Protein AF-0000000079066024 (afdb_homodimer)

Organism: Streptomyces microflavus (NCBI:txid1919)

Nearest PDB structures (foldseek):
  7all-assembly1_AAA  TM=9.509E-01  e=2.643E-47  Bacteroides thetaiotaomicron VPI-5482
  5aj9-assembly2_B  TM=8.826E-01  e=3.129E-47  Pseudomonas aeruginosa
  4cxs-assembly1_A  TM=8.875E-01  e=1.143E-46  Pseudomonas aeruginosa
  4cyr-assembly1_A  TM=8.777E-01  e=9.650E-47  Pseudomonas aeruginosa
  4cxu-assembly1_A  TM=8.846E-01  e=8.253E-45  Pseudomonas aeruginosa

InterPro domains:
  IPR000917 Sulfatase, N-terminal [PF00884] (42-464)
  IPR017850 Alkaline-phosphatase-like, core domain superfamily [G3DSA:3.40.720.10] (39-492)
  IPR017850 Alkaline-phosphatase-like, core domain superfamily [SSF53649] (40-570)
  IPR024607 Sulfatase, conserved site [PS00149] (138-148)
  IPR024607 Sulfatase, conserved site [PS00523] (86-98)
  IPR050738 Sulfatase enzyme [PTHR42693] (37-568)

Sequence (1548 aa):
MTTDPTATRRDPYEGFPGRIGRTFAESEPSWPPRTAPGEKAPNIVVVLVDDMGYSDIGPFGSEIATPTLDTLADEGVRLTNYHTMPLCSPARAALLTGLNPHRVGYSMVANSDPGFPGYGMEIADDIPTLAELLHDTGYATYAVGKWHLVRDSASNAADDRDNWPLNKGFDQYYGVLEGLTSLFHPHQLVRDNSPLDIDEFADDYYYTDDITDQAISMVKSLRAHDPDKPFFLYLAHNAVHGPLQAKAEDIARHQGRYDEGWDVLREKRFAAQLAAGLLPPGTELPDRNSEAGLDVPAWDSLDQEQQKLYARYMEVYAALVDNIDQNLARLTDTLEALGELDNTIIVFTSDNGGTGEGGAEGTRSYFSRFVHHPALPGDWTPDVDRDPELIGGPRSLVHYPRGWGMASNTPFRLYKGHTYAGGVRVPFVLSWPRGAREGLLAPGVRTQYQYVTDIAPTLLSLAGLDRPAERRGTTLQEPDGISFTPVLADPDHASTHPEQYCEMTGNRSYYRGGHKLVTLHRPGTPYDDSEWALYDIRTDPTEIHDLAAEQPGLVKELSEAWEAAAWRNGVFPLPDGSGALARRNPAEQRLTRPLTLLPGTPELERYRSSRLVSLRSFEITVVIDGTGEGVLVSHGDQGGGYSLYVEEGRLHLAYNEYGVLHETDAGPLAPGAHVVVLAAEAEKGLRWSFTVSVDGEVRATPPSVHQLIGMAPFQGISVGIDRKSPVSWPLFERHRSFRYGGVLRSVTYTPGEPGPDSPEAVAAALKQAAAAFEMTTDPTATRRDPYEGFPGRIGRTFAESEPSWPPRTAPGEKAPNIVVVLVDDMGYSDIGPFGSEIATPTLDTLADEGVRLTNYHTMPLCSPARAALLTGLNPHRVGYSMVANSDPGFPGYGMEIADDIPTLAELLHDTGYATYAVGKWHLVRDSASNAADDRDNWPLNKGFDQYYGVLEGLTSLFHPHQLVRDNSPLDIDEFADDYYYTDDITDQAISMVKSLRAHDPDKPFFLYLAHNAVHGPLQAKAEDIARHQGRYDEGWDVLREKRFAAQLAAGLLPPGTELPDRNSEAGLDVPAWDSLDQEQQKLYARYMEVYAALVDNIDQNLARLTDTLEALGELDNTIIVFTSDNGGTGEGGAEGTRSYFSRFVHHPALPGDWTPDVDRDPELIGGPRSLVHYPRGWGMASNTPFRLYKGHTYAGGVRVPFVLSWPRGAREGLLAPGVRTQYQYVTDIAPTLLSLAGLDRPAERRGTTLQEPDGISFTPVLADPDHASTHPEQYCEMTGNRSYYRGGHKLVTLHRPGTPYDDSEWALYDIRTDPTEIHDLAAEQPGLVKELSEAWEAAAWRNGVFPLPDGSGALARRNPAEQRLTRPLTLLPGTPELERYRSSRLVSLRSFEITVVIDGTGEGVLVSHGDQGGGYSLYVEEGRLHLAYNEYGVLHETDAGPLAPGAHVVVLAAEAEKGLRWSFTVSVDGEVRATPPSVHQLIGMAPFQGISVGIDRKSPVSWPLFERHRSFRYGGVLRSVTYTPGEPGPDSPEAVAAALKQAAAAFE

Structure (mmCIF, N/CA/C/O backbone):
data_AF-0000000079066024-model_v1
#
loop_
_entity.id
_entity.type
_entity.pdbx_description
1 polymer Arylsulfatase
#
loop_
_atom_site.group_PDB
_atom_site.id
_atom_site.type_symbol
_atom_site.label_atom_id
_atom_site.label_alt_id
_atom_site.label_comp_id
_atom_site.label_asym_id
_atom_site.label_entity_id
_atom_site.label_seq_id
_atom_site.pdbx_PDB_ins_code
_atom_site.Cartn_x
_atom_site.Cartn_y
_atom_site.Cartn_z
_atom_site.occupancy
_atom_site.B_iso_or_equiv
_atom_site.auth_seq_id
_atom_site.auth_comp_id
_atom_site.auth_asym_id
_atom_site.auth_atom_id
_atom_site.pdbx_PDB_model_num
ATOM 1 N N . MET A 1 1 ? 5.68 -43.312 23.141 1 23.83 1 MET A N 1
ATOM 2 C CA . MET A 1 1 ? 5.992 -42.156 22.328 1 23.83 1 MET A CA 1
ATOM 3 C C . MET A 1 1 ? 6.449 -41 23.203 1 23.83 1 MET A C 1
ATOM 5 O O . MET A 1 1 ? 5.66 -40.438 23.969 1 23.83 1 MET A O 1
ATOM 9 N N . THR A 1 2 ? 7.578 -41.125 23.688 1 27.55 2 THR A N 1
ATOM 10 C CA . THR A 1 2 ? 8.195 -40.188 24.609 1 27.55 2 THR A CA 1
ATOM 11 C C . THR A 1 2 ? 8.109 -38.75 24.078 1 27.55 2 THR A C 1
ATOM 13 O O . THR A 1 2 ? 8.469 -38.5 22.938 1 27.55 2 THR A O 1
ATOM 16 N N . THR A 1 3 ? 7.141 -37.969 24.531 1 35.34 3 THR A N 1
ATOM 17 C CA . THR A 1 3 ? 6.93 -36.562 24.281 1 35.34 3 THR A CA 1
ATOM 18 C C . THR A 1 3 ? 8.234 -35.781 24.406 1 35.34 3 THR A C 1
ATOM 20 O O . THR A 1 3 ? 8.867 -35.781 25.469 1 35.34 3 THR A O 1
ATOM 23 N N . ASP A 1 4 ? 9.055 -35.844 23.438 1 37.38 4 ASP A N 1
ATOM 24 C CA . ASP A 1 4 ? 10.195 -34.938 23.516 1 37.38 4 ASP A CA 1
ATOM 25 C C . ASP A 1 4 ? 9.758 -33.562 24.031 1 37.38 4 ASP A C 1
ATOM 27 O O . ASP A 1 4 ? 8.938 -32.906 23.391 1 37.38 4 ASP A O 1
ATOM 31 N N . PRO A 1 5 ? 9.852 -33.312 25.297 1 44.38 5 PRO A N 1
ATOM 32 C CA . PRO A 1 5 ? 9.422 -32.094 25.969 1 44.38 5 PRO A CA 1
ATOM 33 C C . PRO A 1 5 ? 9.742 -30.828 25.156 1 44.38 5 PRO A C 1
ATOM 35 O O . PRO A 1 5 ? 9.203 -29.75 25.438 1 44.38 5 PRO A O 1
ATOM 38 N N . THR A 1 6 ? 10.711 -30.859 24.359 1 47.09 6 THR A N 1
ATOM 39 C CA . THR A 1 6 ? 11.211 -29.703 23.641 1 47.09 6 THR A CA 1
ATOM 40 C C . THR A 1 6 ? 10.438 -29.5 22.328 1 47.09 6 THR A C 1
ATOM 42 O O . THR A 1 6 ? 10.633 -28.5 21.641 1 47.09 6 THR A O 1
ATOM 45 N N . ALA A 1 7 ? 9.43 -30.5 22.141 1 59.56 7 ALA A N 1
ATOM 46 C CA . ALA A 1 7 ? 8.703 -30.438 20.875 1 59.56 7 ALA A CA 1
ATOM 47 C C . ALA A 1 7 ? 7.539 -29.453 20.969 1 59.56 7 ALA A C 1
ATOM 49 O O . ALA A 1 7 ? 6.73 -29.516 21.906 1 59.56 7 ALA A O 1
ATOM 50 N N . THR A 1 8 ? 7.562 -28.359 20.328 1 76.12 8 THR A N 1
ATOM 51 C CA . THR A 1 8 ? 6.547 -27.312 20.281 1 76.12 8 THR A CA 1
ATOM 52 C C . THR A 1 8 ? 5.504 -27.609 19.203 1 76.12 8 THR A C 1
ATOM 54 O O . THR A 1 8 ? 4.758 -26.719 18.781 1 76.12 8 THR A O 1
ATOM 57 N N . ARG A 1 9 ? 5.379 -29 18.906 1 88.44 9 ARG A N 1
ATOM 58 C CA . ARG A 1 9 ? 4.406 -29.375 17.891 1 88.44 9 ARG A CA 1
ATOM 59 C C . ARG A 1 9 ? 3.012 -29.516 18.484 1 88.44 9 ARG A C 1
ATOM 61 O O . ARG A 1 9 ? 2.812 -30.281 19.438 1 88.44 9 ARG A O 1
ATOM 68 N N . ARG A 1 10 ? 2.203 -28.812 17.938 1 89.19 10 ARG A N 1
ATOM 69 C CA . ARG A 1 10 ? 0.827 -28.938 18.406 1 89.19 10 ARG A CA 1
ATOM 70 C C . ARG A 1 10 ? 0.054 -29.938 17.562 1 89.19 10 ARG A C 1
ATOM 72 O O . ARG A 1 10 ? 0.421 -30.219 16.422 1 89.19 10 ARG A O 1
ATOM 79 N N . ASP A 1 11 ? -1.018 -30.594 18.203 1 92.69 11 ASP A N 1
ATOM 80 C CA . ASP A 1 11 ? -2 -31.375 17.469 1 92.69 11 ASP A CA 1
ATOM 81 C C . ASP A 1 11 ? -2.779 -30.484 16.484 1 92.69 11 ASP A C 1
ATOM 83 O O . ASP A 1 11 ? -3.469 -29.547 16.906 1 92.69 11 ASP A O 1
ATOM 87 N N . PRO A 1 12 ? -2.637 -30.828 15.188 1 93.94 12 PRO A N 1
ATOM 88 C CA . PRO A 1 12 ? -3.314 -29.969 14.203 1 93.94 12 PRO A CA 1
ATOM 89 C C . PRO A 1 12 ? -4.832 -29.969 14.367 1 93.94 12 PRO A C 1
ATOM 91 O O . PRO A 1 12 ? -5.512 -29.078 13.859 1 93.94 12 PRO A O 1
ATOM 94 N N . TYR A 1 13 ? -5.363 -30.906 15.086 1 95.44 13 TYR A N 1
ATOM 95 C CA . TYR A 1 13 ? -6.812 -31.031 15.219 1 95.44 13 TYR A CA 1
ATOM 96 C C . TYR A 1 13 ? -7.273 -30.562 16.594 1 95.44 13 TYR A C 1
ATOM 98 O O . TYR A 1 13 ? -8.469 -30.594 16.906 1 95.44 13 TYR A O 1
ATOM 106 N N . GLU A 1 14 ? -6.363 -30.141 17.375 1 92.25 14 GLU A N 1
ATOM 107 C CA . GLU A 1 14 ? -6.703 -29.719 18.734 1 92.25 14 GLU A CA 1
ATOM 108 C C . GLU A 1 14 ? -7.684 -28.547 18.719 1 92.25 14 GLU A C 1
ATOM 110 O O . GLU A 1 14 ? -7.449 -27.547 18.047 1 92.25 14 GLU A O 1
ATOM 115 N N . GLY A 1 15 ? -8.711 -28.703 19.438 1 91.56 15 GLY A N 1
ATOM 116 C CA . GLY A 1 15 ? -9.672 -27.625 19.609 1 91.56 15 GLY A CA 1
ATOM 117 C C . GLY A 1 15 ? -10.617 -27.484 18.438 1 91.56 15 GLY A C 1
ATOM 118 O O . GLY A 1 15 ? -11.469 -26.594 18.422 1 91.56 15 GLY A O 1
ATOM 119 N N . PHE A 1 16 ? -10.461 -28.312 17.391 1 96.06 16 PHE A N 1
ATOM 120 C CA . PHE A 1 16 ? -11.375 -28.25 16.266 1 96.06 16 PHE A CA 1
ATOM 121 C C . PHE A 1 16 ? -12.789 -28.641 16.672 1 96.06 16 PHE A C 1
ATOM 123 O O . PHE A 1 16 ? -13.008 -29.734 17.188 1 96.06 16 PHE A O 1
ATOM 130 N N . PRO A 1 17 ? -13.812 -27.734 16.516 1 96.38 17 PRO A N 1
ATOM 131 C CA . PRO A 1 17 ? -15.164 -28.016 17.016 1 96.38 17 PRO A CA 1
ATOM 132 C C . PRO A 1 17 ? -15.883 -29.078 16.188 1 96.38 17 PRO A C 1
ATOM 134 O O . PRO A 1 17 ? -16.859 -29.656 16.656 1 96.38 17 PRO A O 1
ATOM 137 N N . GLY A 1 18 ? -15.469 -29.312 14.969 1 97.12 18 GLY A N 1
ATOM 138 C CA . GLY A 1 18 ? -16.047 -30.375 14.156 1 97.12 18 GLY A CA 1
ATOM 139 C C . GLY A 1 18 ? -15.508 -31.75 14.492 1 97.12 18 GLY A C 1
ATOM 140 O O . GLY A 1 18 ? -15.07 -31.984 15.617 1 97.12 18 GLY A O 1
ATOM 141 N N . ARG A 1 19 ? -15.703 -32.625 13.57 1 97.12 19 ARG A N 1
ATOM 142 C CA . ARG A 1 19 ? -15.188 -34 13.703 1 97.12 19 ARG A CA 1
ATOM 143 C C . ARG A 1 19 ? -14.297 -34.344 12.523 1 97.12 19 ARG A C 1
ATOM 145 O O . ARG A 1 19 ? -14.625 -34.062 11.375 1 97.12 19 ARG A O 1
ATOM 152 N N . ILE A 1 20 ? -13.18 -35.031 12.859 1 97.06 20 ILE A N 1
ATOM 153 C CA . ILE A 1 20 ? -12.25 -35.438 11.812 1 97.06 20 ILE A CA 1
ATOM 154 C C . ILE A 1 20 ? -12.25 -36.969 11.68 1 97.06 20 ILE A C 1
ATOM 156 O O . ILE A 1 20 ? -11.953 -37.656 12.641 1 97.06 20 ILE A O 1
ATOM 160 N N . GLY A 1 21 ? -12.703 -37.406 10.562 1 96.06 21 GLY A N 1
ATOM 161 C CA . GLY A 1 21 ? -12.484 -38.781 10.117 1 96.06 21 GLY A CA 1
ATOM 162 C C . GLY A 1 21 ? -11.445 -38.875 9.016 1 96.06 21 GLY A C 1
ATOM 163 O O . GLY A 1 21 ? -10.758 -37.906 8.703 1 96.06 21 GLY A O 1
ATOM 164 N N . ARG A 1 22 ? -11.336 -40.062 8.531 1 94.62 22 ARG A N 1
ATOM 165 C CA . ARG A 1 22 ? -10.336 -40.281 7.48 1 94.62 22 ARG A CA 1
ATOM 166 C C . ARG A 1 22 ? -10.75 -39.562 6.188 1 94.62 22 ARG A C 1
ATOM 168 O O . ARG A 1 22 ? -9.906 -39.062 5.449 1 94.62 22 ARG A O 1
ATOM 175 N N . THR A 1 23 ? -12.047 -39.562 5.938 1 95.69 23 THR A N 1
ATOM 176 C CA . THR A 1 23 ? -12.562 -38.969 4.711 1 95.69 23 THR A CA 1
ATOM 177 C C . THR A 1 23 ? -13.547 -37.844 5.027 1 95.69 23 THR A C 1
ATOM 179 O O . THR A 1 23 ? -13.977 -37.688 6.172 1 95.69 23 THR A O 1
ATOM 182 N N . PHE A 1 24 ? -13.906 -37.094 4.059 1 94.44 24 PHE A N 1
ATOM 183 C CA . PHE A 1 24 ? -14.875 -36 4.219 1 94.44 24 PHE A CA 1
ATOM 184 C C . PHE A 1 24 ? -16.219 -36.562 4.707 1 94.44 24 PHE A C 1
ATOM 186 O O . PHE A 1 24 ? -16.844 -35.969 5.578 1 94.44 24 PHE A O 1
ATOM 193 N N . ALA A 1 25 ? -16.625 -37.656 4.152 1 92.12 25 ALA A N 1
ATOM 194 C CA . ALA A 1 25 ? -17.922 -38.25 4.504 1 92.12 25 ALA A CA 1
ATOM 195 C C . ALA A 1 25 ? -17.969 -38.625 5.984 1 92.12 25 ALA A C 1
ATOM 197 O O . ALA A 1 25 ? -19.031 -38.562 6.605 1 92.12 25 ALA A O 1
ATOM 198 N N . GLU A 1 26 ? -16.812 -38.875 6.551 1 94.94 26 GLU A N 1
ATOM 199 C CA . GLU A 1 26 ? -16.719 -39.312 7.945 1 94.94 26 GLU A CA 1
ATOM 200 C C . GLU A 1 26 ? -16.422 -38.094 8.852 1 94.94 26 GLU A C 1
ATOM 202 O O . GLU A 1 26 ? -16.141 -38.281 10.039 1 94.94 26 GLU A O 1
ATOM 207 N N . SER A 1 27 ? -16.422 -36.938 8.289 1 96.75 27 SER A N 1
ATOM 208 C CA . SER A 1 27 ? -16.016 -35.75 9.031 1 96.75 27 SER A CA 1
ATOM 209 C C . SER A 1 27 ? -17.125 -34.719 9.055 1 96.75 27 SER A C 1
ATOM 211 O O . SER A 1 27 ? -18.078 -34.781 8.258 1 96.75 27 SER A O 1
ATOM 213 N N . GLU A 1 28 ? -17.125 -33.812 10.008 1 96.81 28 GLU A N 1
ATOM 214 C CA . GLU A 1 28 ? -18.031 -32.688 10.148 1 96.81 28 GLU A CA 1
ATOM 215 C C . GLU A 1 28 ? -17.281 -31.359 10.156 1 96.81 28 GLU A C 1
ATOM 217 O O . GLU A 1 28 ? -16.453 -31.125 11.047 1 96.81 28 GLU A O 1
ATOM 222 N N . PRO A 1 29 ? -17.547 -30.516 9.141 1 96.5 29 PRO A N 1
ATOM 223 C CA . PRO A 1 29 ? -16.812 -29.25 9.047 1 96.5 29 PRO A CA 1
ATOM 224 C C . PRO A 1 29 ? -17.203 -28.25 10.125 1 96.5 29 PRO A C 1
ATOM 226 O O . PRO A 1 29 ? -18.25 -28.422 10.773 1 96.5 29 PRO A O 1
ATOM 229 N N . SER A 1 30 ? -16.359 -27.312 10.367 1 96.56 30 SER A N 1
ATOM 230 C CA . SER A 1 30 ? -16.625 -26.172 11.234 1 96.56 30 SER A CA 1
ATOM 231 C C . SER A 1 30 ? -15.781 -24.953 10.828 1 96.56 30 SER A C 1
ATOM 233 O O . SER A 1 30 ? -14.633 -25.109 10.414 1 96.56 30 SER A O 1
ATOM 235 N N . TRP A 1 31 ? -16.344 -23.797 10.789 1 94.25 31 TRP A N 1
ATOM 236 C CA . TRP A 1 31 ? -15.656 -22.531 10.523 1 94.25 31 TRP A CA 1
ATOM 237 C C . TRP A 1 31 ? -15.656 -21.641 11.75 1 94.25 31 TRP A C 1
ATOM 239 O O . TRP A 1 31 ? -16.641 -21.594 12.5 1 94.25 31 TRP A O 1
ATOM 249 N N . PRO A 1 32 ? -14.562 -20.922 11.992 1 89 32 PRO A N 1
ATOM 250 C CA . PRO A 1 32 ? -14.586 -19.953 13.102 1 89 32 PRO A CA 1
ATOM 251 C C . PRO A 1 32 ? -15.547 -18.797 12.844 1 89 32 PRO A C 1
ATOM 253 O O . PRO A 1 32 ? -15.75 -18.406 11.695 1 89 32 PRO A O 1
ATOM 256 N N . PRO A 1 33 ? -16.109 -18.312 13.922 1 87.19 33 PRO A N 1
ATOM 257 C CA . PRO A 1 33 ? -16.969 -17.141 13.742 1 87.19 33 PRO A CA 1
ATOM 258 C C . PRO A 1 33 ? -16.188 -15.898 13.344 1 87.19 33 PRO A C 1
ATOM 260 O O . PRO A 1 33 ? -14.992 -15.789 13.648 1 87.19 33 PRO A O 1
ATOM 263 N N . ARG A 1 34 ? -16.859 -15.023 12.703 1 85.12 34 ARG A N 1
ATOM 264 C CA . ARG A 1 34 ? -16.266 -13.742 12.336 1 85.12 34 ARG A CA 1
ATOM 265 C C . ARG A 1 34 ? -16.297 -12.766 13.5 1 85.12 34 ARG A C 1
ATOM 267 O O . ARG A 1 34 ? -17.266 -12.734 14.258 1 85.12 34 ARG A O 1
ATOM 274 N N . THR A 1 35 ? -15.195 -11.992 13.664 1 85.69 35 THR A N 1
ATOM 275 C CA . THR A 1 35 ? -15.188 -10.906 14.641 1 85.69 35 THR A CA 1
ATOM 276 C C . THR A 1 35 ? -15.984 -9.711 14.117 1 85.69 35 THR A C 1
ATOM 278 O O . THR A 1 35 ? -15.758 -9.242 13 1 85.69 35 THR A O 1
ATOM 281 N N . ALA A 1 36 ? -16.953 -9.289 14.734 1 86.62 36 ALA A N 1
ATOM 282 C CA . ALA A 1 36 ? -17.766 -8.125 14.391 1 86.62 36 ALA A CA 1
ATOM 283 C C . ALA A 1 36 ? -18.188 -7.359 15.641 1 86.62 36 ALA A C 1
ATOM 285 O O . ALA A 1 36 ? -18.422 -7.961 16.703 1 86.62 36 ALA A O 1
ATOM 286 N N . PRO A 1 37 ? -18.172 -6.086 15.383 1 85.19 37 PRO A N 1
ATOM 287 C CA . PRO A 1 37 ? -18.719 -5.344 16.516 1 85.19 37 PRO A CA 1
ATOM 288 C C . PRO A 1 37 ? -20.219 -5.527 16.672 1 85.19 37 PRO A C 1
ATOM 290 O O . PRO A 1 37 ? -20.828 -6.305 15.938 1 85.19 37 PRO A O 1
ATOM 293 N N . GLY A 1 38 ? -20.844 -4.977 17.641 1 82.44 38 GLY A N 1
ATOM 294 C CA . GLY A 1 38 ? -22.266 -5.09 17.875 1 82.44 38 GLY A CA 1
ATOM 295 C C . GLY A 1 38 ? -23.094 -4.629 16.688 1 82.44 38 GLY A C 1
ATOM 296 O O . GLY A 1 38 ? -22.609 -3.873 15.836 1 82.44 38 GLY A O 1
ATOM 297 N N . GLU A 1 39 ? -24.234 -5.203 16.297 1 78.25 39 GLU A N 1
ATOM 298 C CA . GLU A 1 39 ? -25.094 -4.965 15.148 1 78.25 39 GLU A CA 1
ATOM 299 C C . GLU A 1 39 ? -25.359 -3.473 14.953 1 78.25 39 GLU A C 1
ATOM 301 O O . GLU A 1 39 ? -25.578 -3.018 13.828 1 78.25 39 GLU A O 1
ATOM 306 N N . LYS A 1 40 ? -25.203 -2.73 15.914 1 81.69 40 LYS A N 1
ATOM 307 C CA . LYS A 1 40 ? -25.547 -1.319 15.797 1 81.69 40 LYS A CA 1
ATOM 308 C C . LYS A 1 40 ? -24.312 -0.429 15.906 1 81.69 40 LYS A C 1
ATOM 310 O O . LYS A 1 40 ? -24.438 0.773 16.156 1 81.69 40 LYS A O 1
ATOM 315 N N . ALA A 1 41 ? -23.25 -1.048 15.68 1 94.38 41 ALA A N 1
ATOM 316 C CA . ALA A 1 41 ? -22.047 -0.243 15.805 1 94.38 41 ALA A CA 1
ATOM 317 C C . ALA A 1 41 ? -22 0.855 14.75 1 94.38 41 ALA A C 1
ATOM 319 O O . ALA A 1 41 ? -22.203 0.59 13.562 1 94.38 41 ALA A O 1
ATOM 320 N N . PRO A 1 42 ? -21.766 2.104 15.094 1 98.06 42 PRO A N 1
ATOM 321 C CA . PRO A 1 42 ? -21.75 3.197 14.125 1 98.06 42 PRO A CA 1
ATOM 322 C C . PRO A 1 42 ? -20.438 3.248 13.328 1 98.06 42 PRO A C 1
ATOM 324 O O . PRO A 1 42 ? -19.406 2.781 13.805 1 98.06 42 PRO A O 1
ATOM 327 N N . ASN A 1 43 ? -20.594 3.742 12.039 1 98.56 43 ASN A N 1
ATOM 328 C CA . ASN A 1 43 ? -19.375 4.238 11.414 1 98.56 43 ASN A CA 1
ATOM 329 C C . ASN A 1 43 ? -18.812 5.441 12.164 1 98.56 43 ASN A C 1
ATOM 331 O O . ASN A 1 43 ? -19.547 6.152 12.852 1 98.56 43 ASN A O 1
ATOM 335 N N . ILE A 1 44 ? -17.516 5.637 12.086 1 98.88 44 ILE A N 1
ATOM 336 C CA . ILE A 1 44 ? -16.844 6.762 12.734 1 98.88 44 ILE A CA 1
ATOM 337 C C . ILE A 1 44 ? -15.961 7.492 11.727 1 98.88 44 ILE A C 1
ATOM 339 O O . ILE A 1 44 ? -15.102 6.883 11.094 1 98.88 44 ILE A O 1
ATOM 343 N N . VAL A 1 45 ? -16.188 8.75 11.531 1 98.94 45 VAL A N 1
ATOM 344 C CA . VAL A 1 45 ? -15.359 9.617 10.703 1 98.94 45 VAL A CA 1
ATOM 345 C C . VAL A 1 45 ? -14.773 10.742 11.555 1 98.94 45 VAL A C 1
ATOM 347 O O . VAL A 1 45 ? -15.516 11.492 12.195 1 98.94 45 VAL A O 1
ATOM 350 N N . VAL A 1 46 ? -13.492 10.797 11.594 1 98.94 46 VAL A N 1
ATOM 351 C CA . VAL A 1 46 ? -12.812 11.93 12.211 1 98.94 46 VAL A CA 1
ATOM 352 C C . VAL A 1 46 ? -12.164 12.797 11.133 1 98.94 46 VAL A C 1
ATOM 354 O O . VAL A 1 46 ? -11.266 12.352 10.422 1 98.94 46 VAL A O 1
ATOM 357 N N . VAL A 1 47 ? -12.648 14.008 10.984 1 98.94 47 VAL A N 1
ATOM 358 C CA . VAL A 1 47 ? -12.055 15 10.094 1 98.94 47 VAL A CA 1
ATOM 359 C C . VAL A 1 47 ? -11.164 15.945 10.891 1 98.94 47 VAL A C 1
ATOM 361 O O . VAL A 1 47 ? -11.656 16.734 11.695 1 98.94 47 VAL A O 1
ATOM 364 N N . LEU A 1 48 ? -9.891 15.836 10.68 1 98.88 48 LEU A N 1
ATOM 365 C CA . LEU A 1 48 ? -8.93 16.656 11.398 1 98.88 48 LEU A CA 1
ATOM 366 C C . LEU A 1 48 ? -8.266 17.656 10.461 1 98.88 48 LEU A C 1
ATOM 368 O O . LEU A 1 48 ? -7.707 17.281 9.43 1 98.88 48 LEU A O 1
ATOM 372 N N . VAL A 1 49 ? -8.352 18.953 10.789 1 98.75 49 VAL A N 1
ATOM 373 C CA . VAL A 1 49 ? -7.758 20.016 9.977 1 98.75 49 VAL A CA 1
ATOM 374 C C . VAL A 1 49 ? -6.484 20.516 10.648 1 98.75 49 VAL A C 1
ATOM 376 O O . VAL A 1 49 ? -6.383 20.531 11.875 1 98.75 49 VAL A O 1
ATOM 379 N N . ASP A 1 50 ? -5.555 20.891 9.867 1 98 50 ASP A N 1
ATOM 380 C CA . ASP A 1 50 ? -4.262 21.359 10.367 1 98 50 ASP A CA 1
ATOM 381 C C . ASP A 1 50 ? -4.215 22.875 10.445 1 98 50 ASP A C 1
ATOM 383 O O . ASP A 1 50 ? -4.297 23.562 9.422 1 98 50 ASP A O 1
ATOM 387 N N . ASP A 1 51 ? -4.148 23.484 11.656 1 98.19 51 ASP A N 1
ATOM 388 C CA . ASP A 1 51 ? -3.883 24.891 11.906 1 98.19 51 ASP A CA 1
ATOM 389 C C . ASP A 1 51 ? -5.16 25.719 11.797 1 98.19 51 ASP A C 1
ATOM 391 O O . ASP A 1 51 ? -5.105 26.938 11.562 1 98.19 51 ASP A O 1
ATOM 395 N N . MET A 1 52 ? -6.285 25.141 11.883 1 98.75 52 MET A N 1
ATOM 396 C CA . MET A 1 52 ? -7.516 25.922 11.797 1 98.75 52 MET A CA 1
ATOM 397 C C . MET A 1 52 ? -7.797 26.641 13.109 1 98.75 52 MET A C 1
ATOM 399 O O . MET A 1 52 ? -7.75 26.031 14.18 1 98.75 52 MET A O 1
ATOM 403 N N . GLY A 1 53 ? -8.102 27.953 13 1 98.69 53 GLY A N 1
ATOM 404 C CA . GLY A 1 53 ? -8.43 28.75 14.18 1 98.69 53 GLY A CA 1
ATOM 405 C C . GLY A 1 53 ? -9.852 28.547 14.656 1 98.69 53 GLY A C 1
ATOM 406 O O . GLY A 1 53 ? -10.695 28.047 13.906 1 98.69 53 GLY A O 1
ATOM 407 N N . TYR A 1 54 ? -10.125 28.984 15.836 1 98.81 54 TYR A N 1
ATOM 408 C CA . TYR A 1 54 ? -11.383 28.781 16.531 1 98.81 54 TYR A CA 1
ATOM 409 C C . TYR A 1 54 ? -12.547 29.375 15.75 1 98.81 54 TYR A C 1
ATOM 411 O O . TYR A 1 54 ? -13.633 28.781 15.695 1 98.81 54 TYR A O 1
ATOM 419 N N . SER A 1 55 ? -12.344 30.484 15.047 1 98.75 55 SER A N 1
ATOM 420 C CA . SER A 1 55 ? -13.445 31.234 14.453 1 98.75 55 SER A CA 1
ATOM 421 C C . SER A 1 55 ? -13.453 31.094 12.938 1 98.75 55 SER A C 1
ATOM 423 O O . SER A 1 55 ? -14.008 31.938 12.234 1 98.75 55 SER A O 1
ATOM 425 N N . ASP A 1 56 ? -12.852 30.078 12.391 1 98.81 56 ASP A N 1
ATOM 426 C CA . ASP A 1 56 ? -12.609 30.016 10.953 1 98.81 56 ASP A CA 1
ATOM 427 C C . ASP A 1 56 ? -13.773 29.328 10.234 1 98.81 56 ASP A C 1
ATOM 429 O O . ASP A 1 56 ? -13.797 29.266 9 1 98.81 56 ASP A O 1
ATOM 433 N N . ILE A 1 57 ? -14.727 28.766 10.984 1 98.88 57 ILE A N 1
ATOM 434 C CA . ILE A 1 57 ? -15.852 28.094 10.344 1 98.88 57 ILE A CA 1
ATOM 435 C C . ILE A 1 57 ? -17.156 28.719 10.828 1 98.88 57 ILE A C 1
ATOM 437 O O . ILE A 1 57 ? -17.219 29.297 11.914 1 98.88 57 ILE A O 1
ATOM 441 N N . GLY A 1 58 ? -18.203 28.516 10.039 1 98.69 58 GLY A N 1
ATOM 442 C CA . GLY A 1 58 ? -19.5 29.141 10.281 1 98.69 58 GLY A CA 1
ATOM 443 C C . GLY A 1 58 ? -20.047 28.844 11.664 1 98.69 58 GLY A C 1
ATOM 444 O O . GLY A 1 58 ? -20.453 29.766 12.383 1 98.69 58 GLY A O 1
ATOM 445 N N . PRO A 1 59 ? -20.016 27.656 12.141 1 98.69 59 PRO A N 1
ATOM 446 C CA . PRO A 1 59 ? -20.578 27.312 13.445 1 98.69 59 PRO A CA 1
ATOM 447 C C . PRO A 1 59 ? -19.875 28.031 14.594 1 98.69 59 PRO A C 1
ATOM 449 O O . PRO A 1 59 ? -20.391 28.062 15.719 1 98.69 59 PRO A O 1
ATOM 452 N N . PHE A 1 60 ? -18.781 28.656 14.367 1 98.75 60 PHE A N 1
ATOM 453 C CA . PHE A 1 60 ? -18.031 29.328 15.422 1 98.75 60 PHE A CA 1
ATOM 454 C C . PHE A 1 60 ? -17.812 30.797 15.086 1 98.75 60 PHE A C 1
ATOM 456 O O . PHE A 1 60 ? -16.875 31.422 15.586 1 98.75 60 PHE A O 1
ATOM 463 N N . GLY A 1 61 ? -18.578 31.328 14.141 1 98.19 61 GLY A N 1
ATOM 464 C CA . GLY A 1 61 ? -18.688 32.781 14.008 1 98.19 61 GLY A CA 1
ATOM 465 C C . GLY A 1 61 ? -18.031 33.312 12.742 1 98.19 61 GLY A C 1
ATOM 466 O O . GLY A 1 61 ? -18.047 34.531 12.492 1 98.19 61 GLY A O 1
ATOM 467 N N . SER A 1 62 ? -17.594 32.469 11.875 1 98.69 62 SER A N 1
ATOM 468 C CA . SER A 1 62 ? -16.875 32.906 10.68 1 98.69 62 SER A CA 1
ATOM 469 C C . SER A 1 62 ? -17.812 33.469 9.625 1 98.69 62 SER A C 1
ATOM 471 O O . SER A 1 62 ? -18.984 33.062 9.547 1 98.69 62 SER A O 1
ATOM 473 N N . GLU A 1 63 ? -17.297 34.375 8.828 1 98.12 63 GLU A N 1
ATOM 474 C CA . GLU A 1 63 ? -17.969 34.844 7.621 1 98.12 63 GLU A CA 1
ATOM 475 C C . GLU A 1 63 ? -17.75 33.875 6.453 1 98.12 63 GLU A C 1
ATOM 477 O O . GLU A 1 63 ? -18.469 33.969 5.445 1 98.12 63 GLU A O 1
ATOM 482 N N . ILE A 1 64 ? -16.75 33.031 6.473 1 98.62 64 ILE A N 1
ATOM 483 C CA . ILE A 1 64 ? -16.531 32 5.438 1 98.62 64 ILE A CA 1
ATOM 484 C C . ILE A 1 64 ? -17.719 31.047 5.395 1 98.62 64 ILE A C 1
ATOM 486 O O . ILE A 1 64 ? -18.109 30.484 6.418 1 98.62 64 ILE A O 1
ATOM 490 N N . ALA A 1 65 ? -18.297 30.859 4.266 1 97.12 65 ALA A N 1
ATOM 491 C CA . ALA A 1 65 ? -19.438 29.953 4.137 1 97.12 65 ALA A CA 1
ATOM 492 C C . ALA A 1 65 ? -19 28.5 4.281 1 97.12 65 ALA A C 1
ATOM 494 O O . ALA A 1 65 ? -18.125 28.031 3.537 1 97.12 65 ALA A O 1
ATOM 495 N N . THR A 1 66 ? -19.484 27.859 5.27 1 98.69 66 THR A N 1
ATOM 496 C CA . THR A 1 66 ? -19.266 26.438 5.469 1 98.69 66 THR A CA 1
ATOM 497 C C . THR A 1 66 ? -20.594 25.719 5.684 1 98.69 66 THR A C 1
ATOM 499 O O . THR A 1 66 ? -20.828 25.125 6.738 1 98.69 66 THR A O 1
ATOM 502 N N . PRO A 1 67 ? -21.422 25.625 4.684 1 98.75 67 PRO A N 1
ATOM 503 C CA . PRO A 1 67 ? -22.797 25.156 4.844 1 98.75 67 PRO A CA 1
ATOM 504 C C . PRO A 1 67 ? -22.859 23.719 5.352 1 98.75 67 PRO A C 1
ATOM 506 O O . PRO A 1 67 ? -23.781 23.359 6.109 1 98.75 67 PRO A O 1
ATOM 509 N N . THR A 1 68 ? -22.016 22.844 4.922 1 98.81 68 THR A N 1
ATOM 510 C CA . THR A 1 68 ? -22.047 21.469 5.398 1 98.81 68 THR A CA 1
ATOM 511 C C . THR A 1 68 ? -21.75 21.406 6.895 1 98.81 68 THR A C 1
ATOM 513 O O . THR A 1 68 ? -22.438 20.703 7.637 1 98.81 68 THR A O 1
ATOM 516 N N . LEU A 1 69 ? -20.766 22.172 7.34 1 98.88 69 LEU A N 1
ATOM 517 C CA . LEU A 1 69 ? -20.438 22.203 8.758 1 98.88 69 LEU A CA 1
ATOM 518 C C . LEU A 1 69 ? -21.562 22.828 9.57 1 98.88 69 LEU A C 1
ATOM 520 O O . LEU A 1 69 ? -21.828 22.422 10.703 1 98.88 69 LEU A O 1
ATOM 524 N N . ASP A 1 70 ? -22.203 23.844 9 1 98.69 70 ASP A N 1
ATOM 525 C CA . ASP A 1 70 ? -23.344 24.438 9.664 1 98.69 70 ASP A CA 1
ATOM 526 C C . ASP A 1 70 ? -24.438 23.406 9.914 1 98.69 70 ASP A C 1
ATOM 528 O O . ASP A 1 70 ? -25 23.344 11.008 1 98.69 70 ASP A O 1
ATOM 532 N N . THR A 1 71 ? -24.688 22.578 8.922 1 98.5 71 THR A N 1
ATOM 533 C CA . THR A 1 71 ? -25.703 21.547 9.039 1 98.5 71 THR A CA 1
ATOM 534 C C . THR A 1 71 ? -25.312 20.516 10.086 1 98.5 71 THR A C 1
ATOM 536 O O . THR A 1 71 ? -26.125 20.141 10.93 1 98.5 71 THR A O 1
ATOM 539 N N . LEU A 1 72 ? -24.078 20.078 10.031 1 98.56 72 LEU A N 1
ATOM 540 C CA . LEU A 1 72 ? -23.594 19.094 11 1 98.56 72 LEU A CA 1
ATOM 541 C C . LEU A 1 72 ? -23.672 19.641 12.422 1 98.56 72 LEU A C 1
ATOM 543 O O . LEU A 1 72 ? -24.047 18.922 13.344 1 98.56 72 LEU A O 1
ATOM 547 N N . ALA A 1 73 ? -23.297 20.891 12.578 1 98.38 73 ALA A N 1
ATOM 548 C CA . ALA A 1 73 ? -23.328 21.531 13.891 1 98.38 73 ALA A CA 1
ATOM 549 C C . ALA A 1 73 ? -24.766 21.672 14.398 1 98.38 73 ALA A C 1
ATOM 551 O O . ALA A 1 73 ? -25.031 21.453 15.578 1 98.38 73 ALA A O 1
ATOM 552 N N . ASP A 1 74 ? -25.703 22.047 13.547 1 96.88 74 ASP A N 1
ATOM 553 C CA . ASP A 1 74 ? -27.094 22.25 13.914 1 96.88 74 ASP A CA 1
ATOM 554 C C . ASP A 1 74 ? -27.75 20.953 14.352 1 96.88 74 ASP A C 1
ATOM 556 O O . ASP A 1 74 ? -28.609 20.938 15.242 1 96.88 74 ASP A O 1
ATOM 560 N N . GLU A 1 75 ? -27.266 19.891 13.75 1 95.38 75 GLU A N 1
ATOM 561 C CA . GLU A 1 75 ? -27.859 18.594 14.031 1 95.38 75 GLU A CA 1
ATOM 562 C C . GLU A 1 75 ? -27.062 17.844 15.102 1 95.38 75 GLU A C 1
ATOM 564 O O . GLU A 1 75 ? -27.453 16.75 15.523 1 95.38 75 GLU A O 1
ATOM 569 N N . GLY A 1 76 ? -26 18.438 15.508 1 98.25 76 GLY A N 1
ATOM 570 C CA . GLY A 1 76 ? -25.109 17.766 16.438 1 98.25 76 GLY A CA 1
ATOM 571 C C . GLY A 1 76 ? -24.766 18.625 17.641 1 98.25 76 GLY A C 1
ATOM 572 O O . GLY A 1 76 ? -25.625 19.297 18.203 1 98.25 76 GLY A O 1
ATOM 573 N N . VAL A 1 77 ? -23.516 18.438 18.078 1 98.5 77 VAL A N 1
ATOM 574 C CA . VAL A 1 77 ? -23.031 19.125 19.281 1 98.5 77 VAL A CA 1
ATOM 575 C C . VAL A 1 77 ? -21.797 19.953 18.922 1 98.5 77 VAL A C 1
ATOM 577 O O . VAL A 1 77 ? -20.953 19.531 18.141 1 98.5 77 VAL A O 1
ATOM 580 N N . ARG A 1 78 ? -21.781 21.188 19.422 1 98.44 78 ARG A N 1
ATOM 581 C CA . ARG A 1 78 ? -20.594 22.031 19.391 1 98.44 78 ARG A CA 1
ATOM 582 C C . ARG A 1 78 ? -19.953 22.125 20.781 1 98.44 78 ARG A C 1
ATOM 584 O O . ARG A 1 78 ? -20.609 22.547 21.734 1 98.44 78 ARG A O 1
ATOM 591 N N . LEU A 1 79 ? -18.734 21.734 20.891 1 98.56 79 LEU A N 1
ATOM 592 C CA . LEU A 1 79 ? -17.984 22.031 22.109 1 98.56 79 LEU A CA 1
ATOM 593 C C . LEU A 1 79 ? -17.281 23.375 22 1 98.56 79 LEU A C 1
ATOM 595 O O . LEU A 1 79 ? -16.344 23.531 21.203 1 98.56 79 LEU A O 1
ATOM 599 N N . THR A 1 80 ? -17.672 24.328 22.812 1 98 80 THR A N 1
ATOM 600 C CA . THR A 1 80 ? -17.141 25.672 22.688 1 98 80 THR A CA 1
ATOM 601 C C . THR A 1 80 ? -15.914 25.844 23.578 1 98 80 THR A C 1
ATOM 603 O O . THR A 1 80 ? -15.172 26.828 23.453 1 98 80 THR A O 1
ATOM 606 N N . ASN A 1 81 ? -15.68 24.922 24.484 1 98 81 ASN A N 1
ATOM 607 C CA . ASN A 1 81 ? -14.555 24.906 25.422 1 98 81 ASN A CA 1
ATOM 608 C C . ASN A 1 81 ? -13.711 23.641 25.266 1 98 81 ASN A C 1
ATOM 610 O O . ASN A 1 81 ? -13.352 23 26.266 1 98 81 ASN A O 1
ATOM 614 N N . TYR A 1 82 ? -13.547 23.219 24.031 1 98.44 82 TYR A N 1
ATOM 615 C CA . TYR A 1 82 ? -12.672 22.109 23.672 1 98.44 82 TYR A CA 1
ATOM 616 C C . TYR A 1 82 ? -11.234 22.594 23.484 1 98.44 82 TYR A C 1
ATOM 618 O O . TYR A 1 82 ? -11 23.609 22.844 1 98.44 82 TYR A O 1
ATOM 626 N N . HIS A 1 83 ? -10.312 21.859 24.109 1 98.5 83 HIS A N 1
ATOM 627 C CA . HIS A 1 83 ? -8.898 22.203 24.047 1 98.5 83 HIS A CA 1
ATOM 628 C C . HIS A 1 83 ? -8.086 21.047 23.453 1 98.5 83 HIS A C 1
ATOM 630 O O . HIS A 1 83 ? -8.484 19.891 23.562 1 98.5 83 HIS A O 1
ATOM 636 N N . THR A 1 84 ? -7.012 21.391 22.781 1 98.56 84 THR A N 1
ATOM 637 C CA . THR A 1 84 ? -6.047 20.453 22.234 1 98.56 84 THR A CA 1
ATOM 638 C C . THR A 1 84 ? -4.621 20.906 22.516 1 98.56 84 THR A C 1
ATOM 640 O O . THR A 1 84 ? -4.391 21.688 23.438 1 98.56 84 THR A O 1
ATOM 643 N N . MET A 1 85 ? -3.621 20.234 21.891 1 97.88 85 MET A N 1
ATOM 644 C CA . MET A 1 85 ? -2.225 20.656 21.969 1 97.88 85 MET A CA 1
ATOM 645 C C . MET A 1 85 ? -1.954 21.812 21 1 97.88 85 MET A C 1
ATOM 647 O O . MET A 1 85 ? -2.615 21.938 19.969 1 97.88 85 MET A O 1
ATOM 651 N N . PRO A 1 86 ? -1.043 22.609 21.359 1 98.19 86 PRO A N 1
ATOM 652 C CA . PRO A 1 86 ? -0.796 23.75 20.484 1 98.19 86 PRO A CA 1
ATOM 653 C C . PRO A 1 86 ? 0.157 23.422 19.328 1 98.19 86 PRO A C 1
ATOM 655 O O . PRO A 1 86 ? 0.808 24.312 18.781 1 98.19 86 PRO A O 1
ATOM 658 N N . LEU A 1 87 ? 0.323 22.062 19.047 1 97.81 87 LEU A N 1
ATOM 659 C CA . LEU A 1 87 ? 1.183 21.641 17.938 1 97.81 87 LEU A CA 1
ATOM 660 C C . LEU A 1 87 ? 0.674 20.344 17.328 1 97.81 87 LEU A C 1
ATOM 662 O O . LEU A 1 87 ? 0.06 19.531 18 1 97.81 87 LEU A O 1
ATOM 666 N N . CYS A 1 88 ? 0.986 20.141 16.094 1 96.81 88 CYS A N 1
ATOM 667 C CA . CYS A 1 88 ? 0.302 19.172 15.25 1 96.81 88 CYS A CA 1
ATOM 668 C C . CYS A 1 88 ? 0.577 17.75 15.711 1 96.81 88 CYS A C 1
ATOM 670 O O . CYS A 1 88 ? -0.343 17.031 16.109 1 96.81 88 CYS A O 1
ATOM 672 N N . SER A 1 89 ? 1.892 17.266 15.773 1 98.31 89 SER A N 1
ATOM 673 C CA . SER A 1 89 ? 2.195 15.867 16.078 1 98.31 89 SER A CA 1
ATOM 674 C C . SER A 1 89 ? 1.716 15.5 17.484 1 98.31 89 SER A C 1
ATOM 676 O O . SER A 1 89 ? 1.074 14.461 17.672 1 98.31 89 SER A O 1
ATOM 678 N N . PRO A 1 90 ? 1.95 16.344 18.453 1 98.44 90 PRO A N 1
ATOM 679 C CA . PRO A 1 90 ? 1.435 16.016 19.781 1 98.44 90 PRO A CA 1
ATOM 680 C C . PRO A 1 90 ? -0.087 15.891 19.812 1 98.44 90 PRO A C 1
ATOM 682 O O . PRO A 1 90 ? -0.622 14.992 20.469 1 98.44 90 PRO A O 1
ATOM 685 N N . ALA A 1 91 ? -0.769 16.781 19.141 1 98.75 91 ALA A N 1
ATOM 686 C CA . ALA A 1 91 ? -2.227 16.719 19.109 1 98.75 91 ALA A CA 1
ATOM 687 C C . ALA A 1 91 ? -2.713 15.422 18.469 1 98.75 91 ALA A C 1
ATOM 689 O O . ALA A 1 91 ? -3.654 14.797 18.969 1 98.75 91 ALA A O 1
ATOM 690 N N . ARG A 1 92 ? -2.104 15.023 17.406 1 98.69 92 ARG A N 1
ATOM 691 C CA . ARG A 1 92 ? -2.482 13.805 16.703 1 98.69 92 ARG A CA 1
ATOM 692 C C . ARG A 1 92 ? -2.225 12.57 17.547 1 98.69 92 ARG A C 1
ATOM 694 O O . ARG A 1 92 ? -3.045 11.648 17.594 1 98.69 92 ARG A O 1
ATOM 701 N N . ALA A 1 93 ? -1.041 12.531 18.203 1 98.69 93 ALA A N 1
ATOM 702 C CA . ALA A 1 93 ? -0.737 11.422 19.109 1 98.69 93 ALA A CA 1
ATOM 703 C C . ALA A 1 93 ? -1.769 11.328 20.234 1 98.69 93 ALA A C 1
ATOM 705 O O . ALA A 1 93 ? -2.238 10.234 20.562 1 98.69 93 ALA A O 1
ATOM 706 N N . ALA A 1 94 ? -2.111 12.469 20.766 1 98.81 94 ALA A N 1
ATOM 707 C CA . ALA A 1 94 ? -3.084 12.5 21.844 1 98.81 94 ALA A CA 1
ATOM 708 C C . ALA A 1 94 ? -4.461 12.055 21.375 1 98.81 94 ALA A C 1
ATOM 710 O O . ALA A 1 94 ? -5.133 11.273 22.047 1 98.81 94 ALA A O 1
ATOM 711 N N . LEU A 1 95 ? -4.879 12.523 20.266 1 98.88 95 LEU A N 1
ATOM 712 C CA . LEU A 1 95 ? -6.188 12.195 19.703 1 98.88 95 LEU A CA 1
ATOM 713 C C . LEU A 1 95 ? -6.309 10.695 19.469 1 98.88 95 LEU A C 1
ATOM 715 O O . LEU A 1 95 ? -7.305 10.078 19.859 1 98.88 95 LEU A O 1
ATOM 719 N N . LEU A 1 96 ? -5.301 10.062 18.891 1 98.81 96 LEU A N 1
ATOM 720 C CA . LEU A 1 96 ? -5.383 8.68 18.422 1 98.81 96 LEU A CA 1
ATOM 721 C C . LEU A 1 96 ? -5.184 7.707 19.578 1 98.81 96 LEU A C 1
ATOM 723 O O . LEU A 1 96 ? -5.613 6.555 19.516 1 98.81 96 LEU A O 1
ATOM 727 N N . THR A 1 97 ? -4.547 8.164 20.688 1 98.5 97 THR A N 1
ATOM 728 C CA . THR A 1 97 ? -4.203 7.199 21.734 1 98.5 97 THR A CA 1
ATOM 729 C C . THR A 1 97 ? -5.031 7.445 22.984 1 98.5 97 THR A C 1
ATOM 731 O O . THR A 1 97 ? -5.141 6.562 23.844 1 98.5 97 THR A O 1
ATOM 734 N N . GLY A 1 98 ? -5.496 8.703 23.172 1 98.5 98 GLY A N 1
ATOM 735 C CA . GLY A 1 98 ? -6.164 9.07 24.406 1 98.5 98 GLY A CA 1
ATOM 736 C C . GLY A 1 98 ? -5.195 9.312 25.547 1 98.5 98 GLY A C 1
ATOM 737 O O . GLY A 1 98 ? -5.602 9.367 26.719 1 98.5 98 GLY A O 1
ATOM 738 N N . LEU A 1 99 ? -3.908 9.438 25.25 1 98.38 99 LEU A N 1
ATOM 739 C CA . LEU A 1 99 ? -2.871 9.719 26.234 1 98.38 99 LEU A CA 1
ATOM 740 C C . LEU A 1 99 ? -2.264 11.102 26.016 1 98.38 99 LEU A C 1
ATOM 742 O O . LEU A 1 99 ? -2.328 11.641 24.906 1 98.38 99 LEU A O 1
ATOM 746 N N . ASN A 1 100 ? -1.742 11.664 27.125 1 98.44 100 ASN A N 1
ATOM 747 C CA . ASN A 1 100 ? -0.953 12.883 26.953 1 98.44 100 ASN A CA 1
ATOM 748 C C . ASN A 1 100 ? 0.236 12.648 26.016 1 98.44 100 ASN A C 1
ATOM 750 O O . ASN A 1 100 ? 0.893 11.609 26.094 1 98.44 100 ASN A O 1
ATOM 754 N N . PRO A 1 101 ? 0.448 13.602 25.156 1 98.06 101 PRO A N 1
ATOM 755 C CA . PRO A 1 101 ? 1.386 13.328 24.062 1 98.06 101 PRO A CA 1
ATOM 756 C C . PRO A 1 101 ? 2.807 13.07 24.562 1 98.06 101 PRO A C 1
ATOM 758 O O . PRO A 1 101 ? 3.539 12.281 23.953 1 98.06 101 PRO A O 1
ATOM 761 N N . HIS A 1 102 ? 3.197 13.703 25.703 1 97.94 102 HIS A N 1
ATOM 762 C CA . HIS A 1 102 ? 4.531 13.461 26.25 1 97.94 102 HIS A CA 1
ATOM 763 C C . HIS A 1 102 ? 4.703 12 26.656 1 97.94 102 HIS A C 1
ATOM 765 O O . HIS A 1 102 ? 5.77 11.414 26.453 1 97.94 102 HIS A O 1
ATOM 771 N N . ARG A 1 103 ? 3.668 11.445 27.172 1 96.69 103 ARG A N 1
ATOM 772 C CA . ARG A 1 103 ? 3.678 10.039 27.562 1 96.69 103 ARG A CA 1
ATOM 773 C C . ARG A 1 103 ? 3.807 9.125 26.344 1 96.69 103 ARG A C 1
ATOM 775 O O . ARG A 1 103 ? 4.371 8.039 26.438 1 96.69 103 ARG A O 1
ATOM 782 N N . VAL A 1 104 ? 3.326 9.594 25.281 1 97.5 104 VAL A N 1
ATOM 783 C CA . VAL A 1 104 ? 3.387 8.828 24.047 1 97.5 104 VAL A CA 1
ATOM 784 C C . VAL A 1 104 ? 4.762 8.984 23.406 1 97.5 104 VAL A C 1
ATOM 786 O O . VAL A 1 104 ? 5.223 8.102 22.672 1 97.5 104 VAL A O 1
ATOM 789 N N . GLY A 1 105 ? 5.355 10.078 23.656 1 96.75 105 GLY A N 1
ATOM 790 C CA . GLY A 1 105 ? 6.664 10.352 23.094 1 96.75 105 GLY A CA 1
ATOM 791 C C . GLY A 1 105 ? 6.648 11.492 22.078 1 96.75 105 GLY A C 1
ATOM 792 O O . GLY A 1 105 ? 7.508 11.562 21.203 1 96.75 105 GLY A O 1
ATOM 793 N N . TYR A 1 106 ? 5.688 12.406 22.172 1 97.81 106 TYR A N 1
ATOM 794 C CA . TYR A 1 106 ? 5.594 13.5 21.219 1 97.81 106 TYR A CA 1
ATOM 795 C C . TYR A 1 106 ? 5.562 14.844 21.922 1 97.81 106 TYR A C 1
ATOM 797 O O . TYR A 1 106 ? 4.496 15.453 22.078 1 97.81 106 TYR A O 1
ATOM 805 N N . SER A 1 107 ? 6.695 15.352 22.25 1 96.81 107 SER A N 1
ATOM 806 C CA . SER A 1 107 ? 6.848 16.672 22.859 1 96.81 107 SER A CA 1
ATOM 807 C C . SER A 1 107 ? 6.961 17.766 21.797 1 96.81 107 SER A C 1
ATOM 809 O O . SER A 1 107 ? 6.824 18.953 22.094 1 96.81 107 SER A O 1
ATOM 811 N N . MET A 1 108 ? 7.211 17.359 20.609 1 95 108 MET A N 1
ATOM 812 C CA . MET A 1 108 ? 7.453 18.219 19.453 1 95 108 MET A CA 1
ATOM 813 C C . MET A 1 108 ? 6.957 17.578 18.172 1 95 108 MET A C 1
ATOM 815 O O . MET A 1 108 ? 6.395 16.469 18.203 1 95 108 MET A O 1
ATOM 819 N N . VAL A 1 109 ? 7.066 18.281 17.078 1 94.81 109 VAL A N 1
ATOM 820 C CA . VAL A 1 109 ? 6.734 17.688 15.797 1 94.81 109 VAL A CA 1
ATOM 821 C C . VAL A 1 109 ? 7.648 16.5 15.523 1 94.81 109 VAL A C 1
ATOM 823 O O . VAL A 1 109 ? 8.789 16.469 15.984 1 94.81 109 VAL A O 1
ATOM 826 N N . ALA A 1 110 ? 7.164 15.586 14.781 1 93.25 110 ALA A N 1
ATOM 827 C CA . ALA A 1 110 ? 7.836 14.312 14.531 1 93.25 110 ALA A CA 1
ATOM 828 C C . ALA A 1 110 ? 9.102 14.523 13.711 1 93.25 110 ALA A C 1
ATOM 830 O O . ALA A 1 110 ? 9.867 13.578 13.477 1 93.25 110 ALA A O 1
ATOM 831 N N . ASN A 1 111 ? 9.5 15.656 13.422 1 90.19 111 ASN A N 1
ATOM 832 C CA . ASN A 1 111 ? 10.734 15.977 12.711 1 90.19 111 ASN A CA 1
ATOM 833 C C . ASN A 1 111 ? 11.914 16.109 13.68 1 90.19 111 ASN A C 1
ATOM 835 O O . ASN A 1 111 ? 13.062 16.234 13.25 1 90.19 111 ASN A O 1
ATOM 839 N N . SER A 1 112 ? 11.625 15.984 14.977 1 89.31 112 SER A N 1
ATOM 840 C CA . SER A 1 112 ? 12.641 16.125 16 1 89.31 112 SER A CA 1
ATOM 841 C C . SER A 1 112 ? 13.086 14.773 16.547 1 89.31 112 SER A C 1
ATOM 843 O O . SER A 1 112 ? 12.336 13.797 16.484 1 89.31 112 SER A O 1
ATOM 845 N N . ASP A 1 113 ? 14.312 14.742 17.016 1 92.06 113 ASP A N 1
ATOM 846 C CA . ASP A 1 113 ? 14.836 13.547 17.672 1 92.06 113 ASP A CA 1
ATOM 847 C C . ASP A 1 113 ? 16.047 13.883 18.547 1 92.06 113 ASP A C 1
ATOM 849 O O . ASP A 1 113 ? 17.156 13.422 18.281 1 92.06 113 ASP A O 1
ATOM 853 N N . PRO A 1 114 ? 15.758 14.617 19.625 1 93.5 114 PRO A N 1
ATOM 854 C CA . PRO A 1 114 ? 16.891 15.039 20.453 1 93.5 114 PRO A CA 1
ATOM 855 C C . PRO A 1 114 ? 17.375 13.938 21.375 1 93.5 114 PRO A C 1
ATOM 857 O O . PRO A 1 114 ? 18.359 14.125 22.094 1 93.5 114 PRO A O 1
ATOM 860 N N . GLY A 1 115 ? 16.703 12.797 21.438 1 95.44 115 GLY A N 1
ATOM 861 C CA . GLY A 1 115 ? 17.266 11.641 22.109 1 95.44 115 GLY A CA 1
ATOM 862 C C . GLY A 1 115 ? 16.734 11.461 23.516 1 95.44 115 GLY A C 1
ATOM 863 O O . GLY A 1 115 ? 17.469 10.992 24.406 1 95.44 115 GLY A O 1
ATOM 864 N N . PHE A 1 116 ? 15.469 11.938 23.797 1 96.62 116 PHE A N 1
ATOM 865 C CA . PHE A 1 116 ? 14.867 11.805 25.125 1 96.62 116 PHE A CA 1
ATOM 866 C C . PHE A 1 116 ? 13.5 11.133 25.031 1 96.62 116 PHE A C 1
ATOM 868 O O . PHE A 1 116 ? 12.844 11.195 23.984 1 96.62 116 PHE A O 1
ATOM 875 N N . PRO A 1 117 ? 12.969 10.5 26.078 1 95.5 117 PRO A N 1
ATOM 876 C CA . PRO A 1 117 ? 11.742 9.703 26.031 1 95.5 117 PRO A CA 1
ATOM 877 C C . PRO A 1 117 ? 10.531 10.5 25.547 1 95.5 117 PRO A C 1
ATOM 879 O O . PRO A 1 117 ? 9.75 10.016 24.719 1 95.5 117 PRO A O 1
ATOM 882 N N . GLY A 1 118 ? 10.391 11.742 26.016 1 95.56 118 GLY A N 1
ATOM 883 C CA . GLY A 1 118 ? 9.266 12.57 25.594 1 95.56 118 GLY A CA 1
ATOM 884 C C . GLY A 1 118 ? 9.336 13 24.141 1 95.56 118 GLY A C 1
ATOM 885 O O . GLY A 1 118 ? 8.359 13.492 23.594 1 95.56 118 GLY A O 1
ATOM 886 N N . TYR A 1 119 ? 10.531 12.703 23.562 1 95.12 119 TYR A N 1
ATOM 887 C CA . TYR A 1 119 ? 10.805 13.055 22.172 1 95.12 119 TYR A CA 1
ATOM 888 C C . TYR A 1 119 ? 11.031 11.812 21.328 1 95.12 119 TYR A C 1
ATOM 890 O O . TYR A 1 119 ? 11.766 11.852 20.344 1 95.12 119 TYR A O 1
ATOM 898 N N . GLY A 1 120 ? 10.438 10.742 21.641 1 92.31 120 GLY A N 1
ATOM 899 C CA . GLY A 1 120 ? 10.68 9.469 20.984 1 92.31 120 GLY A CA 1
ATOM 900 C C . GLY A 1 120 ? 10.117 9.406 19.578 1 92.31 120 GLY A C 1
ATOM 901 O O . GLY A 1 120 ? 10.648 8.688 18.719 1 92.31 120 GLY A O 1
ATOM 902 N N . MET A 1 121 ? 9.062 10.078 19.359 1 94.56 121 MET A N 1
ATOM 903 C CA . MET A 1 121 ? 8.375 10.164 18.062 1 94.56 121 MET A CA 1
ATOM 904 C C . MET A 1 121 ? 7.98 8.773 17.578 1 94.56 121 MET A C 1
ATOM 906 O O . MET A 1 121 ? 8.148 8.461 16.391 1 94.56 121 MET A O 1
ATOM 910 N N . GLU A 1 122 ? 7.586 7.953 18.422 1 94.12 122 GLU A N 1
ATOM 911 C CA . GLU A 1 122 ? 7.07 6.613 18.156 1 94.12 122 GLU A CA 1
ATOM 912 C C . GLU A 1 122 ? 6.008 6.219 19.172 1 94.12 122 GLU A C 1
ATOM 914 O O . GLU A 1 122 ? 6.156 6.488 20.375 1 94.12 122 GLU A O 1
ATOM 919 N N . ILE A 1 123 ? 4.969 5.602 18.688 1 97.31 123 ILE A N 1
ATOM 920 C CA . ILE A 1 123 ? 3.93 5.086 19.562 1 97.31 123 ILE A CA 1
ATOM 921 C C . ILE A 1 123 ? 4.277 3.664 20 1 97.31 123 ILE A C 1
ATOM 923 O O . ILE A 1 123 ? 4.387 2.766 19.156 1 97.31 123 ILE A O 1
ATOM 927 N N . ALA A 1 124 ? 4.398 3.426 21.281 1 95.12 124 ALA A N 1
ATOM 928 C CA . ALA A 1 124 ? 4.82 2.137 21.828 1 95.12 124 ALA A CA 1
ATOM 929 C C . ALA A 1 124 ? 3.701 1.104 21.719 1 95.12 124 ALA A C 1
ATOM 931 O O . ALA A 1 124 ? 2.529 1.461 21.562 1 95.12 124 ALA A O 1
ATOM 932 N N . ASP A 1 125 ? 4.016 -0.191 21.828 1 92.62 125 ASP A N 1
ATOM 933 C CA . ASP A 1 125 ? 3.076 -1.292 21.656 1 92.62 125 ASP A CA 1
ATOM 934 C C . ASP A 1 125 ? 2.051 -1.329 22.781 1 92.62 125 ASP A C 1
ATOM 936 O O . ASP A 1 125 ? 0.935 -1.821 22.594 1 92.62 125 ASP A O 1
ATOM 940 N N . ASP A 1 126 ? 2.4 -0.828 23.922 1 95.56 126 ASP A N 1
ATOM 941 C CA . ASP A 1 126 ? 1.485 -0.865 25.062 1 95.56 126 ASP A CA 1
ATOM 942 C C . ASP A 1 126 ? 0.591 0.373 25.078 1 95.56 126 ASP A C 1
ATOM 944 O O . ASP A 1 126 ? -0.14 0.595 26.047 1 95.56 126 ASP A O 1
ATOM 948 N N . ILE A 1 127 ? 0.722 1.223 24.047 1 96.94 127 ILE A N 1
ATOM 949 C CA . ILE A 1 127 ? -0.146 2.375 23.828 1 96.94 127 ILE A CA 1
ATOM 950 C C . ILE A 1 127 ? -0.927 2.193 22.531 1 96.94 127 ILE A C 1
ATOM 952 O O . ILE A 1 127 ? -0.544 2.73 21.5 1 96.94 127 ILE A O 1
ATOM 956 N N . PRO A 1 128 ? -2.01 1.483 22.625 1 97.56 128 PRO A N 1
ATOM 957 C CA . PRO A 1 128 ? -2.754 1.241 21.391 1 97.56 128 PRO A CA 1
ATOM 958 C C . PRO A 1 128 ? -3.436 2.5 20.844 1 97.56 128 PRO A C 1
ATOM 960 O O . PRO A 1 128 ? -3.895 3.338 21.625 1 97.56 128 PRO A O 1
ATOM 963 N N . THR A 1 129 ? -3.484 2.633 19.562 1 98.56 129 THR A N 1
ATOM 964 C CA . THR A 1 129 ? -4.254 3.701 18.938 1 98.56 129 THR A CA 1
ATOM 965 C C . THR A 1 129 ? -5.738 3.342 18.891 1 98.56 129 THR A C 1
ATOM 967 O O . THR A 1 129 ? -6.102 2.172 19.031 1 98.56 129 THR A O 1
ATOM 970 N N . LEU A 1 130 ? -6.551 4.367 18.703 1 98.75 130 LEU A N 1
ATOM 971 C CA . LEU A 1 130 ? -7.977 4.16 18.469 1 98.75 130 LEU A CA 1
ATOM 972 C C . LEU A 1 130 ? -8.203 3.207 17.297 1 98.75 130 LEU A C 1
ATOM 974 O O . LEU A 1 130 ? -9.078 2.344 17.359 1 98.75 130 LEU A O 1
ATOM 978 N N . ALA A 1 131 ? -7.418 3.316 16.25 1 98.69 131 ALA A N 1
ATOM 979 C CA . ALA A 1 131 ? -7.539 2.463 15.07 1 98.69 131 ALA A CA 1
ATOM 980 C C . ALA A 1 131 ? -7.27 1.002 15.414 1 98.69 131 ALA A C 1
ATOM 982 O O . ALA A 1 131 ? -7.984 0.106 14.969 1 98.69 131 ALA A O 1
ATOM 983 N N . GLU A 1 132 ? -6.219 0.756 16.203 1 98.06 132 GLU A N 1
ATOM 984 C CA . GLU A 1 132 ? -5.902 -0.608 16.609 1 98.06 132 GLU A CA 1
ATOM 985 C C . GLU A 1 132 ? -7.039 -1.221 17.422 1 98.06 132 GLU A C 1
ATOM 987 O O . GLU A 1 132 ? -7.41 -2.377 17.203 1 98.06 132 GLU A O 1
ATOM 992 N N . LEU A 1 133 ? -7.574 -0.463 18.328 1 98 133 LEU A N 1
ATOM 993 C CA . LEU A 1 133 ? -8.648 -0.943 19.188 1 98 133 LEU A CA 1
ATOM 994 C C . LEU A 1 133 ? -9.906 -1.245 18.391 1 98 133 LEU A C 1
ATOM 996 O O . LEU A 1 133 ? -10.547 -2.279 18.578 1 98 133 LEU A O 1
ATOM 1000 N N . LEU A 1 134 ? -10.25 -0.346 17.469 1 98.06 134 LEU A N 1
ATOM 1001 C CA . LEU A 1 134 ? -11.422 -0.545 16.641 1 98.06 134 LEU A CA 1
ATOM 1002 C C . LEU A 1 134 ? -11.211 -1.707 15.672 1 98.06 134 LEU A C 1
ATOM 1004 O O . LEU A 1 134 ? -12.109 -2.529 15.469 1 98.06 134 LEU A O 1
ATOM 1008 N N . HIS A 1 135 ? -10.047 -1.8 15.094 1 97.25 135 HIS A N 1
ATOM 1009 C CA . HIS A 1 135 ? -9.734 -2.893 14.18 1 97.25 135 HIS A CA 1
ATOM 1010 C C . HIS A 1 135 ? -9.906 -4.246 14.867 1 97.25 135 HIS A C 1
ATOM 1012 O O . HIS A 1 135 ? -10.477 -5.172 14.289 1 97.25 135 HIS A O 1
ATOM 1018 N N . ASP A 1 136 ? -9.438 -4.348 16.047 1 95.81 136 ASP A N 1
ATOM 1019 C CA . ASP A 1 136 ? -9.461 -5.605 16.797 1 95.81 136 ASP A CA 1
ATOM 1020 C C . ASP A 1 136 ? -10.898 -6.035 17.094 1 95.81 136 ASP A C 1
ATOM 1022 O O . ASP A 1 136 ? -11.148 -7.195 17.422 1 95.81 136 ASP A O 1
ATOM 1026 N N . THR A 1 137 ? -11.836 -5.125 16.969 1 95.69 137 THR A N 1
ATOM 1027 C CA . THR A 1 137 ? -13.227 -5.449 17.25 1 95.69 137 THR A CA 1
ATOM 1028 C C . THR A 1 137 ? -14.016 -5.637 15.961 1 95.69 137 THR A C 1
ATOM 1030 O O . THR A 1 137 ? -15.234 -5.82 15.992 1 95.69 137 THR A O 1
ATOM 1033 N N . GLY A 1 138 ? -13.367 -5.531 14.828 1 95.56 138 GLY A N 1
ATOM 1034 C CA . GLY A 1 138 ? -14 -5.914 13.578 1 95.56 138 GLY A CA 1
ATOM 1035 C C . GLY A 1 138 ? -14.273 -4.738 12.656 1 95.56 138 GLY A C 1
ATOM 1036 O O . GLY A 1 138 ? -14.898 -4.895 11.609 1 95.56 138 GLY A O 1
ATOM 1037 N N . TYR A 1 139 ? -13.789 -3.504 12.984 1 97.62 139 TYR A N 1
ATOM 1038 C CA . TYR A 1 139 ? -13.938 -2.34 12.117 1 97.62 139 TYR A CA 1
ATOM 1039 C C . TYR A 1 139 ? -12.984 -2.41 10.938 1 97.62 139 TYR A C 1
ATOM 1041 O O . TYR A 1 139 ? -11.875 -2.938 11.055 1 97.62 139 TYR A O 1
ATOM 1049 N N . ALA A 1 140 ? -13.477 -1.927 9.812 1 97.62 140 ALA A N 1
ATOM 1050 C CA . ALA A 1 140 ? -12.508 -1.46 8.82 1 97.62 140 ALA A CA 1
ATOM 1051 C C . ALA A 1 140 ? -11.898 -0.124 9.234 1 97.62 140 ALA A C 1
ATOM 1053 O O . ALA A 1 140 ? -12.594 0.741 9.773 1 97.62 140 ALA A O 1
ATOM 1054 N N . THR A 1 141 ? -10.609 0.065 9.039 1 98.62 141 THR A N 1
ATOM 1055 C CA . THR A 1 141 ? -9.93 1.28 9.492 1 98.62 141 THR A CA 1
ATOM 1056 C C . THR A 1 141 ? -9.133 1.902 8.352 1 98.62 141 THR A C 1
ATOM 1058 O O . THR A 1 141 ? -8.281 1.239 7.746 1 98.62 141 THR A O 1
ATOM 1061 N N . TYR A 1 142 ? -9.398 3.189 8.047 1 98.81 142 TYR A N 1
ATOM 1062 C CA . TYR A 1 142 ? -8.773 3.908 6.941 1 98.81 142 TYR A CA 1
ATOM 1063 C C . TYR A 1 142 ? -8.18 5.23 7.414 1 98.81 142 TYR A C 1
ATOM 1065 O O . TYR A 1 142 ? -8.812 5.965 8.172 1 98.81 142 TYR A O 1
ATOM 1073 N N . ALA A 1 143 ? -6.926 5.465 7.043 1 98.88 143 ALA A N 1
ATOM 1074 C CA . ALA A 1 143 ? -6.309 6.773 7.238 1 98.88 143 ALA A CA 1
ATOM 1075 C C . ALA A 1 143 ? -6.023 7.453 5.898 1 98.88 143 ALA A C 1
ATOM 1077 O O . ALA A 1 143 ? -5.465 6.836 4.992 1 98.88 143 ALA A O 1
ATOM 1078 N N . VAL A 1 144 ? -6.441 8.688 5.793 1 98.88 144 VAL A N 1
ATOM 1079 C CA . VAL A 1 144 ? -6.23 9.453 4.574 1 98.88 144 VAL A CA 1
ATOM 1080 C C . VAL A 1 144 ? -5.727 10.852 4.926 1 98.88 144 VAL A C 1
ATOM 1082 O O . VAL A 1 144 ? -6.293 11.523 5.793 1 98.88 144 VAL A O 1
ATOM 1085 N N . GLY A 1 145 ? -4.633 11.258 4.238 1 98.75 145 GLY A N 1
ATOM 1086 C CA . GLY A 1 145 ? -4.105 12.602 4.43 1 98.75 145 GLY A CA 1
ATOM 1087 C C . GLY A 1 145 ? -2.857 12.633 5.293 1 98.75 145 GLY A C 1
ATOM 1088 O O . GLY A 1 145 ? -1.974 11.789 5.148 1 98.75 145 GLY A O 1
ATOM 1089 N N . LYS A 1 146 ? -2.738 13.672 6.176 1 98.5 146 LYS A N 1
ATOM 1090 C CA . LYS A 1 146 ? -1.548 13.953 6.973 1 98.5 146 LYS A CA 1
ATOM 1091 C C . LYS A 1 146 ? -1.401 12.945 8.109 1 98.5 146 LYS A C 1
ATOM 1093 O O . LYS A 1 146 ? -2.328 12.758 8.906 1 98.5 146 LYS A O 1
ATOM 1098 N N . TRP A 1 147 ? -0.256 12.273 8.188 1 98.62 147 TRP A N 1
ATOM 1099 C CA . TRP A 1 147 ? 0.055 11.375 9.297 1 98.62 147 TRP A CA 1
ATOM 1100 C C . TRP A 1 147 ? 0.875 12.086 10.367 1 98.62 147 TRP A C 1
ATOM 1102 O O . TRP A 1 147 ? 0.367 12.383 11.445 1 98.62 147 TRP A O 1
ATOM 1112 N N . HIS A 1 148 ? 2.053 12.539 10.078 1 98.31 148 HIS A N 1
ATOM 1113 C CA . HIS A 1 148 ? 2.984 13.367 10.836 1 98.31 148 HIS A CA 1
ATOM 1114 C C . HIS A 1 148 ? 3.283 12.75 12.195 1 98.31 148 HIS A C 1
ATOM 1116 O O . HIS A 1 148 ? 3.387 13.469 13.195 1 98.31 148 HIS A O 1
ATOM 1122 N N . LEU A 1 149 ? 3.373 11.375 12.312 1 98.12 149 LEU A N 1
ATOM 1123 C CA . LEU A 1 149 ? 3.742 10.695 13.547 1 98.12 149 LEU A CA 1
ATOM 1124 C C . LEU A 1 149 ? 4.934 9.773 13.32 1 98.12 149 LEU A C 1
ATOM 1126 O O . LEU A 1 149 ? 5.152 8.828 14.094 1 98.12 149 LEU A O 1
ATOM 1130 N N . VAL A 1 150 ? 5.641 10.078 12.25 1 96.06 150 VAL A N 1
ATOM 1131 C CA . VAL A 1 150 ? 6.879 9.352 11.992 1 96.06 150 VAL A CA 1
ATOM 1132 C C . VAL A 1 150 ? 8.047 10.336 11.914 1 96.06 150 VAL A C 1
ATOM 1134 O O . VAL A 1 150 ? 7.949 11.383 11.281 1 96.06 150 VAL A O 1
ATOM 1137 N N . ARG A 1 151 ? 9.07 10.055 12.641 1 93.25 151 ARG A N 1
ATOM 1138 C CA . ARG A 1 151 ? 10.211 10.961 12.617 1 93.25 151 ARG A CA 1
ATOM 1139 C C . ARG A 1 151 ? 10.852 11 11.234 1 93.25 151 ARG A C 1
ATOM 1141 O O . ARG A 1 151 ? 10.727 10.047 10.461 1 93.25 151 ARG A O 1
ATOM 1148 N N . ASP A 1 152 ? 11.617 12.008 10.922 1 91.31 152 ASP A N 1
ATOM 1149 C CA . ASP A 1 152 ? 12.234 12.242 9.617 1 91.31 152 ASP A CA 1
ATOM 1150 C C . ASP A 1 152 ? 13.102 11.055 9.203 1 91.31 152 ASP A C 1
ATOM 1152 O O . ASP A 1 152 ? 12.961 10.539 8.094 1 91.31 152 ASP A O 1
ATOM 1156 N N . SER A 1 153 ? 13.875 10.586 10.133 1 91.19 153 SER A N 1
ATOM 1157 C CA . SER A 1 153 ? 14.859 9.562 9.828 1 91.19 153 SER A CA 1
ATOM 1158 C C . SER A 1 153 ? 14.203 8.203 9.609 1 91.19 153 SER A C 1
ATOM 1160 O O . SER A 1 153 ? 14.836 7.277 9.094 1 91.19 153 SER A O 1
ATOM 1162 N N . ALA A 1 154 ? 12.906 8.094 9.898 1 92.94 154 ALA A N 1
ATOM 1163 C CA . ALA A 1 154 ? 12.195 6.824 9.789 1 92.94 154 ALA A CA 1
ATOM 1164 C C . ALA A 1 154 ? 11.156 6.871 8.672 1 92.94 154 ALA A C 1
ATOM 1166 O O . ALA A 1 154 ? 10.352 5.949 8.523 1 92.94 154 ALA A O 1
ATOM 1167 N N . SER A 1 155 ? 11.203 7.887 7.848 1 93.31 155 SER A N 1
ATOM 1168 C CA . SER A 1 155 ? 10.18 8.086 6.824 1 93.31 155 SER A CA 1
ATOM 1169 C C . SER A 1 155 ? 10.664 7.613 5.457 1 93.31 155 SER A C 1
ATOM 1171 O O . SER A 1 155 ? 10.008 7.848 4.441 1 93.31 155 SER A O 1
ATOM 1173 N N . ASN A 1 156 ? 11.781 6.953 5.422 1 92.25 156 ASN A N 1
ATOM 1174 C CA . ASN A 1 156 ? 12.359 6.582 4.137 1 92.25 156 ASN A CA 1
ATOM 1175 C C . ASN A 1 156 ? 11.953 5.164 3.729 1 92.25 156 ASN A C 1
ATOM 1177 O O . ASN A 1 156 ? 11.461 4.395 4.555 1 92.25 156 ASN A O 1
ATOM 1181 N N . ALA A 1 157 ? 12.25 4.844 2.512 1 90.94 157 ALA A N 1
ATOM 1182 C CA . ALA A 1 157 ? 11.766 3.611 1.895 1 90.94 157 ALA A CA 1
ATOM 1183 C C . ALA A 1 157 ? 12.477 2.395 2.479 1 90.94 157 ALA A C 1
ATOM 1185 O O . ALA A 1 157 ? 12.039 1.259 2.285 1 90.94 157 ALA A O 1
ATOM 1186 N N . ALA A 1 158 ? 13.516 2.578 3.209 1 92.44 158 ALA A N 1
ATOM 1187 C CA . ALA A 1 158 ? 14.273 1.457 3.754 1 92.44 158 ALA A CA 1
ATOM 1188 C C . ALA A 1 158 ? 13.875 1.169 5.195 1 92.44 158 ALA A C 1
ATOM 1190 O O . ALA A 1 158 ? 14.273 0.15 5.766 1 92.44 158 ALA A O 1
ATOM 1191 N N . ASP A 1 159 ? 13.078 2.062 5.785 1 90.56 159 ASP A N 1
ATOM 1192 C CA . ASP A 1 159 ? 12.719 1.913 7.191 1 90.56 159 ASP A CA 1
ATOM 1193 C C . ASP A 1 159 ? 11.789 0.722 7.398 1 90.56 159 ASP A C 1
ATOM 1195 O O . ASP A 1 159 ? 11.258 0.165 6.434 1 90.56 159 ASP A O 1
ATOM 1199 N N . ASP A 1 160 ? 11.727 0.226 8.664 1 90.5 160 ASP A N 1
ATOM 1200 C CA . ASP A 1 160 ? 10.852 -0.896 8.992 1 90.5 160 ASP A CA 1
ATOM 1201 C C . ASP A 1 160 ? 9.398 -0.442 9.109 1 90.5 160 ASP A C 1
ATOM 1203 O O . ASP A 1 160 ? 8.492 -1.271 9.203 1 90.5 160 ASP A O 1
ATOM 1207 N N . ARG A 1 161 ? 9.125 0.84 9.164 1 94.5 161 ARG A N 1
ATOM 1208 C CA . ARG A 1 161 ? 7.805 1.45 9.047 1 94.5 161 ARG A CA 1
ATOM 1209 C C . ARG A 1 161 ? 6.949 1.146 10.273 1 94.5 161 ARG A C 1
ATOM 1211 O O . ARG A 1 161 ? 5.727 1.03 10.172 1 94.5 161 ARG A O 1
ATOM 1218 N N . ASP A 1 162 ? 7.551 0.992 11.391 1 92.38 162 ASP A N 1
ATOM 1219 C CA . ASP A 1 162 ? 6.871 0.604 12.625 1 92.38 162 ASP A CA 1
ATOM 1220 C C . ASP A 1 162 ? 5.848 1.657 13.039 1 92.38 162 ASP A C 1
ATOM 1222 O O . ASP A 1 162 ? 4.84 1.335 13.672 1 92.38 162 ASP A O 1
ATOM 1226 N N . ASN A 1 163 ? 6.125 2.883 12.656 1 95.38 163 ASN A N 1
ATOM 1227 C CA . ASN A 1 163 ? 5.223 3.951 13.078 1 95.38 163 ASN A CA 1
ATOM 1228 C C . ASN A 1 163 ? 4.438 4.516 11.898 1 95.38 163 ASN A C 1
ATOM 1230 O O . ASN A 1 163 ? 3.873 5.609 11.992 1 95.38 163 ASN A O 1
ATOM 1234 N N . TRP A 1 164 ? 4.504 3.809 10.742 1 97.5 164 TRP A N 1
ATOM 1235 C CA . TRP A 1 164 ? 3.629 4.168 9.633 1 97.5 164 TRP A CA 1
ATOM 1236 C C . TRP A 1 164 ? 2.193 3.73 9.906 1 97.5 164 TRP A C 1
ATOM 1238 O O . TRP A 1 164 ? 1.951 2.889 10.773 1 97.5 164 TRP A O 1
ATOM 1248 N N . PRO A 1 165 ? 1.206 4.234 9.211 1 98.25 165 PRO A N 1
ATOM 1249 C CA . PRO A 1 165 ? -0.203 4.051 9.57 1 98.25 165 PRO A CA 1
ATOM 1250 C C . PRO A 1 165 ? -0.617 2.582 9.602 1 98.25 165 PRO A C 1
ATOM 1252 O O . PRO A 1 165 ? -1.36 2.162 10.492 1 98.25 165 PRO A O 1
ATOM 1255 N N . LEU A 1 166 ? -0.117 1.723 8.672 1 97.62 166 LEU A N 1
ATOM 1256 C CA . LEU A 1 166 ? -0.558 0.334 8.602 1 97.62 166 LEU A CA 1
ATOM 1257 C C . LEU A 1 166 ? -0.116 -0.441 9.844 1 97.62 166 LEU A C 1
ATOM 1259 O O . LEU A 1 166 ? -0.733 -1.446 10.203 1 97.62 166 LEU A O 1
ATOM 1263 N N . ASN A 1 167 ? 0.969 -0.014 10.445 1 96.62 167 ASN A N 1
ATOM 1264 C CA . ASN A 1 167 ? 1.439 -0.684 11.656 1 96.62 167 ASN A CA 1
ATOM 1265 C C . ASN A 1 167 ? 0.879 -0.029 12.914 1 96.62 167 ASN A C 1
ATOM 1267 O O . ASN A 1 167 ? 1.323 -0.327 14.023 1 96.62 167 ASN A O 1
ATOM 1271 N N . LYS A 1 168 ? -0.057 0.881 12.703 1 98.12 168 LYS A N 1
ATOM 1272 C CA . LYS A 1 168 ? -0.72 1.529 13.836 1 98.12 168 LYS A CA 1
ATOM 1273 C C . LYS A 1 168 ? -2.234 1.363 13.75 1 98.12 168 LYS A C 1
ATOM 1275 O O . LYS A 1 168 ? -2.984 2.225 14.211 1 98.12 168 LYS A O 1
ATOM 1280 N N . GLY A 1 169 ? -2.688 0.316 13.141 1 97.69 169 GLY A N 1
ATOM 1281 C CA . GLY A 1 169 ? -4.07 -0.12 13.258 1 97.69 169 GLY A CA 1
ATOM 1282 C C . GLY A 1 169 ? -4.883 0.137 12 1 97.69 169 GLY A C 1
ATOM 1283 O O . GLY A 1 169 ? -6.039 -0.282 11.906 1 97.69 169 GLY A O 1
ATOM 1284 N N . PHE A 1 170 ? -4.289 0.725 10.945 1 98.38 170 PHE A N 1
ATOM 1285 C CA . PHE A 1 170 ? -5.066 1.058 9.758 1 98.38 170 PHE A CA 1
ATOM 1286 C C . PHE A 1 170 ? -4.898 -0.011 8.688 1 98.38 170 PHE A C 1
ATOM 1288 O O . PHE A 1 170 ? -3.791 -0.494 8.445 1 98.38 170 PHE A O 1
ATOM 1295 N N . ASP A 1 171 ? -6.008 -0.354 8.023 1 98 171 ASP A N 1
ATOM 1296 C CA . ASP A 1 171 ? -6.031 -1.321 6.926 1 98 171 ASP A CA 1
ATOM 1297 C C . ASP A 1 171 ? -5.449 -0.721 5.648 1 98 171 ASP A C 1
ATOM 1299 O O . ASP A 1 171 ? -4.785 -1.415 4.875 1 98 171 ASP A O 1
ATOM 1303 N N . GLN A 1 172 ? -5.762 0.493 5.43 1 98.19 172 GLN A N 1
ATOM 1304 C CA . GLN A 1 172 ? -5.293 1.229 4.262 1 98.19 172 GLN A CA 1
ATOM 1305 C C . GLN A 1 172 ? -4.883 2.65 4.633 1 98.19 172 GLN A C 1
ATOM 1307 O O . GLN A 1 172 ? -5.383 3.211 5.613 1 98.19 172 GLN A O 1
ATOM 1312 N N . TYR A 1 173 ? -3.961 3.143 3.822 1 98.69 173 TYR A N 1
ATOM 1313 C CA . TYR A 1 173 ? -3.498 4.516 4.004 1 98.69 173 TYR A CA 1
ATOM 1314 C C . TYR A 1 173 ? -3.223 5.18 2.662 1 98.69 173 TYR A C 1
ATOM 1316 O O . TYR A 1 173 ? -2.732 4.535 1.731 1 98.69 173 TYR A O 1
ATOM 1324 N N . TYR A 1 174 ? -3.533 6.504 2.547 1 98.69 174 TYR A N 1
ATOM 1325 C CA . TYR A 1 174 ? -3.135 7.359 1.434 1 98.69 174 TYR A CA 1
ATOM 1326 C C . TYR A 1 174 ? -2.881 8.789 1.903 1 98.69 174 TYR A C 1
ATOM 1328 O O . TYR A 1 174 ? -3.764 9.422 2.486 1 98.69 174 TYR A O 1
ATOM 1336 N N . GLY A 1 175 ? -1.697 9.25 1.688 1 98.62 175 GLY A N 1
ATOM 1337 C CA . GLY A 1 175 ? -1.43 10.625 2.082 1 98.62 175 GLY A CA 1
ATOM 1338 C C . GLY A 1 175 ? 0.05 10.93 2.217 1 98.62 175 GLY A C 1
ATOM 1339 O O . GLY A 1 175 ? 0.864 10.438 1.431 1 98.62 175 GLY A O 1
ATOM 1340 N N . VAL A 1 176 ? 0.366 11.891 3.121 1 98.19 176 VAL A N 1
ATOM 1341 C CA . VAL A 1 176 ? 1.729 12.367 3.33 1 98.19 176 VAL A CA 1
ATOM 1342 C C . VAL A 1 176 ? 2.158 12.086 4.77 1 98.19 176 VAL A C 1
ATOM 1344 O O . VAL A 1 176 ? 1.421 12.391 5.711 1 98.19 176 VAL A O 1
ATOM 1347 N N . LEU A 1 177 ? 3.352 11.516 4.93 1 97.62 177 LEU A N 1
ATOM 1348 C CA . LEU A 1 177 ? 3.881 11.234 6.262 1 97.62 177 LEU A CA 1
ATOM 1349 C C . LEU A 1 177 ? 4.391 12.508 6.926 1 97.62 177 LEU A C 1
ATOM 1351 O O . LEU A 1 177 ? 4.41 12.609 8.156 1 97.62 177 LEU A O 1
ATOM 1355 N N . GLU A 1 178 ? 4.656 13.523 6.082 1 95.69 178 GLU A N 1
ATOM 1356 C CA . GLU A 1 178 ? 5.297 14.766 6.5 1 95.69 178 GLU A CA 1
ATOM 1357 C C . GLU A 1 178 ? 4.281 15.75 7.074 1 95.69 178 GLU A C 1
ATOM 1359 O O . GLU A 1 178 ? 3.072 15.508 7.008 1 95.69 178 GLU A O 1
ATOM 1364 N N . GLY A 1 179 ? 4.832 16.859 7.637 1 95.81 179 GLY A N 1
ATOM 1365 C CA . GLY A 1 179 ? 4.027 17.844 8.336 1 95.81 179 GLY A CA 1
ATOM 1366 C C . GLY A 1 179 ? 3.32 18.812 7.398 1 95.81 179 GLY A C 1
ATOM 1367 O O . GLY A 1 179 ? 2.352 19.469 7.789 1 95.81 179 GLY A O 1
ATOM 1368 N N . LEU A 1 180 ? 3.807 18.891 6.211 1 96.5 180 LEU A N 1
ATOM 1369 C CA . LEU A 1 180 ? 3.246 19.797 5.207 1 96.5 180 LEU A CA 1
ATOM 1370 C C . LEU A 1 180 ? 3.574 19.312 3.801 1 96.5 180 LEU A C 1
ATOM 1372 O O . LEU A 1 180 ? 4.379 18.391 3.627 1 96.5 180 LEU A O 1
ATOM 1376 N N . THR A 1 181 ? 2.881 19.875 2.867 1 97.62 181 THR A N 1
ATOM 1377 C CA . THR A 1 181 ? 3.176 19.594 1.466 1 97.62 181 THR A CA 1
ATOM 1378 C C . THR A 1 181 ? 2.551 20.656 0.565 1 97.62 181 THR A C 1
ATOM 1380 O O . THR A 1 181 ? 1.821 21.531 1.04 1 97.62 181 THR A O 1
ATOM 1383 N N . SER A 1 182 ? 2.955 20.656 -0.702 1 97.94 182 SER A N 1
ATOM 1384 C CA . SER A 1 182 ? 2.242 21.438 -1.703 1 97.94 182 SER A CA 1
ATOM 1385 C C . SER A 1 182 ? 0.878 20.828 -2.014 1 97.94 182 SER A C 1
ATOM 1387 O O . SER A 1 182 ? 0.743 19.609 -2.104 1 97.94 182 SER A O 1
ATOM 1389 N N . LEU A 1 183 ? -0.11 21.703 -2.168 1 98.56 183 LEU A N 1
ATOM 1390 C CA . LEU A 1 183 ? -1.446 21.188 -2.436 1 98.56 183 LEU A CA 1
ATOM 1391 C C . LEU A 1 183 ? -1.66 20.984 -3.932 1 98.56 183 LEU A C 1
ATOM 1393 O O . LEU A 1 183 ? -2.617 20.312 -4.34 1 98.56 183 LEU A O 1
ATOM 1397 N N . PHE A 1 184 ? -0.704 21.484 -4.727 1 98.56 184 PHE A N 1
ATOM 1398 C CA . PHE A 1 184 ? -0.792 21.25 -6.164 1 98.56 184 PHE A CA 1
ATOM 1399 C C . PHE A 1 184 ? 0.213 20.188 -6.605 1 98.56 184 PHE A C 1
ATOM 1401 O O . PHE A 1 184 ? -0.019 19.469 -7.582 1 98.56 184 PHE A O 1
ATOM 1408 N N . HIS A 1 185 ? 1.343 20.172 -5.969 1 98.19 185 HIS A N 1
ATOM 1409 C CA . HIS A 1 185 ? 2.412 19.219 -6.27 1 98.19 185 HIS A CA 1
ATOM 1410 C C . HIS A 1 185 ? 2.967 18.594 -4.992 1 98.19 185 HIS A C 1
ATOM 1412 O O . HIS A 1 185 ? 4.113 18.859 -4.617 1 98.19 185 HIS A O 1
ATOM 1418 N N . PRO A 1 186 ? 2.199 17.703 -4.328 1 98.25 186 PRO A N 1
ATOM 1419 C CA . PRO A 1 186 ? 2.73 17.062 -3.117 1 98.25 186 PRO A CA 1
ATOM 1420 C C . PRO A 1 186 ? 4.117 16.469 -3.326 1 98.25 186 PRO A C 1
ATOM 1422 O O . PRO A 1 186 ? 4.355 15.789 -4.332 1 98.25 186 PRO A O 1
ATOM 1425 N N . HIS A 1 187 ? 4.992 16.703 -2.377 1 97.62 187 HIS A N 1
ATOM 1426 C CA . HIS A 1 187 ? 6.391 16.328 -2.545 1 97.62 187 HIS A CA 1
ATOM 1427 C C . HIS A 1 187 ? 6.559 14.805 -2.51 1 97.62 187 HIS A C 1
ATOM 1429 O O . HIS A 1 187 ? 7.465 14.258 -3.145 1 97.62 187 HIS A O 1
ATOM 1435 N N . GLN A 1 188 ? 5.711 14.133 -1.719 1 97.38 188 GLN A N 1
ATOM 1436 C CA . GLN A 1 188 ? 5.707 12.672 -1.662 1 97.38 188 GLN A CA 1
ATOM 1437 C C . GLN A 1 188 ? 4.348 12.141 -1.213 1 97.38 188 GLN A C 1
ATOM 1439 O O . GLN A 1 188 ? 3.916 12.406 -0.089 1 97.38 188 GLN A O 1
ATOM 1444 N N . LEU A 1 189 ? 3.672 11.453 -2.078 1 98 189 LEU A N 1
ATOM 1445 C CA . LEU A 1 189 ? 2.459 10.719 -1.734 1 98 189 LEU A CA 1
ATOM 1446 C C . LEU A 1 189 ? 2.777 9.258 -1.428 1 98 189 LEU A C 1
ATOM 1448 O O . LEU A 1 189 ? 3.605 8.641 -2.105 1 98 189 LEU A O 1
ATOM 1452 N N . VAL A 1 190 ? 2.24 8.781 -0.347 1 98 190 VAL A N 1
ATOM 1453 C CA . VAL A 1 190 ? 2.434 7.395 0.073 1 98 190 VAL A CA 1
ATOM 1454 C C . VAL A 1 190 ? 1.098 6.652 0.047 1 98 190 VAL A C 1
ATOM 1456 O O . VAL A 1 190 ? 0.085 7.172 0.522 1 98 190 VAL A O 1
ATOM 1459 N N . ARG A 1 191 ? 1.011 5.574 -0.562 1 97.81 191 ARG A N 1
ATOM 1460 C CA . ARG A 1 191 ? -0.074 4.609 -0.404 1 97.81 191 ARG A CA 1
ATOM 1461 C C . ARG A 1 191 ? 0.368 3.42 0.441 1 97.81 191 ARG A C 1
ATOM 1463 O O . ARG A 1 191 ? 1.296 2.699 0.07 1 97.81 191 ARG A O 1
ATOM 1470 N N . ASP A 1 192 ? -0.318 3.258 1.556 1 98.06 192 ASP A N 1
ATOM 1471 C CA . ASP A 1 192 ? 0.013 2.178 2.48 1 98.06 192 ASP A CA 1
ATOM 1472 C C . ASP A 1 192 ? 1.485 2.23 2.883 1 98.06 192 ASP A C 1
ATOM 1474 O O . ASP A 1 192 ? 1.927 3.193 3.516 1 98.06 192 ASP A O 1
ATOM 1478 N N . ASN A 1 193 ? 2.33 1.267 2.434 1 97.81 193 ASN A N 1
ATOM 1479 C CA . ASN A 1 193 ? 3.74 1.209 2.805 1 97.81 193 ASN A CA 1
ATOM 1480 C C . ASN A 1 193 ? 4.641 1.639 1.652 1 97.81 193 ASN A C 1
ATOM 1482 O O . ASN A 1 193 ? 5.867 1.544 1.749 1 97.81 193 ASN A O 1
ATOM 1486 N N . SER A 1 194 ? 4.02 2.227 0.55 1 97.31 194 SER A N 1
ATOM 1487 C CA . SER A 1 194 ? 4.82 2.504 -0.637 1 97.31 194 SER A CA 1
ATOM 1488 C C . SER A 1 194 ? 4.715 3.971 -1.044 1 97.31 194 SER A C 1
ATOM 1490 O O . SER A 1 194 ? 3.627 4.457 -1.356 1 97.31 194 SER A O 1
ATOM 1492 N N . PRO A 1 195 ? 5.852 4.676 -1.051 1 96.56 195 PRO A N 1
ATOM 1493 C CA . PRO A 1 195 ? 5.832 5.957 -1.763 1 96.56 195 PRO A CA 1
ATOM 1494 C C . PRO A 1 195 ? 5.504 5.801 -3.246 1 96.56 195 PRO A C 1
ATOM 1496 O O . PRO A 1 195 ? 6.02 4.891 -3.904 1 96.56 195 PRO A O 1
ATOM 1499 N N . LEU A 1 196 ? 4.648 6.633 -3.729 1 96.19 196 LEU A N 1
ATOM 1500 C CA . LEU A 1 196 ? 4.223 6.531 -5.121 1 96.19 196 LEU A CA 1
ATOM 1501 C C . LEU A 1 196 ? 5.254 7.168 -6.051 1 96.19 196 LEU A C 1
ATOM 1503 O O . LEU A 1 196 ? 5.832 8.211 -5.723 1 96.19 196 LEU A O 1
ATOM 1507 N N . ASP A 1 197 ? 5.527 6.488 -7.133 1 94.5 197 ASP A N 1
ATOM 1508 C CA . ASP A 1 197 ? 6.434 7 -8.156 1 94.5 197 ASP A CA 1
ATOM 1509 C C . ASP A 1 197 ? 5.684 7.848 -9.18 1 94.5 197 ASP A C 1
ATOM 1511 O O . ASP A 1 197 ? 5.227 7.332 -10.203 1 94.5 197 ASP A O 1
ATOM 1515 N N . ILE A 1 198 ? 5.586 9.125 -8.977 1 96.56 198 ILE A N 1
ATOM 1516 C CA . ILE A 1 198 ? 4.824 10.055 -9.805 1 96.56 198 ILE A CA 1
ATOM 1517 C C . ILE A 1 198 ? 5.777 10.992 -10.547 1 96.56 198 ILE A C 1
ATOM 1519 O O . ILE A 1 198 ? 6.586 11.68 -9.922 1 96.56 198 ILE A O 1
ATOM 1523 N N . ASP A 1 199 ? 5.676 11.039 -11.844 1 96.44 199 ASP A N 1
ATOM 1524 C CA . ASP A 1 199 ? 6.5 11.961 -12.625 1 96.44 199 ASP A CA 1
ATOM 1525 C C . ASP A 1 199 ? 5.891 13.359 -12.648 1 96.44 199 ASP A C 1
ATOM 1527 O O . ASP A 1 199 ? 6.59 14.352 -12.43 1 96.44 199 ASP A O 1
ATOM 1531 N N . 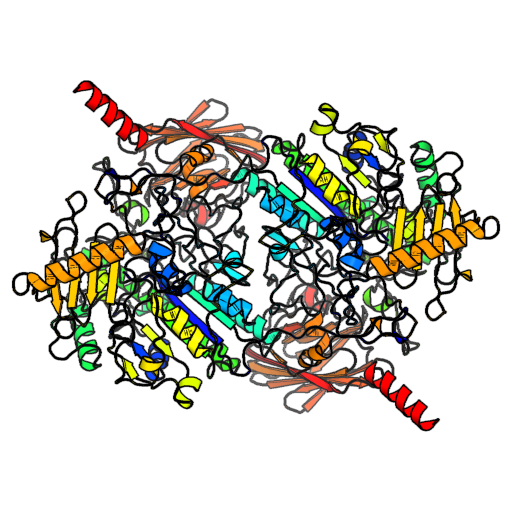GLU A 1 200 ? 4.586 13.32 -12.867 1 96.19 200 GLU A N 1
ATOM 1532 C CA . GLU A 1 200 ? 3.865 14.578 -13.016 1 96.19 200 GLU A CA 1
ATOM 1533 C C . GLU A 1 200 ? 2.428 14.453 -12.523 1 96.19 200 GLU A C 1
ATOM 1535 O O . GLU A 1 200 ? 1.79 13.414 -12.703 1 96.19 200 GLU A O 1
ATOM 1540 N N . PHE A 1 201 ? 1.978 15.508 -11.93 1 97.25 201 PHE A N 1
ATOM 1541 C CA . PHE A 1 201 ? 0.561 15.594 -11.594 1 97.25 201 PHE A CA 1
ATOM 1542 C C . PHE A 1 201 ? -0.233 16.219 -12.734 1 97.25 201 PHE A C 1
ATOM 1544 O O . PHE A 1 201 ? 0.311 16.984 -13.531 1 97.25 201 PHE A O 1
ATOM 1551 N N . ALA A 1 202 ? -1.531 15.906 -12.805 1 96.56 202 ALA A N 1
ATOM 1552 C CA . ALA A 1 202 ? -2.422 16.547 -13.766 1 96.56 202 ALA A CA 1
ATOM 1553 C C . ALA A 1 202 ? -2.5 18.062 -13.516 1 96.56 202 ALA A C 1
ATOM 1555 O O . ALA A 1 202 ? -2.336 18.516 -12.383 1 96.56 202 ALA A O 1
ATOM 1556 N N . ASP A 1 203 ? -2.793 18.812 -14.539 1 95.44 203 ASP A N 1
ATOM 1557 C CA . ASP A 1 203 ? -2.818 20.266 -14.438 1 95.44 203 ASP A CA 1
ATOM 1558 C C . ASP A 1 203 ? -3.898 20.734 -13.461 1 95.44 203 ASP A C 1
ATOM 1560 O O . ASP A 1 203 ? -3.764 21.781 -12.828 1 95.44 203 ASP A O 1
ATOM 1564 N N . ASP A 1 204 ? -4.902 19.922 -13.359 1 96.69 204 ASP A N 1
ATOM 1565 C CA . ASP A 1 204 ? -6.008 20.297 -12.484 1 96.69 204 ASP A CA 1
ATOM 1566 C C . ASP A 1 204 ? -5.945 19.562 -11.156 1 96.69 204 ASP A C 1
ATOM 1568 O O . ASP A 1 204 ? -6.941 19.484 -10.43 1 96.69 204 ASP A O 1
ATOM 1572 N N . TYR A 1 205 ? -4.805 18.938 -10.891 1 98.25 205 TYR A N 1
ATOM 1573 C CA . TYR A 1 205 ? -4.66 18.203 -9.641 1 98.25 205 TYR A CA 1
ATOM 1574 C C . TYR A 1 205 ? -4.758 19.141 -8.445 1 98.25 205 TYR A C 1
ATOM 1576 O O . TYR A 1 205 ? -4.23 20.25 -8.477 1 98.25 205 TYR A O 1
ATOM 1584 N N . TYR A 1 206 ? -5.41 18.703 -7.395 1 98.75 206 TYR A N 1
ATOM 1585 C CA . TYR A 1 206 ? -5.48 19.406 -6.113 1 98.75 206 TYR A CA 1
ATOM 1586 C C . TYR A 1 206 ? -5.562 18.422 -4.957 1 98.75 206 TYR A C 1
ATOM 1588 O O . TYR A 1 206 ? -6.48 17.594 -4.898 1 98.75 206 TYR A O 1
ATOM 1596 N N . TYR A 1 207 ? -4.66 18.484 -4.062 1 98.69 207 TYR A N 1
ATOM 1597 C CA . TYR A 1 207 ? -4.398 17.484 -3.039 1 98.69 207 TYR A CA 1
ATOM 1598 C C . TYR A 1 207 ? -5.625 17.266 -2.16 1 98.69 207 TYR A C 1
ATOM 1600 O O . TYR A 1 207 ? -5.996 16.125 -1.865 1 98.69 207 TYR A O 1
ATOM 1608 N N . THR A 1 208 ? -6.324 18.328 -1.705 1 98.75 208 THR A N 1
ATOM 1609 C CA . THR A 1 208 ? -7.473 18.203 -0.818 1 98.75 208 THR A CA 1
ATOM 1610 C C . THR A 1 208 ? -8.602 17.438 -1.497 1 98.75 208 THR A C 1
ATOM 1612 O O . THR A 1 208 ? -9.289 16.641 -0.856 1 98.75 208 THR A O 1
ATOM 1615 N N . ASP A 1 209 ? -8.789 17.688 -2.803 1 98.81 209 ASP A N 1
ATOM 1616 C CA . ASP A 1 209 ? -9.758 16.922 -3.57 1 98.81 209 ASP A CA 1
ATOM 1617 C C . ASP A 1 209 ? -9.352 15.453 -3.656 1 98.81 209 ASP A C 1
ATOM 1619 O O . ASP A 1 209 ? -10.188 14.562 -3.518 1 98.81 209 ASP A O 1
ATOM 1623 N N . ASP A 1 210 ? -8.094 15.258 -3.863 1 98.69 210 ASP A N 1
ATOM 1624 C CA . ASP A 1 210 ? -7.57 13.914 -4.066 1 98.69 210 ASP A CA 1
ATOM 1625 C C . ASP A 1 210 ? -7.762 13.055 -2.82 1 98.69 210 ASP A C 1
ATOM 1627 O O . ASP A 1 210 ? -8.219 11.914 -2.912 1 98.69 210 ASP A O 1
ATOM 1631 N N . ILE A 1 211 ? -7.367 13.555 -1.661 1 98.81 211 ILE A N 1
ATOM 1632 C CA . ILE A 1 211 ? -7.492 12.742 -0.457 1 98.81 211 ILE A CA 1
ATOM 1633 C C . ILE A 1 211 ? -8.969 12.469 -0.172 1 98.81 211 ILE A C 1
ATOM 1635 O O . ILE A 1 211 ? -9.32 11.398 0.338 1 98.81 211 ILE A O 1
ATOM 1639 N N . THR A 1 212 ? -9.875 13.367 -0.491 1 98.81 212 THR A N 1
ATOM 1640 C CA . THR A 1 212 ? -11.305 13.117 -0.341 1 98.81 212 THR A CA 1
ATOM 1641 C C . THR A 1 212 ? -11.773 12.039 -1.31 1 98.81 212 THR A C 1
ATOM 1643 O O . THR A 1 212 ? -12.555 11.156 -0.938 1 98.81 212 THR A O 1
ATOM 1646 N N . ASP A 1 213 ? -11.281 12.133 -2.566 1 98.56 213 ASP A N 1
ATOM 1647 C CA . ASP A 1 213 ? -11.594 11.086 -3.541 1 98.56 213 ASP A CA 1
ATOM 1648 C C . ASP A 1 213 ? -11.195 9.711 -3.021 1 98.56 213 ASP A C 1
ATOM 1650 O O . ASP A 1 213 ? -11.938 8.742 -3.172 1 98.56 213 ASP A O 1
ATOM 1654 N N . GLN A 1 214 ? -10.031 9.641 -2.447 1 98.5 214 GLN A N 1
ATOM 1655 C CA . GLN A 1 214 ? -9.531 8.367 -1.93 1 98.5 214 GLN A CA 1
ATOM 1656 C C . GLN A 1 214 ? -10.383 7.883 -0.761 1 98.5 214 GLN A C 1
ATOM 1658 O O . GLN A 1 214 ? -10.695 6.691 -0.667 1 98.5 214 GLN A O 1
ATOM 1663 N N . ALA A 1 215 ? -10.742 8.75 0.148 1 98.81 215 ALA A N 1
ATOM 1664 C CA . ALA A 1 215 ? -11.609 8.391 1.266 1 98.81 215 ALA A CA 1
ATOM 1665 C C . ALA A 1 215 ? -12.938 7.828 0.769 1 98.81 215 ALA A C 1
ATOM 1667 O O . ALA A 1 215 ? -13.398 6.785 1.241 1 98.81 215 ALA A O 1
ATOM 1668 N N . ILE A 1 216 ? -13.547 8.531 -0.141 1 98.69 216 ILE A N 1
ATOM 1669 C CA . ILE A 1 216 ? -14.836 8.133 -0.7 1 98.69 216 ILE A CA 1
ATOM 1670 C C . ILE A 1 216 ? -14.703 6.777 -1.393 1 98.69 216 ILE A C 1
ATOM 1672 O O . ILE A 1 216 ? -15.555 5.902 -1.227 1 98.69 216 ILE A O 1
ATOM 1676 N N . SER A 1 217 ? -13.617 6.633 -2.107 1 98.19 217 SER A N 1
ATOM 1677 C CA . SER A 1 217 ? -13.359 5.371 -2.795 1 98.19 217 SER A CA 1
ATOM 1678 C C . SER A 1 217 ? -13.25 4.215 -1.807 1 98.19 217 SER A C 1
ATOM 1680 O O . SER A 1 217 ? -13.781 3.131 -2.049 1 98.19 217 SER A O 1
ATOM 1682 N N . MET A 1 218 ? -12.555 4.379 -0.746 1 98.12 218 MET A N 1
ATOM 1683 C CA . MET A 1 218 ? -12.398 3.348 0.276 1 98.12 218 MET A CA 1
ATOM 1684 C C . MET A 1 218 ? -13.75 2.965 0.875 1 98.12 218 MET A C 1
ATOM 1686 O O . MET A 1 218 ? -14.039 1.781 1.051 1 98.12 218 MET A O 1
ATOM 1690 N N . VAL A 1 219 ? -14.539 3.93 1.138 1 98.31 219 VAL A N 1
ATOM 1691 C CA . VAL A 1 219 ? -15.852 3.695 1.747 1 98.31 219 VAL A CA 1
ATOM 1692 C C . VAL A 1 219 ? -16.75 2.953 0.764 1 98.31 219 VAL A C 1
ATOM 1694 O O . VAL A 1 219 ? -17.422 1.989 1.136 1 98.31 219 VAL A O 1
ATOM 1697 N N . LYS A 1 220 ? -16.797 3.41 -0.476 1 97.94 220 LYS A N 1
ATOM 1698 C CA . LYS A 1 220 ? -17.594 2.734 -1.495 1 97.94 220 LYS A CA 1
ATOM 1699 C C . LYS A 1 220 ? -17.156 1.284 -1.668 1 97.94 220 LYS A C 1
ATOM 1701 O O . LYS A 1 220 ? -17.984 0.385 -1.778 1 97.94 220 LYS A O 1
ATOM 1706 N N . SER A 1 221 ? -15.891 1.114 -1.708 1 97.5 221 SER A N 1
ATOM 1707 C CA . SER A 1 221 ? -15.344 -0.231 -1.867 1 97.5 221 SER A CA 1
ATOM 1708 C C . SER A 1 221 ? -15.727 -1.125 -0.692 1 97.5 221 SER A C 1
ATOM 1710 O O . SER A 1 221 ? -16.094 -2.285 -0.883 1 97.5 221 SER A O 1
ATOM 1712 N N . LEU A 1 222 ? -15.578 -0.584 0.504 1 97.31 222 LEU A N 1
ATOM 1713 C CA . LEU A 1 222 ? -15.969 -1.333 1.693 1 97.31 222 LEU A CA 1
ATOM 1714 C C . LEU A 1 222 ? -17.422 -1.771 1.602 1 97.31 222 LEU A C 1
ATOM 1716 O O . LEU A 1 222 ? -17.75 -2.943 1.819 1 97.31 222 LEU A O 1
ATOM 1720 N N . ARG A 1 223 ? -18.266 -0.889 1.233 1 96.25 223 ARG A N 1
ATOM 1721 C CA . ARG A 1 223 ? -19.703 -1.166 1.207 1 96.25 223 ARG A CA 1
ATOM 1722 C C . ARG A 1 223 ? -20.047 -2.168 0.109 1 96.25 223 ARG A C 1
ATOM 1724 O O . ARG A 1 223 ? -20.922 -3.01 0.284 1 96.25 223 ARG A O 1
ATOM 1731 N N . ALA A 1 224 ? -19.359 -2.074 -0.946 1 96.81 224 ALA A N 1
ATOM 1732 C CA . ALA A 1 224 ? -19.594 -2.99 -2.059 1 96.81 224 ALA A CA 1
ATOM 1733 C C . ALA A 1 224 ? -19.203 -4.418 -1.681 1 96.81 224 ALA A C 1
ATOM 1735 O O . ALA A 1 224 ? -19.828 -5.379 -2.15 1 96.81 224 ALA A O 1
ATOM 1736 N N . HIS A 1 225 ? -18.281 -4.574 -0.829 1 96.56 225 HIS A N 1
ATOM 1737 C CA . HIS A 1 225 ? -17.75 -5.902 -0.531 1 96.56 225 HIS A CA 1
ATOM 1738 C C . HIS A 1 225 ? -18.344 -6.453 0.761 1 96.56 225 HIS A C 1
ATOM 1740 O O . HIS A 1 225 ? -18.438 -7.672 0.939 1 96.56 225 HIS A O 1
ATOM 1746 N N . ASP A 1 226 ? -18.688 -5.578 1.653 1 93.56 226 ASP A N 1
ATOM 1747 C CA . ASP A 1 226 ? -19.297 -5.941 2.932 1 93.56 226 ASP A CA 1
ATOM 1748 C C . ASP A 1 226 ? -20.297 -4.871 3.391 1 93.56 226 ASP A C 1
ATOM 1750 O O . ASP A 1 226 ? -19.906 -3.885 4.02 1 93.56 226 ASP A O 1
ATOM 1754 N N . PRO A 1 227 ? -21.5 -5.086 3.24 1 88 227 PRO A N 1
ATOM 1755 C CA . PRO A 1 227 ? -22.5 -4.059 3.541 1 88 227 PRO A CA 1
ATOM 1756 C C . PRO A 1 227 ? -22.672 -3.828 5.039 1 88 227 PRO A C 1
ATOM 1758 O O . PRO A 1 227 ? -23.234 -2.811 5.449 1 88 227 PRO A O 1
ATOM 1761 N N . ASP A 1 228 ? -22.172 -4.754 5.859 1 91.31 228 ASP A N 1
ATOM 1762 C CA . ASP A 1 228 ? -22.5 -4.695 7.281 1 91.31 228 ASP A CA 1
ATOM 1763 C C . ASP A 1 228 ? -21.312 -4.168 8.086 1 91.31 228 ASP A C 1
ATOM 1765 O O . ASP A 1 228 ? -21.469 -3.76 9.242 1 91.31 228 ASP A O 1
ATOM 1769 N N . LYS A 1 229 ? -20.141 -4.215 7.633 1 94.56 229 LYS A N 1
ATOM 1770 C CA . LYS A 1 229 ? -18.938 -3.91 8.398 1 94.56 229 LYS A CA 1
ATOM 1771 C C . LYS A 1 229 ? -18.812 -2.41 8.648 1 94.56 229 LYS A C 1
ATOM 1773 O O . LYS A 1 229 ? -18.719 -1.625 7.699 1 94.56 229 LYS A O 1
ATOM 1778 N N . PRO A 1 230 ? -18.75 -1.967 9.891 1 97.31 230 PRO A N 1
ATOM 1779 C CA . PRO A 1 230 ? -18.531 -0.542 10.148 1 97.31 230 PRO A CA 1
ATOM 1780 C C . PRO A 1 230 ? -17.094 -0.107 9.867 1 97.31 230 PRO A C 1
ATOM 1782 O O . PRO A 1 230 ? -16.203 -0.951 9.75 1 97.31 230 PRO A O 1
ATOM 1785 N N . PHE A 1 231 ? -16.938 1.188 9.727 1 98.31 231 PHE A N 1
ATOM 1786 C CA . PHE A 1 231 ? -15.594 1.67 9.438 1 98.31 231 PHE A CA 1
ATOM 1787 C C . PHE A 1 231 ? -15.227 2.836 10.344 1 98.31 231 PHE A C 1
ATOM 1789 O O . PHE A 1 231 ? -16.109 3.518 10.875 1 98.31 231 PHE A O 1
ATOM 1796 N N . PHE A 1 232 ? -13.906 2.949 10.617 1 98.81 232 PHE A N 1
ATOM 1797 C CA . PHE A 1 232 ? -13.25 4.141 11.148 1 98.81 232 PHE A CA 1
ATOM 1798 C C . PHE A 1 232 ? -12.445 4.84 10.062 1 98.81 232 PHE A C 1
ATOM 1800 O O . PHE A 1 232 ? -11.508 4.262 9.508 1 98.81 232 PHE A O 1
ATOM 1807 N N . LEU A 1 233 ? -12.836 6.043 9.688 1 98.94 233 LEU A N 1
ATOM 1808 C CA . LEU A 1 233 ? -12.133 6.867 8.719 1 98.94 233 LEU A CA 1
ATOM 1809 C C . LEU A 1 233 ? -11.477 8.07 9.398 1 98.94 233 LEU A C 1
ATOM 1811 O O . LEU A 1 233 ? -12.172 8.938 9.938 1 98.94 233 LEU A O 1
ATOM 1815 N N . TYR A 1 234 ? -10.148 8.023 9.445 1 98.94 234 TYR A N 1
ATOM 1816 C CA . TYR A 1 234 ? -9.344 9.156 9.875 1 98.94 234 TYR A CA 1
ATOM 1817 C C . TYR A 1 234 ? -8.945 10.023 8.688 1 98.94 234 TYR A C 1
ATOM 1819 O O . TYR A 1 234 ? -7.977 9.711 7.984 1 98.94 234 TYR A O 1
ATOM 1827 N N . LEU A 1 235 ? -9.695 11.109 8.383 1 98.88 235 LEU A N 1
ATOM 1828 C CA . LEU A 1 235 ? -9.453 12.039 7.281 1 98.88 235 LEU A CA 1
ATOM 1829 C C . LEU A 1 235 ? -8.766 13.305 7.777 1 98.88 235 LEU A C 1
ATOM 1831 O O . LEU A 1 235 ? -9.43 14.219 8.273 1 98.88 235 LEU A O 1
ATOM 1835 N N . ALA A 1 236 ? -7.441 13.352 7.594 1 98.81 236 ALA A N 1
ATOM 1836 C CA . ALA A 1 236 ? -6.629 14.43 8.141 1 98.81 236 ALA A CA 1
ATOM 1837 C C . ALA A 1 236 ? -6.133 15.359 7.039 1 98.81 236 ALA A C 1
ATOM 1839 O O . ALA A 1 236 ? -5.234 15 6.273 1 98.81 236 ALA A O 1
ATOM 1840 N N . HIS A 1 237 ? -6.629 16.516 7.008 1 98.69 237 HIS A N 1
ATOM 1841 C CA . HIS A 1 237 ? -6.266 17.484 5.977 1 98.69 237 HIS A CA 1
ATOM 1842 C C . HIS A 1 237 ? -4.922 18.141 6.281 1 98.69 237 HIS A C 1
ATOM 1844 O O . HIS A 1 237 ? -4.633 18.469 7.434 1 98.69 237 HIS A O 1
ATOM 1850 N N . ASN A 1 238 ? -4.105 18.297 5.238 1 98.31 238 ASN A N 1
ATOM 1851 C CA . ASN A 1 238 ? -2.955 19.203 5.32 1 98.31 238 ASN A CA 1
ATOM 1852 C C . ASN A 1 238 ? -3.383 20.656 5.285 1 98.31 238 ASN A C 1
ATOM 1854 O O . ASN A 1 238 ? -2.766 21.516 5.93 1 98.31 238 ASN A O 1
ATOM 1858 N N . ALA A 1 239 ? -4.336 20.953 4.414 1 98.06 239 ALA A N 1
ATOM 1859 C CA . ALA A 1 239 ? -4.984 22.266 4.477 1 98.06 239 ALA A CA 1
ATOM 1860 C C . ALA A 1 239 ? -5.66 22.469 5.828 1 98.06 239 ALA A C 1
ATOM 1862 O O . ALA A 1 239 ? -6.199 21.531 6.418 1 98.06 239 ALA A O 1
ATOM 1863 N N . VAL A 1 240 ? -5.496 23.641 6.426 1 98.12 240 VAL A N 1
ATOM 1864 C CA . VAL A 1 240 ? -5.172 24.953 5.859 1 98.12 240 VAL A CA 1
ATOM 1865 C C . VAL A 1 240 ? -3.762 25.359 6.281 1 98.12 240 VAL A C 1
ATOM 1867 O O . VAL A 1 240 ? -3.432 26.547 6.293 1 98.12 240 VAL A O 1
ATOM 1870 N N . HIS A 1 241 ? -2.996 24.344 6.715 1 97.44 241 HIS A N 1
ATOM 1871 C CA . HIS A 1 241 ? -1.592 24.578 7.027 1 97.44 241 HIS A CA 1
ATOM 1872 C C . HIS A 1 241 ? -0.859 25.188 5.836 1 97.44 241 HIS A C 1
ATOM 1874 O O . HIS A 1 241 ? -1.177 24.875 4.684 1 97.44 241 HIS A O 1
ATOM 1880 N N . GLY A 1 242 ? 0.131 26.125 6.121 1 96.25 242 GLY A N 1
ATOM 1881 C CA . GLY A 1 242 ? 0.981 26.641 5.059 1 96.25 242 GLY A CA 1
ATOM 1882 C C . GLY A 1 242 ? 1.852 25.578 4.426 1 96.25 242 GLY A C 1
ATOM 1883 O O . GLY A 1 242 ? 2.156 24.562 5.055 1 96.25 242 GLY A O 1
ATOM 1884 N N . PRO A 1 243 ? 2.262 25.672 3.152 1 96.88 243 PRO A N 1
ATOM 1885 C CA . PRO A 1 243 ? 2 26.828 2.281 1 96.88 243 PRO A CA 1
ATOM 1886 C C . PRO A 1 243 ? 0.55 26.891 1.807 1 96.88 243 PRO A C 1
ATOM 1888 O O . PRO A 1 243 ? -0.027 25.859 1.435 1 96.88 243 PRO A O 1
ATOM 1891 N N . LEU A 1 244 ? 0.038 28.094 1.81 1 98.38 244 LEU A N 1
ATOM 1892 C CA . LEU A 1 244 ? -1.353 28.297 1.417 1 98.38 244 LEU A CA 1
ATOM 1893 C C . LEU A 1 244 ? -1.503 28.234 -0.099 1 98.38 244 LEU A C 1
ATOM 1895 O O . LEU A 1 244 ? -0.942 29.062 -0.816 1 98.38 244 LEU A O 1
ATOM 1899 N N . GLN A 1 245 ? -2.227 27.281 -0.582 1 98.5 245 GLN A N 1
ATOM 1900 C CA . GLN A 1 245 ? -2.521 27.062 -1.994 1 98.5 245 GLN A CA 1
ATOM 1901 C C . GLN A 1 245 ? -3.975 26.641 -2.195 1 98.5 245 GLN A C 1
ATOM 1903 O O . GLN A 1 245 ? -4.477 25.766 -1.495 1 98.5 245 GLN A O 1
ATOM 1908 N N . ALA A 1 246 ? -4.645 27.312 -3.066 1 98.62 246 ALA A N 1
ATOM 1909 C CA . ALA A 1 246 ? -6.055 27.016 -3.311 1 98.62 246 ALA A CA 1
ATOM 1910 C C . ALA A 1 246 ? -6.383 27.109 -4.797 1 98.62 246 ALA A C 1
ATOM 1912 O O . ALA A 1 246 ? -5.664 27.766 -5.559 1 98.62 246 ALA A O 1
ATOM 1913 N N . LYS A 1 247 ? -7.445 26.531 -5.242 1 97.75 247 LYS A N 1
ATOM 1914 C CA . LYS A 1 247 ? -7.895 26.578 -6.629 1 97.75 247 LYS A CA 1
ATOM 1915 C C . LYS A 1 247 ? -8.289 28 -7.027 1 97.75 247 LYS A C 1
ATOM 1917 O O . LYS A 1 247 ? -8.875 28.734 -6.23 1 97.75 247 LYS A O 1
ATOM 1922 N N . ALA A 1 248 ? -8.055 28.344 -8.219 1 97.69 248 ALA A N 1
ATOM 1923 C CA . ALA A 1 248 ? -8.297 29.703 -8.711 1 97.69 248 ALA A CA 1
ATOM 1924 C C . ALA A 1 248 ? -9.773 30.078 -8.578 1 97.69 248 ALA A C 1
ATOM 1926 O O . ALA A 1 248 ? -10.102 31.203 -8.195 1 97.69 248 ALA A O 1
ATOM 1927 N N . GLU A 1 249 ? -10.586 29.156 -8.875 1 97.5 249 GLU A N 1
ATOM 1928 C CA . GLU A 1 249 ? -12.023 29.422 -8.812 1 97.5 249 GLU A CA 1
ATOM 1929 C C . GLU A 1 249 ? -12.484 29.641 -7.379 1 97.5 249 GLU A C 1
ATOM 1931 O O . GLU A 1 249 ? -13.391 30.438 -7.133 1 97.5 249 GLU A O 1
ATOM 1936 N N . ASP A 1 250 ? -11.922 29 -6.418 1 97.88 250 ASP A N 1
ATOM 1937 C CA . ASP A 1 250 ? -12.258 29.188 -5.012 1 97.88 250 ASP A CA 1
ATOM 1938 C C . ASP A 1 250 ? -11.766 30.531 -4.504 1 97.88 250 ASP A C 1
ATOM 1940 O O . ASP A 1 250 ? -12.461 31.219 -3.748 1 97.88 250 ASP A O 1
ATOM 1944 N N . ILE A 1 251 ? -10.57 30.922 -4.879 1 98.25 251 ILE A N 1
ATOM 1945 C CA . ILE A 1 251 ? -10.016 32.219 -4.477 1 98.25 251 ILE A CA 1
ATOM 1946 C C . ILE A 1 251 ? -10.906 33.344 -5.004 1 98.25 251 ILE A C 1
ATOM 1948 O O . ILE A 1 251 ? -11.18 34.312 -4.289 1 98.25 251 ILE A O 1
ATOM 1952 N N . ALA A 1 252 ? -11.352 33.188 -6.238 1 97.94 252 ALA A N 1
ATOM 1953 C CA . ALA A 1 252 ? -12.164 34.219 -6.895 1 97.94 252 ALA A CA 1
ATOM 1954 C C . ALA A 1 252 ? -13.438 34.5 -6.098 1 97.94 252 ALA A C 1
ATOM 1956 O O . ALA A 1 252 ? -13.906 35.656 -6.059 1 97.94 252 ALA A O 1
ATOM 1957 N N . ARG A 1 253 ? -13.938 33.562 -5.414 1 97.56 253 ARG A N 1
ATOM 1958 C CA . ARG A 1 253 ? -15.172 33.719 -4.648 1 97.56 253 ARG A CA 1
ATOM 1959 C C . ARG A 1 253 ? -14.938 34.594 -3.406 1 97.56 253 ARG A C 1
ATOM 1961 O O . ARG A 1 253 ? -15.891 35.094 -2.805 1 97.56 253 ARG A O 1
ATOM 1968 N N . HIS A 1 254 ? -13.75 34.812 -2.986 1 98.06 254 HIS A N 1
ATOM 1969 C CA . HIS A 1 254 ? -13.461 35.531 -1.759 1 98.06 254 HIS A CA 1
ATOM 1970 C C . HIS A 1 254 ? -12.742 36.844 -2.057 1 98.06 254 HIS A C 1
ATOM 1972 O O . HIS A 1 254 ? -12.312 37.562 -1.138 1 98.06 254 HIS A O 1
ATOM 1978 N N . GLN A 1 255 ? -12.641 37.188 -3.355 1 97.25 255 GLN A N 1
ATOM 1979 C CA . GLN A 1 255 ? -11.938 38.406 -3.752 1 97.25 255 GLN A CA 1
ATOM 1980 C C . GLN A 1 255 ? -12.602 39.656 -3.158 1 97.25 255 GLN A C 1
ATOM 1982 O O . GLN A 1 255 ? -13.812 39.812 -3.268 1 97.25 255 GLN A O 1
ATOM 1987 N N . GLY A 1 256 ? -11.805 40.406 -2.467 1 97.62 256 GLY A N 1
ATOM 1988 C CA . GLY A 1 256 ? -12.25 41.688 -1.94 1 97.62 256 GLY A CA 1
ATOM 1989 C C . GLY A 1 256 ? -12.898 41.562 -0.57 1 97.62 256 GLY A C 1
ATOM 1990 O O . GLY A 1 256 ? -13.133 42.594 0.093 1 97.62 256 GLY A O 1
ATOM 1991 N N . ARG A 1 257 ? -13.078 40.438 -0.059 1 98.06 257 ARG A N 1
ATOM 1992 C CA . ARG A 1 257 ? -13.859 40.219 1.153 1 98.06 257 ARG A CA 1
ATOM 1993 C C . ARG A 1 257 ? -13.055 40.562 2.396 1 98.06 257 ARG A C 1
ATOM 1995 O O . ARG A 1 257 ? -13.625 40.75 3.479 1 98.06 257 ARG A O 1
ATOM 2002 N N . TYR A 1 258 ? -11.781 40.844 2.252 1 98.62 258 TYR A N 1
ATOM 2003 C CA . TYR A 1 258 ? -10.938 41.031 3.43 1 98.62 258 TYR A CA 1
ATOM 2004 C C . TYR A 1 258 ? -10.219 42.375 3.385 1 98.62 258 TYR A C 1
ATOM 2006 O O . TYR A 1 258 ? -9.234 42.594 4.094 1 98.62 258 TYR A O 1
ATOM 2014 N N . ASP A 1 259 ? -10.734 43.219 2.578 1 98.12 259 ASP A N 1
ATOM 2015 C CA . ASP A 1 259 ? -10.141 44.562 2.385 1 98.12 259 ASP A CA 1
ATOM 2016 C C . ASP A 1 259 ? -10.258 45.406 3.652 1 98.12 259 ASP A C 1
ATOM 2018 O O . ASP A 1 259 ? -9.461 46.312 3.871 1 98.12 259 ASP A O 1
ATOM 2022 N N . GLU A 1 260 ? -11.273 45 4.469 1 97.94 260 GLU A N 1
ATOM 2023 C CA . GLU A 1 260 ? -11.492 45.781 5.684 1 97.94 260 GLU A CA 1
ATOM 2024 C C . GLU A 1 260 ? -10.484 45.406 6.77 1 97.94 260 GLU A C 1
ATOM 2026 O O . GLU A 1 260 ? -10.375 46.094 7.781 1 97.94 260 GLU A O 1
ATOM 2031 N N . GLY A 1 261 ? -9.797 44.281 6.641 1 98.5 261 GLY A N 1
ATOM 2032 C CA . GLY A 1 261 ? -8.656 43.938 7.48 1 98.5 261 GLY A CA 1
ATOM 2033 C C . GLY A 1 261 ? -9.023 43.125 8.695 1 98.5 261 GLY A C 1
ATOM 2034 O O . GLY A 1 261 ? -10.203 42.844 8.93 1 98.5 261 GLY A O 1
ATOM 2035 N N . TRP A 1 262 ? -7.941 42.75 9.453 1 98.75 262 TRP A N 1
ATOM 2036 C CA . TRP A 1 262 ? -8.102 41.781 10.523 1 98.75 262 TRP A CA 1
ATOM 2037 C C . TRP A 1 262 ? -8.766 42.406 11.742 1 98.75 262 TRP A C 1
ATOM 2039 O O . TRP A 1 262 ? -9.391 41.719 12.547 1 98.75 262 TRP A O 1
ATOM 2049 N N . ASP A 1 263 ? -8.711 43.688 11.93 1 98.62 263 ASP A N 1
ATOM 2050 C CA . ASP A 1 263 ? -9.352 44.312 13.078 1 98.62 263 ASP A CA 1
ATOM 2051 C C . ASP A 1 263 ? -10.867 44.281 12.953 1 98.62 263 ASP A C 1
ATOM 2053 O O . ASP A 1 263 ? -11.562 43.875 13.883 1 98.62 263 ASP A O 1
ATOM 2057 N N . VAL A 1 264 ? -11.336 44.656 11.797 1 98.56 264 VAL A N 1
ATOM 2058 C CA . VAL A 1 264 ? -12.766 44.656 11.547 1 98.56 264 VAL A CA 1
ATOM 2059 C C . VAL A 1 264 ? -13.297 43.219 11.539 1 98.56 264 VAL A C 1
ATOM 2061 O O . VAL A 1 264 ? -14.367 42.969 12.07 1 98.56 264 VAL A O 1
ATOM 2064 N N . LEU A 1 265 ? -12.539 42.375 10.883 1 98.69 265 LEU A N 1
ATOM 2065 C CA . LEU A 1 265 ? -12.961 41 10.836 1 98.69 265 LEU A CA 1
ATOM 2066 C C . LEU A 1 265 ? -13.094 40.406 12.242 1 98.69 265 LEU A C 1
ATOM 2068 O O . LEU A 1 265 ? -14.062 39.688 12.531 1 98.69 265 LEU A O 1
ATOM 2072 N N . ARG A 1 266 ? -12.164 40.688 13.133 1 98.56 266 ARG A N 1
ATOM 2073 C CA . ARG A 1 266 ? -12.211 40.219 14.508 1 98.56 266 ARG A CA 1
ATOM 2074 C C . ARG A 1 266 ? -13.469 40.688 15.219 1 98.56 266 ARG A C 1
ATOM 2076 O O . ARG A 1 266 ? -14.125 39.938 15.93 1 98.56 266 ARG A O 1
ATOM 2083 N N . GLU A 1 267 ? -13.766 41.875 15.031 1 98.44 267 GLU A N 1
ATOM 2084 C CA . GLU A 1 267 ? -14.945 42.469 15.664 1 98.44 267 GLU A CA 1
ATOM 2085 C C . GLU A 1 267 ? -16.219 41.781 15.172 1 98.44 267 GLU A C 1
ATOM 2087 O O . GLU A 1 267 ? -17.109 41.469 15.969 1 98.44 267 GLU A O 1
ATOM 2092 N N . LYS A 1 268 ? -16.266 41.594 13.898 1 98.62 268 LYS A N 1
ATOM 2093 C CA . LYS A 1 268 ? -17.438 40.969 13.312 1 98.62 268 LYS A CA 1
ATOM 2094 C C . LYS A 1 268 ? -17.594 39.531 13.789 1 98.62 268 LYS A C 1
ATOM 2096 O O . LYS A 1 268 ? -18.688 39.094 14.148 1 98.62 268 LYS A O 1
ATOM 2101 N N . ARG A 1 269 ? -16.484 38.75 13.758 1 98.75 269 ARG A N 1
ATOM 2102 C CA . ARG A 1 269 ? -16.531 37.375 14.211 1 98.75 269 ARG A CA 1
ATOM 2103 C C . ARG A 1 269 ? -16.891 37.281 15.695 1 98.75 269 ARG A C 1
ATOM 2105 O O . ARG A 1 269 ? -17.672 36.438 16.109 1 98.75 269 ARG A O 1
ATOM 2112 N N . PHE A 1 270 ? -16.391 38.219 16.469 1 98.62 270 PHE A N 1
ATOM 2113 C CA . PHE A 1 270 ? -16.688 38.25 17.906 1 98.62 270 PHE A CA 1
ATOM 2114 C C . PHE A 1 270 ? -18.172 38.531 18.141 1 98.62 270 PHE A C 1
ATOM 2116 O O . PHE A 1 270 ? -18.812 37.875 18.953 1 98.62 270 PHE A O 1
ATOM 2123 N N . ALA A 1 271 ? -18.688 39.438 17.484 1 98.25 271 ALA A N 1
ATOM 2124 C CA . ALA A 1 271 ? -20.094 39.781 17.609 1 98.25 271 ALA A CA 1
ATOM 2125 C C . ALA A 1 271 ? -20.969 38.594 17.25 1 98.25 271 ALA A C 1
ATOM 2127 O O . ALA A 1 271 ? -21.969 38.312 17.922 1 98.25 271 ALA A O 1
ATOM 2128 N N . ALA A 1 272 ? -20.578 37.938 16.219 1 98.19 272 ALA A N 1
ATOM 2129 C CA . ALA A 1 272 ? -21.328 36.75 15.805 1 98.19 272 ALA A CA 1
ATOM 2130 C C . ALA A 1 272 ? -21.266 35.656 16.875 1 98.19 272 ALA A C 1
ATOM 2132 O O . ALA A 1 272 ? -22.25 34.938 17.109 1 98.19 272 ALA A O 1
ATOM 2133 N N . GLN A 1 273 ? -20.109 35.469 17.484 1 98.38 273 GLN A N 1
ATOM 2134 C CA . GLN A 1 273 ? -19.922 34.469 18.516 1 98.38 273 GLN A CA 1
ATOM 2135 C C . GLN A 1 273 ? -20.781 34.781 19.734 1 98.38 273 GLN A C 1
ATOM 2137 O O . GLN A 1 273 ? -21.406 33.875 20.312 1 98.38 273 GLN A O 1
ATOM 2142 N N . LEU A 1 274 ? -20.828 36 20.156 1 97.31 274 LEU A N 1
ATOM 2143 C CA . LEU A 1 274 ? -21.656 36.406 21.281 1 97.31 274 LEU A CA 1
ATOM 2144 C C . LEU A 1 274 ? -23.141 36.188 20.969 1 97.31 274 LEU A C 1
ATOM 2146 O O . LEU A 1 274 ? -23.875 35.656 21.812 1 97.31 274 LEU A O 1
ATOM 2150 N N . ALA A 1 275 ? -23.484 36.531 19.797 1 96.69 275 ALA A N 1
ATOM 2151 C CA . ALA A 1 275 ? -24.875 36.375 19.375 1 96.69 275 ALA A CA 1
ATOM 2152 C C . ALA A 1 275 ? -25.281 34.906 19.359 1 96.69 275 ALA A C 1
ATOM 2154 O O . ALA A 1 275 ? -26.422 34.562 19.656 1 96.69 275 ALA A O 1
ATOM 2155 N N . ALA A 1 276 ? -24.328 34.062 19.094 1 96.06 276 ALA A N 1
ATOM 2156 C CA . ALA A 1 276 ? -24.594 32.625 18.969 1 96.06 276 ALA A CA 1
ATOM 2157 C C . ALA A 1 276 ? -24.484 31.938 20.328 1 96.06 276 ALA A C 1
ATOM 2159 O O . ALA A 1 276 ? -24.75 30.734 20.438 1 96.06 276 ALA A O 1
ATOM 2160 N N . GLY A 1 277 ? -24.094 32.625 21.312 1 95 277 GLY A N 1
ATOM 2161 C CA . GLY A 1 277 ? -24 32.031 22.656 1 95 277 GLY A CA 1
ATOM 2162 C C . GLY A 1 277 ? -22.781 31.156 22.844 1 95 277 GLY A C 1
ATOM 2163 O O . GLY A 1 277 ? -22.797 30.25 23.672 1 95 277 GLY A O 1
ATOM 2164 N N . LEU A 1 278 ? -21.703 31.391 22.078 1 97.12 278 LEU A N 1
ATOM 2165 C CA . LEU A 1 278 ? -20.531 30.531 22.125 1 97.12 278 LEU A CA 1
ATOM 2166 C C . LEU A 1 278 ? -19.609 30.938 23.281 1 97.12 278 LEU A C 1
ATOM 2168 O O . LEU A 1 278 ? -18.734 30.156 23.672 1 97.12 278 LEU A O 1
ATOM 2172 N N . LEU A 1 279 ? -19.812 32.125 23.797 1 95.94 279 LEU A N 1
ATOM 2173 C CA . LEU A 1 279 ? -18.984 32.688 24.859 1 95.94 279 LEU A CA 1
ATOM 2174 C C . LEU A 1 279 ? -19.828 33.125 26.047 1 95.94 279 LEU A C 1
ATOM 2176 O O . LEU A 1 279 ? -20.984 33.531 25.875 1 95.94 279 LEU A O 1
ATOM 2180 N N . PRO A 1 280 ? -19.234 33.094 27.25 1 92.56 280 PRO A N 1
ATOM 2181 C CA . PRO A 1 280 ? -19.984 33.625 28.391 1 92.56 280 PRO A CA 1
ATOM 2182 C C . PRO A 1 280 ? -20.344 35.094 28.25 1 92.56 280 PRO A C 1
ATOM 2184 O O . PRO A 1 280 ? -19.594 35.844 27.656 1 92.56 280 PRO A O 1
ATOM 2187 N N . PRO A 1 281 ? -21.484 35.312 28.859 1 89.31 281 PRO A N 1
ATOM 2188 C CA . PRO A 1 281 ? -21.828 36.719 28.875 1 89.31 281 PRO A CA 1
ATOM 2189 C C . PRO A 1 281 ? -20.75 37.594 29.516 1 89.31 281 PRO A C 1
ATOM 2191 O O . PRO A 1 281 ? -20.156 37.219 30.516 1 89.31 281 PRO A O 1
ATOM 2194 N N . GLY A 1 282 ? -20.5 38.719 28.969 1 93.56 282 GLY A N 1
ATOM 2195 C CA . GLY A 1 282 ? -19.531 39.625 29.531 1 93.56 282 GLY A CA 1
ATOM 2196 C C . GLY A 1 282 ? -18.125 39.438 28.984 1 93.56 282 GLY A C 1
ATOM 2197 O O . GLY A 1 282 ? -17.203 40.188 29.297 1 93.56 282 GLY A O 1
ATOM 2198 N N . THR A 1 283 ? -17.969 38.438 28.141 1 96.94 283 THR A N 1
ATOM 2199 C CA . THR A 1 283 ? -16.656 38.219 27.531 1 96.94 283 THR A CA 1
ATOM 2200 C C . THR A 1 283 ? -16.172 39.469 26.797 1 96.94 283 THR A C 1
ATOM 2202 O O . THR A 1 283 ? -16.938 40.125 26.094 1 96.94 283 THR A O 1
ATOM 2205 N N . GLU A 1 284 ? -14.891 39.812 27 1 97.88 284 GLU A N 1
ATOM 2206 C CA . GLU A 1 284 ? -14.281 40.969 26.344 1 97.88 284 GLU A CA 1
ATOM 2207 C C . GLU A 1 284 ? -13.328 40.531 25.234 1 97.88 284 GLU A C 1
ATOM 2209 O O . GLU A 1 284 ? -12.609 39.531 25.375 1 97.88 284 GLU A O 1
ATOM 2214 N N . LEU A 1 285 ? -13.43 41.219 24.141 1 98.19 285 LEU A N 1
ATOM 2215 C CA . LEU A 1 285 ? -12.445 41.031 23.078 1 98.19 285 LEU A CA 1
ATOM 2216 C C . LEU A 1 285 ? -11.102 41.656 23.469 1 98.19 285 LEU A C 1
ATOM 2218 O O . LEU A 1 285 ? -11.023 42.844 23.719 1 98.19 285 LEU A O 1
ATOM 222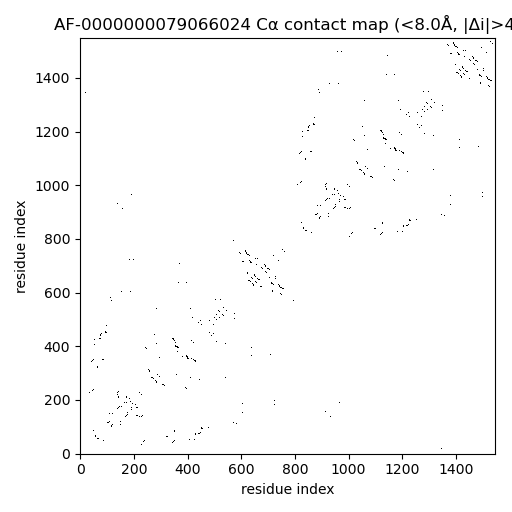2 N N . PRO A 1 286 ? -10.086 40.875 23.578 1 98.25 286 PRO A N 1
ATOM 2223 C CA . PRO A 1 286 ? -8.781 41.469 23.875 1 98.25 286 PRO A CA 1
ATOM 2224 C C . PRO A 1 286 ? -8.32 42.469 22.828 1 98.25 286 PRO A C 1
ATOM 2226 O O . PRO A 1 286 ? -8.695 42.375 21.656 1 98.25 286 PRO A O 1
ATOM 2229 N N . ASP A 1 287 ? -7.418 43.375 23.266 1 97.25 287 ASP A N 1
ATOM 2230 C CA . ASP A 1 287 ? -6.699 44.188 22.281 1 97.25 287 ASP A CA 1
ATOM 2231 C C . ASP A 1 287 ? -5.852 43.344 21.359 1 97.25 287 ASP A C 1
ATOM 2233 O O . ASP A 1 287 ? -5.676 42.125 21.609 1 97.25 287 ASP A O 1
ATOM 2237 N N . ARG A 1 288 ? -5.402 43.938 20.281 1 97.25 288 ARG A N 1
ATOM 2238 C CA . ARG A 1 288 ? -4.465 43.25 19.422 1 97.25 288 ARG A CA 1
ATOM 2239 C C . ARG A 1 288 ? -3.311 42.656 20.219 1 97.25 288 ARG A C 1
ATOM 2241 O O . ARG A 1 288 ? -2.857 43.25 21.203 1 97.25 288 ARG A O 1
ATOM 2248 N N . ASN A 1 289 ? -2.883 41.5 19.781 1 97.81 289 ASN A N 1
ATOM 2249 C CA . ASN A 1 289 ? -1.696 40.938 20.438 1 97.81 289 ASN A CA 1
ATOM 2250 C C . ASN A 1 289 ? -0.542 41.938 20.422 1 97.81 289 ASN A C 1
ATOM 2252 O O . ASN A 1 289 ? -0.265 42.562 19.406 1 97.81 289 ASN A O 1
ATOM 2256 N N . SER A 1 290 ? 0.048 42.125 21.547 1 96.06 290 SER A N 1
ATOM 2257 C CA . SER A 1 290 ? 1.087 43.156 21.688 1 96.06 290 SER A CA 1
ATOM 2258 C C . SER A 1 290 ? 2.348 42.562 22.312 1 96.06 290 SER A C 1
ATOM 2260 O O . SER A 1 290 ? 3.312 43.312 22.562 1 96.06 290 SER A O 1
ATOM 2262 N N . GLU A 1 291 ? 2.244 41.312 22.641 1 94 291 GLU A N 1
ATOM 2263 C CA . GLU A 1 291 ? 3.416 40.656 23.234 1 94 291 GLU A CA 1
ATOM 2264 C C . GLU A 1 291 ? 4.629 40.781 22.312 1 94 291 GLU A C 1
ATOM 2266 O O . GLU A 1 291 ? 4.496 40.656 21.094 1 94 291 GLU A O 1
ATOM 2271 N N . ALA A 1 292 ? 5.824 40.875 22.875 1 90.31 292 ALA A N 1
ATOM 2272 C CA . ALA A 1 292 ? 7.055 41.125 22.125 1 90.31 292 ALA A CA 1
ATOM 2273 C C . ALA A 1 292 ? 7.285 40.031 21.094 1 90.31 292 ALA A C 1
ATOM 2275 O O . ALA A 1 292 ? 7.332 38.844 21.453 1 90.31 292 ALA A O 1
ATOM 2276 N N . GLY A 1 293 ? 7.453 40.406 19.891 1 90.81 293 GLY A N 1
ATOM 2277 C CA . GLY A 1 293 ? 7.723 39.469 18.812 1 90.81 293 GLY A CA 1
ATOM 2278 C C . GLY A 1 293 ? 6.473 38.781 18.312 1 90.81 293 GLY A C 1
ATOM 2279 O O . GLY A 1 293 ? 6.535 38 17.359 1 90.81 293 GLY A O 1
ATOM 2280 N N . LEU A 1 294 ? 5.371 39.031 18.953 1 96.12 294 LEU A N 1
ATOM 2281 C CA . LEU A 1 294 ? 4.117 38.375 18.625 1 96.12 294 LEU A CA 1
ATOM 2282 C C . LEU A 1 294 ? 3.02 39.375 18.328 1 96.12 294 LEU A C 1
ATOM 2284 O O . LEU A 1 294 ? 1.848 39.031 18.203 1 96.12 294 LEU A O 1
ATOM 2288 N N . ASP A 1 295 ? 3.422 40.656 18.172 1 96.88 295 ASP A N 1
ATOM 2289 C CA . ASP A 1 295 ? 2.494 41.781 18.062 1 96.88 295 ASP A CA 1
ATOM 2290 C C . ASP A 1 295 ? 1.874 41.844 16.672 1 96.88 295 ASP A C 1
ATOM 2292 O O . ASP A 1 295 ? 2.453 41.375 15.703 1 96.88 295 ASP A O 1
ATOM 2296 N N . VAL A 1 296 ? 0.753 42.438 16.594 1 98.25 296 VAL A N 1
ATOM 2297 C CA . VAL A 1 296 ? 0.022 42.688 15.359 1 98.25 296 VAL A CA 1
ATOM 2298 C C . VAL A 1 296 ? -0.181 44.188 15.172 1 98.25 296 VAL A C 1
ATOM 2300 O O . VAL A 1 296 ? -0.727 44.844 16.047 1 98.25 296 VAL A O 1
ATOM 2303 N N . PRO A 1 297 ? 0.271 44.688 14.062 1 97.44 297 PRO A N 1
ATOM 2304 C CA . PRO A 1 297 ? -0.006 46.125 13.805 1 97.44 297 PRO A CA 1
ATOM 2305 C C . PRO A 1 297 ? -1.482 46.375 13.523 1 97.44 297 PRO A C 1
ATOM 2307 O O . PRO A 1 297 ? -2.213 45.469 13.117 1 97.44 297 PRO A O 1
ATOM 2310 N N . ALA A 1 298 ? -1.862 47.656 13.781 1 98.12 298 ALA A N 1
ATOM 2311 C CA . ALA A 1 298 ? -3.199 48.062 13.352 1 98.12 298 ALA A CA 1
ATOM 2312 C C . ALA A 1 298 ? -3.324 48 11.828 1 98.12 298 ALA A C 1
ATOM 2314 O O . ALA A 1 298 ? -2.414 48.406 11.109 1 98.12 298 ALA A O 1
ATOM 2315 N N . TRP A 1 299 ? -4.406 47.438 11.398 1 98.44 299 TRP A N 1
ATOM 2316 C CA . TRP A 1 299 ? -4.621 47.312 9.961 1 98.44 299 TRP A CA 1
ATOM 2317 C C . TRP A 1 299 ? -4.5 48.688 9.273 1 98.44 299 TRP A C 1
ATOM 2319 O O . TRP A 1 299 ? -3.875 48.781 8.219 1 98.44 299 TRP A O 1
ATOM 2329 N N . ASP A 1 300 ? -5.031 49.719 9.859 1 97.44 300 ASP A N 1
ATOM 2330 C CA . ASP A 1 300 ? -5.086 51.062 9.258 1 97.44 300 ASP A CA 1
ATOM 2331 C C . ASP A 1 300 ? -3.711 51.719 9.266 1 97.44 300 ASP A C 1
ATOM 2333 O O . ASP A 1 300 ? -3.506 52.75 8.609 1 97.44 300 ASP A O 1
ATOM 2337 N N . SER A 1 301 ? -2.777 51.094 9.984 1 97.88 301 SER A N 1
ATOM 2338 C CA . SER A 1 301 ? -1.414 51.625 9.984 1 97.88 301 SER A CA 1
ATOM 2339 C C . SER A 1 301 ? -0.624 51.094 8.789 1 97.88 301 SER A C 1
ATOM 2341 O O . SER A 1 301 ? 0.446 51.625 8.469 1 97.88 301 SER A O 1
ATOM 2343 N N . LEU A 1 302 ? -1.118 50.094 8.148 1 98.06 302 LEU A N 1
ATOM 2344 C CA . LEU A 1 302 ? -0.468 49.5 6.973 1 98.06 302 LEU A CA 1
ATOM 2345 C C . LEU A 1 302 ? -0.679 50.406 5.75 1 98.06 302 LEU A C 1
ATOM 2347 O O . LEU A 1 302 ? -1.701 51.094 5.641 1 98.06 302 LEU A O 1
ATOM 2351 N N . ASP A 1 303 ? 0.235 50.438 4.852 1 97.06 303 ASP A N 1
ATOM 2352 C CA . ASP A 1 303 ? 0.007 51.156 3.605 1 97.06 303 ASP A CA 1
ATOM 2353 C C . ASP A 1 303 ? -0.895 50.375 2.662 1 97.06 303 ASP A C 1
ATOM 2355 O O . ASP A 1 303 ? -1.224 49.219 2.936 1 97.06 303 ASP A O 1
ATOM 2359 N N . GLN A 1 304 ? -1.305 51 1.622 1 96.81 304 GLN A N 1
ATOM 2360 C CA . GLN A 1 304 ? -2.309 50.438 0.732 1 96.81 304 GLN A CA 1
ATOM 2361 C C . GLN A 1 304 ? -1.787 49.156 0.06 1 96.81 304 GLN A C 1
ATOM 2363 O O . GLN A 1 304 ? -2.539 48.219 -0.144 1 96.81 304 GLN A O 1
ATOM 2368 N N . GLU A 1 305 ? -0.55 49.156 -0.362 1 95.75 305 GLU A N 1
ATOM 2369 C CA . GLU A 1 305 ? 0.038 48 -1.006 1 95.75 305 GLU A CA 1
ATOM 2370 C C . GLU A 1 305 ? 0.091 46.812 -0.051 1 95.75 305 GLU A C 1
ATOM 2372 O O . GLU A 1 305 ? -0.197 45.688 -0.444 1 95.75 305 GLU A O 1
ATOM 2377 N N . GLN A 1 306 ? 0.446 47.062 1.173 1 96.94 306 GLN A N 1
ATOM 2378 C CA . GLN A 1 306 ? 0.467 46.031 2.197 1 96.94 306 GLN A CA 1
ATOM 2379 C C . GLN A 1 306 ? -0.933 45.469 2.453 1 96.94 306 GLN A C 1
ATOM 2381 O O . GLN A 1 306 ? -1.122 44.281 2.545 1 96.94 306 GLN A O 1
ATOM 2386 N N . GLN A 1 307 ? -1.902 46.406 2.582 1 98.19 307 GLN A N 1
ATOM 2387 C CA . GLN A 1 307 ? -3.277 45.969 2.824 1 98.19 307 GLN A CA 1
ATOM 2388 C C . GLN A 1 307 ? -3.771 45.062 1.709 1 98.19 307 GLN A C 1
ATOM 2390 O O . GLN A 1 307 ? -4.379 44 1.977 1 98.19 307 GLN A O 1
ATOM 2395 N N . LYS A 1 308 ? -3.484 45.438 0.469 1 97.25 308 LYS A N 1
ATOM 2396 C CA . LYS A 1 308 ? -3.908 44.625 -0.672 1 97.25 308 LYS A CA 1
ATOM 2397 C C . LYS A 1 308 ? -3.244 43.25 -0.654 1 97.25 308 LYS A C 1
ATOM 2399 O O . LYS A 1 308 ? -3.902 42.25 -0.883 1 97.25 308 LYS A O 1
ATOM 2404 N N . LEU A 1 309 ? -1.974 43.25 -0.426 1 97.12 309 LEU A N 1
ATOM 2405 C CA . LEU A 1 309 ? -1.217 42 -0.39 1 97.12 309 LEU A CA 1
ATOM 2406 C C . LEU A 1 309 ? -1.713 41.094 0.732 1 97.12 309 LEU A C 1
ATOM 2408 O O . LEU A 1 309 ? -1.939 39.906 0.52 1 97.12 309 LEU A O 1
ATOM 2412 N N . TYR A 1 310 ? -1.838 41.656 1.938 1 98.12 310 TYR A N 1
ATOM 2413 C CA . TYR A 1 310 ? -2.248 40.875 3.096 1 98.12 310 TYR A CA 1
ATOM 2414 C C . TYR A 1 310 ? -3.674 40.375 2.93 1 98.12 310 TYR A C 1
ATOM 2416 O O . TYR A 1 310 ? -3.99 39.25 3.338 1 98.12 310 TYR A O 1
ATOM 2424 N N . ALA A 1 311 ? -4.539 41.156 2.346 1 98.44 311 ALA A N 1
ATOM 2425 C CA . ALA A 1 311 ? -5.898 40.719 2.059 1 98.44 311 ALA A CA 1
ATOM 2426 C C . ALA A 1 311 ? -5.895 39.5 1.107 1 98.44 311 ALA A C 1
ATOM 2428 O O . ALA A 1 311 ? -6.699 38.594 1.257 1 98.44 311 ALA A O 1
ATOM 2429 N N . ARG A 1 312 ? -5.02 39.594 0.14 1 97.81 312 ARG A N 1
ATOM 2430 C CA . ARG A 1 312 ? -4.902 38.5 -0.825 1 97.81 312 ARG A CA 1
ATOM 2431 C C . ARG A 1 312 ? -4.543 37.188 -0.131 1 97.81 312 ARG A C 1
ATOM 2433 O O . ARG A 1 312 ? -5.066 36.125 -0.486 1 97.81 312 ARG A O 1
ATOM 2440 N N . TYR A 1 313 ? -3.668 37.219 0.838 1 98.31 313 TYR A N 1
ATOM 2441 C CA . TYR A 1 313 ? -3.307 36.031 1.591 1 98.31 313 TYR A CA 1
ATOM 2442 C C . TYR A 1 313 ? -4.527 35.438 2.275 1 98.31 313 TYR A C 1
ATOM 2444 O O . TYR A 1 313 ? -4.715 34.219 2.268 1 98.31 313 TYR A O 1
ATOM 2452 N N . MET A 1 314 ? -5.352 36.219 2.848 1 98.62 314 MET A N 1
ATOM 2453 C CA . MET A 1 314 ? -6.527 35.75 3.568 1 98.62 314 MET A CA 1
ATOM 2454 C C . MET A 1 314 ? -7.566 35.188 2.6 1 98.62 314 MET A C 1
ATOM 2456 O O . MET A 1 314 ? -8.289 34.25 2.93 1 98.62 314 MET A O 1
ATOM 2460 N N . GLU A 1 315 ? -7.672 35.812 1.387 1 98.56 315 GLU A N 1
ATOM 2461 C CA . GLU A 1 315 ? -8.555 35.281 0.359 1 98.56 315 GLU A CA 1
ATOM 2462 C C . GLU A 1 315 ? -8.188 33.812 0.038 1 98.56 315 GLU A C 1
ATOM 2464 O O . GLU A 1 315 ? -9.07 32.969 -0.115 1 98.56 315 GLU A O 1
ATOM 2469 N N . VAL A 1 316 ? -6.887 33.531 -0.079 1 98.75 316 VAL A N 1
ATOM 2470 C CA . VAL A 1 316 ? -6.422 32.188 -0.346 1 98.75 316 VAL A CA 1
ATOM 2471 C C . VAL A 1 316 ? -6.785 31.266 0.826 1 98.75 316 VAL A C 1
ATOM 2473 O O . VAL A 1 316 ? -7.289 30.172 0.627 1 98.75 316 VAL A O 1
ATOM 2476 N N . TYR A 1 317 ? -6.543 31.75 2.059 1 98.81 317 TYR A N 1
ATOM 2477 C CA . TYR A 1 317 ? -6.855 30.969 3.25 1 98.81 317 TYR A CA 1
ATOM 2478 C C . TYR A 1 317 ? -8.344 30.641 3.312 1 98.81 317 TYR A C 1
ATOM 2480 O O . TYR A 1 317 ? -8.719 29.484 3.568 1 98.81 317 TYR A O 1
ATOM 2488 N N . ALA A 1 318 ? -9.172 31.625 3.1 1 98.88 318 ALA A N 1
ATOM 2489 C CA . ALA A 1 318 ? -10.617 31.422 3.117 1 98.88 318 ALA A CA 1
ATOM 2490 C C . ALA A 1 318 ? -11.039 30.406 2.062 1 98.88 318 ALA A C 1
ATOM 2492 O O . ALA A 1 318 ? -11.938 29.594 2.297 1 98.88 318 ALA A O 1
ATOM 2493 N N . ALA A 1 319 ? -10.375 30.5 0.92 1 98.81 319 ALA A N 1
ATOM 2494 C CA . ALA A 1 319 ? -10.648 29.547 -0.154 1 98.81 319 ALA A CA 1
ATOM 2495 C C . ALA A 1 319 ? -10.328 28.125 0.284 1 98.81 319 ALA A C 1
ATOM 2497 O O . ALA A 1 319 ? -11.023 27.172 -0.095 1 98.81 319 ALA A O 1
ATOM 2498 N N . LEU A 1 320 ? -9.273 27.938 1.023 1 98.81 320 LEU A N 1
ATOM 2499 C CA . LEU A 1 320 ? -8.914 26.625 1.55 1 98.81 320 LEU A CA 1
ATOM 2500 C C . LEU A 1 320 ? -10 26.094 2.48 1 98.81 320 LEU A C 1
ATOM 2502 O O . LEU A 1 320 ? -10.398 24.938 2.377 1 98.81 320 LEU A O 1
ATOM 2506 N N . VAL A 1 321 ? -10.477 26.906 3.43 1 98.88 321 VAL A N 1
ATOM 2507 C CA . VAL A 1 321 ? -11.516 26.531 4.379 1 98.88 321 VAL A CA 1
ATOM 2508 C C . VAL A 1 321 ? -12.789 26.156 3.627 1 98.88 321 VAL A C 1
ATOM 2510 O O . VAL A 1 321 ? -13.414 25.141 3.92 1 98.88 321 VAL A O 1
ATOM 2513 N N . ASP A 1 322 ? -13.094 26.984 2.676 1 98.5 322 ASP A N 1
ATOM 2514 C CA . ASP A 1 322 ? -14.258 26.781 1.816 1 98.5 322 ASP A CA 1
ATOM 2515 C C . ASP A 1 322 ? -14.164 25.438 1.097 1 98.5 322 ASP A C 1
ATOM 2517 O O . ASP A 1 322 ? -15.141 24.672 1.049 1 98.5 322 ASP A O 1
ATOM 2521 N N . ASN A 1 323 ? -13.023 25.109 0.575 1 98.75 323 ASN A N 1
ATOM 2522 C CA . ASN A 1 323 ? -12.812 23.859 -0.164 1 98.75 323 ASN A CA 1
ATOM 2523 C C . ASN A 1 323 ? -12.93 22.641 0.746 1 98.75 323 ASN A C 1
ATOM 2525 O O . ASN A 1 323 ? -13.438 21.594 0.331 1 98.75 323 ASN A O 1
ATOM 2529 N N . ILE A 1 324 ? -12.453 22.719 1.952 1 98.88 324 ILE A N 1
ATOM 2530 C CA . ILE A 1 324 ? -12.609 21.625 2.91 1 98.88 324 ILE A CA 1
ATOM 2531 C C . ILE A 1 324 ? -14.094 21.344 3.135 1 98.88 324 ILE A C 1
ATOM 2533 O O . ILE A 1 324 ? -14.508 20.188 3.178 1 98.88 324 ILE A O 1
ATOM 2537 N N . ASP A 1 325 ? -14.898 22.391 3.289 1 98.88 325 ASP A N 1
ATOM 2538 C CA . ASP A 1 325 ? -16.328 22.219 3.482 1 98.88 325 ASP A CA 1
ATOM 2539 C C . ASP A 1 325 ? -16.984 21.594 2.25 1 98.88 325 ASP A C 1
ATOM 2541 O O . ASP A 1 325 ? -17.859 20.734 2.369 1 98.88 325 ASP A O 1
ATOM 2545 N N . GLN A 1 326 ? -16.562 22.047 1.028 1 98.81 326 GLN A N 1
ATOM 2546 C CA . GLN A 1 326 ? -17.047 21.453 -0.21 1 98.81 326 GLN A CA 1
ATOM 2547 C C . GLN A 1 326 ? -16.766 19.953 -0.236 1 98.81 326 GLN A C 1
ATOM 2549 O O . GLN A 1 326 ? -17.609 19.156 -0.641 1 98.81 326 GLN A O 1
ATOM 2554 N N . ASN A 1 327 ? -15.578 19.594 0.165 1 98.88 327 ASN A N 1
ATOM 2555 C CA . ASN A 1 327 ? -15.188 18.188 0.147 1 98.88 327 ASN A CA 1
ATOM 2556 C C . ASN A 1 327 ? -15.898 17.391 1.237 1 98.88 327 ASN A C 1
ATOM 2558 O O . ASN A 1 327 ? -16.203 16.219 1.052 1 98.88 327 ASN A O 1
ATOM 2562 N N . LEU A 1 328 ? -16.125 18.031 2.371 1 98.88 328 LEU A N 1
ATOM 2563 C CA . LEU A 1 328 ? -16.938 17.391 3.398 1 98.88 328 LEU A CA 1
ATOM 2564 C C . LEU A 1 328 ? -18.344 17.094 2.877 1 98.88 328 LEU A C 1
ATOM 2566 O O . LEU A 1 328 ? -18.922 16.047 3.201 1 98.88 328 LEU A O 1
ATOM 2570 N N . ALA A 1 329 ? -18.891 18 2.121 1 98.88 329 ALA A N 1
ATOM 2571 C CA . ALA A 1 329 ? -20.203 17.781 1.493 1 98.88 329 ALA A CA 1
ATOM 2572 C C . ALA A 1 329 ? -20.172 16.547 0.6 1 98.88 329 ALA A C 1
ATOM 2574 O O . ALA A 1 329 ? -21.109 15.734 0.621 1 98.88 329 ALA A O 1
ATOM 2575 N N . ARG A 1 330 ? -19.125 16.391 -0.208 1 98.69 330 ARG A N 1
ATOM 2576 C CA . ARG A 1 330 ? -18.984 15.227 -1.078 1 98.69 330 ARG A CA 1
ATOM 2577 C C . ARG A 1 330 ? -19 13.938 -0.269 1 98.69 330 ARG A C 1
ATOM 2579 O O . ARG A 1 330 ? -19.625 12.953 -0.657 1 98.69 330 ARG A O 1
ATOM 2586 N N . LEU A 1 331 ? -18.266 13.906 0.827 1 98.75 331 LEU A N 1
ATOM 2587 C CA . LEU A 1 331 ? -18.203 12.719 1.678 1 98.75 331 LEU A CA 1
ATOM 2588 C C . LEU A 1 331 ? -19.562 12.422 2.297 1 98.75 331 LEU A C 1
ATOM 2590 O O . LEU A 1 331 ? -20.047 11.289 2.252 1 98.75 331 LEU A O 1
ATOM 2594 N N . THR A 1 332 ? -20.25 13.461 2.891 1 98.81 332 THR A N 1
ATOM 2595 C CA . THR A 1 332 ? -21.531 13.25 3.549 1 98.81 332 THR A CA 1
ATOM 2596 C C . THR A 1 332 ? -22.609 12.875 2.533 1 98.81 332 THR A C 1
ATOM 2598 O O . THR A 1 332 ? -23.5 12.07 2.826 1 98.81 332 THR A O 1
ATOM 2601 N N . ASP A 1 333 ? -22.547 13.5 1.335 1 98.5 333 ASP A N 1
ATOM 2602 C CA . ASP A 1 333 ? -23.453 13.125 0.264 1 98.5 333 ASP A CA 1
ATOM 2603 C C . ASP A 1 333 ? -23.312 11.648 -0.096 1 98.5 333 ASP A C 1
ATOM 2605 O O . ASP A 1 333 ? -24.297 10.961 -0.347 1 98.5 333 ASP A O 1
ATOM 2609 N N . THR A 1 334 ? -22.078 11.188 -0.157 1 98.25 334 THR A N 1
ATOM 2610 C CA . THR A 1 334 ? -21.828 9.789 -0.454 1 98.25 334 THR A CA 1
ATOM 2611 C C . THR A 1 334 ? -22.391 8.891 0.64 1 98.25 334 THR A C 1
ATOM 2613 O O . THR A 1 334 ? -23.031 7.871 0.349 1 98.25 334 THR A O 1
ATOM 2616 N N . LEU A 1 335 ? -22.172 9.242 1.891 1 98.44 335 LEU A N 1
ATOM 2617 C CA . LEU A 1 335 ? -22.703 8.477 3.008 1 98.44 335 LEU A CA 1
ATOM 2618 C C . LEU A 1 335 ? -24.234 8.43 2.953 1 98.44 335 LEU A C 1
ATOM 2620 O O . LEU A 1 335 ? -24.844 7.402 3.26 1 98.44 335 LEU A O 1
ATOM 2624 N N . GLU A 1 336 ? -24.812 9.562 2.604 1 98.06 336 GLU A N 1
ATOM 2625 C CA . GLU A 1 336 ? -26.266 9.617 2.461 1 98.06 336 GLU A CA 1
ATOM 2626 C C . GLU A 1 336 ? -26.75 8.703 1.337 1 98.06 336 GLU A C 1
ATOM 2628 O O . GLU A 1 336 ? -27.719 7.961 1.504 1 98.06 336 GLU A O 1
ATOM 2633 N N . ALA A 1 337 ? -26.078 8.75 0.252 1 96.94 337 ALA A N 1
ATOM 2634 C CA . ALA A 1 337 ? -26.438 7.926 -0.899 1 96.94 337 ALA A CA 1
ATOM 2635 C C . ALA A 1 337 ? -26.328 6.441 -0.57 1 96.94 337 ALA A C 1
ATOM 2637 O O . ALA A 1 337 ? -27.094 5.625 -1.088 1 96.94 337 ALA A O 1
ATOM 2638 N N . LEU A 1 338 ? -25.453 6.117 0.298 1 96.38 338 LEU A N 1
ATOM 2639 C CA . LEU A 1 338 ? -25.25 4.734 0.722 1 96.38 338 LEU A CA 1
ATOM 2640 C C . LEU A 1 338 ? -26.203 4.363 1.843 1 96.38 338 LEU A C 1
ATOM 2642 O O . LEU A 1 338 ? -26.25 3.211 2.281 1 96.38 338 LEU A O 1
ATOM 2646 N N . GLY A 1 339 ? -26.969 5.324 2.346 1 95.56 339 GLY A N 1
ATOM 2647 C CA . GLY A 1 339 ? -27.891 5.102 3.447 1 95.56 339 GLY A CA 1
ATOM 2648 C C . GLY A 1 339 ? -27.188 4.965 4.789 1 95.56 339 GLY A C 1
ATOM 2649 O O . GLY A 1 339 ? -27.703 4.309 5.695 1 95.56 339 GLY A O 1
ATOM 2650 N N . GLU A 1 340 ? -26 5.59 4.895 1 95.56 340 GLU A N 1
ATOM 2651 C CA . GLU A 1 340 ? -25.172 5.34 6.07 1 95.56 340 GLU A CA 1
ATOM 2652 C C . GLU A 1 340 ? -25.047 6.59 6.938 1 95.56 340 GLU A C 1
ATOM 2654 O O . GLU A 1 340 ? -24.641 6.512 8.094 1 95.56 340 GLU A O 1
ATOM 2659 N N . LEU A 1 341 ? -25.422 7.742 6.457 1 97.94 341 LEU A N 1
ATOM 2660 C CA . LEU A 1 341 ? -25.203 8.992 7.172 1 97.94 341 LEU A CA 1
ATOM 2661 C C . LEU A 1 341 ? -25.875 8.969 8.539 1 97.94 341 LEU A C 1
ATOM 2663 O O . LEU A 1 341 ? -25.312 9.477 9.516 1 97.94 341 LEU A O 1
ATOM 2667 N N . ASP A 1 342 ? -27.062 8.344 8.68 1 97.31 342 ASP A N 1
ATOM 2668 C CA . ASP A 1 342 ? -27.844 8.312 9.914 1 97.31 342 ASP A CA 1
ATOM 2669 C C . ASP A 1 342 ? -27.047 7.672 11.047 1 97.31 342 ASP A C 1
ATOM 2671 O O . ASP A 1 342 ? -27.078 8.156 12.18 1 97.31 342 ASP A O 1
ATOM 2675 N N . ASN A 1 343 ? -26.312 6.609 10.719 1 97.94 343 ASN A N 1
ATOM 2676 C CA . ASN A 1 343 ? -25.547 5.887 11.734 1 97.94 343 ASN A CA 1
ATOM 2677 C C . ASN A 1 343 ? -24.047 6.109 11.562 1 97.94 343 ASN A C 1
ATOM 2679 O O . ASN A 1 343 ? -23.266 5.156 11.602 1 97.94 343 ASN A O 1
ATOM 2683 N N . THR A 1 344 ? -23.641 7.273 11.273 1 98.5 344 THR A N 1
ATOM 2684 C CA . THR A 1 344 ? -22.234 7.668 11.203 1 98.5 344 THR A CA 1
ATOM 2685 C C . THR A 1 344 ? -21.953 8.805 12.188 1 98.5 344 THR A C 1
ATOM 2687 O O . THR A 1 344 ? -22.625 9.836 12.164 1 98.5 344 THR A O 1
ATOM 2690 N N . ILE A 1 345 ? -20.984 8.555 13.109 1 98.81 345 ILE A N 1
ATOM 2691 C CA . ILE A 1 345 ? -20.453 9.617 13.945 1 98.81 345 ILE A CA 1
ATOM 2692 C C . ILE A 1 345 ? -19.422 10.43 13.164 1 98.81 345 ILE A C 1
ATOM 2694 O O . ILE A 1 345 ? -18.453 9.867 12.641 1 98.81 345 ILE A O 1
ATOM 2698 N N . ILE A 1 346 ? -19.656 11.703 13.039 1 98.88 346 ILE A N 1
ATOM 2699 C CA . ILE A 1 346 ? -18.703 12.586 12.391 1 98.88 346 ILE A CA 1
ATOM 2700 C C . ILE A 1 346 ? -18.156 13.586 13.398 1 98.88 346 ILE A C 1
ATOM 2702 O O . ILE A 1 346 ? -18.906 14.336 14.016 1 98.88 346 ILE A O 1
ATOM 2706 N N . VAL A 1 347 ? -16.859 13.523 13.594 1 98.94 347 VAL A N 1
ATOM 2707 C CA . VAL A 1 347 ? -16.156 14.5 14.406 1 98.94 347 VAL A CA 1
ATOM 2708 C C . VAL A 1 347 ? -15.328 15.414 13.508 1 98.94 347 VAL A C 1
ATOM 2710 O O . VAL A 1 347 ? -14.594 14.945 12.633 1 98.94 347 VAL A O 1
ATOM 2713 N N . PHE A 1 348 ? -15.5 16.703 13.688 1 98.88 348 PHE A N 1
ATOM 2714 C CA . PHE A 1 348 ? -14.703 17.703 12.992 1 98.88 348 PHE A CA 1
ATOM 2715 C C . PHE A 1 348 ? -13.977 18.609 13.984 1 98.88 348 PHE A C 1
ATOM 2717 O O . PHE A 1 348 ? -14.609 19.188 14.867 1 98.88 348 PHE A O 1
ATOM 2724 N N . THR A 1 349 ? -12.633 18.719 13.859 1 98.88 349 THR A N 1
ATOM 2725 C CA . THR A 1 349 ? -11.883 19.609 14.742 1 98.88 349 THR A CA 1
ATOM 2726 C C . THR A 1 349 ? -10.523 19.953 14.133 1 98.88 349 THR A C 1
ATOM 2728 O O . THR A 1 349 ? -10.234 19.578 12.992 1 98.88 349 THR A O 1
ATOM 2731 N N . SER A 1 350 ? -9.789 20.797 14.781 1 98.81 350 SER A N 1
ATOM 2732 C CA . SER A 1 350 ? -8.438 21.172 14.398 1 98.81 350 SER A CA 1
ATOM 2733 C C . SER A 1 350 ? -7.398 20.562 15.328 1 98.81 350 SER A C 1
ATOM 2735 O O . SER A 1 350 ? -7.707 20.25 16.484 1 98.81 350 SER A O 1
ATOM 2737 N N . ASP A 1 351 ? -6.223 20.344 14.852 1 98.44 351 ASP A N 1
ATOM 2738 C CA . ASP A 1 351 ? -5.188 19.75 15.688 1 98.44 351 ASP A CA 1
ATOM 2739 C C . ASP A 1 351 ? -4.578 20.766 16.641 1 98.44 351 ASP A C 1
ATOM 2741 O O . ASP A 1 351 ? -4.082 20.422 17.703 1 98.44 351 ASP A O 1
ATOM 2745 N N . ASN A 1 352 ? -4.531 22.047 16.281 1 98.69 352 ASN A N 1
ATOM 2746 C CA . ASN A 1 352 ? -4.109 23.172 17.094 1 98.69 352 ASN A CA 1
ATOM 2747 C C . ASN A 1 352 ? -4.707 24.484 16.578 1 98.69 352 ASN A C 1
ATOM 2749 O O . ASN A 1 352 ? -5.422 24.5 15.578 1 98.69 352 ASN A O 1
ATOM 2753 N N . GLY A 1 353 ? -4.492 25.531 17.359 1 98.25 353 GLY A N 1
ATOM 2754 C CA . GLY A 1 353 ? -5.016 26.828 16.953 1 98.25 353 GLY A CA 1
ATOM 2755 C C . GLY A 1 353 ? -4.301 27.406 15.75 1 98.25 353 GLY A C 1
ATOM 2756 O O . GLY A 1 353 ? -3.336 26.828 15.25 1 98.25 353 GLY A O 1
ATOM 2757 N N . GLY A 1 354 ? -4.828 28.516 15.281 1 98.12 354 GLY A N 1
ATOM 2758 C CA . GLY A 1 354 ? -4.254 29.188 14.125 1 98.12 354 GLY A CA 1
ATOM 2759 C C . GLY A 1 354 ? -2.816 29.609 14.344 1 98.12 354 GLY A C 1
ATOM 2760 O O . GLY A 1 354 ? -2.402 29.875 15.477 1 98.12 354 GLY A O 1
ATOM 2761 N N . THR A 1 355 ? -2.145 29.844 13.258 1 97.38 355 THR A N 1
ATOM 2762 C CA . THR A 1 355 ? -0.697 30.016 13.328 1 97.38 355 THR A CA 1
ATOM 2763 C C . THR A 1 355 ? -0.314 31.484 13.156 1 97.38 355 THR A C 1
ATOM 2765 O O . THR A 1 355 ? -1.008 32.219 12.469 1 97.38 355 THR A O 1
ATOM 2768 N N . GLY A 1 356 ? 0.729 31.875 13.906 1 96.19 356 GLY A N 1
ATOM 2769 C CA . GLY A 1 356 ? 1.365 33.156 13.703 1 96.19 356 GLY A CA 1
ATOM 2770 C C . GLY A 1 356 ? 2.721 33.062 13.031 1 96.19 356 GLY A C 1
ATOM 2771 O O . GLY A 1 356 ? 3.48 34.031 13 1 96.19 356 GLY A O 1
ATOM 2772 N N . GLU A 1 357 ? 2.992 31.984 12.406 1 91.88 357 GLU A N 1
ATOM 2773 C CA . GLU A 1 357 ? 4.34 31.656 11.953 1 91.88 357 GLU A CA 1
ATOM 2774 C C . GLU A 1 357 ? 4.727 32.469 10.719 1 91.88 357 GLU A C 1
ATOM 2776 O O . GLU A 1 357 ? 5.91 32.562 10.383 1 91.88 357 GLU A O 1
ATOM 2781 N N . GLY A 1 358 ? 3.738 33.062 10.055 1 94.25 358 GLY A N 1
ATOM 2782 C CA . GLY A 1 358 ? 4.043 33.906 8.914 1 94.25 358 GLY A CA 1
ATOM 2783 C C . GLY A 1 358 ? 4.664 35.25 9.312 1 94.25 358 GLY A C 1
ATOM 2784 O O . GLY A 1 358 ? 5.102 36 8.453 1 94.25 358 GLY A O 1
ATOM 2785 N N . GLY A 1 359 ? 4.773 35.5 10.57 1 94.06 359 GLY A N 1
ATOM 2786 C CA . GLY A 1 359 ? 5.316 36.781 11.055 1 94.06 359 GLY A CA 1
ATOM 2787 C C . GLY A 1 359 ? 4.41 37.969 10.789 1 94.06 359 GLY A C 1
ATOM 2788 O O . GLY A 1 359 ? 3.209 37.781 10.57 1 94.06 359 GLY A O 1
ATOM 2789 N N . ALA A 1 360 ? 5.035 39.062 10.953 1 94.69 360 ALA A N 1
ATOM 2790 C CA . ALA A 1 360 ? 4.25 40.281 10.836 1 94.69 360 ALA A CA 1
ATOM 2791 C C . ALA A 1 360 ? 3.75 40.5 9.414 1 94.69 360 ALA A C 1
ATOM 2793 O O . ALA A 1 360 ? 2.672 41.062 9.195 1 94.69 360 ALA A O 1
ATOM 2794 N N . GLU A 1 361 ? 4.52 39.906 8.5 1 95 361 GLU A N 1
ATOM 2795 C CA . GLU A 1 361 ? 4.277 40.344 7.125 1 95 361 GLU A CA 1
ATOM 2796 C C . GLU A 1 361 ? 3.791 39.188 6.258 1 95 361 GLU A C 1
ATOM 2798 O O . GLU A 1 361 ? 3.303 39.406 5.148 1 95 361 GLU A O 1
ATOM 2803 N N . GLY A 1 362 ? 3.803 38 6.785 1 95.44 362 GLY A N 1
ATOM 2804 C CA . GLY A 1 362 ? 3.588 36.875 5.895 1 95.44 362 GLY A CA 1
ATOM 2805 C C . GLY A 1 362 ? 4.742 36.625 4.938 1 95.44 362 GLY A C 1
ATOM 2806 O O . GLY A 1 362 ? 5.855 37.094 5.176 1 95.44 362 GLY A O 1
ATOM 2807 N N . THR A 1 363 ? 4.512 35.719 3.92 1 96.19 363 THR A N 1
ATOM 2808 C CA . THR A 1 363 ? 5.578 35.438 2.955 1 96.19 363 THR A CA 1
ATOM 2809 C C . THR A 1 363 ? 5.023 34.781 1.703 1 96.19 363 THR A C 1
ATOM 2811 O O . THR A 1 363 ? 3.934 34.188 1.732 1 96.19 363 THR A O 1
ATOM 2814 N N . ARG A 1 364 ? 5.734 35.062 0.529 1 96.31 364 ARG A N 1
ATOM 2815 C CA . ARG A 1 364 ? 5.504 34.344 -0.714 1 96.31 364 ARG A CA 1
ATOM 2816 C C . ARG A 1 364 ? 6.566 33.281 -0.92 1 96.31 364 ARG A C 1
ATOM 2818 O O . ARG A 1 364 ? 6.57 32.594 -1.941 1 96.31 364 ARG A O 1
ATOM 2825 N N . SER A 1 365 ? 7.441 33.062 0.133 1 96.31 365 SER A N 1
ATOM 2826 C CA . SER A 1 365 ? 8.547 32.094 0.122 1 96.31 365 SER A CA 1
ATOM 2827 C C . SER A 1 365 ? 8.633 31.344 1.439 1 96.31 365 SER A C 1
ATOM 2829 O O . SER A 1 365 ? 9.578 31.531 2.211 1 96.31 365 SER A O 1
ATOM 2831 N N . TYR A 1 366 ? 7.844 30.438 1.571 1 95.56 366 TYR A N 1
ATOM 2832 C CA . TYR A 1 366 ? 7.559 29.734 2.816 1 95.56 366 TYR A CA 1
ATOM 2833 C C . TYR A 1 366 ? 8.844 29.266 3.484 1 95.56 366 TYR A C 1
ATOM 2835 O O . TYR A 1 366 ? 9.117 29.594 4.637 1 95.56 366 TYR A O 1
ATOM 2843 N N . PHE A 1 367 ? 9.734 28.578 2.838 1 94.94 367 PHE A N 1
ATOM 2844 C CA . PHE A 1 367 ? 10.891 27.938 3.441 1 94.94 367 PHE A CA 1
ATOM 2845 C C . PHE A 1 367 ? 11.969 28.969 3.775 1 94.94 367 PHE A C 1
ATOM 2847 O O . PHE A 1 367 ? 12.719 28.797 4.734 1 94.94 367 PHE A O 1
ATOM 2854 N N . SER A 1 368 ? 12.008 30.062 3.025 1 93.88 368 SER A N 1
ATOM 2855 C CA . SER A 1 368 ? 12.961 31.125 3.35 1 93.88 368 SER A CA 1
ATOM 2856 C C . SER A 1 368 ? 12.602 31.797 4.668 1 93.88 368 SER A C 1
ATOM 2858 O O . SER A 1 368 ? 13.477 32.094 5.488 1 93.88 368 SER A O 1
ATOM 2860 N N . ARG A 1 369 ? 11.312 31.984 4.809 1 89.5 369 ARG A N 1
ATOM 2861 C CA . ARG A 1 369 ? 10.812 32.656 5.996 1 89.5 369 ARG A CA 1
ATOM 2862 C C . ARG A 1 369 ? 11.086 31.844 7.254 1 89.5 369 ARG A C 1
ATOM 2864 O O . ARG A 1 369 ? 11.352 32.406 8.32 1 89.5 369 ARG A O 1
ATOM 2871 N N . PHE A 1 370 ? 11.172 30.562 7.18 1 86.44 370 PHE A N 1
ATOM 2872 C CA . PHE A 1 370 ? 11.219 29.703 8.352 1 86.44 370 PHE A CA 1
ATOM 2873 C C . PHE A 1 370 ? 12.648 29.281 8.664 1 86.44 370 PHE A C 1
ATOM 2875 O O . PHE A 1 370 ? 12.883 28.469 9.562 1 86.44 370 PHE A O 1
ATOM 2882 N N . VAL A 1 371 ? 13.562 29.859 7.945 1 85.12 371 VAL A N 1
ATOM 2883 C CA . VAL A 1 371 ? 14.961 29.609 8.273 1 85.12 371 VAL A CA 1
ATOM 2884 C C . VAL A 1 371 ? 15.352 30.422 9.508 1 85.12 371 VAL A C 1
ATOM 2886 O O . VAL A 1 371 ? 15.172 31.641 9.539 1 85.12 371 VAL A O 1
ATOM 2889 N N . HIS A 1 372 ? 15.703 29.672 10.508 1 77.06 372 HIS A N 1
ATOM 2890 C CA . HIS A 1 372 ? 16.25 30.281 11.711 1 77.06 372 HIS A CA 1
ATOM 2891 C C . HIS A 1 372 ? 17.688 29.844 11.945 1 77.06 372 HIS A C 1
ATOM 2893 O O . HIS A 1 372 ? 17.953 28.656 12.164 1 77.06 372 HIS A O 1
ATOM 2899 N N . HIS A 1 373 ? 18.547 30.734 11.75 1 80.75 373 HIS A N 1
ATOM 2900 C CA . HIS A 1 373 ? 19.984 30.484 11.914 1 80.75 373 HIS A CA 1
ATOM 2901 C C . HIS A 1 373 ? 20.688 31.688 12.523 1 80.75 373 HIS A C 1
ATOM 2903 O O . HIS A 1 373 ? 20.391 32.844 12.164 1 80.75 373 HIS A O 1
ATOM 2909 N N . PRO A 1 374 ? 21.484 31.375 13.453 1 75.94 374 PRO A N 1
ATOM 2910 C CA . PRO A 1 374 ? 22.172 32.5 14.117 1 75.94 374 PRO A CA 1
ATOM 2911 C C . PRO A 1 374 ? 23.047 33.281 13.156 1 75.94 374 PRO A C 1
ATOM 2913 O O . PRO A 1 374 ? 23.297 34.469 13.391 1 75.94 374 PRO A O 1
ATOM 2916 N N . ALA A 1 375 ? 23.5 32.688 12.078 1 81 375 ALA A N 1
ATOM 2917 C CA . ALA A 1 375 ? 24.406 33.344 11.156 1 81 375 ALA A CA 1
ATOM 2918 C C . ALA A 1 375 ? 23.688 33.75 9.867 1 81 375 ALA A C 1
ATOM 2920 O O . ALA A 1 375 ? 24.297 33.781 8.797 1 81 375 ALA A O 1
ATOM 2921 N N . LEU A 1 376 ? 22.438 34.062 10.039 1 88.62 376 LEU A N 1
ATOM 2922 C CA . LEU A 1 376 ? 21.719 34.469 8.844 1 88.62 376 LEU A CA 1
ATOM 2923 C C . LEU A 1 376 ? 22.297 35.781 8.312 1 88.62 376 LEU A C 1
ATOM 2925 O O . LEU A 1 376 ? 22.422 36.781 9.047 1 88.62 376 LEU A O 1
ATOM 2929 N N . PRO A 1 377 ? 22.656 35.75 7.07 1 91.88 377 PRO A N 1
ATOM 2930 C CA . PRO A 1 377 ? 23.281 36.969 6.535 1 91.88 377 PRO A CA 1
ATOM 2931 C C . PRO A 1 377 ? 22.281 38.125 6.371 1 91.88 377 PRO A C 1
ATOM 2933 O O . PRO A 1 377 ? 21.078 37.906 6.324 1 91.88 377 PRO A O 1
ATOM 2936 N N . GLY A 1 378 ? 22.844 39.281 6.289 1 91 378 GLY A N 1
ATOM 2937 C CA . GLY A 1 378 ? 22.016 40.469 6.195 1 91 378 GLY A CA 1
ATOM 2938 C C . GLY A 1 378 ? 21.234 40.562 4.902 1 91 378 GLY A C 1
ATOM 2939 O O . GLY A 1 378 ? 20.188 41.219 4.848 1 91 378 GLY A O 1
ATOM 2940 N N . ASP A 1 379 ? 21.703 39.844 3.908 1 92.81 379 ASP A N 1
ATOM 2941 C CA . ASP A 1 379 ? 21.047 39.938 2.605 1 92.81 379 ASP A CA 1
ATOM 2942 C C . ASP A 1 379 ? 20.094 38.781 2.389 1 92.81 379 ASP A C 1
ATOM 2944 O O . ASP A 1 379 ? 19.672 38.5 1.262 1 92.81 379 ASP A O 1
ATOM 2948 N N . TRP A 1 380 ? 19.844 38.031 3.461 1 93.75 380 TRP A N 1
ATOM 2949 C CA . TRP A 1 380 ? 18.844 37 3.367 1 93.75 380 TRP A CA 1
ATOM 2950 C C . TRP A 1 380 ? 17.484 37.562 3.004 1 93.75 380 TRP A C 1
ATOM 2952 O O . TRP A 1 380 ? 17.047 38.562 3.568 1 93.75 380 TRP A O 1
ATOM 2962 N N . THR A 1 381 ? 16.719 36.969 2.059 1 92.88 381 THR A N 1
ATOM 2963 C CA . THR A 1 381 ? 15.406 37.438 1.646 1 92.88 381 THR A CA 1
ATOM 2964 C C . THR A 1 381 ? 14.32 36.469 2.143 1 92.88 381 THR A C 1
ATOM 2966 O O . THR A 1 381 ? 14.07 35.438 1.522 1 92.88 381 THR A O 1
ATOM 2969 N N . PRO A 1 382 ? 13.648 36.844 3.209 1 91.69 382 PRO A N 1
ATOM 2970 C CA . PRO A 1 382 ? 12.617 35.969 3.768 1 91.69 382 PRO A CA 1
ATOM 2971 C C . PRO A 1 382 ? 11.336 35.938 2.934 1 91.69 382 PRO A C 1
ATOM 2973 O O . PRO A 1 382 ? 10.469 35.094 3.135 1 91.69 382 PRO A O 1
ATOM 2976 N N . ASP A 1 383 ? 11.156 36.875 2.014 1 94.69 383 ASP A N 1
ATOM 2977 C CA . ASP A 1 383 ? 9.984 37 1.155 1 94.69 383 ASP A CA 1
ATOM 2978 C C . ASP A 1 383 ? 10.375 37.5 -0.231 1 94.69 383 ASP A C 1
ATOM 2980 O O . ASP A 1 383 ? 10.391 38.719 -0.469 1 94.69 383 ASP A O 1
ATOM 2984 N N . VAL A 1 384 ? 10.578 36.594 -1.115 1 94.44 384 VAL A N 1
ATOM 2985 C CA . VAL A 1 384 ? 10.953 36.969 -2.477 1 94.44 384 VAL A CA 1
ATOM 2986 C C . VAL A 1 384 ? 9.766 37.625 -3.176 1 94.44 384 VAL A C 1
ATOM 2988 O O . VAL A 1 384 ? 8.648 37.094 -3.15 1 94.44 384 VAL A O 1
ATOM 2991 N N . ASP A 1 385 ? 10 38.719 -3.814 1 91.81 385 ASP A N 1
ATOM 2992 C CA . ASP A 1 385 ? 8.945 39.438 -4.512 1 91.81 385 ASP A CA 1
ATOM 2993 C C . ASP A 1 385 ? 8.438 38.656 -5.715 1 91.81 385 ASP A C 1
ATOM 2995 O O . ASP A 1 385 ? 9.227 38.062 -6.461 1 91.81 385 ASP A O 1
ATOM 2999 N N . ARG A 1 386 ? 7.227 38.5 -5.789 1 91.19 386 ARG A N 1
ATOM 3000 C CA . ARG A 1 386 ? 6.555 37.781 -6.863 1 91.19 386 ARG A CA 1
ATOM 3001 C C . ARG A 1 386 ? 5.289 38.5 -7.305 1 91.19 386 ARG A C 1
ATOM 3003 O O . ARG A 1 386 ? 4.723 39.312 -6.543 1 91.19 386 ARG A O 1
ATOM 3010 N N . ASP A 1 387 ? 4.867 38.188 -8.531 1 91.5 387 ASP A N 1
ATOM 3011 C CA . ASP A 1 387 ? 3.58 38.656 -9.031 1 91.5 387 ASP A CA 1
ATOM 3012 C C . ASP A 1 387 ? 2.443 38.25 -8.094 1 91.5 387 ASP A C 1
ATOM 3014 O O . ASP A 1 387 ? 2.268 37.062 -7.809 1 91.5 387 ASP A O 1
ATOM 3018 N N . PRO A 1 388 ? 1.723 39.25 -7.582 1 92.31 388 PRO A N 1
ATOM 3019 C CA . PRO A 1 388 ? 0.619 38.906 -6.672 1 92.31 388 PRO A CA 1
ATOM 3020 C C . PRO A 1 388 ? -0.395 37.969 -7.285 1 92.31 388 PRO A C 1
ATOM 3022 O O . PRO A 1 388 ? -1.101 37.25 -6.562 1 92.31 388 PRO A O 1
ATOM 3025 N N . GLU A 1 389 ? -0.421 37.906 -8.625 1 93.12 389 GLU A N 1
ATOM 3026 C CA . GLU A 1 389 ? -1.364 37 -9.305 1 93.12 389 GLU A CA 1
ATOM 3027 C C . GLU A 1 389 ? -0.995 35.531 -9.102 1 93.12 389 GLU A C 1
ATOM 3029 O O . GLU A 1 389 ? -1.826 34.656 -9.297 1 93.12 389 GLU A O 1
ATOM 3034 N N . LEU A 1 390 ? 0.224 35.312 -8.688 1 95.88 390 LEU A N 1
ATOM 3035 C CA . LEU A 1 390 ? 0.699 33.969 -8.484 1 95.88 390 LEU A CA 1
ATOM 3036 C C . LEU A 1 390 ? 0.36 33.469 -7.082 1 95.88 390 LEU A C 1
ATOM 3038 O O . LEU A 1 390 ? 0.438 32.281 -6.805 1 95.88 390 LEU A O 1
ATOM 3042 N N . ILE A 1 391 ? -0.089 34.406 -6.207 1 97.12 391 ILE A N 1
ATOM 3043 C CA . ILE A 1 391 ? -0.366 34.062 -4.816 1 97.12 391 ILE A CA 1
ATOM 3044 C C . ILE A 1 391 ? -1.505 33.062 -4.742 1 97.12 391 ILE A C 1
ATOM 3046 O O . ILE A 1 391 ? -2.584 33.281 -5.293 1 97.12 391 ILE A O 1
ATOM 3050 N N . GLY A 1 392 ? -1.211 31.938 -4.07 1 97.56 392 GLY A N 1
ATOM 3051 C CA . GLY A 1 392 ? -2.203 30.891 -3.891 1 97.56 392 GLY A CA 1
ATOM 3052 C C . GLY A 1 392 ? -2.086 29.781 -4.91 1 97.56 392 GLY A C 1
ATOM 3053 O O . GLY A 1 392 ? -2.672 28.703 -4.738 1 97.56 392 GLY A O 1
ATOM 3054 N N . GLY A 1 393 ? -1.321 30 -5.957 1 97.44 393 GLY A N 1
ATOM 3055 C CA . GLY A 1 393 ? -1.14 29.016 -7.008 1 97.44 393 GLY A CA 1
ATOM 3056 C C . GLY A 1 393 ? 0.077 28.125 -6.797 1 97.44 393 GLY A C 1
ATOM 3057 O O . GLY A 1 393 ? 0.74 28.219 -5.762 1 97.44 393 GLY A O 1
ATOM 3058 N N . PRO A 1 394 ? 0.394 27.281 -7.773 1 96.81 394 PRO A N 1
ATOM 3059 C CA . PRO A 1 394 ? 1.459 26.297 -7.625 1 96.81 394 PRO A CA 1
ATOM 3060 C C . PRO A 1 394 ? 2.854 26.906 -7.668 1 96.81 394 PRO A C 1
ATOM 3062 O O . PRO A 1 394 ? 3.832 26.266 -7.281 1 96.81 394 PRO A O 1
ATOM 3065 N N . ARG A 1 395 ? 3.012 28.156 -8.055 1 95.94 395 ARG A N 1
ATOM 3066 C CA . ARG A 1 395 ? 4.324 28.781 -8.203 1 95.94 395 ARG A CA 1
ATOM 3067 C C . ARG A 1 395 ? 4.707 29.562 -6.949 1 95.94 395 ARG A C 1
ATOM 3069 O O . ARG A 1 395 ? 5.789 30.156 -6.891 1 95.94 395 ARG A O 1
ATOM 3076 N N . SER A 1 396 ? 3.828 29.578 -5.984 1 94.25 396 SER A N 1
ATOM 3077 C CA . SER A 1 396 ? 4.125 30.312 -4.758 1 94.25 396 SER A CA 1
ATOM 3078 C C . SER A 1 396 ? 3.846 29.453 -3.521 1 94.25 396 SER A C 1
ATOM 3080 O O . SER A 1 396 ? 2.924 28.641 -3.521 1 94.25 396 SER A O 1
ATOM 3082 N N . LEU A 1 397 ? 4.703 29.578 -2.539 1 96.31 397 LEU A N 1
ATOM 3083 C CA . LEU A 1 397 ? 4.527 28.969 -1.226 1 96.31 397 LEU A CA 1
ATOM 3084 C C . LEU A 1 397 ? 4.281 30.031 -0.161 1 96.31 397 LEU A C 1
ATOM 3086 O O . LEU A 1 397 ? 5.219 30.5 0.49 1 96.31 397 LEU A O 1
ATOM 3090 N N . VAL A 1 398 ? 2.98 30.25 0.047 1 96.5 398 VAL A N 1
ATOM 3091 C CA . VAL A 1 398 ? 2.547 31.453 0.764 1 96.5 398 VAL A CA 1
ATOM 3092 C C . VAL A 1 398 ? 2.223 31.094 2.213 1 96.5 398 VAL A C 1
ATOM 3094 O O . VAL A 1 398 ? 1.895 29.938 2.518 1 96.5 398 VAL A O 1
ATOM 3097 N N . HIS A 1 399 ? 2.465 32.031 3.059 1 96.94 399 HIS A N 1
ATOM 3098 C CA . HIS A 1 399 ? 1.912 32.062 4.406 1 96.94 399 HIS A CA 1
ATOM 3099 C C . HIS A 1 399 ? 1.339 33.438 4.734 1 96.94 399 HIS A C 1
ATOM 3101 O O . HIS A 1 399 ? 1.849 34.438 4.258 1 96.94 399 HIS A O 1
ATOM 3107 N N . TYR A 1 400 ? 0.345 33.531 5.531 1 97.94 400 TYR A N 1
ATOM 3108 C CA . TYR A 1 400 ? -0.276 34.812 5.848 1 97.94 400 TYR A CA 1
ATOM 3109 C C . TYR A 1 400 ? 0.375 35.469 7.074 1 97.94 400 TYR A C 1
ATOM 3111 O O . TYR A 1 400 ? 1.054 34.781 7.844 1 97.94 400 TYR A O 1
ATOM 3119 N N . PRO A 1 401 ? 0.191 36.781 7.258 1 97.81 401 PRO A N 1
ATOM 3120 C CA . PRO A 1 401 ? 0.724 37.438 8.445 1 97.81 401 PRO A CA 1
ATOM 3121 C C . PRO A 1 401 ? 0.014 37.031 9.727 1 97.81 401 PRO A C 1
ATOM 3123 O O . PRO A 1 401 ? -1.164 36.656 9.695 1 97.81 401 PRO A O 1
ATOM 3126 N N . ARG A 1 402 ? 0.682 37.156 10.875 1 97.62 402 ARG A N 1
ATOM 3127 C CA . ARG A 1 402 ? 0.142 36.719 12.148 1 97.62 402 ARG A CA 1
ATOM 3128 C C . ARG A 1 402 ? -1.121 37.5 12.516 1 97.62 402 ARG A C 1
ATOM 3130 O O . ARG A 1 402 ? -1.913 37.031 13.344 1 97.62 402 ARG A O 1
ATOM 3137 N N . GLY A 1 403 ? -1.332 38.688 11.883 1 98.62 403 GLY A N 1
ATOM 3138 C CA . GLY A 1 403 ? -2.604 39.375 12.086 1 98.62 403 GLY A CA 1
ATOM 3139 C C . GLY A 1 403 ? -3.799 38.531 11.711 1 98.62 403 GLY A C 1
ATOM 3140 O O . GLY A 1 403 ? -4.84 38.562 12.367 1 98.62 403 GLY A O 1
ATOM 3141 N N . TRP A 1 404 ? -3.662 37.812 10.609 1 98.75 404 TRP A N 1
ATOM 3142 C CA . TRP A 1 404 ? -4.734 36.906 10.211 1 98.75 404 TRP A CA 1
ATOM 3143 C C . TRP A 1 404 ? -4.832 35.719 11.156 1 98.75 404 TRP A C 1
ATOM 3145 O O . TRP A 1 404 ? -5.922 35.219 11.406 1 98.75 404 TRP A O 1
ATOM 3155 N N . GLY A 1 405 ? -3.648 35.25 11.734 1 98.56 405 GLY A N 1
ATOM 3156 C CA . GLY A 1 405 ? -3.693 34.25 12.781 1 98.56 405 GLY A CA 1
ATOM 3157 C C . GLY A 1 405 ? -4.48 34.688 14 1 98.56 405 GLY A C 1
ATOM 3158 O O . GLY A 1 405 ? -5.262 33.906 14.555 1 98.56 405 GLY A O 1
ATOM 3159 N N . MET A 1 406 ? -4.277 35.938 14.367 1 98.75 406 MET A N 1
ATOM 3160 C CA . MET A 1 406 ? -5.039 36.5 15.469 1 98.75 406 MET A CA 1
ATOM 3161 C C . MET A 1 406 ? -6.531 36.531 15.148 1 98.75 406 MET A C 1
ATOM 3163 O O . MET A 1 406 ? -7.352 36.188 16 1 98.75 406 MET A O 1
ATOM 3167 N N . ALA A 1 407 ? -6.855 36.906 13.953 1 98.75 407 ALA A N 1
ATOM 3168 C CA . ALA A 1 407 ? -8.258 36.906 13.547 1 98.75 407 ALA A CA 1
ATOM 3169 C C . ALA A 1 407 ? -8.844 35.5 13.539 1 98.75 407 ALA A C 1
ATOM 3171 O O . ALA A 1 407 ? -9.984 35.312 13.977 1 98.75 407 ALA A O 1
ATOM 3172 N N . SER A 1 408 ? -8.078 34.594 13.047 1 98.75 408 SER A N 1
ATOM 3173 C CA . SER A 1 408 ? -8.508 33.188 12.984 1 98.75 408 SER A CA 1
ATOM 3174 C C . SER A 1 408 ? -8.836 32.656 14.375 1 98.75 408 SER A C 1
ATOM 3176 O O . SER A 1 408 ? -9.75 31.844 14.539 1 98.75 408 SER A O 1
ATOM 3178 N N . ASN A 1 409 ? -8.078 33.094 15.398 1 98.81 409 ASN A N 1
ATOM 3179 C CA . ASN A 1 409 ? -8.195 32.562 16.75 1 98.81 409 ASN A CA 1
ATOM 3180 C C . ASN A 1 409 ? -9.18 33.406 17.578 1 98.81 409 ASN A C 1
ATOM 3182 O O . ASN A 1 409 ? -9.289 33.188 18.797 1 98.81 409 ASN A O 1
ATOM 3186 N N . THR A 1 410 ? -9.883 34.312 16.938 1 98.81 410 THR A N 1
ATOM 3187 C CA . THR A 1 410 ? -10.828 35.156 17.656 1 98.81 410 THR A CA 1
ATOM 3188 C C . THR A 1 410 ? -11.773 34.312 18.5 1 98.81 410 THR A C 1
ATOM 3190 O O . THR A 1 410 ? -12.375 33.344 18.016 1 98.81 410 THR A O 1
ATOM 3193 N N . PRO A 1 411 ? -11.945 34.688 19.828 1 98.56 411 PRO A N 1
ATOM 3194 C CA . PRO A 1 411 ? -11.461 35.938 20.453 1 98.56 411 PRO A CA 1
ATOM 3195 C C . PRO A 1 411 ? -10.18 35.719 21.266 1 98.56 411 PRO A C 1
ATOM 3197 O O . PRO A 1 411 ? -9.805 36.594 22.062 1 98.56 411 PRO A O 1
ATOM 3200 N N . PHE A 1 412 ? -9.562 34.688 21.125 1 98.75 412 PHE A N 1
ATOM 3201 C CA . PHE A 1 412 ? -8.539 34.219 22.078 1 98.75 412 PHE A CA 1
ATOM 3202 C C . PHE A 1 412 ? -7.184 34.812 21.734 1 98.75 412 PHE A C 1
ATOM 3204 O O . PHE A 1 412 ? -6.934 35.188 20.578 1 98.75 412 PHE A O 1
ATOM 3211 N N . ARG A 1 413 ? -6.301 34.844 22.688 1 97.81 413 ARG A N 1
ATOM 3212 C CA . ARG A 1 413 ? -4.98 35.438 22.547 1 97.81 413 ARG A CA 1
ATOM 3213 C C . ARG A 1 413 ? -3.959 34.438 22.047 1 97.81 413 ARG A C 1
ATOM 3215 O O . ARG A 1 413 ? -3.992 33.281 22.453 1 97.81 413 ARG A O 1
ATOM 3222 N N . LEU A 1 414 ? -3.121 34.875 21.125 1 97.94 414 LEU A N 1
ATOM 3223 C CA . LEU A 1 414 ? -1.889 34.281 20.656 1 97.94 414 LEU A CA 1
ATOM 3224 C C . LEU A 1 414 ? -2.191 33.125 19.703 1 97.94 414 LEU A C 1
ATOM 3226 O O . LEU A 1 414 ? -3.16 33.156 18.938 1 97.94 414 LEU A O 1
ATOM 3230 N N . TYR A 1 415 ? -1.118 32.219 19.531 1 98.12 415 TYR A N 1
ATOM 3231 C CA . TYR A 1 415 ? -1.102 31.391 18.328 1 98.12 415 TYR A CA 1
ATOM 3232 C C . TYR A 1 415 ? -0.661 29.969 18.656 1 98.12 415 TYR A C 1
ATOM 3234 O O . TYR A 1 415 ? -0.324 29.672 19.797 1 98.12 415 TYR A O 1
ATOM 3242 N N . LYS A 1 416 ? -0.776 29.094 17.562 1 97.56 416 LYS A N 1
ATOM 3243 C CA . LYS A 1 416 ? -0.053 27.828 17.547 1 97.56 416 LYS A CA 1
ATOM 3244 C C . LYS A 1 416 ? 1.301 27.953 18.234 1 97.56 416 LYS A C 1
ATOM 3246 O O . LYS A 1 416 ? 2.01 28.938 18.047 1 97.56 416 LYS A O 1
ATOM 3251 N N . GLY A 1 417 ? 1.618 26.953 19.047 1 97 417 GLY A N 1
ATOM 3252 C CA . GLY A 1 417 ? 2.881 26.953 19.781 1 97 417 GLY A CA 1
ATOM 3253 C C . GLY A 1 417 ? 2.762 27.547 21.172 1 97 417 GLY A C 1
ATOM 3254 O O . GLY A 1 417 ? 3.65 27.344 22 1 97 417 GLY A O 1
ATOM 3255 N N . HIS A 1 418 ? 1.676 28.25 21.469 1 97.69 418 HIS A N 1
ATOM 3256 C CA . HIS A 1 418 ? 1.445 28.859 22.781 1 97.69 418 HIS A CA 1
ATOM 3257 C C . HIS A 1 418 ? 0.339 28.125 23.531 1 97.69 418 HIS A C 1
ATOM 3259 O O . HIS A 1 418 ? -0.596 27.609 22.922 1 97.69 418 HIS A O 1
ATOM 3265 N N . THR A 1 419 ? 0.438 28.094 24.859 1 98.12 419 THR A N 1
ATOM 3266 C CA . THR A 1 419 ? -0.567 27.406 25.656 1 98.12 419 THR A CA 1
ATOM 3267 C C . THR A 1 419 ? -1.712 28.344 26.016 1 98.12 419 THR A C 1
ATOM 3269 O O . THR A 1 419 ? -2.688 27.938 26.641 1 98.12 419 THR A O 1
ATOM 3272 N N . TYR A 1 420 ? -1.644 29.625 25.625 1 98.25 420 TYR A N 1
ATOM 3273 C CA . TYR A 1 420 ? -2.809 30.5 25.672 1 98.25 420 TYR A CA 1
ATOM 3274 C C . TYR A 1 420 ? -3.93 29.969 24.797 1 98.25 420 TYR A C 1
ATOM 3276 O O . TYR A 1 420 ? -3.693 29.125 23.922 1 98.25 420 TYR A O 1
ATOM 3284 N N . ALA A 1 421 ? -5.066 30.453 25 1 98.44 421 ALA A N 1
ATOM 3285 C CA . ALA A 1 421 ? -6.266 29.875 24.391 1 98.44 421 ALA A CA 1
ATOM 3286 C C . ALA A 1 421 ? -6.176 29.891 22.875 1 98.44 421 ALA A C 1
ATOM 3288 O O . ALA A 1 421 ? -6.68 28.984 22.203 1 98.44 421 ALA A O 1
ATOM 3289 N N . GLY A 1 422 ? -5.516 30.859 22.312 1 98.38 422 GLY A N 1
ATOM 3290 C CA . GLY A 1 422 ? -5.406 30.938 20.875 1 98.38 422 GLY A CA 1
ATOM 3291 C C . GLY A 1 422 ? -4.672 29.75 20.266 1 98.38 422 GLY A C 1
ATOM 3292 O O . GLY A 1 422 ? -4.867 29.422 19.094 1 98.38 422 GLY A O 1
ATOM 3293 N N . GLY A 1 423 ? -3.836 29.109 21.062 1 98.5 423 GLY A N 1
ATOM 3294 C CA . GLY A 1 423 ? -3.068 27.969 20.562 1 98.5 423 GLY A CA 1
ATOM 3295 C C . GLY A 1 423 ? -3.723 26.625 20.859 1 98.5 423 GLY A C 1
ATOM 3296 O O . GLY A 1 423 ? -3.391 25.625 20.25 1 98.5 423 GLY A O 1
ATOM 3297 N N . VAL A 1 424 ? -4.719 26.594 21.766 1 98.62 424 VAL A N 1
ATOM 3298 C CA . VAL A 1 424 ? -5.137 25.281 22.25 1 98.62 424 VAL A CA 1
ATOM 3299 C C . VAL A 1 424 ? -6.652 25.141 22.141 1 98.62 424 VAL A C 1
ATOM 3301 O O . VAL A 1 424 ? -7.184 24.031 22.188 1 98.62 424 VAL A O 1
ATOM 3304 N N . ARG A 1 425 ? -7.434 26.219 22.125 1 98.5 425 ARG A N 1
ATOM 3305 C CA . ARG A 1 425 ? -8.883 26.141 21.969 1 98.5 425 ARG A CA 1
ATOM 3306 C C . ARG A 1 425 ? -9.281 26.188 20.5 1 98.5 425 ARG A C 1
ATOM 3308 O O . ARG A 1 425 ? -8.961 27.156 19.797 1 98.5 425 ARG A O 1
ATOM 3315 N N . VAL A 1 426 ? -9.875 25.156 20 1 98.81 426 VAL A N 1
ATOM 3316 C CA . VAL A 1 426 ? -10.172 25.016 18.562 1 98.81 426 VAL A CA 1
ATOM 3317 C C . VAL A 1 426 ? -11.633 24.625 18.375 1 98.81 426 VAL A C 1
ATOM 3319 O O . VAL A 1 426 ? -12.312 24.25 19.328 1 98.81 426 VAL A O 1
ATOM 3322 N N . PRO A 1 427 ? -12.172 24.781 17.156 1 98.75 427 PRO A N 1
ATOM 3323 C CA . PRO A 1 427 ? -13.555 24.375 16.891 1 98.75 427 PRO A CA 1
ATOM 3324 C C . PRO A 1 427 ? -13.75 22.859 17.031 1 98.75 427 PRO A C 1
ATOM 3326 O O . PRO A 1 427 ? -12.836 22.094 16.734 1 98.75 427 PRO A O 1
ATOM 3329 N N . PHE A 1 428 ? -14.906 22.469 17.484 1 98.88 428 PHE A N 1
ATOM 3330 C CA . PHE A 1 428 ? -15.266 21.062 17.625 1 98.88 428 PHE A CA 1
ATOM 3331 C C . PHE A 1 428 ? -16.75 20.844 17.297 1 98.88 428 PHE A C 1
ATOM 3333 O O . PHE A 1 428 ? -17.609 21.484 17.906 1 98.88 428 PHE A O 1
ATOM 3340 N N . VAL A 1 429 ? -17.016 20.047 16.328 1 98.88 429 VAL A N 1
ATOM 3341 C CA . VAL A 1 429 ? -18.375 19.656 15.945 1 98.88 429 VAL A CA 1
ATOM 3342 C C . VAL A 1 429 ? -18.484 18.125 15.961 1 98.88 429 VAL A C 1
ATOM 3344 O O . VAL A 1 429 ? -17.594 17.422 15.477 1 98.88 429 VAL A O 1
ATOM 3347 N N . LEU A 1 430 ? -19.5 17.562 16.594 1 98.81 430 LEU A N 1
ATOM 3348 C CA . LEU A 1 430 ? -19.828 16.141 16.562 1 98.81 430 LEU A CA 1
ATOM 3349 C C . LEU A 1 430 ? -21.281 15.938 16.125 1 98.81 430 LEU A C 1
ATOM 3351 O O . LEU A 1 430 ? -22.188 16.562 16.688 1 98.81 430 LEU A O 1
ATOM 3355 N N . SER A 1 431 ? -21.516 15.164 15.117 1 98.69 431 SER A N 1
ATOM 3356 C CA . SER A 1 431 ? -22.844 14.859 14.633 1 98.69 431 SER A CA 1
ATOM 3357 C C . SER A 1 431 ? -23.078 13.352 14.547 1 98.69 431 SER A C 1
ATOM 3359 O O . SER A 1 431 ? -22.172 12.602 14.172 1 98.69 431 SER A O 1
ATOM 3361 N N . TRP A 1 432 ? -24.188 12.891 14.969 1 98.5 432 TRP A N 1
ATOM 3362 C CA . TRP A 1 432 ? -24.641 11.508 14.914 1 98.5 432 TRP A CA 1
ATOM 3363 C C . TRP A 1 432 ? -26.172 11.438 14.953 1 98.5 432 TRP A C 1
ATOM 3365 O O . TRP A 1 432 ? -26.766 11.281 16.031 1 98.5 432 TRP A O 1
ATOM 3375 N N . PRO A 1 433 ? -26.797 11.5 13.773 1 97.88 433 PRO A N 1
ATOM 3376 C CA . PRO A 1 433 ? -28.266 11.609 13.727 1 97.88 433 PRO A CA 1
ATOM 3377 C C . PRO A 1 433 ? -28.953 10.484 14.492 1 97.88 433 PRO A C 1
ATOM 3379 O O . PRO A 1 433 ? -29.875 10.75 15.273 1 97.88 433 PRO A O 1
ATOM 3382 N N . ARG A 1 434 ? -28.531 9.281 14.344 1 97 434 ARG A N 1
ATOM 3383 C CA . ARG A 1 434 ? -29.156 8.18 15.062 1 97 434 ARG A CA 1
ATOM 3384 C C . ARG A 1 434 ? -28.984 8.344 16.562 1 97 434 ARG A C 1
ATOM 3386 O O . ARG A 1 434 ? -29.906 8.094 17.344 1 97 434 ARG A O 1
ATOM 3393 N N . GLY A 1 435 ? -27.766 8.719 16.969 1 96.38 435 GLY A N 1
ATOM 3394 C CA . GLY A 1 435 ? -27.516 8.945 18.375 1 96.38 435 GLY A CA 1
ATOM 3395 C C . GLY A 1 435 ? -28.406 10.016 18.969 1 96.38 435 GLY A C 1
ATOM 3396 O O . GLY A 1 435 ? -28.859 9.883 20.109 1 96.38 435 GLY A O 1
ATOM 3397 N N . ALA A 1 436 ? -28.625 11.047 18.188 1 97.19 436 ALA A N 1
ATOM 3398 C CA . ALA A 1 436 ? -29.531 12.102 18.641 1 97.19 436 ALA A CA 1
ATOM 3399 C C . ALA A 1 436 ? -30.953 11.57 18.812 1 97.19 436 ALA A C 1
ATOM 3401 O O . ALA A 1 436 ? -31.609 11.852 19.828 1 97.19 436 ALA A O 1
ATOM 3402 N N . ARG A 1 437 ? -31.359 10.82 17.875 1 96.06 437 ARG A N 1
ATOM 3403 C CA . ARG A 1 437 ? -32.719 10.258 17.922 1 96.06 437 ARG A CA 1
ATOM 3404 C C . ARG A 1 437 ? -32.875 9.297 19.094 1 96.06 437 ARG A C 1
ATOM 3406 O O . ARG A 1 437 ? -33.938 9.227 19.703 1 96.06 437 ARG A O 1
ATOM 3413 N N . GLU A 1 438 ? -31.797 8.617 19.406 1 95.62 438 GLU A N 1
ATOM 3414 C CA . GLU A 1 438 ? -31.859 7.59 20.453 1 95.62 438 GLU A CA 1
ATOM 3415 C C . GLU A 1 438 ? -31.516 8.172 21.828 1 95.62 438 GLU A C 1
ATOM 3417 O O . GLU A 1 438 ? -31.438 7.438 22.812 1 95.62 438 GLU A O 1
ATOM 3422 N N . GLY A 1 439 ? -31.219 9.414 21.938 1 94.88 439 GLY A N 1
ATOM 3423 C CA . GLY A 1 439 ? -31 10.094 23.203 1 94.88 439 GLY A CA 1
ATOM 3424 C C . GLY A 1 439 ? -29.578 9.969 23.719 1 94.88 439 GLY A C 1
ATOM 3425 O O . GLY A 1 439 ? -29.297 10.281 24.875 1 94.88 439 GLY A O 1
ATOM 3426 N N . LEU A 1 440 ? -28.688 9.523 22.875 1 94.94 440 LEU A N 1
ATOM 3427 C CA . LEU A 1 440 ? -27.297 9.391 23.25 1 94.94 440 LEU A CA 1
ATOM 3428 C C . LEU A 1 440 ? -26.547 10.711 23.078 1 94.94 440 LEU A C 1
ATOM 3430 O O . LEU A 1 440 ? -25.469 10.891 23.625 1 94.94 440 LEU A O 1
ATOM 3434 N N . LEU A 1 441 ? -27.125 11.578 22.344 1 94.44 441 LEU A N 1
ATOM 3435 C CA . LEU A 1 441 ? -26.625 12.914 22.062 1 94.44 441 LEU A CA 1
ATOM 3436 C C . LEU A 1 441 ? -27.766 13.93 22 1 94.44 441 LEU A C 1
ATOM 3438 O O . LEU A 1 441 ? -28.781 13.68 21.359 1 94.44 441 LEU A O 1
ATOM 3442 N N . ALA A 1 442 ? -27.688 14.977 22.75 1 97.38 442 ALA A N 1
ATOM 3443 C CA . ALA A 1 442 ? -28.625 16.078 22.641 1 97.38 442 ALA A CA 1
ATOM 3444 C C . ALA A 1 442 ? -28.031 17.234 21.828 1 97.38 442 ALA A C 1
ATOM 3446 O O . ALA A 1 442 ? -27.062 17.875 22.266 1 97.38 442 ALA A O 1
ATOM 3447 N N . PRO A 1 443 ? -28.562 17.562 20.641 1 97.62 443 PRO A N 1
ATOM 3448 C CA . PRO A 1 443 ? -27.984 18.641 19.812 1 97.62 443 PRO A CA 1
ATOM 3449 C C . PRO A 1 443 ? -27.891 19.969 20.562 1 97.62 443 PRO A C 1
ATOM 3451 O O . PRO A 1 443 ? -28.766 20.281 21.375 1 97.62 443 PRO A O 1
ATOM 3454 N N . GLY A 1 444 ? -26.859 20.75 20.312 1 97.56 444 GLY A N 1
ATOM 3455 C CA . GLY A 1 444 ? -26.688 22.047 20.938 1 97.56 444 GLY A CA 1
ATOM 3456 C C . GLY A 1 444 ? -25.266 22.344 21.344 1 97.56 444 GLY A C 1
ATOM 3457 O O . GLY A 1 444 ? -24.328 21.641 20.922 1 97.56 444 GLY A O 1
ATOM 3458 N N . VAL A 1 445 ? -25.078 23.344 22.141 1 97.31 445 VAL A N 1
ATOM 3459 C CA . VAL A 1 445 ? -23.766 23.844 22.562 1 97.31 445 VAL A CA 1
ATOM 3460 C C . VAL A 1 445 ? -23.406 23.25 23.922 1 97.31 445 VAL A C 1
ATOM 3462 O O . VAL A 1 445 ? -24.281 23.062 24.781 1 97.31 445 VAL A O 1
ATOM 3465 N N . ARG A 1 446 ? -22.188 22.828 24.062 1 97.81 446 ARG A N 1
ATOM 3466 C CA . ARG A 1 446 ? -21.609 22.406 25.328 1 97.81 446 ARG A CA 1
ATOM 3467 C C . ARG A 1 446 ? -20.5 23.344 25.766 1 97.81 446 ARG A C 1
ATOM 3469 O O . ARG A 1 446 ? -19.625 23.688 24.969 1 97.81 446 ARG A O 1
ATOM 3476 N N . THR A 1 447 ? -20.469 23.75 27.016 1 96.38 447 THR A N 1
ATOM 3477 C CA . THR A 1 447 ? -19.5 24.734 27.484 1 96.38 447 THR A CA 1
ATOM 3478 C C . THR A 1 447 ? -18.484 24.078 28.406 1 96.38 447 THR A C 1
ATOM 3480 O O . THR A 1 447 ? -17.625 24.75 28.984 1 96.38 447 THR A O 1
ATOM 3483 N N . GLN A 1 448 ? -18.641 22.75 28.594 1 96.81 448 GLN A N 1
ATOM 3484 C CA . GLN A 1 448 ? -17.75 22.016 29.5 1 96.81 448 GLN A CA 1
ATOM 3485 C C . GLN A 1 448 ? -16.328 21.969 28.922 1 96.81 448 GLN A C 1
ATOM 3487 O O . GLN A 1 448 ? -16.141 21.828 27.719 1 96.81 448 GLN A O 1
ATOM 3492 N N . TYR A 1 449 ? -15.273 22.031 29.844 1 97.69 449 TYR A N 1
ATOM 3493 C CA . TYR A 1 449 ? -13.883 21.828 29.453 1 97.69 449 TYR A CA 1
ATOM 3494 C C . TYR A 1 449 ? -13.641 20.375 29.047 1 97.69 449 TYR A C 1
ATOM 3496 O O . TYR A 1 449 ? -13.891 19.453 29.828 1 97.69 449 TYR A O 1
ATOM 3504 N N . GLN A 1 450 ? -13.312 20.188 27.844 1 98.31 450 GLN A N 1
ATOM 3505 C CA . GLN A 1 450 ? -12.891 18.891 27.344 1 98.31 450 GLN A CA 1
ATOM 3506 C C . GLN A 1 450 ? -11.547 18.984 26.625 1 98.31 450 GLN A C 1
ATOM 3508 O O . GLN A 1 450 ? -11.125 20.078 26.234 1 98.31 450 GLN A O 1
ATOM 3513 N N . TYR A 1 451 ? -10.82 17.906 26.516 1 98.62 451 TYR A N 1
ATOM 3514 C CA . TYR A 1 451 ? -9.453 17.891 26.016 1 98.62 451 TYR A CA 1
ATOM 3515 C C . TYR A 1 451 ? -9.281 16.797 24.969 1 98.62 451 TYR A C 1
ATOM 3517 O O . TYR A 1 451 ? -10.047 15.828 24.938 1 98.62 451 TYR A O 1
ATOM 3525 N N . VAL A 1 452 ? -8.336 16.969 24.109 1 98.81 452 VAL A N 1
ATOM 3526 C CA . VAL A 1 452 ? -8.117 16.109 22.953 1 98.81 452 VAL A CA 1
ATOM 3527 C C . VAL A 1 452 ? -7.961 14.656 23.406 1 98.81 452 VAL A C 1
ATOM 3529 O O . VAL A 1 452 ? -8.391 13.742 22.703 1 98.81 452 VAL A O 1
ATOM 3532 N N . THR A 1 453 ? -7.418 14.336 24.531 1 98.75 453 THR A N 1
ATOM 3533 C CA . THR A 1 453 ? -7.223 12.969 25 1 98.75 453 THR A CA 1
ATOM 3534 C C . THR A 1 453 ? -8.57 12.281 25.234 1 98.75 453 THR A C 1
ATOM 3536 O O . THR A 1 453 ? -8.625 11.055 25.375 1 98.75 453 THR A O 1
ATOM 3539 N N . ASP A 1 454 ? -9.672 13.023 25.328 1 98.81 454 ASP A N 1
ATOM 3540 C CA . ASP A 1 454 ? -10.992 12.484 25.656 1 98.81 454 ASP A CA 1
ATOM 3541 C C . ASP A 1 454 ? -11.648 11.883 24.422 1 98.81 454 ASP A C 1
ATOM 3543 O O . ASP A 1 454 ? -12.633 11.141 24.531 1 98.81 454 ASP A O 1
ATOM 3547 N N . ILE A 1 455 ? -11.133 12.172 23.234 1 98.81 455 ILE A N 1
ATOM 3548 C CA . ILE A 1 455 ? -11.805 11.805 22 1 98.81 455 ILE A CA 1
ATOM 3549 C C . ILE A 1 455 ? -11.828 10.281 21.859 1 98.81 455 ILE A C 1
ATOM 3551 O O . ILE A 1 455 ? -12.883 9.688 21.656 1 98.81 455 ILE A O 1
ATOM 3555 N N . ALA A 1 456 ? -10.68 9.625 22.016 1 98.69 456 ALA A N 1
ATOM 3556 C CA . ALA A 1 456 ? -10.57 8.188 21.797 1 98.69 456 ALA A CA 1
ATOM 3557 C C . ALA A 1 456 ? -11.5 7.418 22.734 1 98.69 456 ALA A C 1
ATOM 3559 O O . ALA A 1 456 ? -12.32 6.613 22.281 1 98.69 456 ALA A O 1
ATOM 3560 N N . PRO A 1 457 ? -11.469 7.691 24.047 1 98.38 457 PRO A N 1
ATOM 3561 C CA . PRO A 1 457 ? -12.391 6.949 24.906 1 98.38 457 PRO A CA 1
ATOM 3562 C C . PRO A 1 457 ? -13.852 7.273 24.625 1 98.38 457 PRO A C 1
ATOM 3564 O O . PRO A 1 457 ? -14.727 6.414 24.797 1 98.38 457 PRO A O 1
ATOM 3567 N N . THR A 1 458 ? -14.164 8.516 24.25 1 98.69 458 THR A N 1
ATOM 3568 C CA . THR A 1 458 ? -15.531 8.891 23.922 1 98.69 458 THR A CA 1
ATOM 3569 C C . THR A 1 458 ? -16.031 8.102 22.719 1 98.69 458 THR A C 1
ATOM 3571 O O . THR A 1 458 ? -17.141 7.547 22.75 1 98.69 458 THR A O 1
ATOM 3574 N N . LEU A 1 459 ? -15.227 8.016 21.672 1 98.62 459 LEU A N 1
ATOM 3575 C CA . LEU A 1 459 ? -15.633 7.312 20.469 1 98.62 459 LEU A CA 1
ATOM 3576 C C . LEU A 1 459 ? -15.766 5.816 20.719 1 98.62 459 LEU A C 1
ATOM 3578 O O . LEU A 1 459 ? -16.656 5.16 20.188 1 98.62 459 LEU A O 1
ATOM 3582 N N . LEU A 1 460 ? -14.867 5.234 21.531 1 97.81 460 LEU A N 1
ATOM 3583 C CA . LEU A 1 460 ? -15.008 3.836 21.922 1 97.81 460 LEU A CA 1
ATOM 3584 C C . LEU A 1 460 ? -16.328 3.605 22.656 1 97.81 460 LEU A C 1
ATOM 3586 O O . LEU A 1 460 ? -17.047 2.648 22.359 1 97.81 460 LEU A O 1
ATOM 3590 N N . SER A 1 461 ? -16.641 4.531 23.531 1 97.12 461 SER A N 1
ATOM 3591 C CA . SER A 1 461 ? -17.875 4.422 24.297 1 97.12 461 SER A CA 1
ATOM 3592 C C . SER A 1 461 ? -19.109 4.512 23.406 1 97.12 461 SER A C 1
ATOM 3594 O O . SER A 1 461 ? -20.047 3.742 23.547 1 97.12 461 SER A O 1
ATOM 3596 N N . LEU A 1 462 ? -19.094 5.441 22.516 1 97 462 LEU A N 1
ATOM 3597 C CA . LEU A 1 462 ? -20.219 5.609 21.609 1 97 462 LEU A CA 1
ATOM 3598 C C . LEU A 1 462 ? -20.391 4.387 20.719 1 97 462 LEU A C 1
ATOM 3600 O O . LEU A 1 462 ? -21.5 4.059 20.297 1 97 462 LEU A O 1
ATOM 3604 N N . ALA A 1 463 ? -19.297 3.721 20.438 1 96.38 463 ALA A N 1
ATOM 3605 C CA . ALA A 1 463 ? -19.312 2.51 19.625 1 96.38 463 ALA A CA 1
ATOM 3606 C C . ALA A 1 463 ? -19.734 1.298 20.453 1 96.38 463 ALA A C 1
ATOM 3608 O O . ALA A 1 463 ? -19.859 0.191 19.922 1 96.38 463 ALA A O 1
ATOM 3609 N N . GLY A 1 464 ? -19.891 1.45 21.719 1 94.81 464 GLY A N 1
ATOM 3610 C CA . GLY A 1 464 ? -20.281 0.365 22.609 1 94.81 464 GLY A CA 1
ATOM 3611 C C . GLY A 1 464 ? -19.125 -0.564 22.953 1 94.81 464 GLY A C 1
ATOM 3612 O O . GLY A 1 464 ? -19.328 -1.757 23.188 1 94.81 464 GLY A O 1
ATOM 3613 N N . LEU A 1 465 ? -17.922 -0.014 22.953 1 95.38 465 LEU A N 1
ATOM 3614 C CA . LEU A 1 465 ? -16.734 -0.839 23.141 1 95.38 465 LEU A CA 1
ATOM 3615 C C . LEU A 1 465 ? -16 -0.456 24.422 1 95.38 465 LEU A C 1
ATOM 3617 O O . LEU A 1 465 ? -15.938 0.724 24.781 1 95.38 465 LEU A O 1
ATOM 3621 N N . ASP A 1 466 ? -15.445 -1.439 25.062 1 92.75 466 ASP A N 1
ATOM 3622 C CA . ASP A 1 466 ? -14.57 -1.223 26.203 1 92.75 466 ASP A CA 1
ATOM 3623 C C . ASP A 1 466 ? -13.102 -1.293 25.812 1 92.75 466 ASP A C 1
ATOM 3625 O O . ASP A 1 466 ? -12.719 -2.109 24.969 1 92.75 466 ASP A O 1
ATOM 3629 N N . ARG A 1 467 ? -12.391 -0.424 26.344 1 94.69 467 ARG A N 1
ATOM 3630 C CA . ARG A 1 467 ? -10.945 -0.525 26.156 1 94.69 467 ARG A CA 1
ATOM 3631 C C . ARG A 1 467 ? -10.383 -1.747 26.875 1 94.69 467 ARG A C 1
ATOM 3633 O O . ARG A 1 467 ? -10.609 -1.923 28.078 1 94.69 467 ARG A O 1
ATOM 3640 N N . PRO A 1 468 ? -9.578 -2.586 26.219 1 95.88 468 PRO A N 1
ATOM 3641 C CA . PRO A 1 468 ? -9.039 -3.773 26.875 1 95.88 468 PRO A CA 1
ATOM 3642 C C . PRO A 1 468 ? -7.863 -3.451 27.797 1 95.88 468 PRO A C 1
ATOM 3644 O O . PRO A 1 468 ? -7.23 -2.404 27.656 1 95.88 468 PRO A O 1
ATOM 3647 N N . ALA A 1 469 ? -7.59 -4.375 28.688 1 94.81 469 ALA A N 1
ATOM 3648 C CA . ALA A 1 469 ? -6.457 -4.227 29.594 1 94.81 469 ALA A CA 1
ATOM 3649 C C . ALA A 1 469 ? -5.168 -4.73 28.953 1 94.81 469 ALA A C 1
ATOM 3651 O O . ALA A 1 469 ? -4.074 -4.285 29.312 1 94.81 469 ALA A O 1
ATOM 3652 N N . GLU A 1 470 ? -5.387 -5.699 28.078 1 94.19 470 GLU A N 1
ATOM 3653 C CA . GLU A 1 470 ? -4.258 -6.312 27.391 1 94.19 470 GLU A CA 1
ATOM 3654 C C . GLU A 1 470 ? -4.527 -6.453 25.906 1 94.19 470 GLU A C 1
ATOM 3656 O O . GLU A 1 470 ? -5.68 -6.598 25.484 1 94.19 470 GLU A O 1
ATOM 3661 N N . ARG A 1 471 ? -3.527 -6.402 25.203 1 92.38 471 ARG A N 1
ATOM 3662 C CA . ARG A 1 471 ? -3.584 -6.613 23.75 1 92.38 471 ARG A CA 1
ATOM 3663 C C . ARG A 1 471 ? -2.363 -7.387 23.266 1 92.38 471 ARG A C 1
ATOM 3665 O O . ARG A 1 471 ? -1.227 -6.961 23.484 1 92.38 471 ARG A O 1
ATOM 3672 N N . ARG A 1 472 ? -2.572 -8.547 22.641 1 86.5 472 ARG A N 1
ATOM 3673 C CA . ARG A 1 472 ? -1.52 -9.383 22.062 1 86.5 472 ARG A CA 1
ATOM 3674 C C . ARG A 1 472 ? -0.474 -9.734 23.125 1 86.5 472 ARG A C 1
ATOM 3676 O O . ARG A 1 472 ? 0.727 -9.578 22.891 1 86.5 472 ARG A O 1
ATOM 3683 N N . GLY A 1 473 ? -0.892 -9.914 24.25 1 86.5 473 GLY A N 1
ATOM 3684 C CA . GLY A 1 473 ? -0.037 -10.383 25.328 1 86.5 473 GLY A CA 1
ATOM 3685 C C . GLY A 1 473 ? 0.641 -9.258 26.078 1 86.5 473 GLY A C 1
ATOM 3686 O O . GLY A 1 473 ? 1.427 -9.5 27 1 86.5 473 GLY A O 1
ATOM 3687 N N . THR A 1 474 ? 0.306 -8.008 25.734 1 91.19 474 THR A N 1
ATOM 3688 C CA . THR A 1 474 ? 0.93 -6.848 26.359 1 91.19 474 THR A CA 1
ATOM 3689 C C . THR A 1 474 ? -0.087 -6.074 27.203 1 91.19 474 THR A C 1
ATOM 3691 O O . THR A 1 474 ? -1.173 -5.746 26.719 1 91.19 474 THR A O 1
ATOM 3694 N N . THR A 1 475 ? 0.292 -5.82 28.469 1 94.31 475 THR A N 1
ATOM 3695 C CA . THR A 1 475 ? -0.546 -4.965 29.312 1 94.31 475 THR A CA 1
ATOM 3696 C C . THR A 1 475 ? -0.542 -3.529 28.781 1 94.31 475 THR A C 1
ATOM 3698 O O . THR A 1 475 ? 0.521 -2.947 28.562 1 94.31 475 THR A O 1
ATOM 3701 N N . LEU A 1 476 ? -1.698 -2.932 28.656 1 96.56 476 LEU A N 1
ATOM 3702 C CA . LEU A 1 476 ? -1.809 -1.61 28.047 1 96.56 476 LEU A CA 1
ATOM 3703 C C . LEU A 1 476 ? -1.685 -0.516 29.094 1 96.56 476 LEU A C 1
ATOM 3705 O O . LEU A 1 476 ? -2.125 -0.692 30.234 1 96.56 476 LEU A O 1
ATOM 3709 N N . GLN A 1 477 ? -1.153 0.628 28.766 1 96.06 477 GLN A N 1
ATOM 3710 C CA . GLN A 1 477 ? -1.105 1.812 29.609 1 96.06 477 GLN A CA 1
ATOM 3711 C C . GLN A 1 477 ? -2.504 2.375 29.859 1 96.06 477 GLN A C 1
ATOM 3713 O O . GLN A 1 477 ? -3.336 2.389 28.953 1 96.06 477 GLN A O 1
ATOM 3718 N N . GLU A 1 478 ? -2.674 2.838 31.031 1 95 478 GLU A N 1
ATOM 3719 C CA . GLU A 1 478 ? -3.943 3.494 31.328 1 95 478 GLU A CA 1
ATOM 3720 C C . GLU A 1 478 ? -4.113 4.762 30.484 1 95 478 GLU A C 1
ATOM 3722 O O . GLU A 1 478 ? -3.146 5.492 30.25 1 95 478 GLU A O 1
ATOM 3727 N N . PRO A 1 479 ? -5.352 5.098 30.047 1 95.56 479 PRO A N 1
ATOM 3728 C CA . PRO A 1 479 ? -5.578 6.34 29.297 1 95.56 479 PRO A CA 1
ATOM 3729 C C . PRO A 1 479 ? -5.57 7.574 30.203 1 95.56 479 PRO A C 1
ATOM 3731 O O . PRO A 1 479 ? -5.82 7.469 31.406 1 95.56 479 PRO A O 1
ATOM 3734 N N . ASP A 1 480 ? -5.242 8.672 29.641 1 97.56 480 ASP A N 1
ATOM 3735 C CA . ASP A 1 480 ? -5.352 9.961 30.312 1 97.56 480 ASP A CA 1
ATOM 3736 C C . ASP A 1 480 ? -6.707 10.609 30.047 1 97.56 480 ASP A C 1
ATOM 3738 O O . ASP A 1 480 ? -7.215 11.367 30.875 1 97.56 480 ASP A O 1
ATOM 3742 N N . GLY A 1 481 ? -7.254 10.344 28.859 1 97.69 481 GLY A N 1
ATOM 3743 C CA . GLY A 1 481 ? -8.555 10.883 28.5 1 97.69 481 GLY A CA 1
ATOM 3744 C C . GLY A 1 481 ? -9.711 10.18 29.188 1 97.69 481 GLY A C 1
ATOM 3745 O O . GLY A 1 481 ? -9.594 9.016 29.578 1 97.69 481 GLY A O 1
ATOM 3746 N N . ILE A 1 482 ? -10.773 10.922 29.328 1 97.31 482 ILE A N 1
ATOM 3747 C CA . ILE A 1 482 ? -12.008 10.406 29.906 1 97.31 482 ILE A CA 1
ATOM 3748 C C . ILE A 1 482 ? -13.164 10.664 28.938 1 97.31 482 ILE A C 1
ATOM 3750 O O . ILE A 1 482 ? -13.305 11.766 28.406 1 97.31 482 ILE A O 1
ATOM 3754 N N . SER A 1 483 ? -14.008 9.633 28.766 1 98.44 483 SER A N 1
ATOM 3755 C CA . SER A 1 483 ? -15.148 9.766 27.859 1 98.44 483 SER A CA 1
ATOM 3756 C C . SER A 1 483 ? -16.062 10.906 28.297 1 98.44 483 SER A C 1
ATOM 3758 O O . SER A 1 483 ? -16.375 11.047 29.484 1 98.44 483 SER A O 1
ATOM 3760 N N . PHE A 1 484 ? -16.484 11.703 27.328 1 98.5 484 PHE A N 1
ATOM 3761 C CA . PHE A 1 484 ? -17.422 12.766 27.656 1 98.5 484 PHE A CA 1
ATOM 3762 C C . PHE A 1 484 ? -18.812 12.445 27.109 1 98.5 484 PHE A C 1
ATOM 3764 O O . PHE A 1 484 ? -19.594 13.352 26.812 1 98.5 484 PHE A O 1
ATOM 3771 N N . THR A 1 485 ? -19.156 11.195 26.938 1 98.31 485 THR A N 1
ATOM 3772 C CA . THR A 1 485 ? -20.469 10.773 26.5 1 98.31 485 THR A CA 1
ATOM 3773 C C . THR A 1 485 ? -21.547 11.344 27.422 1 98.31 485 THR A C 1
ATOM 3775 O O . THR A 1 485 ? -22.641 11.719 26.953 1 98.31 485 THR A O 1
ATOM 3778 N N . PRO A 1 486 ? -21.344 11.469 28.781 1 98.06 486 PRO A N 1
ATOM 3779 C CA . PRO A 1 486 ? -22.359 12.109 29.609 1 98.06 486 PRO A CA 1
ATOM 3780 C C . PRO A 1 486 ? -22.609 13.562 29.234 1 98.06 486 PRO A C 1
ATOM 3782 O O . PRO A 1 486 ? -23.734 14.039 29.297 1 98.06 486 PRO A O 1
ATOM 3785 N N . VAL A 1 487 ? -21.516 14.242 28.875 1 98.12 487 VAL A N 1
ATOM 3786 C CA . VAL A 1 487 ? -21.609 15.641 28.469 1 98.12 487 VAL A CA 1
ATOM 3787 C C . VAL A 1 487 ? -22.391 15.758 27.156 1 98.12 487 VAL A C 1
ATOM 3789 O O . VAL A 1 487 ? -23.125 16.719 26.953 1 98.12 487 VAL A O 1
ATOM 3792 N N . LEU A 1 488 ? -22.266 14.758 26.266 1 98.44 488 LEU A N 1
ATOM 3793 C CA . LEU A 1 488 ? -22.984 14.75 25 1 98.44 488 LEU A CA 1
ATOM 3794 C C . LEU A 1 488 ? -24.484 14.562 25.219 1 98.44 488 LEU A C 1
ATOM 3796 O O . LEU A 1 488 ? -25.297 15.172 24.531 1 98.44 488 LEU A O 1
ATOM 3800 N N . ALA A 1 489 ? -24.812 13.742 26.141 1 97.38 489 ALA A N 1
ATOM 3801 C CA . ALA A 1 489 ? -26.203 13.367 26.391 1 97.38 489 ALA A CA 1
ATOM 3802 C C . ALA A 1 489 ? -26.922 14.445 27.203 1 97.38 489 ALA A C 1
ATOM 3804 O O . ALA A 1 489 ? -28.125 14.656 27.031 1 97.38 489 ALA A O 1
ATOM 3805 N N . ASP A 1 490 ? -26.156 15.109 28.094 1 97.25 490 ASP A N 1
ATOM 3806 C CA . ASP A 1 490 ? -26.734 16.062 29.016 1 97.25 490 ASP A CA 1
ATOM 3807 C C . ASP A 1 490 ? -25.953 17.375 29.031 1 97.25 490 ASP A C 1
ATOM 3809 O O . ASP A 1 490 ? -24.875 17.453 29.609 1 97.25 490 ASP A O 1
ATOM 3813 N N . PRO A 1 491 ? -26.562 18.453 28.453 1 96.19 491 PRO A N 1
ATOM 3814 C CA . PRO A 1 491 ? -25.875 19.734 28.375 1 96.19 491 PRO A CA 1
ATOM 3815 C C . PRO A 1 491 ? -25.516 20.297 29.766 1 96.19 491 PRO A C 1
ATOM 3817 O O . PRO A 1 491 ? -24.656 21.172 29.875 1 96.19 491 PRO A O 1
ATOM 3820 N N . ASP A 1 492 ? -26.156 19.75 30.812 1 96.44 492 ASP A N 1
ATOM 3821 C CA . ASP A 1 492 ? -25.938 20.312 32.156 1 96.44 492 ASP A CA 1
ATOM 3822 C C . ASP A 1 492 ? -24.953 19.453 32.938 1 96.44 492 ASP A C 1
ATOM 3824 O O . ASP A 1 492 ? -24.641 19.781 34.094 1 96.44 492 ASP A O 1
ATOM 3828 N N . HIS A 1 493 ? -24.5 18.391 32.312 1 97.19 493 HIS A N 1
ATOM 3829 C CA . HIS A 1 493 ? -23.531 17.547 33 1 97.19 493 HIS A CA 1
ATOM 3830 C C . HIS A 1 493 ? -22.234 18.312 33.25 1 97.19 493 HIS A C 1
ATOM 3832 O O . HIS A 1 493 ? -21.812 19.141 32.438 1 97.19 493 HIS A O 1
ATOM 3838 N N . ALA A 1 494 ? -21.531 18 34.344 1 96.81 494 ALA A N 1
ATOM 3839 C CA . ALA A 1 494 ? -20.219 18.578 34.625 1 96.81 494 ALA A CA 1
ATOM 3840 C C . ALA A 1 494 ? -19.172 18.031 33.625 1 96.81 494 ALA A C 1
ATOM 3842 O O . ALA A 1 494 ? -19.359 16.953 33.062 1 96.81 494 ALA A O 1
ATOM 3843 N N . SER A 1 495 ? -18.141 18.859 33.469 1 97.5 495 SER A N 1
ATOM 3844 C CA . SER A 1 495 ? -17.016 18.359 32.688 1 97.5 495 SER A CA 1
ATOM 3845 C C . SER A 1 495 ? -16.516 17.016 33.188 1 97.5 495 SER A C 1
ATOM 3847 O O . SER A 1 495 ? -16.5 16.781 34.406 1 97.5 495 SER A O 1
ATOM 3849 N N . THR A 1 496 ? -16.125 16.172 32.312 1 97.62 496 THR A N 1
ATOM 3850 C CA . THR A 1 496 ? -15.523 14.914 32.719 1 97.62 496 THR A CA 1
ATOM 3851 C C . THR A 1 496 ? -14.008 15.047 32.812 1 97.62 496 THR A C 1
ATOM 3853 O O . THR A 1 496 ? -13.312 14.086 33.156 1 97.62 496 THR A O 1
ATOM 3856 N N . HIS A 1 497 ? -13.492 16.219 32.531 1 97.62 497 HIS A N 1
ATOM 3857 C CA . HIS A 1 497 ? -12.062 16.484 32.5 1 97.62 497 HIS A CA 1
ATOM 3858 C C . HIS A 1 497 ? -11.695 17.641 33.406 1 97.62 497 HIS A C 1
ATOM 3860 O O . HIS A 1 497 ? -11.43 18.75 32.938 1 97.62 497 HIS A O 1
ATOM 3866 N N . PRO A 1 498 ? -11.484 17.469 34.656 1 95.31 498 PRO A N 1
ATOM 3867 C CA . PRO A 1 498 ? -11.422 18.562 35.656 1 95.31 498 PRO A CA 1
ATOM 3868 C C . PRO A 1 498 ? -10.047 19.234 35.688 1 95.31 498 PRO A C 1
ATOM 3870 O O . PRO A 1 498 ? -9.922 20.328 36.25 1 95.31 498 PRO A O 1
ATOM 3873 N N . GLU A 1 499 ? -8.984 18.594 35.25 1 96.94 499 GLU A N 1
ATOM 3874 C CA . GLU A 1 499 ? -7.652 19.203 35.281 1 96.94 499 GLU A CA 1
ATOM 3875 C C . GLU A 1 499 ? -6.801 18.734 34.094 1 96.94 499 GLU A C 1
ATOM 3877 O O . GLU A 1 499 ? -7.027 17.656 33.562 1 96.94 499 GLU A O 1
ATOM 3882 N N . GLN A 1 500 ? -5.891 19.547 33.688 1 98.38 500 GLN A N 1
ATOM 3883 C CA . GLN A 1 500 ? -5.039 19.25 32.562 1 98.38 500 GLN A CA 1
ATOM 3884 C C . GLN A 1 500 ? -3.793 20.125 32.562 1 98.38 500 GLN A C 1
ATOM 3886 O O . GLN A 1 500 ? -3.883 21.344 32.75 1 98.38 500 GLN A O 1
ATOM 3891 N N . TYR A 1 501 ? -2.609 19.516 32.406 1 98.38 501 TYR A N 1
ATOM 3892 C CA . TYR A 1 501 ? -1.393 20.281 32.125 1 98.38 501 TYR A CA 1
ATOM 3893 C C . TYR A 1 501 ? -1.173 20.422 30.625 1 98.38 501 TYR A C 1
ATOM 3895 O O . TYR A 1 501 ? -1.763 19.688 29.828 1 98.38 501 TYR A O 1
ATOM 3903 N N . CYS A 1 502 ? -0.323 21.375 30.234 1 98.38 502 CYS A N 1
ATOM 3904 C CA . CYS A 1 502 ? 0.149 21.516 28.859 1 98.38 502 CYS A CA 1
ATOM 3905 C C . CYS A 1 502 ? 1.55 22.125 28.828 1 98.38 502 CYS A C 1
ATOM 3907 O O . CYS A 1 502 ? 1.911 22.922 29.688 1 98.38 502 CYS A O 1
ATOM 3909 N N . GLU A 1 503 ? 2.369 21.625 27.953 1 98.19 503 GLU A N 1
ATOM 3910 C CA . GLU A 1 503 ? 3.699 22.172 27.703 1 98.19 503 GLU A CA 1
ATOM 3911 C C . GLU A 1 503 ? 4.027 22.156 26.219 1 98.19 503 GLU A C 1
ATOM 3913 O O . GLU A 1 503 ? 3.701 21.203 25.516 1 98.19 503 GLU A O 1
ATOM 3918 N N . MET A 1 504 ? 4.59 23.281 25.719 1 96.81 504 MET A N 1
ATOM 3919 C CA . MET A 1 504 ? 5.074 23.359 24.344 1 96.81 504 MET A CA 1
ATOM 3920 C C . MET A 1 504 ? 6.262 24.312 24.234 1 96.81 504 MET A C 1
ATOM 3922 O O . MET A 1 504 ? 6.098 25.531 24.344 1 96.81 504 MET A O 1
ATOM 3926 N N . THR A 1 505 ? 7.445 23.797 24.047 1 92.88 505 THR A N 1
ATOM 3927 C CA . THR A 1 505 ? 8.695 24.531 23.875 1 92.88 505 THR A CA 1
ATOM 3928 C C . THR A 1 505 ? 8.914 25.516 25.016 1 92.88 505 THR A C 1
ATOM 3930 O O . THR A 1 505 ? 9.266 26.672 24.766 1 92.88 505 THR A O 1
ATOM 3933 N N . GLY A 1 506 ? 8.586 25.141 26.125 1 94.44 506 GLY A N 1
ATOM 3934 C CA . GLY A 1 506 ? 8.82 25.953 27.312 1 94.44 506 GLY A CA 1
ATOM 3935 C C . GLY A 1 506 ? 7.578 26.672 27.797 1 94.44 506 GLY A C 1
ATOM 3936 O O . GLY A 1 506 ? 7.508 27.094 28.953 1 94.44 506 GLY A O 1
ATOM 3937 N N . ASN A 1 507 ? 6.598 26.906 26.922 1 96.62 507 ASN A N 1
ATOM 3938 C CA . ASN A 1 507 ? 5.305 27.422 27.359 1 96.62 507 ASN A CA 1
ATOM 3939 C C . ASN A 1 507 ? 4.539 26.391 28.172 1 96.62 507 ASN A C 1
ATOM 3941 O O . ASN A 1 507 ? 4.484 25.203 27.812 1 96.62 507 ASN A O 1
ATOM 3945 N N . ARG A 1 508 ? 3.982 26.797 29.281 1 97.62 508 ARG A N 1
ATOM 3946 C CA . ARG A 1 508 ? 3.361 25.875 30.234 1 97.62 508 ARG A CA 1
ATOM 3947 C C . ARG A 1 508 ? 1.987 26.375 30.656 1 97.62 508 ARG A C 1
ATOM 3949 O O . ARG A 1 508 ? 1.751 27.594 30.719 1 97.62 508 ARG A O 1
ATOM 3956 N N . SER A 1 509 ? 1.112 25.438 30.938 1 98.44 509 SER A N 1
ATOM 3957 C CA . SER A 1 509 ? -0.182 25.781 31.516 1 98.44 509 SER A CA 1
ATOM 3958 C C . SER A 1 509 ? -0.74 24.641 32.344 1 98.44 509 SER A C 1
ATOM 3960 O O . SER A 1 509 ? -0.336 23.484 32.188 1 98.44 509 SER A O 1
ATOM 3962 N N . TYR A 1 510 ? -1.537 24.938 33.281 1 98.56 510 TYR A N 1
ATOM 3963 C CA . TYR A 1 510 ? -2.27 23.984 34.125 1 98.56 510 TYR A CA 1
ATOM 3964 C C . TYR A 1 510 ? -3.688 24.484 34.406 1 98.56 510 TYR A C 1
ATOM 3966 O O . TYR A 1 510 ? -3.881 25.578 34.938 1 98.56 510 TYR A O 1
ATOM 3974 N N . TYR A 1 511 ? -4.629 23.719 34 1 98.56 511 TYR A N 1
ATOM 3975 C CA . TYR A 1 511 ? -6.043 24 34.219 1 98.56 511 TYR A CA 1
ATOM 3976 C C . TYR A 1 511 ? -6.602 23.156 35.344 1 98.56 511 TYR A C 1
ATOM 3978 O O . TYR A 1 511 ? -6.348 21.953 35.438 1 98.56 511 TYR A O 1
ATOM 3986 N N . ARG A 1 512 ? -7.344 23.766 36.219 1 98 512 ARG A N 1
ATOM 3987 C CA . ARG A 1 512 ? -8.07 23.047 37.25 1 98 512 ARG A CA 1
ATOM 3988 C C . ARG A 1 512 ? -9.312 23.828 37.688 1 98 512 ARG A C 1
ATOM 3990 O O . ARG A 1 512 ? -9.203 24.953 38.188 1 98 512 ARG A O 1
ATOM 3997 N N . GLY A 1 513 ? -10.453 23.234 37.562 1 93.75 513 GLY A N 1
ATOM 3998 C CA . GLY A 1 513 ? -11.703 23.75 38.094 1 93.75 513 GLY A CA 1
ATOM 3999 C C . GLY A 1 513 ? -12.039 25.141 37.594 1 93.75 513 GLY A C 1
ATOM 4000 O O . GLY A 1 513 ? -12.523 25.969 38.344 1 93.75 513 GLY A O 1
ATOM 4001 N N . GLY A 1 514 ? -11.664 25.516 36.469 1 95.75 514 GLY A N 1
ATOM 4002 C CA . GLY A 1 514 ? -12 26.797 35.875 1 95.75 514 GLY A CA 1
ATOM 4003 C C . GLY A 1 514 ? -10.844 27.781 35.875 1 95.75 514 GLY A C 1
ATOM 4004 O O . GLY A 1 514 ? -10.875 28.781 35.188 1 95.75 514 GLY A O 1
ATOM 4005 N N . HIS A 1 515 ? -9.859 27.484 36.75 1 98.12 515 HIS A N 1
ATOM 4006 C CA . HIS A 1 515 ? -8.664 28.328 36.75 1 98.12 515 HIS A CA 1
ATOM 4007 C C . HIS A 1 515 ? -7.582 27.766 35.844 1 98.12 515 HIS A C 1
ATOM 4009 O O . HIS A 1 515 ? -7.414 26.547 35.75 1 98.12 515 HIS A O 1
ATOM 4015 N N . LYS A 1 516 ? -6.914 28.703 35.156 1 98.62 516 LYS A N 1
ATOM 4016 C CA . LYS A 1 516 ? -5.836 28.312 34.25 1 98.62 516 LYS A CA 1
ATOM 4017 C C . LYS A 1 516 ? -4.57 29.109 34.531 1 98.62 516 LYS A C 1
ATOM 4019 O O . LYS A 1 516 ? -4.586 30.344 34.438 1 98.62 516 LYS A O 1
ATOM 4024 N N . LEU A 1 517 ? -3.578 28.406 35.031 1 98.12 517 LEU A N 1
ATOM 4025 C CA . LEU A 1 517 ? -2.227 28.953 35.094 1 98.12 517 LEU A CA 1
ATOM 4026 C C . LEU A 1 517 ? -1.536 28.891 33.75 1 98.12 517 LEU A C 1
ATOM 4028 O O . LEU A 1 517 ? -1.613 27.875 33.031 1 98.12 517 LEU A O 1
ATOM 4032 N N . VAL A 1 518 ? -0.86 30.016 33.25 1 97.88 518 VAL A N 1
ATOM 4033 C CA . VAL A 1 518 ? -0.253 30 31.922 1 97.88 518 VAL A CA 1
ATOM 4034 C C . VAL A 1 518 ? 1.034 30.828 31.938 1 97.88 518 VAL A C 1
ATOM 4036 O O . VAL A 1 518 ? 1.188 31.734 32.75 1 97.88 518 VAL A O 1
ATOM 4039 N N . THR A 1 51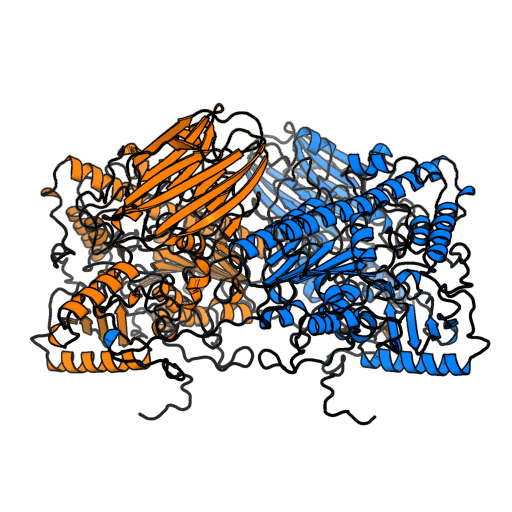9 ? 2.012 30.453 31.125 1 97 519 THR A N 1
ATOM 4040 C CA . THR A 1 519 ? 3.223 31.25 30.953 1 97 519 THR A CA 1
ATOM 4041 C C . THR A 1 519 ? 3.43 31.594 29.484 1 97 519 THR A C 1
ATOM 4043 O O . THR A 1 519 ? 2.91 30.906 28.594 1 97 519 THR A O 1
ATOM 4046 N N . LEU A 1 520 ? 4.059 32.656 29.156 1 95.69 520 LEU A N 1
ATOM 4047 C CA . LEU A 1 520 ? 4.719 33 27.891 1 95.69 520 LEU A CA 1
ATOM 4048 C C . LEU A 1 520 ? 6.234 33.031 28.062 1 95.69 520 LEU A C 1
ATOM 4050 O O . LEU A 1 520 ? 6.812 34.094 28.234 1 95.69 520 LEU A O 1
ATOM 4054 N N . HIS A 1 521 ? 6.797 31.875 27.984 1 93.88 521 HIS A N 1
ATOM 4055 C CA . HIS A 1 521 ? 8.203 31.719 28.344 1 93.88 521 HIS A CA 1
ATOM 4056 C C . HIS A 1 521 ? 9.109 32.344 27.281 1 93.88 521 HIS A C 1
ATOM 4058 O O . HIS A 1 521 ? 8.898 32.125 26.094 1 93.88 521 HIS A O 1
ATOM 4064 N N . ARG A 1 522 ? 10.094 33.031 27.703 1 88.56 522 ARG A N 1
ATOM 4065 C CA . ARG A 1 522 ? 11.141 33.531 26.828 1 88.56 522 ARG A CA 1
ATOM 4066 C C . ARG A 1 522 ? 12.281 32.531 26.703 1 88.56 522 ARG A C 1
ATOM 4068 O O . ARG A 1 522 ? 12.906 32.156 27.688 1 88.56 522 ARG A O 1
ATOM 4075 N N . PRO A 1 523 ? 12.562 32.188 25.531 1 84.12 523 PRO A N 1
ATOM 4076 C CA . PRO A 1 523 ? 13.617 31.188 25.344 1 84.12 523 PRO A CA 1
ATOM 4077 C C . PRO A 1 523 ? 14.938 31.609 26 1 84.12 523 PRO A C 1
ATOM 4079 O O . PRO A 1 523 ? 15.359 32.75 25.875 1 84.12 523 PRO A O 1
ATOM 4082 N N . GLY A 1 524 ? 15.539 30.703 26.625 1 81.56 524 GLY A N 1
ATOM 4083 C CA . GLY A 1 524 ? 16.859 30.938 27.219 1 81.56 524 GLY A CA 1
ATOM 4084 C C . GLY A 1 524 ? 16.781 31.469 28.625 1 81.56 524 GLY A C 1
ATOM 4085 O O . GLY A 1 524 ? 17.812 31.562 29.312 1 81.56 524 GLY A O 1
ATOM 4086 N N . THR A 1 525 ? 15.641 31.812 29.016 1 88.69 525 THR A N 1
ATOM 4087 C CA . THR A 1 525 ? 15.508 32.312 30.391 1 88.69 525 THR A CA 1
ATOM 4088 C C . THR A 1 525 ? 15.148 31.172 31.344 1 88.69 525 THR A C 1
ATOM 4090 O O . THR A 1 525 ? 14.656 30.125 30.922 1 88.69 525 THR A O 1
ATOM 4093 N N . PRO A 1 526 ? 15.484 31.312 32.562 1 89.31 526 PRO A N 1
ATOM 4094 C CA . PRO A 1 526 ? 15.164 30.266 33.531 1 89.31 526 PRO A CA 1
ATOM 4095 C C . PRO A 1 526 ? 13.664 30.047 33.688 1 89.31 526 PRO A C 1
ATOM 4097 O O . PRO A 1 526 ? 12.875 30.984 33.5 1 89.31 526 PRO A O 1
ATOM 4100 N N . TYR A 1 527 ? 13.359 28.891 34.062 1 91.94 527 TYR A N 1
ATOM 4101 C CA . TYR A 1 527 ? 11.977 28.547 34.375 1 91.94 527 TYR A CA 1
ATOM 4102 C C . TYR A 1 527 ? 11.656 28.828 35.844 1 91.94 527 TYR A C 1
ATOM 4104 O O . TYR A 1 527 ? 12.023 28.047 36.719 1 91.94 527 TYR A O 1
ATOM 4112 N N . ASP A 1 528 ? 11.109 29.984 36.125 1 84.81 528 ASP A N 1
ATOM 4113 C CA . ASP A 1 528 ? 10.797 30.328 37.5 1 84.81 528 ASP A CA 1
ATOM 4114 C C . ASP A 1 528 ? 9.336 30.734 37.656 1 84.81 528 ASP A C 1
ATOM 4116 O O . ASP A 1 528 ? 8.633 30.938 36.656 1 84.81 528 ASP A O 1
ATOM 4120 N N . ASP A 1 529 ? 8.867 30.812 38.812 1 82.12 529 ASP A N 1
ATOM 4121 C CA . ASP A 1 529 ? 7.461 31.031 39.125 1 82.12 529 ASP A CA 1
ATOM 4122 C C . ASP A 1 529 ? 7.035 32.438 38.781 1 82.12 529 ASP A C 1
ATOM 4124 O O . ASP A 1 529 ? 5.844 32.75 38.688 1 82.12 529 ASP A O 1
ATOM 4128 N N . SER A 1 530 ? 7.918 33.281 38.531 1 82.81 530 SER A N 1
ATOM 4129 C CA . SER A 1 530 ? 7.59 34.656 38.25 1 82.81 530 SER A CA 1
ATOM 4130 C C . SER A 1 530 ? 6.961 34.812 36.844 1 82.81 530 SER A C 1
ATOM 4132 O O . SER A 1 530 ? 6.359 35.844 36.562 1 82.81 530 SER A O 1
ATOM 4134 N N . GLU A 1 531 ? 6.941 33.812 36.062 1 91 531 GLU A N 1
ATOM 4135 C CA . GLU A 1 531 ? 6.434 33.875 34.688 1 91 531 GLU A CA 1
ATOM 4136 C C . GLU A 1 531 ? 4.941 33.562 34.656 1 91 531 GLU A C 1
ATOM 4138 O O . GLU A 1 531 ? 4.273 33.844 33.656 1 91 531 GLU A O 1
ATOM 4143 N N . TRP A 1 532 ? 4.328 33.125 35.781 1 96.5 532 TRP A N 1
ATOM 4144 C CA . TRP A 1 532 ? 2.977 32.594 35.75 1 96.5 532 TRP A CA 1
ATOM 4145 C C . TRP A 1 532 ? 1.936 33.688 35.719 1 96.5 532 TRP A C 1
ATOM 4147 O O . TRP A 1 532 ? 2.061 34.688 36.469 1 96.5 532 TRP A O 1
ATOM 4157 N N . ALA A 1 533 ? 0.981 33.594 34.844 1 97.69 533 ALA A N 1
ATOM 4158 C CA . ALA A 1 533 ? -0.294 34.312 34.906 1 97.69 533 ALA A CA 1
ATOM 4159 C C . ALA A 1 533 ? -1.429 33.375 35.281 1 97.69 533 ALA A C 1
ATOM 4161 O O . ALA A 1 533 ? -1.347 32.156 35.031 1 97.69 533 ALA A O 1
ATOM 4162 N N . LEU A 1 534 ? -2.428 33.875 36 1 98.44 534 LEU A N 1
ATOM 4163 C CA . LEU A 1 534 ? -3.58 33.094 36.438 1 98.44 534 LEU A CA 1
ATOM 4164 C C . LEU A 1 534 ? -4.879 33.719 35.938 1 98.44 534 LEU A C 1
ATOM 4166 O O . LEU A 1 534 ? -5.098 34.938 36.094 1 98.44 534 LEU A O 1
ATOM 4170 N N . TYR A 1 535 ? -5.734 32.938 35.375 1 98.5 535 TYR A N 1
ATOM 4171 C CA . TYR A 1 535 ? -7.023 33.406 34.875 1 98.5 535 TYR A CA 1
ATOM 4172 C C . TYR A 1 535 ? -8.156 32.531 35.375 1 98.5 535 TYR A C 1
ATOM 4174 O O . TYR A 1 535 ? -7.969 31.312 35.562 1 98.5 535 TYR A O 1
ATOM 4182 N N . ASP A 1 536 ? -9.328 33.094 35.656 1 97.88 536 ASP A N 1
ATOM 4183 C CA . ASP A 1 536 ? -10.586 32.375 35.781 1 97.88 536 ASP A CA 1
ATOM 4184 C C . ASP A 1 536 ? -11.336 32.344 34.438 1 97.88 536 ASP A C 1
ATOM 4186 O O . ASP A 1 536 ? -12.055 33.281 34.125 1 97.88 536 ASP A O 1
ATOM 4190 N N . ILE A 1 537 ? -11.102 31.219 33.688 1 96.56 537 ILE A N 1
ATOM 4191 C CA . ILE A 1 537 ? -11.539 31.234 32.312 1 96.56 537 ILE A CA 1
ATOM 4192 C C . ILE A 1 537 ? -13.047 30.984 32.219 1 96.56 537 ILE A C 1
ATOM 4194 O O . ILE A 1 537 ? -13.617 30.953 31.141 1 96.56 537 ILE A O 1
ATOM 4198 N N . ARG A 1 538 ? -13.883 30.859 33.312 1 93.5 538 ARG A N 1
ATOM 4199 C CA . ARG A 1 538 ? -15.344 30.828 33.344 1 93.5 538 ARG A CA 1
ATOM 4200 C C . ARG A 1 538 ? -15.938 32.188 33.031 1 93.5 538 ARG A C 1
ATOM 4202 O O . ARG A 1 538 ? -16.984 32.281 32.406 1 93.5 538 ARG A O 1
ATOM 4209 N N . THR A 1 539 ? -15.07 33.156 33.469 1 94.38 539 THR A N 1
ATOM 4210 C CA . THR A 1 539 ? -15.555 34.5 33.281 1 94.38 539 THR A CA 1
ATOM 4211 C C . THR A 1 539 ? -14.602 35.312 32.375 1 94.38 539 THR A C 1
ATOM 4213 O O . THR A 1 539 ? -14.984 36.344 31.828 1 94.38 539 THR A O 1
ATOM 4216 N N . ASP A 1 540 ? -13.438 34.906 32.312 1 97.25 540 ASP A N 1
ATOM 4217 C CA . ASP A 1 540 ? -12.406 35.5 31.469 1 97.25 540 ASP A CA 1
ATOM 4218 C C . ASP A 1 540 ? -11.789 34.469 30.516 1 97.25 540 ASP A C 1
ATOM 4220 O O . ASP A 1 540 ? -10.586 34.219 30.562 1 97.25 540 ASP A O 1
ATOM 4224 N N . PRO A 1 541 ? -12.695 33.969 29.609 1 97.44 541 PRO A N 1
ATOM 4225 C CA . PRO A 1 541 ? -12.18 32.969 28.703 1 97.44 541 PRO A CA 1
ATOM 4226 C C . PRO A 1 541 ? -11.078 33.469 27.781 1 97.44 541 PRO A C 1
ATOM 4228 O O . PRO A 1 541 ? -10.336 32.688 27.203 1 97.44 541 PRO A O 1
ATOM 4231 N N . THR A 1 542 ? -10.906 34.781 27.594 1 98.19 542 THR A N 1
ATOM 4232 C CA . THR A 1 542 ? -9.953 35.375 26.656 1 98.19 542 THR A CA 1
ATOM 4233 C C . THR A 1 542 ? -8.625 35.656 27.359 1 98.19 542 THR A C 1
ATOM 4235 O O . THR A 1 542 ? -7.672 36.125 26.719 1 98.19 542 THR A O 1
ATOM 4238 N N . GLU A 1 543 ? -8.531 35.406 28.672 1 98.12 543 GLU A N 1
ATOM 4239 C CA . GLU A 1 543 ? -7.301 35.469 29.469 1 98.12 543 GLU A CA 1
ATOM 4240 C C . GLU A 1 543 ? -6.695 36.875 29.469 1 98.12 543 GLU A C 1
ATOM 4242 O O . GLU A 1 543 ? -5.516 37.031 29.156 1 98.12 543 GLU A O 1
ATOM 4247 N N . ILE A 1 544 ? -7.469 37.875 29.906 1 97.25 544 ILE A N 1
ATOM 4248 C CA . ILE A 1 544 ? -6.957 39.219 29.859 1 97.25 544 ILE A CA 1
ATOM 4249 C C . ILE A 1 544 ? -6.961 39.812 31.266 1 97.25 544 ILE A C 1
ATOM 4251 O O . ILE A 1 544 ? -6.402 40.906 31.5 1 97.25 544 ILE A O 1
ATOM 4255 N N . HIS A 1 545 ? -7.562 39.188 32.281 1 97.56 545 HIS A N 1
ATOM 4256 C CA . HIS A 1 545 ? -7.551 39.656 33.656 1 97.56 545 HIS A CA 1
ATOM 4257 C C . HIS A 1 545 ? -6.707 38.719 34.531 1 97.56 545 HIS A C 1
ATOM 4259 O O . HIS A 1 545 ? -7.234 37.812 35.156 1 97.56 545 HIS A O 1
ATOM 4265 N N . ASP A 1 546 ? -5.504 39.062 34.719 1 98 546 ASP A N 1
ATOM 4266 C CA . ASP A 1 546 ? -4.539 38.25 35.438 1 98 546 ASP A CA 1
ATOM 4267 C C . ASP A 1 546 ? -4.758 38.344 36.969 1 98 546 ASP A C 1
ATOM 4269 O O . ASP A 1 546 ? -4.688 39.438 37.531 1 98 546 ASP A O 1
ATOM 4273 N N . LEU A 1 547 ? -4.938 37.219 37.562 1 98.25 547 LEU A N 1
ATOM 4274 C CA . LEU A 1 547 ? -5.242 37.156 39 1 98.25 547 LEU A CA 1
ATOM 4275 C C . LEU A 1 547 ? -4.016 36.75 39.812 1 98.25 547 LEU A C 1
ATOM 4277 O O . LEU A 1 547 ? -4.098 36.531 41 1 98.25 547 LEU A O 1
ATOM 4281 N N . ALA A 1 548 ? -2.914 36.562 39.219 1 97.75 548 ALA A N 1
ATOM 4282 C CA . ALA A 1 548 ? -1.742 36 39.844 1 97.75 548 ALA A CA 1
ATOM 4283 C C . ALA A 1 548 ? -1.354 36.781 41.094 1 97.75 548 ALA A C 1
ATOM 4285 O O . ALA A 1 548 ? -1.009 36.219 42.125 1 97.75 548 ALA A O 1
ATOM 4286 N N . ALA A 1 549 ? -1.346 38.156 40.938 1 96.75 549 ALA A N 1
ATOM 4287 C CA . ALA A 1 549 ? -0.976 39 42.062 1 96.75 549 ALA A CA 1
ATOM 4288 C C . ALA A 1 549 ? -2.006 38.906 43.188 1 96.75 549 ALA A C 1
ATOM 4290 O O . ALA A 1 549 ? -1.657 39 44.375 1 96.75 549 ALA A O 1
ATOM 4291 N N . GLU A 1 550 ? -3.211 38.656 42.844 1 97.56 550 GLU A N 1
ATOM 4292 C CA . GLU A 1 550 ? -4.309 38.594 43.781 1 97.56 550 GLU A CA 1
ATOM 4293 C C . GLU A 1 550 ? -4.398 37.25 44.469 1 97.56 550 GLU A C 1
ATOM 4295 O O . GLU A 1 550 ? -4.922 37.125 45.562 1 97.56 550 GLU A O 1
ATOM 4300 N N . GLN A 1 551 ? -3.889 36.25 43.781 1 97.44 551 GLN A N 1
ATOM 4301 C CA . GLN A 1 551 ? -4.051 34.906 44.312 1 97.44 551 GLN A CA 1
ATOM 4302 C C . GLN A 1 551 ? -2.73 34.156 44.281 1 97.44 551 GLN A C 1
ATOM 4304 O O . GLN A 1 551 ? -2.658 33.062 43.719 1 97.44 551 GLN A O 1
ATOM 4309 N N . PRO A 1 552 ? -1.71 34.625 44.938 1 96.5 552 PRO A N 1
ATOM 4310 C CA . PRO A 1 552 ? -0.398 33.969 44.875 1 96.5 552 PRO A CA 1
ATOM 4311 C C . PRO A 1 552 ? -0.422 32.531 45.438 1 96.5 552 PRO A C 1
ATOM 4313 O O . PRO A 1 552 ? 0.344 31.688 44.969 1 96.5 552 PRO A O 1
ATOM 4316 N N . GLY A 1 553 ? -1.267 32.25 46.5 1 97.25 553 GLY A N 1
ATOM 4317 C CA . GLY A 1 553 ? -1.386 30.891 47 1 97.25 553 GLY A CA 1
ATOM 4318 C C . GLY A 1 553 ? -1.861 29.906 45.969 1 97.25 553 GLY A C 1
ATOM 4319 O O . GLY A 1 553 ? -1.341 28.781 45.875 1 97.25 553 GLY A O 1
ATOM 4320 N N . LEU A 1 554 ? -2.859 30.297 45.188 1 97.31 554 LEU A N 1
ATOM 4321 C CA . LEU A 1 554 ? -3.373 29.438 44.125 1 97.31 554 LEU A CA 1
ATOM 4322 C C . LEU A 1 554 ? -2.332 29.234 43.031 1 97.31 554 LEU A C 1
ATOM 4324 O O . LEU A 1 554 ? -2.219 28.141 42.469 1 97.31 554 LEU A O 1
ATOM 4328 N N . VAL A 1 555 ? -1.564 30.25 42.719 1 97.81 555 VAL A N 1
ATOM 4329 C CA . VAL A 1 555 ? -0.481 30.156 41.75 1 97.81 555 VAL A CA 1
ATOM 4330 C C . VAL A 1 555 ? 0.514 29.078 42.188 1 97.81 555 VAL A C 1
ATOM 4332 O O . VAL A 1 555 ? 0.919 28.234 41.406 1 97.81 555 VAL A O 1
ATOM 4335 N N . LYS A 1 556 ? 0.928 29.156 43.438 1 97.06 556 LYS A N 1
ATOM 4336 C CA . LYS A 1 556 ? 1.874 28.188 43.969 1 97.06 556 LYS A CA 1
ATOM 4337 C C . LYS A 1 556 ? 1.296 26.766 43.906 1 97.06 556 LYS A C 1
ATOM 4339 O O . LYS A 1 556 ? 1.977 25.828 43.5 1 97.06 556 LYS A O 1
ATOM 43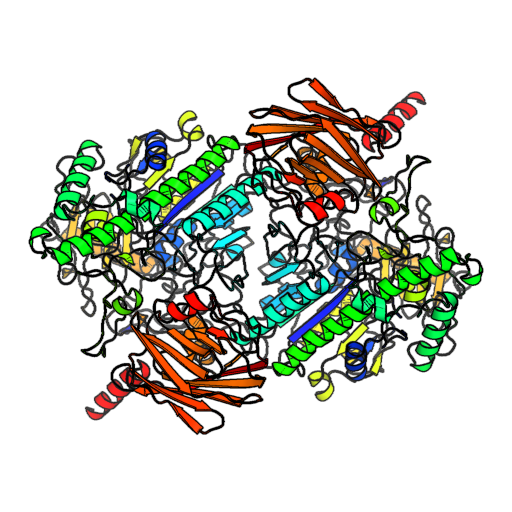44 N N . GLU A 1 557 ? 0.068 26.672 44.312 1 97.5 557 GLU A N 1
ATOM 4345 C CA . GLU A 1 557 ? -0.595 25.359 44.312 1 97.5 557 GLU A CA 1
ATOM 4346 C C . GLU A 1 557 ? -0.641 24.766 42.906 1 97.5 557 GLU A C 1
ATOM 4348 O O . GLU A 1 557 ? -0.256 23.625 42.688 1 97.5 557 GLU A O 1
ATOM 4353 N N . LEU A 1 558 ? -1.085 25.531 41.938 1 97.88 558 LEU A N 1
ATOM 4354 C CA . LEU A 1 558 ? -1.251 25.047 40.594 1 97.88 558 LEU A CA 1
ATOM 4355 C C . LEU A 1 558 ? 0.103 24.844 39.906 1 97.88 558 LEU A C 1
ATOM 4357 O O . LEU A 1 558 ? 0.261 23.938 39.094 1 97.88 558 LEU A O 1
ATOM 4361 N N . SER A 1 559 ? 1.089 25.688 40.219 1 97.69 559 SER A N 1
ATOM 4362 C CA . SER A 1 559 ? 2.42 25.5 39.656 1 97.69 559 SER A CA 1
ATOM 4363 C C . SER A 1 559 ? 3.053 24.203 40.156 1 97.69 559 SER A C 1
ATOM 4365 O O . SER A 1 559 ? 3.756 23.516 39.406 1 97.69 559 SER A O 1
ATOM 4367 N N . GLU A 1 560 ? 2.887 23.859 41.438 1 97.25 560 GLU A N 1
ATOM 4368 C CA . GLU A 1 560 ? 3.363 22.594 41.969 1 97.25 560 GLU A CA 1
ATOM 4369 C C . GLU A 1 560 ? 2.645 21.406 41.344 1 97.25 560 GLU A C 1
ATOM 4371 O O . GLU A 1 560 ? 3.258 20.375 41.062 1 97.25 560 GLU A O 1
ATOM 4376 N N . ALA A 1 561 ? 1.378 21.625 41.125 1 97.88 561 ALA A N 1
ATOM 4377 C CA . ALA A 1 561 ? 0.619 20.594 40.406 1 97.88 561 ALA A CA 1
ATOM 4378 C C . ALA A 1 561 ? 1.147 20.391 39 1 97.88 561 ALA A C 1
ATOM 4380 O O . ALA A 1 561 ? 1.238 19.266 38.5 1 97.88 561 ALA A O 1
ATOM 4381 N N . TRP A 1 562 ? 1.463 21.469 38.312 1 97.81 562 TRP A N 1
ATOM 4382 C CA . TRP A 1 562 ? 2.039 21.375 36.969 1 97.81 562 TRP A CA 1
ATOM 4383 C C . TRP A 1 562 ? 3.34 20.578 37 1 97.81 562 TRP A C 1
ATOM 4385 O O . TRP A 1 562 ? 3.553 19.703 36.156 1 97.81 562 TRP A O 1
ATOM 4395 N N . GLU A 1 563 ? 4.219 20.922 37.938 1 96.81 563 GLU A N 1
ATOM 4396 C CA . GLU A 1 563 ? 5.516 20.25 38.031 1 96.81 563 GLU A CA 1
ATOM 4397 C C . GLU A 1 563 ? 5.355 18.75 38.25 1 96.81 563 GLU A C 1
ATOM 4399 O O . GLU A 1 563 ? 6.043 17.953 37.625 1 96.81 563 GLU A O 1
ATOM 4404 N N . ALA A 1 564 ? 4.5 18.391 39.125 1 97.06 564 ALA A N 1
ATOM 4405 C CA . ALA A 1 564 ? 4.234 16.984 39.406 1 97.06 564 ALA A CA 1
ATOM 4406 C C . ALA A 1 564 ? 3.703 16.281 38.156 1 97.06 564 ALA A C 1
ATOM 4408 O O . ALA A 1 564 ? 4.125 15.164 37.844 1 97.06 564 ALA A O 1
ATOM 4409 N N . ALA A 1 565 ? 2.781 16.906 37.469 1 97.62 565 ALA A N 1
ATOM 4410 C CA . ALA A 1 565 ? 2.23 16.344 36.25 1 97.62 565 ALA A CA 1
ATOM 4411 C C . ALA A 1 565 ? 3.309 16.203 35.156 1 97.62 565 ALA A C 1
ATOM 4413 O O . ALA A 1 565 ? 3.314 15.234 34.406 1 97.62 565 ALA A O 1
ATOM 4414 N N . ALA A 1 566 ? 4.137 17.188 35.062 1 97.62 566 ALA A N 1
ATOM 4415 C CA . ALA A 1 566 ? 5.211 17.188 34.094 1 97.62 566 ALA A CA 1
ATOM 4416 C C . ALA A 1 566 ? 6.125 15.977 34.281 1 97.62 566 ALA A C 1
ATOM 4418 O O . ALA A 1 566 ? 6.484 15.305 33.312 1 97.62 566 ALA A O 1
ATOM 4419 N N . TRP A 1 567 ? 6.48 15.719 35.5 1 96 567 TRP A N 1
ATOM 4420 C CA . TRP A 1 567 ? 7.312 14.547 35.781 1 96 567 TRP A CA 1
ATOM 4421 C C . TRP A 1 567 ? 6.559 13.258 35.5 1 96 567 TRP A C 1
ATOM 4423 O O . TRP A 1 567 ? 7.109 12.344 34.875 1 96 567 TRP A O 1
ATOM 4433 N N . ARG A 1 568 ? 5.359 13.219 35.781 1 95.62 568 ARG A N 1
ATOM 4434 C CA . ARG A 1 568 ? 4.543 12.016 35.656 1 95.62 568 ARG A CA 1
ATOM 4435 C C . ARG A 1 568 ? 4.285 11.688 34.188 1 95.62 568 ARG A C 1
ATOM 4437 O O . ARG A 1 568 ? 4.074 10.531 33.844 1 95.62 568 ARG A O 1
ATOM 4444 N N . ASN A 1 569 ? 4.332 12.703 33.375 1 97.31 569 ASN A N 1
ATOM 4445 C CA . ASN A 1 569 ? 3.928 12.492 31.984 1 97.31 569 ASN A CA 1
ATOM 4446 C C . ASN A 1 569 ? 5.121 12.57 31.047 1 97.31 569 ASN A C 1
ATOM 4448 O O . ASN A 1 569 ? 4.961 12.484 29.828 1 97.31 569 ASN A O 1
ATOM 4452 N N . GLY A 1 570 ? 6.285 12.727 31.484 1 96.75 570 GLY A N 1
ATOM 4453 C CA . GLY A 1 570 ? 7.477 12.648 30.656 1 96.75 570 GLY A CA 1
ATOM 4454 C C . GLY A 1 570 ? 7.777 13.938 29.922 1 96.75 570 GLY A C 1
ATOM 4455 O O . GLY A 1 570 ? 8.32 13.914 28.812 1 96.75 570 GLY A O 1
ATOM 4456 N N . VAL A 1 571 ? 7.512 15.133 30.5 1 98.06 571 VAL A N 1
ATOM 4457 C CA . VAL A 1 571 ? 7.684 16.438 29.859 1 98.06 571 VAL A CA 1
ATOM 4458 C C . VAL A 1 571 ? 9.172 16.781 29.766 1 98.06 571 VAL A C 1
ATOM 4460 O O . VAL A 1 571 ? 9.609 17.406 28.812 1 98.06 571 VAL A O 1
ATOM 4463 N N . PHE A 1 572 ? 9.891 16.438 30.781 1 97.19 572 PHE A N 1
ATOM 4464 C CA . PHE A 1 572 ? 11.281 16.875 30.875 1 97.19 572 PHE A CA 1
ATOM 4465 C C . PHE A 1 572 ? 12.164 16.031 29.953 1 97.19 572 PHE A C 1
ATOM 4467 O O . PHE A 1 572 ? 11.914 14.844 29.766 1 97.19 572 PHE A O 1
ATOM 4474 N N . PRO A 1 573 ? 13.227 16.641 29.406 1 96.56 573 PRO A N 1
ATOM 4475 C CA . PRO A 1 573 ? 13.734 17.984 29.734 1 96.56 573 PRO A CA 1
ATOM 4476 C C . PRO A 1 573 ? 13.023 19.078 28.953 1 96.56 573 PRO A C 1
ATOM 4478 O O . PRO A 1 573 ? 12.5 18.828 27.859 1 96.56 573 PRO A O 1
ATOM 4481 N N . LEU A 1 574 ? 13.094 20.312 29.516 1 96.38 574 LEU A N 1
ATOM 4482 C CA . LEU A 1 574 ? 12.586 21.516 28.859 1 96.38 574 LEU A CA 1
ATOM 4483 C C . LEU A 1 574 ? 13.672 22.172 28.016 1 96.38 574 LEU A C 1
ATOM 4485 O O . LEU A 1 574 ? 14.852 22.125 28.359 1 96.38 574 LEU A O 1
ATOM 4489 N N . PRO A 1 575 ? 13.273 22.812 26.953 1 91.88 575 PRO A N 1
ATOM 4490 C CA . PRO A 1 575 ? 14.258 23.547 26.156 1 91.88 575 PRO A CA 1
ATOM 4491 C C . PRO A 1 575 ? 14.836 24.75 26.906 1 91.88 575 PRO A C 1
ATOM 4493 O O . PRO A 1 575 ? 14.117 25.438 27.641 1 91.88 575 PRO A O 1
ATOM 4496 N N . ASP A 1 576 ? 16.172 25.031 26.797 1 88.25 576 ASP A N 1
ATOM 4497 C CA . ASP A 1 576 ? 16.812 26.109 27.547 1 88.25 576 ASP A CA 1
ATOM 4498 C C . ASP A 1 576 ? 17.766 26.906 26.656 1 88.25 576 ASP A C 1
ATOM 4500 O O . ASP A 1 576 ? 18.75 27.453 27.141 1 88.25 576 ASP A O 1
ATOM 4504 N N . GLY A 1 577 ? 17.625 26.984 25.438 1 77.44 577 GLY A N 1
ATOM 4505 C CA . GLY A 1 577 ? 18.453 27.766 24.531 1 77.44 577 GLY A CA 1
ATOM 4506 C C . GLY A 1 577 ? 19.75 27.078 24.141 1 77.44 577 GLY A C 1
ATOM 4507 O O . GLY A 1 577 ? 20.594 27.672 23.484 1 77.44 577 GLY A O 1
ATOM 4508 N N . SER A 1 578 ? 19.969 25.875 24.578 1 77 578 SER A N 1
ATOM 4509 C CA . SER A 1 578 ? 21.203 25.141 24.297 1 77 578 SER A CA 1
ATOM 4510 C C . SER A 1 578 ? 21.234 24.656 22.844 1 77 578 SER A C 1
ATOM 4512 O O . SER A 1 578 ? 22.266 24.188 22.375 1 77 578 SER A O 1
ATOM 4514 N N . GLY A 1 579 ? 20.203 24.797 22.141 1 78.25 579 GLY A N 1
ATOM 4515 C CA . GLY A 1 579 ? 20.141 24.281 20.781 1 78.25 579 GLY A CA 1
ATOM 4516 C C . GLY A 1 579 ? 19.938 22.781 20.719 1 78.25 579 GLY A C 1
ATOM 4517 O O . GLY A 1 579 ? 19.984 22.188 19.625 1 78.25 579 GLY A O 1
ATOM 4518 N N . ALA A 1 580 ? 19.672 22.125 21.766 1 82.19 580 ALA A N 1
ATOM 4519 C CA . ALA A 1 580 ? 19.594 20.672 21.859 1 82.19 580 ALA A CA 1
ATOM 4520 C C . ALA A 1 580 ? 18.406 20.141 21.047 1 82.19 580 ALA A C 1
ATOM 4522 O O . ALA A 1 580 ? 18.422 18.984 20.609 1 82.19 580 ALA A O 1
ATOM 4523 N N . LEU A 1 581 ? 17.453 20.953 20.828 1 83.62 581 LEU A N 1
ATOM 4524 C CA . LEU A 1 581 ? 16.281 20.547 20.047 1 83.62 581 LEU A CA 1
ATOM 4525 C C . LEU A 1 581 ? 16.688 20.156 18.625 1 83.62 581 LEU A C 1
ATOM 4527 O O . LEU A 1 581 ? 15.992 19.391 17.969 1 83.62 581 LEU A O 1
ATOM 4531 N N . ALA A 1 582 ? 17.812 20.656 18.125 1 83.38 582 ALA A N 1
ATOM 4532 C CA . ALA A 1 582 ? 18.281 20.406 16.766 1 83.38 582 ALA A CA 1
ATOM 4533 C C . ALA A 1 582 ? 19.125 19.141 16.719 1 83.38 582 ALA A C 1
ATOM 4535 O O . ALA A 1 582 ? 19.469 18.656 15.633 1 83.38 582 ALA A O 1
ATOM 4536 N N . ARG A 1 583 ? 19.406 18.547 17.875 1 87.12 583 ARG A N 1
ATOM 4537 C CA . ARG A 1 583 ? 20.219 17.344 17.938 1 87.12 583 ARG A CA 1
ATOM 4538 C C . ARG A 1 583 ? 19.516 16.172 17.234 1 87.12 583 ARG A C 1
ATOM 4540 O O . ARG A 1 583 ? 18.281 16.109 17.203 1 87.12 583 ARG A O 1
ATOM 4547 N N . ARG A 1 584 ? 20.359 15.359 16.625 1 90.25 584 ARG A N 1
ATOM 4548 C CA . ARG A 1 584 ? 19.906 14.125 16 1 90.25 584 ARG A CA 1
ATOM 4549 C C . ARG A 1 584 ? 20.766 12.945 16.438 1 90.25 584 ARG A C 1
ATOM 4551 O O . ARG A 1 584 ? 21.859 13.125 16.953 1 90.25 584 ARG A O 1
ATOM 4558 N N . ASN A 1 585 ? 20.219 11.75 16.234 1 92.75 585 ASN A N 1
ATOM 4559 C CA . ASN A 1 585 ? 20.969 10.523 16.5 1 92.75 585 ASN A CA 1
ATOM 4560 C C . ASN A 1 585 ? 22.297 10.508 15.766 1 92.75 585 ASN A C 1
ATOM 4562 O O . ASN A 1 585 ? 22.328 10.57 14.531 1 92.75 585 ASN A O 1
ATOM 4566 N N . PRO A 1 586 ? 23.391 10.383 16.484 1 91.75 586 PRO A N 1
ATOM 4567 C CA . PRO A 1 586 ? 24.703 10.336 15.828 1 91.75 586 PRO A CA 1
ATOM 4568 C C . PRO A 1 586 ? 24.812 9.211 14.797 1 91.75 586 PRO A C 1
ATOM 4570 O O . PRO A 1 586 ? 25.547 9.336 13.82 1 91.75 586 PRO A O 1
ATOM 4573 N N . ALA A 1 587 ? 24.047 8.227 14.961 1 89.62 587 ALA A N 1
ATOM 4574 C CA . ALA A 1 587 ? 24.094 7.098 14.031 1 89.62 587 ALA A CA 1
ATOM 4575 C C . ALA A 1 587 ? 23.641 7.527 12.641 1 89.62 587 ALA A C 1
ATOM 4577 O O . ALA A 1 587 ? 23.922 6.844 11.648 1 89.62 587 ALA A O 1
ATOM 4578 N N . GLU A 1 588 ? 23.047 8.664 12.547 1 89.69 588 GLU A N 1
ATOM 4579 C CA . GLU A 1 588 ? 22.547 9.148 11.266 1 89.69 588 GLU A CA 1
ATOM 4580 C C . GLU A 1 588 ? 23.672 9.711 10.406 1 89.69 588 GLU A C 1
ATOM 4582 O O . GLU A 1 588 ? 23.484 9.969 9.211 1 89.69 588 GLU A O 1
ATOM 4587 N N . GLN A 1 589 ? 24.844 9.797 10.93 1 89.69 589 GLN A N 1
ATOM 4588 C CA . GLN A 1 589 ? 25.984 10.258 10.164 1 89.69 589 GLN A CA 1
ATOM 4589 C C . GLN A 1 589 ? 26.25 9.352 8.961 1 89.69 589 GLN A C 1
ATOM 4591 O O . GLN A 1 589 ? 26.797 9.797 7.953 1 89.69 589 GLN A O 1
ATOM 4596 N N . ARG A 1 590 ? 25.766 8.148 9.016 1 89.81 590 ARG A N 1
ATOM 4597 C CA . ARG A 1 590 ? 25.938 7.211 7.914 1 89.81 590 ARG A CA 1
ATOM 4598 C C . ARG A 1 590 ? 25.203 7.707 6.664 1 89.81 590 ARG A C 1
ATOM 4600 O O . ARG A 1 590 ? 25.562 7.34 5.547 1 89.81 590 ARG A O 1
ATOM 4607 N N . LEU A 1 591 ? 24.25 8.555 6.863 1 91.38 591 LEU A N 1
ATOM 4608 C CA . LEU A 1 591 ? 23.453 9.062 5.754 1 91.38 591 LEU A CA 1
ATOM 4609 C C . LEU A 1 591 ? 24.219 10.109 4.961 1 91.38 591 LEU A C 1
ATOM 4611 O O . LEU A 1 591 ? 23.797 10.5 3.871 1 91.38 591 LEU A O 1
ATOM 4615 N N . THR A 1 592 ? 25.406 10.531 5.434 1 93.56 592 THR A N 1
ATOM 4616 C CA . THR A 1 592 ? 26.219 11.531 4.742 1 93.56 592 THR A CA 1
ATOM 4617 C C . THR A 1 592 ? 27.297 10.859 3.902 1 93.56 592 THR A C 1
ATOM 4619 O O . THR A 1 592 ? 28.188 11.539 3.367 1 93.56 592 THR A O 1
ATOM 4622 N N . ARG A 1 593 ? 27.281 9.531 3.797 1 95.38 593 ARG A N 1
ATOM 4623 C CA . ARG A 1 593 ? 28.203 8.82 2.922 1 95.38 593 ARG A CA 1
ATOM 4624 C C . ARG A 1 593 ? 27.844 9.031 1.455 1 95.38 593 ARG A C 1
ATOM 4626 O O . ARG A 1 593 ? 26.688 9.336 1.13 1 95.38 593 ARG A O 1
ATOM 4633 N N . PRO A 1 594 ? 28.891 8.922 0.573 1 97.38 594 PRO A N 1
ATOM 4634 C CA . PRO A 1 594 ? 28.578 9.047 -0.854 1 97.38 594 PRO A CA 1
ATOM 4635 C C . PRO A 1 594 ? 27.484 8.078 -1.312 1 97.38 594 PRO A C 1
ATOM 4637 O O . PRO A 1 594 ? 27.406 6.953 -0.81 1 97.38 594 PRO A O 1
ATOM 4640 N N . LEU A 1 595 ? 26.719 8.523 -2.238 1 97.56 595 LEU A N 1
ATOM 4641 C CA . LEU A 1 595 ? 25.594 7.754 -2.748 1 97.56 595 LEU A CA 1
ATOM 4642 C C . LEU A 1 595 ? 25.562 7.766 -4.273 1 97.56 595 LEU A C 1
ATOM 4644 O O . LEU A 1 595 ? 25.609 8.836 -4.891 1 97.56 595 LEU A O 1
ATOM 4648 N N . THR A 1 596 ? 25.562 6.582 -4.895 1 97.88 596 THR A N 1
ATOM 4649 C CA . THR A 1 596 ? 25.375 6.461 -6.336 1 97.88 596 THR A CA 1
ATOM 4650 C C . THR A 1 596 ? 23.938 6.055 -6.668 1 97.88 596 THR A C 1
ATOM 4652 O O . THR A 1 596 ? 23.453 5.043 -6.168 1 97.88 596 THR A O 1
ATOM 4655 N N . LEU A 1 597 ? 23.297 6.797 -7.438 1 98.12 597 LEU A N 1
ATOM 4656 C CA . LEU A 1 597 ? 21.938 6.551 -7.906 1 98.12 597 LEU A CA 1
ATOM 4657 C C . LEU A 1 597 ? 21.938 6.09 -9.359 1 98.12 597 LEU A C 1
ATOM 4659 O O . LEU A 1 597 ? 22.516 6.754 -10.227 1 98.12 597 LEU A O 1
ATOM 4663 N N . LEU A 1 598 ? 21.266 4.984 -9.609 1 97.88 598 LEU A N 1
ATOM 4664 C CA . LEU A 1 598 ? 21.109 4.473 -10.969 1 97.88 598 LEU A CA 1
ATOM 4665 C C . LEU A 1 598 ? 19.859 5.059 -11.625 1 97.88 598 LEU A C 1
ATOM 4667 O O . LEU A 1 598 ? 18.938 5.492 -10.938 1 97.88 598 LEU A O 1
ATOM 4671 N N . PRO A 1 599 ? 19.906 5.109 -12.977 1 96.38 599 PRO A N 1
ATOM 4672 C CA . PRO A 1 599 ? 18.672 5.547 -13.664 1 96.38 599 PRO A CA 1
ATOM 4673 C C . PRO A 1 599 ? 17.453 4.727 -13.258 1 96.38 599 PRO A C 1
ATOM 4675 O O . PRO A 1 599 ? 17.562 3.512 -13.07 1 96.38 599 PRO A O 1
ATOM 4678 N N . GLY A 1 600 ? 16.375 5.387 -13.156 1 95.25 600 GLY A N 1
ATOM 4679 C CA . GLY A 1 600 ? 15.133 4.703 -12.805 1 95.25 600 GLY A CA 1
ATOM 4680 C C . GLY A 1 600 ? 14.93 4.57 -11.305 1 95.25 600 GLY A C 1
ATOM 4681 O O . GLY A 1 600 ? 13.898 4.062 -10.859 1 95.25 600 GLY A O 1
ATOM 4682 N N . THR A 1 601 ? 15.906 4.984 -10.469 1 97.12 601 THR A N 1
ATOM 4683 C CA . THR A 1 601 ? 15.719 5 -9.016 1 97.12 601 THR A CA 1
ATOM 4684 C C . THR A 1 601 ? 14.57 5.918 -8.633 1 97.12 601 THR A C 1
ATOM 4686 O O . THR A 1 601 ? 14.508 7.07 -9.062 1 97.12 601 THR A O 1
ATOM 4689 N N . PRO A 1 602 ? 13.617 5.379 -7.816 1 97.31 602 PRO A N 1
ATOM 4690 C CA . PRO A 1 602 ? 12.57 6.277 -7.332 1 97.31 602 PRO A CA 1
ATOM 4691 C C . PRO A 1 602 ? 13.117 7.477 -6.562 1 97.31 602 PRO A C 1
ATOM 4693 O O . PRO A 1 602 ? 14.227 7.406 -6.02 1 97.31 602 PRO A O 1
ATOM 4696 N N . GLU A 1 603 ? 12.328 8.484 -6.531 1 97.38 603 GLU A N 1
ATOM 4697 C CA . GLU A 1 603 ? 12.742 9.727 -5.875 1 97.38 603 GLU A CA 1
ATOM 4698 C C . GLU A 1 603 ? 13.125 9.469 -4.422 1 97.38 603 GLU A C 1
ATOM 4700 O O . GLU A 1 603 ? 12.445 8.734 -3.707 1 97.38 603 GLU A O 1
ATOM 4705 N N . LEU A 1 604 ? 14.258 10.047 -4.008 1 97.19 604 LEU A N 1
ATOM 4706 C CA . LEU A 1 604 ? 14.625 10.016 -2.594 1 97.19 604 LEU A CA 1
ATOM 4707 C C . LEU A 1 604 ? 13.719 10.938 -1.78 1 97.19 604 LEU A C 1
ATOM 4709 O O . LEU A 1 604 ? 13.375 12.031 -2.23 1 97.19 604 LEU A O 1
ATOM 4713 N N . GLU A 1 605 ? 13.422 10.5 -0.618 1 95.88 605 GLU A N 1
ATOM 4714 C CA . GLU A 1 605 ? 12.602 11.383 0.206 1 95.88 605 GLU A CA 1
ATOM 4715 C C . GLU A 1 605 ? 13.43 12.539 0.767 1 95.88 605 GLU A C 1
ATOM 4717 O O . GLU A 1 605 ? 14.648 12.578 0.585 1 95.88 605 GLU A O 1
ATOM 4722 N N . ARG A 1 606 ? 12.758 13.469 1.386 1 96.44 606 ARG A N 1
ATOM 4723 C CA . ARG A 1 606 ? 13.289 14.781 1.755 1 96.44 606 ARG A CA 1
ATOM 4724 C C . ARG A 1 606 ? 14.492 14.641 2.689 1 96.44 606 ARG A C 1
ATOM 4726 O O . ARG A 1 606 ? 15.539 15.227 2.451 1 96.44 606 ARG A O 1
ATOM 4733 N N . TYR A 1 607 ? 14.352 13.914 3.777 1 95.69 607 TYR A N 1
ATOM 4734 C CA . TYR A 1 607 ? 15.352 13.875 4.836 1 95.69 607 TYR A CA 1
ATOM 4735 C C . TYR A 1 607 ? 16.641 13.234 4.34 1 95.69 607 TYR A C 1
ATOM 4737 O O . TYR A 1 607 ? 17.734 13.766 4.551 1 95.69 607 TYR A O 1
ATOM 4745 N N . ARG A 1 608 ? 16.516 12.117 3.646 1 95.94 608 ARG A N 1
ATOM 4746 C CA . ARG A 1 608 ? 17.688 11.469 3.068 1 95.94 608 ARG A CA 1
ATOM 4747 C C . ARG A 1 608 ? 18.391 12.383 2.074 1 95.94 608 ARG A C 1
ATOM 4749 O O . ARG A 1 608 ? 19.609 12.484 2.078 1 95.94 608 ARG A O 1
ATOM 4756 N N . SER A 1 609 ? 17.656 13.031 1.263 1 97.62 609 SER A N 1
ATOM 4757 C CA . SER A 1 609 ? 18.203 13.977 0.293 1 97.62 609 SER A CA 1
ATOM 4758 C C . SER A 1 609 ? 18.953 15.109 0.986 1 97.62 609 SER A C 1
ATOM 4760 O O . SER A 1 609 ? 20.062 15.484 0.566 1 97.62 609 SER A O 1
ATOM 4762 N N . SER A 1 610 ? 18.359 15.609 2.023 1 95.62 610 SER A N 1
ATOM 4763 C CA . SER A 1 610 ? 18.938 16.75 2.729 1 95.62 610 SER A CA 1
ATOM 4764 C C . SER A 1 610 ? 20.281 16.391 3.355 1 95.62 610 SER A C 1
ATOM 4766 O O . SER A 1 610 ? 21.188 17.219 3.408 1 95.62 610 SER A O 1
ATOM 4768 N N . ARG A 1 611 ? 20.438 15.164 3.832 1 94.38 611 ARG A N 1
ATOM 4769 C CA . ARG A 1 611 ? 21.641 14.727 4.516 1 94.38 611 ARG A CA 1
ATOM 4770 C C . ARG A 1 611 ? 22.844 14.711 3.566 1 94.38 611 ARG A C 1
ATOM 4772 O O . ARG A 1 611 ? 23.984 14.742 4.004 1 94.38 611 ARG A O 1
ATOM 4779 N N . LEU A 1 612 ? 22.578 14.742 2.309 1 97 612 LEU A N 1
ATOM 4780 C CA . LEU A 1 612 ? 23.641 14.688 1.319 1 97 612 LEU A CA 1
ATOM 4781 C C . LEU A 1 612 ? 24.188 16.078 1.025 1 97 612 LEU A C 1
ATOM 4783 O O . LEU A 1 612 ? 25.297 16.219 0.518 1 97 612 LEU A O 1
ATOM 4787 N N . VAL A 1 613 ? 23.422 17.172 1.373 1 97.5 613 VAL A N 1
ATOM 4788 C CA . VAL A 1 613 ? 23.844 18.453 0.81 1 97.5 613 VAL A CA 1
ATOM 4789 C C . VAL A 1 613 ? 23.75 19.531 1.874 1 97.5 613 VAL A C 1
ATOM 4791 O O . VAL A 1 613 ? 24.344 20.609 1.73 1 97.5 613 VAL A O 1
ATOM 4794 N N . SER A 1 614 ? 23.016 19.375 2.939 1 93.75 614 SER A N 1
ATOM 4795 C CA . SER A 1 614 ? 22.656 20.453 3.844 1 93.75 614 SER A CA 1
ATOM 4796 C C . SER A 1 614 ? 23.859 20.984 4.605 1 93.75 614 SER A C 1
ATOM 4798 O O . SER A 1 614 ? 24.547 20.219 5.285 1 93.75 614 SER A O 1
ATOM 4800 N N . LEU A 1 615 ? 24.109 22.312 4.52 1 94.25 615 LEU A N 1
ATOM 4801 C CA . LEU A 1 615 ? 25.094 23.078 5.281 1 94.25 615 LEU A CA 1
ATOM 4802 C C . LEU A 1 615 ? 26.5 22.516 5.07 1 94.25 615 LEU A C 1
ATOM 4804 O O . LEU A 1 615 ? 27.297 22.438 6.012 1 94.25 615 LEU A O 1
ATOM 4808 N N . ARG A 1 616 ? 26.781 22.078 3.842 1 96.25 616 ARG A N 1
ATOM 4809 C CA . ARG A 1 616 ? 28.078 21.516 3.496 1 96.25 616 ARG A CA 1
ATOM 4810 C C . ARG A 1 616 ? 28.375 21.688 2.01 1 96.25 616 ARG A C 1
ATOM 4812 O O . ARG A 1 616 ? 27.484 22.047 1.233 1 96.25 616 ARG A O 1
ATOM 4819 N N . SER A 1 617 ? 29.688 21.531 1.723 1 97.81 617 SER A N 1
ATOM 4820 C CA . SER A 1 617 ? 30.047 21.359 0.321 1 97.81 617 SER A CA 1
ATOM 4821 C C . SER A 1 617 ? 29.641 19.984 -0.198 1 97.81 617 SER A C 1
ATOM 4823 O O . SER A 1 617 ? 29.438 19.047 0.585 1 97.81 617 SER A O 1
ATOM 4825 N N . PHE A 1 618 ? 29.422 19.844 -1.482 1 98.5 618 PHE A N 1
ATOM 4826 C CA . PHE A 1 618 ? 29.141 18.547 -2.084 1 98.5 618 PHE A CA 1
ATOM 4827 C C . PHE A 1 618 ? 29.469 18.562 -3.572 1 98.5 618 PHE A C 1
ATOM 4829 O O . PHE A 1 618 ? 29.656 19.625 -4.164 1 98.5 618 PHE A O 1
ATOM 4836 N N . GLU A 1 619 ? 29.609 17.422 -4.062 1 98.75 619 GLU A N 1
ATOM 4837 C CA . GLU A 1 619 ? 29.828 17.219 -5.492 1 98.75 619 GLU A CA 1
ATOM 4838 C C . GLU A 1 619 ? 28.844 16.203 -6.066 1 98.75 619 GLU A C 1
ATOM 4840 O O . GLU A 1 619 ? 28.578 15.18 -5.441 1 98.75 619 GLU A O 1
ATOM 4845 N N . ILE A 1 620 ? 28.281 16.516 -7.203 1 98.94 620 ILE A N 1
ATOM 4846 C CA . ILE A 1 620 ? 27.438 15.602 -7.965 1 98.94 620 ILE A CA 1
ATOM 4847 C C . ILE A 1 620 ? 28.156 15.203 -9.25 1 98.94 620 ILE A C 1
ATOM 4849 O O . ILE A 1 620 ? 28.469 16.047 -10.086 1 98.94 620 ILE A O 1
ATOM 4853 N N . THR A 1 621 ? 28.453 13.953 -9.414 1 98.94 621 THR A N 1
ATOM 4854 C CA . THR A 1 621 ? 29.062 13.43 -10.633 1 98.94 621 THR A CA 1
ATOM 4855 C C . THR A 1 621 ? 28.031 12.672 -11.469 1 98.94 621 THR A C 1
ATOM 4857 O O . THR A 1 621 ? 27.484 11.664 -11.023 1 98.94 621 THR A O 1
ATOM 4860 N N . VAL A 1 622 ? 27.766 13.148 -12.664 1 98.88 622 VAL A N 1
ATOM 4861 C CA . VAL A 1 622 ? 26.844 12.523 -13.602 1 98.88 622 VAL A CA 1
ATOM 4862 C C . VAL A 1 622 ? 27.625 11.844 -14.727 1 98.88 622 VAL A C 1
ATOM 4864 O O . VAL A 1 622 ? 28.344 12.508 -15.469 1 98.88 622 VAL A O 1
ATOM 4867 N N . VAL A 1 623 ? 27.5 10.578 -14.875 1 98.81 623 VAL A N 1
ATOM 4868 C CA . VAL A 1 623 ? 28.141 9.828 -15.945 1 98.81 623 VAL A CA 1
ATOM 4869 C C . VAL A 1 623 ? 27.125 9.492 -17.031 1 98.81 623 VAL A C 1
ATOM 4871 O O . VAL A 1 623 ? 26.109 8.852 -16.766 1 98.81 623 VAL A O 1
ATOM 4874 N N . ILE A 1 624 ? 27.375 9.953 -18.234 1 98.19 624 ILE A N 1
ATOM 4875 C CA . ILE A 1 624 ? 26.5 9.711 -19.375 1 98.19 624 ILE A CA 1
ATOM 4876 C C . ILE A 1 624 ? 27.219 8.859 -20.406 1 98.19 624 ILE A C 1
ATOM 4878 O O . ILE A 1 624 ? 28.391 9.117 -20.719 1 98.19 624 ILE A O 1
ATOM 4882 N N . ASP A 1 625 ? 26.547 7.871 -20.969 1 98.12 625 ASP A N 1
ATOM 4883 C CA . ASP A 1 625 ? 27.094 7.027 -22.031 1 98.12 625 ASP A CA 1
ATOM 4884 C C . ASP A 1 625 ? 26.656 7.512 -23.406 1 98.12 625 ASP A C 1
ATOM 4886 O O . ASP A 1 625 ? 27.266 7.176 -24.422 1 98.12 625 ASP A O 1
ATOM 4890 N N . GLY A 1 626 ? 25.562 8.297 -23.422 1 97.69 626 GLY A N 1
ATOM 4891 C CA . GLY A 1 626 ? 25.031 8.898 -24.625 1 97.69 626 GLY A CA 1
ATOM 4892 C C . GLY A 1 626 ? 24.25 10.172 -24.359 1 97.69 626 GLY A C 1
ATOM 4893 O O . GLY A 1 626 ? 23.406 10.211 -23.469 1 97.69 626 GLY A O 1
ATOM 4894 N N . THR A 1 627 ? 24.656 11.164 -25.172 1 97.38 627 THR A N 1
ATOM 4895 C CA . THR A 1 627 ? 24.047 12.469 -24.922 1 97.38 627 THR A CA 1
ATOM 4896 C C . THR A 1 627 ? 22.609 12.508 -25.453 1 97.38 627 THR A C 1
ATOM 4898 O O . THR A 1 627 ? 22.266 11.773 -26.375 1 97.38 627 THR A O 1
ATOM 4901 N N . GLY A 1 628 ? 21.766 13.258 -24.844 1 98 628 GLY A N 1
ATOM 4902 C CA . GLY A 1 628 ? 20.375 13.57 -25.188 1 98 628 GLY A CA 1
ATOM 4903 C C . GLY A 1 628 ? 19.875 14.844 -24.531 1 98 628 GLY A C 1
ATOM 4904 O O . GLY A 1 628 ? 20.656 15.617 -23.969 1 98 628 GLY A O 1
ATOM 4905 N N . GLU A 1 629 ? 18.641 15.109 -24.703 1 98.56 629 GLU A N 1
ATOM 4906 C CA . GLU A 1 629 ? 17.984 16.25 -24.047 1 98.56 629 GLU A CA 1
ATOM 4907 C C . GLU A 1 629 ? 17.312 15.82 -22.75 1 98.56 629 GLU A C 1
ATOM 4909 O O . GLU A 1 629 ? 16.922 14.664 -22.594 1 98.56 629 GLU A O 1
ATOM 4914 N N . GLY A 1 630 ? 17.188 16.766 -21.812 1 98.75 630 GLY A N 1
ATOM 4915 C CA . GLY A 1 630 ? 16.438 16.5 -20.609 1 98.75 630 GLY A CA 1
ATOM 4916 C C . GLY A 1 630 ? 17.234 16.734 -19.344 1 98.75 630 GLY A C 1
ATOM 4917 O O . GLY A 1 630 ? 18.406 17.156 -19.406 1 98.75 630 GLY A O 1
ATOM 4918 N N . VAL A 1 631 ? 16.625 16.469 -18.234 1 98.81 631 VAL A N 1
ATOM 4919 C CA . VAL A 1 631 ? 17.203 16.688 -16.906 1 98.81 631 VAL A CA 1
ATOM 4920 C C . VAL A 1 631 ? 18.141 15.539 -16.562 1 98.81 631 VAL A C 1
ATOM 4922 O O . VAL A 1 631 ? 17.797 14.367 -16.766 1 98.81 631 VAL A O 1
ATOM 4925 N N . LEU A 1 632 ? 19.297 15.867 -16.094 1 98.81 632 LEU A N 1
ATOM 4926 C CA . LEU A 1 632 ? 20.234 14.875 -15.602 1 98.81 632 LEU A CA 1
ATOM 4927 C C . LEU A 1 632 ? 19.984 14.57 -14.133 1 98.81 632 LEU A C 1
ATOM 4929 O O . LEU A 1 632 ? 20 13.406 -13.719 1 98.81 632 LEU A O 1
ATOM 4933 N N . VAL A 1 633 ? 19.766 15.578 -13.352 1 98.81 633 VAL A N 1
ATOM 4934 C CA . VAL A 1 633 ? 19.484 15.453 -11.922 1 98.81 633 VAL A CA 1
ATOM 4935 C C . VAL A 1 633 ? 18.734 16.688 -11.438 1 98.81 633 VAL A C 1
ATOM 4937 O O . VAL A 1 633 ? 18.953 17.797 -11.938 1 98.81 633 VAL A O 1
ATOM 4940 N N . SER A 1 634 ? 17.828 16.5 -10.586 1 98.88 634 SER A N 1
ATOM 4941 C CA . SER A 1 634 ? 17.109 17.609 -9.961 1 98.88 634 SER A CA 1
ATOM 4942 C C . SER A 1 634 ? 16.891 17.344 -8.469 1 98.88 634 SER A C 1
ATOM 4944 O O . SER A 1 634 ? 16.812 16.203 -8.039 1 98.88 634 SER A O 1
ATOM 4946 N N . HIS A 1 635 ? 16.828 18.359 -7.691 1 98.81 635 HIS A N 1
ATOM 4947 C CA . HIS A 1 635 ? 16.562 18.344 -6.254 1 98.81 635 HIS A CA 1
ATOM 4948 C C . HIS A 1 635 ? 15.812 19.609 -5.824 1 98.81 635 HIS A C 1
ATOM 4950 O O . HIS A 1 635 ? 16.328 20.719 -5.969 1 98.81 635 HIS A O 1
ATOM 4956 N N . GLY A 1 636 ? 14.516 19.344 -5.387 1 98.31 636 GLY A N 1
ATOM 4957 C CA . GLY A 1 636 ? 13.75 20.469 -4.871 1 98.31 636 GLY A CA 1
ATOM 4958 C C . GLY A 1 636 ? 12.539 20.812 -5.719 1 98.31 636 GLY A C 1
ATOM 4959 O O . GLY A 1 636 ? 11.992 19.953 -6.402 1 98.31 636 GLY A O 1
ATOM 4960 N N . ASP A 1 637 ? 12.062 22.031 -5.535 1 97.81 637 ASP A N 1
ATOM 4961 C CA . ASP A 1 637 ? 10.797 22.484 -6.09 1 97.81 637 ASP A CA 1
ATOM 4962 C C . ASP A 1 637 ? 10.742 24.016 -6.145 1 97.81 637 ASP A C 1
ATOM 4964 O O . ASP A 1 637 ? 11.781 24.672 -6.23 1 97.81 637 ASP A O 1
ATOM 4968 N N . GLN A 1 638 ? 9.562 24.578 -6.152 1 96.69 638 GLN A N 1
ATOM 4969 C CA . GLN A 1 638 ? 9.375 26.031 -6.258 1 96.69 638 GLN A CA 1
ATOM 4970 C C . GLN A 1 638 ? 9.758 26.719 -4.957 1 96.69 638 GLN A C 1
ATOM 4972 O O . GLN A 1 638 ? 9.898 27.953 -4.922 1 96.69 638 GLN A O 1
ATOM 4977 N N . GLY A 1 639 ? 9.992 25.938 -3.914 1 96.75 639 GLY A N 1
ATOM 4978 C CA . GLY A 1 639 ? 10.461 26.484 -2.658 1 96.75 639 GLY A CA 1
ATOM 4979 C C . GLY A 1 639 ? 11.969 26.578 -2.572 1 96.75 639 GLY A C 1
ATOM 4980 O O . GLY A 1 639 ? 12.508 27.188 -1.638 1 96.75 639 GLY A O 1
ATOM 4981 N N . GLY A 1 640 ? 12.648 26.031 -3.557 1 97.88 640 GLY A N 1
ATOM 4982 C CA . GLY A 1 640 ? 14.102 26.016 -3.625 1 97.88 640 GLY A CA 1
ATOM 4983 C C . GLY A 1 640 ? 14.656 24.703 -4.164 1 97.88 640 GLY A C 1
ATOM 4984 O O . GLY A 1 640 ? 14.133 23.641 -3.867 1 97.88 640 GLY A O 1
ATOM 4985 N N . GLY A 1 641 ? 15.648 24.859 -4.973 1 98.5 641 GLY A N 1
ATOM 4986 C CA . GLY A 1 641 ? 16.234 23.641 -5.523 1 98.5 641 GLY A CA 1
ATOM 4987 C C . GLY A 1 641 ? 17.234 23.922 -6.625 1 98.5 641 GLY A C 1
ATOM 4988 O O . GLY A 1 641 ? 17.594 25.062 -6.879 1 98.5 641 GLY A O 1
ATOM 4989 N N . TYR A 1 642 ? 17.75 22.859 -7.25 1 98.88 642 TYR A N 1
ATOM 4990 C CA . TYR A 1 642 ? 18.641 22.938 -8.391 1 98.88 642 TYR A CA 1
ATOM 4991 C C . TYR A 1 642 ? 18.375 21.828 -9.391 1 98.88 642 TYR A C 1
ATOM 4993 O O . TYR A 1 642 ? 17.812 20.781 -9.031 1 98.88 642 TYR A O 1
ATOM 5001 N N . SER A 1 643 ? 18.656 22.078 -10.602 1 98.81 643 SER A N 1
ATOM 5002 C CA . SER A 1 643 ? 18.453 21.141 -11.695 1 98.81 643 SER A CA 1
ATOM 5003 C C . SER A 1 643 ? 19.547 21.297 -12.75 1 98.81 643 SER A C 1
ATOM 5005 O O . SER A 1 643 ? 19.859 22.406 -13.172 1 98.81 643 SER A O 1
ATOM 5007 N N . LEU A 1 644 ? 20.219 20.219 -13.047 1 98.88 644 LEU A N 1
ATOM 5008 C CA . LEU A 1 644 ? 21.156 20.125 -14.156 1 98.88 644 LEU A CA 1
ATOM 5009 C C . LEU A 1 644 ? 20.5 19.469 -15.367 1 98.88 644 LEU A C 1
ATOM 5011 O O . LEU A 1 644 ? 19.969 18.359 -15.25 1 98.88 644 LEU A O 1
ATOM 5015 N N . TYR A 1 645 ? 20.5 20.125 -16.516 1 98.88 645 TYR A N 1
ATOM 5016 C CA . TYR A 1 645 ? 19.797 19.562 -17.656 1 98.88 645 TYR A CA 1
ATOM 5017 C C . TYR A 1 645 ? 20.453 19.969 -18.969 1 98.88 645 TYR A C 1
ATOM 5019 O O . TYR A 1 645 ? 21.297 20.859 -19 1 98.88 645 TYR A O 1
ATOM 5027 N N . VAL A 1 646 ? 20.172 19.281 -20.016 1 98.81 646 VAL A N 1
ATOM 5028 C CA . VAL A 1 646 ? 20.594 19.562 -21.375 1 98.81 646 VAL A CA 1
ATOM 5029 C C . VAL A 1 646 ? 19.406 20.016 -22.219 1 98.81 646 VAL A C 1
ATOM 5031 O O . VAL A 1 646 ? 18.391 19.312 -22.281 1 98.81 646 VAL A O 1
ATOM 5034 N N . GLU A 1 647 ? 19.453 21.094 -22.766 1 98.69 647 GLU A N 1
ATOM 5035 C CA . GLU A 1 647 ? 18.438 21.625 -23.672 1 98.69 647 GLU A CA 1
ATOM 5036 C C . GLU A 1 647 ? 19.062 22.203 -24.938 1 98.69 647 GLU A C 1
ATOM 5038 O O . GLU A 1 647 ? 19.984 23.016 -24.859 1 98.69 647 GLU A O 1
ATOM 5043 N N . GLU A 1 648 ? 18.578 21.75 -26.078 1 97.88 648 GLU A N 1
ATOM 5044 C CA . GLU A 1 648 ? 19.094 22.188 -27.375 1 97.88 648 GLU A CA 1
ATOM 5045 C C . GLU A 1 648 ? 20.594 21.953 -27.484 1 97.88 648 GLU A C 1
ATOM 5047 O O . GLU A 1 648 ? 21.328 22.844 -27.953 1 97.88 648 GLU A O 1
ATOM 5052 N N . GLY A 1 649 ? 21.016 20.922 -26.906 1 97.94 649 GLY A N 1
ATOM 5053 C CA . GLY A 1 649 ? 22.391 20.5 -27 1 97.94 649 GLY A CA 1
ATOM 5054 C C . GLY A 1 649 ? 23.312 21.234 -26.047 1 97.94 649 GLY A C 1
ATOM 5055 O O . GLY A 1 649 ? 24.531 21.078 -26.109 1 97.94 649 GLY A O 1
ATOM 5056 N N . ARG A 1 650 ? 22.812 22.062 -25.203 1 98.44 650 ARG A N 1
ATOM 5057 C CA . ARG A 1 650 ? 23.609 22.844 -24.266 1 98.44 650 ARG A CA 1
ATOM 5058 C C . ARG A 1 650 ? 23.328 22.422 -22.828 1 98.44 650 ARG A C 1
ATOM 5060 O O . ARG A 1 650 ? 22.172 22.172 -22.469 1 98.44 650 ARG A O 1
ATOM 5067 N N . LEU A 1 651 ? 24.359 22.375 -22 1 98.75 651 LEU A N 1
ATOM 5068 C CA . LEU A 1 651 ? 24.25 22.062 -20.594 1 98.75 651 LEU A CA 1
ATOM 5069 C C . LEU A 1 651 ? 23.875 23.297 -19.766 1 98.75 651 LEU A C 1
ATOM 5071 O O . LEU A 1 651 ? 24.469 24.359 -19.953 1 98.75 651 LEU A O 1
ATOM 5075 N N . HIS A 1 652 ? 22.875 23.109 -18.906 1 98.81 652 HIS A N 1
ATOM 5076 C CA . HIS A 1 652 ? 22.391 24.219 -18.094 1 98.81 652 HIS A CA 1
ATOM 5077 C C . HIS A 1 652 ? 22.297 23.828 -16.625 1 98.81 652 HIS A C 1
ATOM 5079 O O . HIS A 1 652 ? 22.031 22.672 -16.297 1 98.81 652 HIS A O 1
ATOM 5085 N N . LEU A 1 653 ? 22.547 24.781 -15.742 1 98.88 653 LEU A N 1
ATOM 5086 C CA . LEU A 1 653 ? 22.234 24.688 -14.32 1 98.88 653 LEU A CA 1
ATOM 5087 C C . LEU A 1 653 ? 21.172 25.688 -13.93 1 98.88 653 LEU A C 1
ATOM 5089 O O . LEU A 1 653 ? 21.328 26.891 -14.164 1 98.88 653 LEU A O 1
ATOM 5093 N N . ALA A 1 654 ? 20.047 25.219 -13.453 1 98.88 654 ALA A N 1
ATOM 5094 C CA . ALA A 1 654 ? 19.047 26.078 -12.836 1 98.88 654 ALA A CA 1
ATOM 5095 C C . ALA A 1 654 ? 19.109 26 -11.312 1 98.88 654 ALA A C 1
ATOM 5097 O O . ALA A 1 654 ? 19.203 24.906 -10.742 1 98.88 654 ALA A O 1
ATOM 5098 N N . TYR A 1 655 ? 19.203 27.109 -10.656 1 98.81 655 TYR A N 1
ATOM 5099 C CA . TYR A 1 655 ? 19.141 27.203 -9.203 1 98.81 655 TYR A CA 1
ATOM 5100 C C . TYR A 1 655 ? 18 28.109 -8.766 1 98.81 655 TYR A C 1
ATOM 5102 O O . TYR A 1 655 ? 17.969 29.297 -9.117 1 98.81 655 TYR A O 1
ATOM 5110 N N . ASN A 1 656 ? 17.062 27.562 -8.039 1 98.44 656 ASN A N 1
ATOM 5111 C CA . ASN A 1 656 ? 15.953 28.312 -7.453 1 98.44 656 ASN A CA 1
ATOM 5112 C C . ASN A 1 656 ? 16.25 28.719 -6.012 1 98.44 656 ASN A C 1
ATOM 5114 O O . ASN A 1 656 ? 16.188 27.875 -5.105 1 98.44 656 ASN A O 1
ATOM 5118 N N . GLU A 1 657 ? 16.578 29.984 -5.871 1 97.88 657 GLU A N 1
ATOM 5119 C CA . GLU A 1 657 ? 16.922 30.547 -4.566 1 97.88 657 GLU A CA 1
ATOM 5120 C C . GLU A 1 657 ? 15.688 31.047 -3.838 1 97.88 657 GLU A C 1
ATOM 5122 O O . GLU A 1 657 ? 15.516 32.25 -3.662 1 97.88 657 GLU A O 1
ATOM 5127 N N . TYR A 1 658 ? 14.836 30.078 -3.412 1 96.5 658 TYR A N 1
ATOM 5128 C CA . TYR A 1 658 ? 13.609 30.344 -2.666 1 96.5 658 TYR A CA 1
ATOM 5129 C C . TYR A 1 658 ? 12.648 31.188 -3.49 1 96.5 658 TYR A C 1
ATOM 5131 O O . TYR A 1 658 ? 11.859 31.969 -2.938 1 96.5 658 TYR A O 1
ATOM 5139 N N . GLY A 1 659 ? 12.758 31.141 -4.812 1 95.38 659 GLY A N 1
ATOM 5140 C CA . GLY A 1 659 ? 11.852 31.859 -5.691 1 95.38 659 GLY A CA 1
ATOM 5141 C C . GLY A 1 659 ? 12.578 32.688 -6.746 1 95.38 659 GLY A C 1
ATOM 5142 O O . GLY A 1 659 ? 11.984 33.062 -7.754 1 95.38 659 GLY A O 1
ATOM 5143 N N . VAL A 1 660 ? 13.859 33 -6.477 1 96.75 660 VAL A N 1
ATOM 5144 C CA . VAL A 1 660 ? 14.672 33.656 -7.492 1 96.75 660 VAL A CA 1
ATOM 5145 C C . VAL A 1 660 ? 15.383 32.594 -8.344 1 96.75 660 VAL A C 1
ATOM 5147 O O . VAL A 1 660 ? 16.203 31.844 -7.844 1 96.75 660 VAL A O 1
ATOM 5150 N N . LEU A 1 661 ? 15.102 32.594 -9.594 1 97.5 661 LEU A N 1
ATOM 5151 C CA . LEU A 1 661 ? 15.672 31.594 -10.477 1 97.5 661 LEU A CA 1
ATOM 5152 C C . LEU A 1 661 ? 16.953 32.094 -11.141 1 97.5 661 LEU A C 1
ATOM 5154 O O . LEU A 1 661 ? 16.938 33.156 -11.766 1 97.5 661 LEU A O 1
ATOM 5158 N N . HIS A 1 662 ? 18.031 31.391 -10.891 1 98.31 662 HIS A N 1
ATOM 5159 C CA . HIS A 1 662 ? 19.297 31.625 -11.57 1 98.31 662 HIS A CA 1
ATOM 5160 C C . HIS A 1 662 ? 19.562 30.547 -12.625 1 98.31 662 HIS A C 1
ATOM 5162 O O . HIS A 1 662 ? 19.578 29.359 -12.312 1 98.31 662 HIS A O 1
ATOM 5168 N N . GLU A 1 663 ? 19.719 30.922 -13.828 1 98 663 GLU A N 1
ATOM 5169 C CA . GLU A 1 663 ? 20.016 29.984 -14.898 1 98 663 GLU A CA 1
ATOM 5170 C C . GLU A 1 663 ? 21.406 30.234 -15.484 1 98 663 GLU A C 1
ATOM 5172 O O . GLU A 1 663 ? 21.766 31.375 -15.797 1 98 663 GLU A O 1
ATOM 5177 N N . THR A 1 664 ? 22.188 29.203 -15.586 1 98.5 664 THR A N 1
ATOM 5178 C CA . THR A 1 664 ? 23.547 29.281 -16.094 1 98.5 664 THR A CA 1
ATOM 5179 C C . THR A 1 664 ? 23.719 28.375 -17.312 1 98.5 664 THR A C 1
ATOM 5181 O O . THR A 1 664 ? 23.438 27.188 -17.25 1 98.5 664 THR A O 1
ATOM 5184 N N . ASP A 1 665 ? 24.141 28.922 -18.422 1 98.56 665 ASP A N 1
ATOM 5185 C CA . ASP A 1 665 ? 24.531 28.156 -19.594 1 98.56 665 ASP A CA 1
ATOM 5186 C C . ASP A 1 665 ? 25.984 27.688 -19.516 1 98.56 665 ASP A C 1
ATOM 5188 O O . ASP A 1 665 ? 26.891 28.5 -19.5 1 98.56 665 ASP A O 1
ATOM 5192 N N . ALA A 1 666 ? 26.156 26.406 -19.469 1 98.62 666 ALA A N 1
ATOM 5193 C CA . ALA A 1 666 ? 27.5 25.844 -19.328 1 98.62 666 ALA A CA 1
ATOM 5194 C C . ALA A 1 666 ? 28.047 25.406 -20.688 1 98.62 666 ALA A C 1
ATOM 5196 O O . ALA A 1 666 ? 29.016 24.641 -20.75 1 98.62 666 ALA A O 1
ATOM 5197 N N . GLY A 1 667 ? 27.438 25.766 -21.766 1 98.12 667 GLY A N 1
ATOM 5198 C CA . GLY A 1 667 ? 27.953 25.547 -23.109 1 98.12 667 GLY A CA 1
ATOM 5199 C C . GLY A 1 667 ? 27.438 24.266 -23.75 1 98.12 667 GLY A C 1
ATOM 5200 O O . GLY A 1 667 ? 26.656 23.531 -23.141 1 98.12 667 GLY A O 1
ATOM 5201 N N . PRO A 1 668 ? 27.891 23.984 -24.922 1 98.12 668 PRO A N 1
ATOM 5202 C CA . PRO A 1 668 ? 27.422 22.812 -25.656 1 98.12 668 PRO A CA 1
ATOM 5203 C C . PRO A 1 668 ? 27.969 21.5 -25.094 1 98.12 668 PRO A C 1
ATOM 5205 O O . PRO A 1 668 ? 29.094 21.469 -24.594 1 98.12 668 PRO A O 1
ATOM 5208 N N . LEU A 1 669 ? 27.203 20.594 -25.156 1 97.75 669 LEU A N 1
ATOM 5209 C CA . LEU A 1 669 ? 27.594 19.219 -24.844 1 97.75 669 LEU A CA 1
ATOM 5210 C C . LEU A 1 669 ? 27.672 18.375 -26.109 1 97.75 669 LEU A C 1
ATOM 5212 O O . LEU A 1 669 ? 26.625 18 -26.672 1 97.75 669 LEU A O 1
ATOM 5216 N N . ALA A 1 670 ? 28.812 17.953 -26.578 1 96.25 670 ALA A N 1
ATOM 5217 C CA . ALA A 1 670 ? 29 17.188 -27.797 1 96.25 670 ALA A CA 1
ATOM 5218 C C . ALA A 1 670 ? 28.391 15.789 -27.672 1 96.25 670 ALA A C 1
ATOM 5220 O O . ALA A 1 670 ? 28.266 15.258 -26.562 1 96.25 670 ALA A O 1
ATOM 5221 N N . PRO A 1 671 ? 28 15.219 -28.797 1 97.19 671 PRO A N 1
ATOM 5222 C CA . PRO A 1 671 ? 27.469 13.852 -28.734 1 97.19 671 PRO A CA 1
ATOM 5223 C C . PRO A 1 671 ? 28.484 12.852 -28.172 1 97.19 671 PRO A C 1
ATOM 5225 O O . PRO A 1 671 ? 29.672 12.953 -28.453 1 97.19 671 PRO A O 1
ATOM 5228 N N . GLY A 1 672 ? 27.969 11.867 -27.438 1 97.31 672 GLY A N 1
ATOM 5229 C CA . GLY A 1 672 ? 28.828 10.805 -26.922 1 97.31 672 GLY A CA 1
ATOM 5230 C C . GLY A 1 672 ? 28.828 10.711 -25.422 1 97.31 672 GLY A C 1
ATOM 5231 O O . GLY A 1 672 ? 27.891 11.18 -24.766 1 97.31 672 GLY A O 1
ATOM 5232 N N . ALA A 1 673 ? 29.859 10.047 -24.875 1 98.44 673 ALA A N 1
ATOM 5233 C CA . ALA A 1 673 ? 29.984 9.828 -23.438 1 98.44 673 ALA A CA 1
ATOM 5234 C C . ALA A 1 673 ? 30.656 11.023 -22.75 1 98.44 673 ALA A C 1
ATOM 5236 O O . ALA A 1 673 ? 31.562 11.641 -23.312 1 98.44 673 ALA A O 1
ATOM 5237 N N . HIS A 1 674 ? 30.203 11.438 -21.609 1 98.62 674 HIS A N 1
ATOM 5238 C CA . HIS A 1 674 ? 30.766 12.539 -20.828 1 98.62 674 HIS A CA 1
ATOM 5239 C C . HIS A 1 674 ? 30.625 12.289 -19.328 1 98.62 674 HIS A C 1
ATOM 5241 O O . HIS A 1 674 ? 29.781 11.508 -18.906 1 98.62 674 HIS A O 1
ATOM 5247 N N . VAL A 1 675 ? 31.5 12.844 -18.594 1 98.81 675 VAL A N 1
ATOM 5248 C CA . VAL A 1 675 ? 31.344 13.008 -17.141 1 98.81 675 VAL A CA 1
ATOM 5249 C C . VAL A 1 675 ? 31.094 14.477 -16.812 1 98.81 675 VAL A C 1
ATOM 5251 O O . VAL A 1 675 ? 31.922 15.336 -17.109 1 98.81 675 VAL A O 1
ATOM 5254 N N . VAL A 1 676 ? 29.922 14.773 -16.328 1 98.88 676 VAL A N 1
ATOM 5255 C CA . VAL A 1 676 ? 29.547 16.125 -15.906 1 98.88 676 VAL A CA 1
ATOM 5256 C C . VAL A 1 676 ? 29.625 16.219 -14.383 1 98.88 676 VAL A C 1
ATOM 5258 O O . VAL A 1 676 ? 29.109 15.367 -13.672 1 98.88 676 VAL A O 1
ATOM 5261 N N . VAL A 1 677 ? 30.219 17.234 -13.836 1 98.88 677 VAL A N 1
ATOM 5262 C CA . VAL A 1 677 ? 30.359 17.406 -12.391 1 98.88 677 VAL A CA 1
ATOM 5263 C C . VAL A 1 677 ? 29.797 18.75 -11.969 1 98.88 677 VAL A C 1
ATOM 5265 O O . VAL A 1 677 ? 30.109 19.781 -12.562 1 98.88 677 VAL A O 1
ATOM 5268 N N . LEU A 1 678 ? 28.906 18.781 -11.086 1 98.88 678 LEU A N 1
ATOM 5269 C CA . LEU A 1 678 ? 28.453 19.984 -10.367 1 98.88 678 LEU A CA 1
ATOM 5270 C C . LEU A 1 678 ? 29.031 20 -8.961 1 98.88 678 LEU A C 1
ATOM 5272 O O . LEU A 1 678 ? 28.703 19.156 -8.125 1 98.88 678 LEU A O 1
ATOM 5276 N N . ALA A 1 679 ? 29.875 20.969 -8.703 1 98.69 679 ALA A N 1
ATOM 5277 C CA . ALA A 1 679 ? 30.469 21.141 -7.379 1 98.69 679 ALA A CA 1
ATOM 5278 C C . ALA A 1 679 ? 29.891 22.359 -6.664 1 98.69 679 ALA A C 1
ATOM 5280 O O . ALA A 1 679 ? 29.719 23.422 -7.27 1 98.69 679 ALA A O 1
ATOM 5281 N N . ALA A 1 680 ? 29.469 22.188 -5.469 1 98.69 680 ALA A N 1
ATOM 5282 C CA . ALA A 1 680 ? 29.031 23.266 -4.602 1 98.69 680 ALA A CA 1
ATOM 5283 C C . ALA A 1 680 ? 29.984 23.453 -3.42 1 98.69 680 ALA A C 1
ATOM 5285 O O . ALA A 1 680 ? 30.125 22.562 -2.588 1 98.69 680 ALA A O 1
ATOM 5286 N N . GLU A 1 681 ? 30.594 24.562 -3.344 1 98.12 681 GLU A N 1
ATOM 5287 C CA . GLU A 1 681 ? 31.453 24.906 -2.217 1 98.12 681 GLU A CA 1
ATOM 5288 C C . GLU A 1 681 ? 30.719 25.781 -1.201 1 98.12 681 GLU A C 1
ATOM 5290 O O . GLU A 1 681 ? 30.219 26.844 -1.544 1 98.12 681 GLU A O 1
ATOM 5295 N N . ALA A 1 682 ? 30.688 25.281 -0.013 1 97.31 682 ALA A N 1
ATOM 5296 C CA . ALA A 1 682 ? 30.047 26.047 1.05 1 97.31 682 ALA A CA 1
ATOM 5297 C C . ALA A 1 682 ? 30.953 27.188 1.526 1 97.31 682 ALA A C 1
ATOM 5299 O O . ALA A 1 682 ? 32.125 26.953 1.872 1 97.31 682 ALA A O 1
ATOM 5300 N N . GLU A 1 683 ? 30.344 28.344 1.513 1 95.38 683 GLU A N 1
ATOM 5301 C CA . GLU A 1 683 ? 31.078 29.531 1.908 1 95.38 683 GLU A CA 1
ATOM 5302 C C . GLU A 1 683 ? 30.406 30.219 3.098 1 95.38 683 GLU A C 1
ATOM 5304 O O . GLU A 1 683 ? 29.312 29.844 3.512 1 95.38 683 GLU A O 1
ATOM 5309 N N . LYS A 1 684 ? 31.156 31.188 3.668 1 93.31 684 LYS A N 1
ATOM 5310 C CA . LYS A 1 684 ? 30.578 31.984 4.738 1 93.31 684 LYS A CA 1
ATOM 5311 C C . LYS A 1 684 ? 29.328 32.719 4.258 1 93.31 684 LYS A C 1
ATOM 5313 O O . LYS A 1 684 ? 29.234 33.094 3.088 1 93.31 684 LYS A O 1
ATOM 5318 N N . GLY A 1 685 ? 28.469 32.906 5.18 1 94 685 GLY A N 1
ATOM 5319 C CA . GLY A 1 685 ? 27.219 33.594 4.855 1 94 685 GLY A CA 1
ATOM 5320 C C . GLY A 1 685 ? 26.156 32.656 4.316 1 94 685 GLY A C 1
ATOM 5321 O O . GLY A 1 685 ? 25.266 33.094 3.57 1 94 685 GLY A O 1
ATOM 5322 N N . LEU A 1 686 ? 26.312 31.406 4.633 1 95.31 686 LEU A N 1
ATOM 5323 C CA . LEU A 1 686 ? 25.359 30.391 4.188 1 95.31 686 LEU A CA 1
ATOM 5324 C C . LEU A 1 686 ? 25.203 30.438 2.672 1 95.31 686 LEU A C 1
ATOM 5326 O O . LEU A 1 686 ? 24.078 30.5 2.168 1 95.31 686 LEU A O 1
ATOM 5330 N N . ARG A 1 687 ? 26.281 30.438 1.999 1 96.94 687 ARG A N 1
ATOM 5331 C CA . ARG A 1 687 ? 26.25 30.516 0.542 1 96.94 687 ARG A CA 1
ATOM 5332 C C . ARG A 1 687 ? 26.906 29.297 -0.091 1 96.94 687 ARG A C 1
ATOM 5334 O O . ARG A 1 687 ? 27.719 28.625 0.54 1 96.94 687 ARG A O 1
ATOM 5341 N N . TRP A 1 688 ? 26.547 28.953 -1.286 1 98.06 688 TRP A N 1
ATOM 5342 C CA . TRP A 1 688 ? 27.219 27.984 -2.15 1 98.06 688 TRP A CA 1
ATOM 5343 C C . TRP A 1 688 ? 27.812 28.672 -3.373 1 98.06 688 TRP A C 1
ATOM 5345 O O . TRP A 1 688 ? 27.188 29.578 -3.955 1 98.06 688 TRP A O 1
ATOM 5355 N N . SER A 1 689 ? 29.031 28.375 -3.689 1 98.31 689 SER A N 1
ATOM 5356 C CA . SER A 1 689 ? 29.625 28.672 -4.996 1 98.31 689 SER A CA 1
ATOM 5357 C C . SER A 1 689 ? 29.656 27.422 -5.871 1 98.31 689 SER A C 1
ATOM 5359 O O . SER A 1 689 ? 30.312 26.438 -5.531 1 98.31 689 SER A O 1
ATOM 5361 N N . PHE A 1 690 ? 29 27.516 -7.047 1 98.62 690 PHE A N 1
ATOM 5362 C CA . PHE A 1 690 ? 28.875 26.344 -7.91 1 98.62 690 PHE A CA 1
ATOM 5363 C C . PHE A 1 690 ? 29.938 26.375 -9.008 1 98.62 690 PHE A C 1
ATOM 5365 O O . PHE A 1 690 ? 30.328 27.453 -9.469 1 98.62 690 PHE A O 1
ATOM 5372 N N . THR A 1 691 ? 30.422 25.25 -9.375 1 98.75 691 THR A N 1
ATOM 5373 C CA . THR A 1 691 ? 31.25 25.016 -10.562 1 98.75 691 THR A CA 1
ATOM 5374 C C . THR A 1 691 ? 30.703 23.859 -11.383 1 98.75 691 THR A C 1
ATOM 5376 O O . THR A 1 691 ? 30.453 22.781 -10.859 1 98.75 691 THR A O 1
ATOM 5379 N N . VAL A 1 692 ? 30.453 24.125 -12.672 1 98.81 692 VAL A N 1
ATOM 5380 C CA . VAL A 1 692 ? 30.047 23.078 -13.602 1 98.81 692 VAL A CA 1
ATOM 5381 C C . VAL A 1 692 ? 31.234 22.688 -14.484 1 98.81 692 VAL A C 1
ATOM 5383 O O . VAL A 1 692 ? 31.844 23.547 -15.125 1 98.81 692 VAL A O 1
ATOM 5386 N N . SER A 1 693 ? 31.562 21.422 -14.492 1 98.81 693 SER A N 1
ATOM 5387 C CA . SER A 1 693 ? 32.656 20.938 -15.328 1 98.81 693 SER A CA 1
ATOM 5388 C C . SER A 1 693 ? 32.188 19.766 -16.188 1 98.81 693 SER A C 1
ATOM 5390 O O . SER A 1 693 ? 31.281 19.031 -15.82 1 98.81 693 SER A O 1
ATOM 5392 N N . VAL A 1 694 ? 32.781 19.656 -17.359 1 98.75 694 VAL A N 1
ATOM 5393 C CA . VAL A 1 694 ? 32.594 18.547 -18.281 1 98.75 694 VAL A CA 1
ATOM 5394 C C . VAL A 1 694 ? 33.938 17.922 -18.656 1 98.75 694 VAL A C 1
ATOM 5396 O O . VAL A 1 694 ? 34.812 18.609 -19.156 1 98.75 694 VAL A O 1
ATOM 5399 N N . ASP A 1 695 ? 34.094 16.672 -18.391 1 98.44 695 ASP A N 1
ATOM 5400 C CA . ASP A 1 695 ? 35.312 15.922 -18.703 1 98.44 695 ASP A CA 1
ATOM 5401 C C . ASP A 1 695 ? 36.531 16.609 -18.125 1 98.44 695 ASP A C 1
ATOM 5403 O O . ASP A 1 695 ? 37.562 16.734 -18.812 1 98.44 695 ASP A O 1
ATOM 5407 N N . GLY A 1 696 ? 36.344 17.141 -17 1 97.56 696 GLY A N 1
ATOM 5408 C CA . GLY A 1 696 ? 37.469 17.719 -16.266 1 97.56 696 GLY A CA 1
ATOM 5409 C C . GLY A 1 696 ? 37.688 19.188 -16.562 1 97.56 696 GLY A C 1
ATOM 5410 O O . GLY A 1 696 ? 38.438 19.859 -15.875 1 97.56 696 GLY A O 1
ATOM 5411 N N . GLU A 1 697 ? 36.969 19.734 -17.516 1 98.12 697 GLU A N 1
ATOM 5412 C CA . GLU A 1 697 ? 37.094 21.141 -17.859 1 98.12 697 GLU A CA 1
ATOM 5413 C C . GLU A 1 697 ? 36 21.984 -17.25 1 98.12 697 GLU A C 1
ATOM 5415 O O . GLU A 1 697 ? 34.812 21.688 -17.422 1 98.12 697 GLU A O 1
ATOM 5420 N N . VAL A 1 698 ? 36.375 23.062 -16.625 1 98.56 698 VAL A N 1
ATOM 5421 C CA . VAL A 1 698 ? 35.375 23.969 -16.047 1 98.56 698 VAL A CA 1
ATOM 5422 C C . VAL A 1 698 ? 34.656 24.719 -17.156 1 98.56 698 VAL A C 1
ATOM 5424 O O . VAL A 1 698 ? 35.281 25.359 -18 1 98.56 698 VAL A O 1
ATOM 5427 N N . ARG A 1 699 ? 33.375 24.609 -17.125 1 98.5 699 ARG A N 1
ATOM 5428 C CA . ARG A 1 699 ? 32.562 25.203 -18.172 1 98.5 699 ARG A CA 1
ATOM 5429 C C . ARG A 1 699 ? 31.844 26.453 -17.656 1 98.5 699 ARG A C 1
ATOM 5431 O O . ARG A 1 699 ? 31.516 27.344 -18.438 1 98.5 699 ARG A O 1
ATOM 5438 N N . ALA A 1 700 ? 31.5 26.5 -16.391 1 98.56 700 ALA A N 1
ATOM 5439 C CA . ALA A 1 700 ? 30.781 27.656 -15.836 1 98.56 700 ALA A CA 1
ATOM 5440 C C . ALA A 1 700 ? 31.016 27.766 -14.328 1 98.56 700 ALA A C 1
ATOM 5442 O O . ALA A 1 700 ? 31.109 26.75 -13.633 1 98.56 700 ALA A O 1
ATOM 5443 N N . THR A 1 701 ? 31.078 28.922 -13.812 1 98.44 701 THR A N 1
ATOM 5444 C CA . THR A 1 701 ? 31.156 29.281 -12.398 1 98.44 701 THR A CA 1
ATOM 5445 C C . THR A 1 701 ? 30.219 30.438 -12.07 1 98.44 701 THR A C 1
ATOM 5447 O O . THR A 1 701 ? 30.672 31.578 -11.93 1 98.44 701 THR A O 1
ATOM 5450 N N . PRO A 1 702 ? 28.969 30.203 -11.945 1 98.25 702 PRO A N 1
ATOM 5451 C CA . PRO A 1 702 ? 28.031 31.281 -11.664 1 98.25 702 PRO A CA 1
ATOM 5452 C C . PRO A 1 702 ? 28.297 31.969 -10.328 1 98.25 702 PRO A C 1
ATOM 5454 O O . PRO A 1 702 ? 29.062 31.453 -9.508 1 98.25 702 PRO A O 1
ATOM 5457 N N . PRO A 1 703 ? 27.656 33.156 -10.125 1 97.12 703 PRO A N 1
ATOM 5458 C CA . PRO A 1 703 ? 27.781 33.812 -8.82 1 97.12 703 PRO A CA 1
ATOM 5459 C C . PRO A 1 703 ? 27.266 32.969 -7.672 1 97.12 703 PRO A C 1
ATOM 5461 O O . PRO A 1 703 ? 26.375 32.125 -7.867 1 97.12 703 PRO A O 1
ATOM 5464 N N . SER A 1 704 ? 27.812 33.25 -6.5 1 97.44 704 SER A N 1
ATOM 5465 C CA . SER A 1 704 ? 27.375 32.5 -5.32 1 97.44 704 SER A CA 1
ATOM 5466 C C . SER A 1 704 ? 25.922 32.781 -5 1 97.44 704 SER A C 1
ATOM 5468 O O . SER A 1 704 ? 25.406 33.844 -5.316 1 97.44 704 SER A O 1
ATOM 5470 N N . VAL A 1 705 ? 25.281 31.875 -4.402 1 97.94 705 VAL A N 1
ATOM 5471 C CA . VAL A 1 705 ? 23.859 31.938 -4.027 1 97.94 705 VAL A CA 1
ATOM 5472 C C . VAL A 1 705 ? 23.688 31.453 -2.588 1 97.94 705 VAL A C 1
ATOM 5474 O O . VAL A 1 705 ? 24.578 30.797 -2.033 1 97.94 705 VAL A O 1
ATOM 5477 N N . HIS A 1 706 ? 22.609 31.891 -1.982 1 97.12 706 HIS A N 1
ATOM 5478 C CA . HIS A 1 706 ? 22.328 31.391 -0.641 1 97.12 706 HIS A CA 1
ATOM 5479 C C . HIS A 1 706 ? 22.047 29.891 -0.66 1 97.12 706 HIS A C 1
ATOM 5481 O O . HIS A 1 706 ? 21.375 29.391 -1.564 1 97.12 706 HIS A O 1
ATOM 5487 N N . GLN A 1 707 ? 22.531 29.188 0.406 1 96.75 707 GLN A N 1
ATOM 5488 C CA . GLN A 1 707 ? 22.266 27.766 0.581 1 96.75 707 GLN A CA 1
ATOM 5489 C C . GLN A 1 707 ? 20.781 27.516 0.849 1 96.75 707 GLN A C 1
ATOM 5491 O O . GLN A 1 707 ? 20.078 28.391 1.357 1 96.75 707 GLN A O 1
ATOM 5496 N N . LEU A 1 708 ? 20.312 26.391 0.441 1 95.94 708 LEU A N 1
ATOM 5497 C CA . LEU A 1 708 ? 19.016 25.891 0.855 1 95.94 708 LEU A CA 1
ATOM 5498 C C . LEU A 1 708 ? 19.109 25.141 2.176 1 95.94 708 LEU A C 1
ATOM 5500 O O . LEU A 1 708 ? 19.75 24.094 2.248 1 95.94 708 LEU A O 1
ATOM 5504 N N . ILE A 1 709 ? 18.531 25.688 3.203 1 91.12 709 ILE A N 1
ATOM 5505 C CA . ILE A 1 709 ? 18.688 25.094 4.523 1 91.12 709 ILE A CA 1
ATOM 5506 C C . ILE A 1 709 ? 17.312 24.953 5.184 1 91.12 709 ILE A C 1
ATOM 5508 O O . ILE A 1 709 ? 16.297 25.391 4.625 1 91.12 709 ILE A O 1
ATOM 5512 N N . GLY A 1 710 ? 17.281 24.297 6.32 1 89.06 710 GLY A N 1
ATOM 5513 C CA . GLY A 1 710 ? 16.016 23.969 6.941 1 89.06 710 GLY A CA 1
ATOM 5514 C C . GLY A 1 710 ? 15.266 22.859 6.223 1 89.06 710 GLY A C 1
ATOM 5515 O O . GLY A 1 710 ? 15.797 21.766 6.051 1 89.06 710 GLY A O 1
ATOM 5516 N N . MET A 1 711 ? 14.125 23.219 5.715 1 92.62 711 MET A N 1
ATOM 5517 C CA . MET A 1 711 ? 13.328 22.188 5.047 1 92.62 711 MET A CA 1
ATOM 5518 C C . MET A 1 711 ? 13.555 22.219 3.539 1 92.62 711 MET A C 1
ATOM 5520 O O . MET A 1 711 ? 13.133 21.312 2.826 1 92.62 711 MET A O 1
ATOM 5524 N N . ALA A 1 712 ? 14.258 23.172 3.082 1 95.38 712 ALA A N 1
ATOM 5525 C CA . ALA A 1 712 ? 14.586 23.234 1.66 1 95.38 712 ALA A CA 1
ATOM 5526 C C . ALA A 1 712 ? 15.906 22.531 1.369 1 95.38 712 ALA A C 1
ATOM 5528 O O . ALA A 1 712 ? 16.859 22.641 2.148 1 95.38 712 ALA A O 1
ATOM 5529 N N . PRO A 1 713 ? 16.031 21.906 0.242 1 97.12 713 PRO A N 1
ATOM 5530 C CA . PRO A 1 713 ? 14.93 21.594 -0.683 1 97.12 713 PRO A CA 1
ATOM 5531 C C . PRO A 1 713 ? 13.906 20.641 -0.088 1 97.12 713 PRO A C 1
ATOM 5533 O O . PRO A 1 713 ? 14.273 19.672 0.59 1 97.12 713 PRO A O 1
ATOM 5536 N N . PHE A 1 714 ? 12.672 20.906 -0.362 1 97.25 714 PHE A N 1
ATOM 5537 C CA . PHE A 1 714 ? 11.617 20.094 0.243 1 97.25 714 PHE A CA 1
ATOM 5538 C C . PHE A 1 714 ? 11.359 18.844 -0.581 1 97.25 714 PHE A C 1
ATOM 5540 O O . PHE A 1 714 ? 11.219 17.75 -0.028 1 97.25 714 PHE A O 1
ATOM 5547 N N . GLN A 1 715 ? 11.25 18.969 -1.861 1 97.75 715 GLN A N 1
ATOM 5548 C CA . GLN A 1 715 ? 11.164 17.797 -2.721 1 97.75 715 GLN A CA 1
ATOM 5549 C C . GLN A 1 715 ? 12.523 17.109 -2.863 1 97.75 715 GLN A C 1
ATOM 5551 O O . GLN A 1 715 ? 13.547 17.781 -2.988 1 97.75 715 GLN A O 1
ATOM 5556 N N . GLY A 1 716 ? 12.555 15.805 -2.881 1 97.88 716 GLY A N 1
ATOM 5557 C CA . GLY A 1 716 ? 13.797 15.047 -2.855 1 97.88 716 GLY A CA 1
ATOM 5558 C C . GLY A 1 716 ? 14.477 14.977 -4.207 1 97.88 716 GLY A C 1
ATOM 5559 O O . GLY A 1 716 ? 14.164 15.758 -5.109 1 97.88 716 GLY A O 1
ATOM 5560 N N . ILE A 1 717 ? 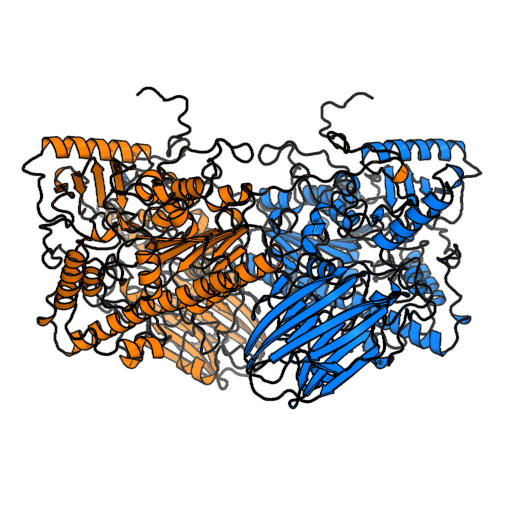15.453 14.078 -4.316 1 98.62 717 ILE A N 1
ATOM 5561 C CA . ILE A 1 717 ? 16.344 13.984 -5.469 1 98.62 717 ILE A CA 1
ATOM 5562 C C . ILE A 1 717 ? 15.742 13.055 -6.512 1 98.62 717 ILE A C 1
ATOM 5564 O O . ILE A 1 717 ? 15.328 11.938 -6.188 1 98.62 717 ILE A O 1
ATOM 5568 N N . SER A 1 718 ? 15.711 13.531 -7.695 1 98.38 718 SER A N 1
ATOM 5569 C CA . SER A 1 718 ? 15.352 12.727 -8.859 1 98.38 718 SER A CA 1
ATOM 5570 C C . SER A 1 718 ? 16.484 12.688 -9.875 1 98.38 718 SER A C 1
ATOM 5572 O O . SER A 1 718 ? 17.172 13.688 -10.094 1 98.38 718 SER A O 1
ATOM 5574 N N . VAL A 1 719 ? 16.719 11.586 -10.445 1 98.31 719 VAL A N 1
ATOM 5575 C CA . VAL A 1 719 ? 17.75 11.438 -11.461 1 98.31 719 VAL A CA 1
ATOM 5576 C C . VAL A 1 719 ? 17.109 11.156 -12.82 1 98.31 719 VAL A C 1
ATOM 5578 O O . VAL A 1 719 ? 16.125 10.406 -12.906 1 98.31 719 VAL A O 1
ATOM 5581 N N . GLY A 1 720 ? 17.547 11.852 -13.789 1 98.5 720 GLY A N 1
ATOM 5582 C CA . GLY A 1 720 ? 17.078 11.672 -15.156 1 98.5 720 GLY A CA 1
ATOM 5583 C C . GLY A 1 720 ? 15.758 12.367 -15.43 1 98.5 720 GLY A C 1
ATOM 5584 O O . GLY A 1 720 ? 15.133 12.133 -16.469 1 98.5 720 GLY A O 1
ATOM 5585 N N . ILE A 1 721 ? 15.273 13.188 -14.531 1 98.56 721 ILE A N 1
ATOM 5586 C CA . ILE A 1 721 ? 13.953 13.797 -14.633 1 98.56 721 ILE A CA 1
ATOM 5587 C C . ILE A 1 721 ? 13.766 14.82 -13.516 1 98.56 721 ILE A C 1
ATOM 5589 O O . ILE A 1 721 ? 14.484 14.789 -12.516 1 98.56 721 ILE A O 1
ATOM 5593 N N . ASP A 1 722 ? 12.992 15.805 -13.688 1 98.56 722 ASP A N 1
ATOM 5594 C CA . ASP A 1 722 ? 12.523 16.672 -12.617 1 98.56 722 ASP A CA 1
ATOM 5595 C C . ASP A 1 722 ? 11.078 16.359 -12.242 1 98.56 722 ASP A C 1
ATOM 5597 O O . ASP A 1 722 ? 10.141 16.969 -12.758 1 98.56 722 ASP A O 1
ATOM 5601 N N . ARG A 1 723 ? 10.922 15.5 -11.305 1 97.69 723 ARG A N 1
ATOM 5602 C CA . ARG A 1 723 ? 9.617 14.953 -10.961 1 97.69 723 ARG A CA 1
ATOM 5603 C C . ARG A 1 723 ? 8.766 15.984 -10.227 1 97.69 723 ARG A C 1
ATOM 5605 O O . ARG A 1 723 ? 9.289 16.797 -9.461 1 97.69 723 ARG A O 1
ATOM 5612 N N . LYS A 1 724 ? 7.383 15.984 -10.445 1 97.44 724 LYS A N 1
ATOM 5613 C CA . LYS A 1 724 ? 6.355 16.672 -9.664 1 97.44 724 LYS A CA 1
ATOM 5614 C C . LYS A 1 724 ? 6.551 18.188 -9.703 1 97.44 724 LYS A C 1
ATOM 5616 O O . LYS A 1 724 ? 6.477 18.797 -10.766 1 97.44 724 LYS A O 1
ATOM 5621 N N . SER A 1 725 ? 6.879 18.859 -8.578 1 96.5 725 SER A N 1
ATOM 5622 C CA . SER A 1 725 ? 7.066 20.297 -8.602 1 96.5 725 SER A CA 1
ATOM 5623 C C . SER A 1 725 ? 8.406 20.672 -9.219 1 96.5 725 SER A C 1
ATOM 5625 O O . SER A 1 725 ? 9.461 20.266 -8.727 1 96.5 725 SER A O 1
ATOM 5627 N N . PRO A 1 726 ? 8.398 21.469 -10.25 1 97.5 726 PRO A N 1
ATOM 5628 C CA . PRO A 1 726 ? 9.656 21.766 -10.938 1 97.5 726 PRO A CA 1
ATOM 5629 C C . PRO A 1 726 ? 10.523 22.766 -10.188 1 97.5 726 PRO A C 1
ATOM 5631 O O . PRO A 1 726 ? 10.008 23.672 -9.531 1 97.5 726 PRO A O 1
ATOM 5634 N N . VAL A 1 727 ? 11.766 22.594 -10.406 1 98.44 727 VAL A N 1
ATOM 5635 C CA . VAL A 1 727 ? 12.711 23.594 -9.914 1 98.44 727 VAL A CA 1
ATOM 5636 C C . VAL A 1 727 ? 12.602 24.875 -10.742 1 98.44 727 VAL A C 1
ATOM 5638 O O . VAL A 1 727 ? 12.531 25.969 -10.195 1 98.44 727 VAL A O 1
ATOM 5641 N N . SER A 1 728 ? 12.57 24.703 -12.031 1 98.56 728 SER A N 1
ATOM 5642 C CA . SER A 1 728 ? 12.414 25.797 -12.984 1 98.56 728 SER A CA 1
ATOM 5643 C C . SER A 1 728 ? 11.047 25.766 -13.656 1 98.56 728 SER A C 1
ATOM 5645 O O . SER A 1 728 ? 10.781 24.875 -14.484 1 98.56 728 SER A O 1
ATOM 5647 N N . TRP A 1 729 ? 10.227 26.703 -13.367 1 97.75 729 TRP A N 1
ATOM 5648 C CA . TRP A 1 729 ? 8.891 26.75 -13.945 1 97.75 729 TRP A CA 1
ATOM 5649 C C . TRP A 1 729 ? 8.953 27.016 -15.445 1 97.75 729 TRP A C 1
ATOM 5651 O O . TRP A 1 729 ? 8.203 26.422 -16.219 1 97.75 729 TRP A O 1
ATOM 5661 N N . PRO A 1 730 ? 9.852 27.953 -15.922 1 98.12 730 PRO A N 1
ATOM 5662 C CA . PRO A 1 730 ? 9.945 28.156 -17.375 1 98.12 730 PRO A CA 1
ATOM 5663 C C . PRO A 1 730 ? 10.328 26.875 -18.109 1 98.12 730 PRO A C 1
ATOM 5665 O O . PRO A 1 730 ? 9.805 26.609 -19.203 1 98.12 730 PRO A O 1
ATOM 5668 N N . LEU A 1 731 ? 11.273 26.141 -17.531 1 98.5 731 LEU A N 1
ATOM 5669 C CA . LEU A 1 731 ? 11.633 24.875 -18.156 1 98.5 731 LEU A CA 1
ATOM 5670 C C . LEU A 1 731 ? 10.438 23.938 -18.203 1 98.5 731 LEU A C 1
ATOM 5672 O O . LEU A 1 731 ? 10.219 23.25 -19.203 1 98.5 731 LEU A O 1
ATOM 5676 N N . PHE A 1 732 ? 9.727 23.906 -17.188 1 98.19 732 PHE A N 1
ATOM 5677 C CA . PHE A 1 732 ? 8.555 23.047 -17.078 1 98.19 732 PHE A CA 1
ATOM 5678 C C . PHE A 1 732 ? 7.504 23.438 -18.109 1 98.19 732 PHE A C 1
ATOM 5680 O O . PHE A 1 732 ? 6.848 22.578 -18.703 1 98.19 732 PHE A O 1
ATOM 5687 N N . GLU A 1 733 ? 7.289 24.688 -18.281 1 97.69 733 GLU A N 1
ATOM 5688 C CA . GLU A 1 733 ? 6.328 25.156 -19.281 1 97.69 733 GLU A CA 1
ATOM 5689 C C . GLU A 1 733 ? 6.699 24.672 -20.688 1 97.69 733 GLU A C 1
ATOM 5691 O O . GLU A 1 733 ? 5.824 24.359 -21.484 1 97.69 733 GLU A O 1
ATOM 5696 N N . ARG A 1 734 ? 8.023 24.625 -20.844 1 98.06 734 ARG A N 1
ATOM 5697 C CA . ARG A 1 734 ? 8.477 24.25 -22.188 1 98.06 734 ARG A CA 1
ATOM 5698 C C . ARG A 1 734 ? 8.492 22.734 -22.359 1 98.06 734 ARG A C 1
ATOM 5700 O O . ARG A 1 734 ? 8.211 22.219 -23.438 1 98.06 734 ARG A O 1
ATOM 5707 N N . HIS A 1 735 ? 8.859 21.984 -21.234 1 98.19 735 HIS A N 1
ATOM 5708 C CA . HIS A 1 735 ? 9.219 20.578 -21.453 1 98.19 735 HIS A CA 1
ATOM 5709 C C . HIS A 1 735 ? 8.562 19.672 -20.406 1 98.19 735 HIS A C 1
ATOM 5711 O O . HIS A 1 735 ? 8.766 18.453 -20.422 1 98.19 735 HIS A O 1
ATOM 5717 N N . ARG A 1 736 ? 7.785 20.266 -19.5 1 98 736 ARG A N 1
ATOM 5718 C CA . ARG A 1 736 ? 7.191 19.516 -18.391 1 98 736 ARG A CA 1
ATOM 5719 C C . ARG A 1 736 ? 8.266 18.859 -17.531 1 98 736 ARG A C 1
ATOM 5721 O O . ARG A 1 736 ? 9.164 19.547 -17.031 1 98 736 ARG A O 1
ATOM 5728 N N . SER A 1 737 ? 8.211 17.609 -17.188 1 97.88 737 SER A N 1
ATOM 5729 C CA . SER A 1 737 ? 9.18 16.984 -16.297 1 97.88 737 SER A CA 1
ATOM 5730 C C . SER A 1 737 ? 10.516 16.75 -17 1 97.88 737 SER A C 1
ATOM 5732 O O . SER A 1 737 ? 11.531 16.5 -16.344 1 97.88 737 SER A O 1
ATOM 5734 N N . PHE A 1 738 ? 10.562 16.688 -18.328 1 98.5 738 PHE A N 1
ATOM 5735 C CA . PHE A 1 738 ? 11.742 16.766 -19.188 1 98.5 738 PHE A CA 1
ATOM 5736 C C . PHE A 1 738 ? 12.656 15.562 -18.953 1 98.5 738 PHE A C 1
ATOM 5738 O O . PHE A 1 738 ? 13.844 15.727 -18.672 1 98.5 738 PHE A O 1
ATOM 5745 N N . ARG A 1 739 ? 12.195 14.328 -19.062 1 98.31 739 ARG A N 1
ATOM 5746 C CA . ARG A 1 739 ? 12.961 13.094 -18.906 1 98.31 739 ARG A CA 1
ATOM 5747 C C . ARG A 1 739 ? 14.156 13.07 -19.859 1 98.31 739 ARG A C 1
ATOM 5749 O O . ARG A 1 739 ? 14.023 13.414 -21.031 1 98.31 739 ARG A O 1
ATOM 5756 N N . TYR A 1 740 ? 15.242 12.68 -19.328 1 98.56 740 TYR A N 1
ATOM 5757 C CA . TYR A 1 740 ? 16.469 12.625 -20.125 1 98.56 740 TYR A CA 1
ATOM 5758 C C . TYR A 1 740 ? 16.375 11.578 -21.219 1 98.56 740 TYR A C 1
ATOM 5760 O O . TYR A 1 740 ? 16.078 10.414 -20.938 1 98.56 740 TYR A O 1
ATOM 5768 N N . GLY A 1 741 ? 16.688 11.969 -22.422 1 98.25 741 GLY A N 1
ATOM 5769 C CA . GLY A 1 741 ? 16.5 11.086 -23.562 1 98.25 741 GLY A CA 1
ATOM 5770 C C . GLY A 1 741 ? 17.781 10.383 -23.984 1 98.25 741 GLY A C 1
ATOM 5771 O O . GLY A 1 741 ? 17.766 9.531 -24.875 1 98.25 741 GLY A O 1
ATOM 5772 N N . GLY A 1 742 ? 18.922 10.711 -23.359 1 98.06 742 GLY A N 1
ATOM 5773 C CA . GLY A 1 742 ? 20.172 10.008 -23.625 1 98.06 742 GLY A CA 1
ATOM 5774 C C . GLY A 1 742 ? 20.359 8.773 -22.766 1 98.06 742 GLY A C 1
ATOM 5775 O O . GLY A 1 742 ? 19.375 8.141 -22.375 1 98.06 742 GLY A O 1
ATOM 5776 N N . VAL A 1 743 ? 21.594 8.336 -22.609 1 98.19 743 VAL A N 1
ATOM 5777 C CA . VAL A 1 743 ? 21.906 7.16 -21.812 1 98.19 743 VAL A CA 1
ATOM 5778 C C . VAL A 1 743 ? 22.641 7.578 -20.547 1 98.19 743 VAL A C 1
ATOM 5780 O O . VAL A 1 743 ? 23.859 7.773 -20.578 1 98.19 743 VAL A O 1
ATOM 5783 N N . LEU A 1 744 ? 21.906 7.695 -19.5 1 98.19 744 LEU A N 1
ATOM 5784 C CA . LEU A 1 744 ? 22.469 8.031 -18.188 1 98.19 744 LEU A CA 1
ATOM 5785 C C . LEU A 1 744 ? 22.984 6.777 -17.484 1 98.19 744 LEU A C 1
ATOM 5787 O O . LEU A 1 744 ? 22.266 5.789 -17.359 1 98.19 744 LEU A O 1
ATOM 5791 N N . ARG A 1 745 ? 24.234 6.809 -17.094 1 97.62 745 ARG A N 1
ATOM 5792 C CA . ARG A 1 745 ? 24.781 5.652 -16.406 1 97.62 745 ARG A CA 1
ATOM 5793 C C . ARG A 1 745 ? 24.562 5.762 -14.898 1 97.62 745 ARG A C 1
ATOM 5795 O O . ARG A 1 745 ? 24.125 4.801 -14.258 1 97.62 745 ARG A O 1
ATOM 5802 N N . SER A 1 746 ? 24.828 6.895 -14.297 1 98.25 746 SER A N 1
ATOM 5803 C CA . SER A 1 746 ? 24.719 7.027 -12.852 1 98.25 746 SER A CA 1
ATOM 5804 C C . SER A 1 746 ? 24.859 8.484 -12.414 1 98.25 746 SER A C 1
ATOM 5806 O O . SER A 1 746 ? 25.375 9.312 -13.164 1 98.25 746 SER A O 1
ATOM 5808 N N . VAL A 1 747 ? 24.344 8.805 -11.312 1 98.81 747 VAL A N 1
ATOM 5809 C CA . VAL A 1 747 ? 24.531 10.062 -10.602 1 98.81 747 VAL A CA 1
ATOM 5810 C C . VAL A 1 747 ? 25.078 9.781 -9.195 1 98.81 747 VAL A C 1
ATOM 5812 O O . VAL A 1 747 ? 24.422 9.094 -8.406 1 98.81 747 VAL A O 1
ATOM 5815 N N . THR A 1 748 ? 26.234 10.344 -8.859 1 98.75 748 THR A N 1
ATOM 5816 C CA . THR A 1 748 ? 26.844 10.086 -7.562 1 98.75 748 THR A CA 1
ATOM 5817 C C . THR A 1 748 ? 26.953 11.375 -6.754 1 98.75 748 THR A C 1
ATOM 5819 O O . THR A 1 748 ? 27.547 12.359 -7.215 1 98.75 748 THR A O 1
ATOM 5822 N N . TYR A 1 749 ? 26.359 11.414 -5.609 1 98.75 749 TYR A N 1
ATOM 5823 C CA . TYR A 1 749 ? 26.547 12.484 -4.637 1 98.75 749 TYR A CA 1
ATOM 5824 C C . TYR A 1 749 ? 27.734 12.188 -3.715 1 98.75 749 TYR A C 1
ATOM 5826 O O . TYR A 1 749 ? 27.812 11.109 -3.129 1 98.75 749 TYR A O 1
ATOM 5834 N N . THR A 1 750 ? 28.609 13.125 -3.592 1 98.62 750 THR A N 1
ATOM 5835 C CA . THR A 1 750 ? 29.734 13.055 -2.66 1 98.62 750 THR A CA 1
ATOM 5836 C C . THR A 1 750 ? 29.703 14.227 -1.687 1 98.62 750 THR A C 1
ATOM 5838 O O . THR A 1 750 ? 30.219 15.305 -1.986 1 98.62 750 THR A O 1
ATOM 5841 N N . PRO A 1 751 ? 29.094 13.992 -0.537 1 97.81 751 PRO A N 1
ATOM 5842 C CA . PRO A 1 751 ? 29.109 15.047 0.479 1 97.81 751 PRO A CA 1
ATOM 5843 C C . PRO A 1 751 ? 30.516 15.43 0.917 1 97.81 751 PRO A C 1
ATOM 5845 O O . PRO A 1 751 ? 31.375 14.555 1.084 1 97.81 751 PRO A O 1
ATOM 5848 N N . GLY A 1 752 ? 30.734 16.719 0.96 1 95.94 752 GLY A N 1
ATOM 5849 C CA . GLY A 1 752 ? 32.031 17.234 1.409 1 95.94 752 GLY A CA 1
ATOM 5850 C C . GLY A 1 752 ? 32 17.703 2.854 1 95.94 752 GLY A C 1
ATOM 5851 O O . GLY A 1 752 ? 31.203 17.219 3.656 1 95.94 752 GLY A O 1
ATOM 5852 N N . GLU A 1 753 ? 32.875 18.547 3.152 1 90.88 753 GLU A N 1
ATOM 5853 C CA . GLU A 1 753 ? 33.031 19.047 4.516 1 90.88 753 GLU A CA 1
ATOM 5854 C C . GLU A 1 753 ? 31.906 20 4.883 1 90.88 753 GLU A C 1
ATOM 5856 O O . GLU A 1 753 ? 31.391 20.719 4.027 1 90.88 753 GLU A O 1
ATOM 5861 N N . PRO A 1 754 ? 31.562 19.969 6.195 1 92.31 754 PRO A N 1
ATOM 5862 C CA . PRO A 1 754 ? 30.609 21 6.641 1 92.31 754 PRO A CA 1
ATOM 5863 C C . PRO A 1 754 ? 31.109 22.406 6.367 1 92.31 754 PRO A C 1
ATOM 5865 O O . PRO A 1 754 ? 32.312 22.688 6.492 1 92.31 754 PRO A O 1
ATOM 5868 N N . GLY A 1 755 ? 30.188 23.25 5.957 1 92.94 755 GLY A N 1
ATOM 5869 C CA . GLY A 1 755 ? 30.516 24.625 5.68 1 92.94 755 GLY A CA 1
ATOM 5870 C C . GLY A 1 755 ? 30.891 25.422 6.926 1 92.94 755 GLY A C 1
ATOM 5871 O O . GLY A 1 755 ? 30.734 24.922 8.047 1 92.94 755 GLY A O 1
ATOM 5872 N N . PRO A 1 756 ? 31.375 26.562 6.695 1 89.69 756 PRO A N 1
ATOM 5873 C CA . PRO A 1 756 ? 31.812 27.406 7.805 1 89.69 756 PRO A CA 1
ATOM 5874 C C . PRO A 1 756 ? 30.688 27.781 8.766 1 89.69 756 PRO A C 1
ATOM 5876 O O . PRO A 1 756 ? 30.938 28.109 9.922 1 89.69 756 PRO A O 1
ATOM 5879 N N . ASP A 1 757 ? 29.438 27.75 8.297 1 87.75 757 ASP A N 1
ATOM 5880 C CA . ASP A 1 757 ? 28.297 28.156 9.109 1 87.75 757 ASP A CA 1
ATOM 5881 C C . ASP A 1 757 ? 27.516 26.953 9.609 1 87.75 757 ASP A C 1
ATOM 5883 O O . ASP A 1 757 ? 26.391 27.094 10.094 1 87.75 757 ASP A O 1
ATOM 5887 N N . SER A 1 758 ? 28.062 25.781 9.492 1 85.69 758 SER A N 1
ATOM 5888 C CA . SER A 1 758 ? 27.406 24.594 10 1 85.69 758 SER A CA 1
ATOM 5889 C C . SER A 1 758 ? 27.391 24.578 11.531 1 85.69 758 SER A C 1
ATOM 5891 O O . SER A 1 758 ? 28.25 25.188 12.164 1 85.69 758 SER A O 1
ATOM 5893 N N . PRO A 1 759 ? 26.281 23.906 12.047 1 73.94 759 PRO A N 1
ATOM 5894 C CA . PRO A 1 759 ? 26.266 23.828 13.508 1 73.94 759 PRO A CA 1
ATOM 5895 C C . PRO A 1 759 ? 27.547 23.219 14.078 1 73.94 759 PRO A C 1
ATOM 5897 O O . PRO A 1 759 ? 28.031 23.672 15.117 1 73.94 759 PRO A O 1
ATOM 5900 N N . GLU A 1 760 ? 28.047 22.234 13.375 1 69.31 760 GLU A N 1
ATOM 5901 C CA . GLU A 1 760 ? 29.297 21.625 13.812 1 69.31 760 GLU A CA 1
ATOM 5902 C C . GLU A 1 760 ? 30.438 22.641 13.797 1 69.31 760 GLU A C 1
ATOM 5904 O O . GLU A 1 760 ? 31.234 22.703 14.734 1 69.31 760 GLU A O 1
ATOM 5909 N N . ALA A 1 761 ? 30.391 23.375 12.734 1 68.69 761 ALA A N 1
ATOM 5910 C CA . ALA A 1 761 ? 31.453 24.375 12.578 1 68.69 761 ALA A CA 1
ATOM 5911 C C . ALA A 1 761 ? 31.281 25.5 13.586 1 68.69 761 ALA A C 1
ATOM 5913 O O . ALA A 1 761 ? 32.281 25.969 14.172 1 68.69 761 ALA A O 1
ATOM 5914 N N . VAL A 1 762 ? 30.016 25.781 13.773 1 61.19 762 VAL A N 1
ATOM 5915 C CA . VAL A 1 762 ? 29.719 26.844 14.727 1 61.19 762 VAL A CA 1
ATOM 5916 C C . VAL A 1 762 ? 30.062 26.375 16.141 1 61.19 762 VAL A C 1
ATOM 5918 O O . VAL A 1 762 ? 30.703 27.109 16.906 1 61.19 762 VAL A O 1
ATOM 5921 N N . ALA A 1 763 ? 29.719 25.172 16.422 1 61.78 763 ALA A N 1
ATOM 5922 C CA . ALA A 1 763 ? 30.062 24.594 17.719 1 61.78 763 ALA A CA 1
ATOM 5923 C C . ALA A 1 763 ? 31.562 24.5 17.906 1 61.78 763 ALA A C 1
ATOM 5925 O O . ALA A 1 763 ? 32.094 24.797 18.984 1 61.78 763 ALA A O 1
ATOM 5926 N N . ALA A 1 764 ? 32.25 24 16.859 1 58.5 764 ALA A N 1
ATOM 5927 C CA . ALA A 1 764 ? 33.688 23.875 16.922 1 58.5 764 ALA A CA 1
ATOM 5928 C C . ALA A 1 764 ? 34.375 25.234 17.109 1 58.5 764 ALA A C 1
ATOM 5930 O O . ALA A 1 764 ? 35.281 25.375 17.906 1 58.5 764 ALA A O 1
ATOM 5931 N N . ALA A 1 765 ? 33.812 26.203 16.391 1 53.94 765 ALA A N 1
ATOM 5932 C CA . ALA A 1 765 ? 34.344 27.562 16.484 1 53.94 765 ALA A CA 1
ATOM 5933 C C . ALA A 1 765 ? 34.156 28.156 17.875 1 53.94 765 ALA A C 1
ATOM 5935 O O . ALA A 1 765 ? 35.031 28.797 18.422 1 53.94 765 ALA A O 1
ATOM 5936 N N . LEU A 1 766 ? 33.031 27.797 18.312 1 50.5 766 LEU A N 1
ATOM 5937 C CA . LEU A 1 766 ? 32.75 28.281 19.656 1 50.5 766 LEU A CA 1
ATOM 5938 C C . LEU A 1 766 ? 33.656 27.594 20.688 1 50.5 766 LEU A C 1
ATOM 5940 O O . LEU A 1 766 ? 34.125 28.234 21.625 1 50.5 766 LEU A O 1
ATOM 5944 N N . LYS A 1 767 ? 33.812 26.266 20.547 1 54.69 767 LYS A N 1
ATOM 5945 C CA . LYS A 1 767 ? 34.719 25.516 21.422 1 54.69 767 LYS A CA 1
ATOM 5946 C C . LYS A 1 767 ? 36.156 26.047 21.312 1 54.69 767 LYS A C 1
ATOM 5948 O O . LYS A 1 767 ? 36.844 26.203 22.328 1 54.69 767 LYS A O 1
ATOM 5953 N N . GLN A 1 768 ? 36.688 26.156 20.078 1 47.5 768 GLN A N 1
ATOM 5954 C CA . GLN A 1 768 ? 38.031 26.672 19.875 1 47.5 768 GLN A CA 1
ATOM 5955 C C . GLN A 1 768 ? 38.188 28.062 20.5 1 47.5 768 GLN A C 1
ATOM 5957 O O . GLN A 1 768 ? 39.219 28.375 21.094 1 47.5 768 GLN A O 1
ATOM 5962 N N . ALA A 1 769 ? 37.188 28.844 20.359 1 43.59 769 ALA A N 1
ATOM 5963 C CA . ALA A 1 769 ? 37.219 30.188 20.953 1 43.59 769 ALA A CA 1
ATOM 5964 C C . ALA A 1 769 ? 37.219 30.109 22.469 1 43.59 769 ALA A C 1
ATOM 5966 O O . ALA A 1 769 ? 37.938 30.859 23.141 1 43.59 769 ALA A O 1
ATOM 5967 N N . ALA A 1 770 ? 36.438 29.297 22.969 1 42.12 770 ALA A N 1
ATOM 5968 C CA . ALA A 1 770 ? 36.438 29.109 24.422 1 42.12 770 ALA A CA 1
ATOM 5969 C C . ALA A 1 770 ? 37.812 28.625 24.922 1 42.12 770 ALA A C 1
ATOM 5971 O O . ALA A 1 770 ? 38.25 29.047 25.984 1 42.12 770 ALA A O 1
ATOM 5972 N N . ALA A 1 771 ? 38.125 27.609 24.062 1 50.44 771 ALA A N 1
ATOM 5973 C CA . ALA A 1 771 ? 39.438 27.109 24.484 1 50.44 771 ALA A CA 1
ATOM 5974 C C . ALA A 1 771 ? 40.5 28.219 24.453 1 50.44 771 ALA A C 1
ATOM 5976 O O . ALA A 1 771 ? 41.469 28.172 25.219 1 50.44 771 ALA A O 1
ATOM 5977 N N . ALA A 1 772 ? 40.406 29.078 23.672 1 42.88 772 ALA A N 1
ATOM 5978 C CA . ALA A 1 772 ? 41.375 30.172 23.578 1 42.88 772 ALA A CA 1
ATOM 5979 C C . ALA A 1 772 ? 41.219 31.141 24.75 1 42.88 772 ALA A C 1
ATOM 5981 O O . ALA A 1 772 ? 42.125 31.906 25.047 1 42.88 772 ALA A O 1
ATOM 5982 N N . PHE A 1 773 ? 40.094 31.125 25.172 1 36.41 773 PHE A N 1
ATOM 5983 C CA . PHE A 1 773 ? 39.906 31.984 26.328 1 36.41 773 PHE A CA 1
ATOM 5984 C C . PHE A 1 773 ? 40.219 31.219 27.609 1 36.41 773 PHE A C 1
ATOM 5986 O O . PHE A 1 773 ? 40.219 31.812 28.703 1 36.41 773 PHE A O 1
ATOM 5993 N N . GLU A 1 774 ? 40.312 30.031 27.594 1 33.38 774 GLU A N 1
ATOM 5994 C CA . GLU A 1 774 ? 40.906 29.344 28.766 1 33.38 774 GLU A CA 1
ATOM 5995 C C . GLU A 1 774 ? 42.406 29.359 28.719 1 33.38 774 GLU A C 1
ATOM 5997 O O . GLU A 1 774 ? 43 29.141 27.656 1 33.38 774 GLU A O 1
ATOM 6002 N N . MET B 1 1 ? 1.442 8.25 48.531 1 23.83 1 MET B N 1
ATOM 6003 C CA . MET B 1 1 ? 0.912 8.133 47.188 1 23.83 1 MET B CA 1
ATOM 6004 C C . MET B 1 1 ? 0.509 6.695 46.875 1 23.83 1 MET B C 1
ATOM 6006 O O . MET B 1 1 ? 1.363 5.812 46.781 1 23.83 1 MET B O 1
ATOM 6010 N N . THR B 1 2 ? -0.512 6.297 47.438 1 27.52 2 THR B N 1
ATOM 6011 C CA . THR B 1 2 ? -1.043 4.941 47.375 1 27.52 2 THR B CA 1
ATOM 6012 C C . THR B 1 2 ? -1.147 4.473 45.906 1 27.52 2 THR B C 1
ATOM 6014 O O . THR B 1 2 ? -1.701 5.176 45.062 1 27.52 2 THR B O 1
ATOM 6017 N N . THR B 1 3 ? -0.168 3.711 45.438 1 34.75 3 THR B N 1
ATOM 6018 C CA . THR B 1 3 ? -0.094 3.047 44.156 1 34.75 3 THR B CA 1
ATOM 6019 C C . THR B 1 3 ? -1.415 2.359 43.812 1 34.75 3 THR B C 1
ATOM 6021 O O . THR B 1 3 ? -1.866 1.479 44.562 1 34.75 3 THR B O 1
ATOM 6024 N N . ASP B 1 4 ? -2.363 3.082 43.406 1 37.41 4 ASP B N 1
ATOM 6025 C CA . ASP B 1 4 ? -3.531 2.359 42.906 1 37.41 4 ASP B CA 1
ATOM 6026 C C . ASP B 1 4 ? -3.115 1.145 42.094 1 37.41 4 ASP B C 1
ATOM 6028 O O . ASP B 1 4 ? -2.438 1.284 41.062 1 37.41 4 ASP B O 1
ATOM 6032 N N . PRO B 1 5 ? -3 -0.004 42.688 1 44.34 5 PRO B N 1
ATOM 6033 C CA . PRO B 1 5 ? -2.555 -1.261 42.094 1 44.34 5 PRO B CA 1
ATOM 6034 C C . PRO B 1 5 ? -3.062 -1.439 40.656 1 44.34 5 PRO B C 1
ATOM 6036 O O . PRO B 1 5 ? -2.559 -2.291 39.938 1 44.34 5 PRO B O 1
ATOM 6039 N N . THR B 1 6 ? -4.16 -0.886 40.344 1 46.53 6 THR B N 1
ATOM 6040 C CA . THR B 1 6 ? -4.832 -1.091 39.062 1 46.53 6 THR B CA 1
ATOM 6041 C C . THR B 1 6 ? -4.27 -0.149 38 1 46.53 6 THR B C 1
ATOM 6043 O O . THR B 1 6 ? -4.625 -0.248 36.812 1 46.53 6 THR B O 1
ATOM 6046 N N . ALA B 1 7 ? -3.234 0.714 38.5 1 59.62 7 ALA B N 1
ATOM 6047 C CA . ALA B 1 7 ? -2.699 1.711 37.594 1 59.62 7 ALA B CA 1
ATOM 6048 C C . ALA B 1 7 ? -1.604 1.113 36.719 1 59.62 7 ALA B C 1
ATOM 6050 O O . ALA B 1 7 ? -0.674 0.479 37.219 1 59.62 7 ALA B O 1
ATOM 6051 N N . THR B 1 8 ? -1.804 0.917 35.469 1 75.88 8 THR B N 1
ATOM 6052 C CA . THR B 1 8 ? -0.875 0.377 34.5 1 75.88 8 THR B CA 1
ATOM 6053 C C . THR B 1 8 ? 0 1.483 33.906 1 75.88 8 THR B C 1
ATOM 6055 O O . THR B 1 8 ? 0.577 1.324 32.844 1 75.88 8 THR B O 1
ATOM 6058 N N . ARG B 1 9 ? 0.172 2.604 34.781 1 88.12 9 ARG B N 1
ATOM 6059 C CA . ARG B 1 9 ? 1 3.703 34.312 1 88.12 9 ARG B CA 1
ATOM 6060 C C . ARG B 1 9 ? 2.479 3.428 34.562 1 88.12 9 ARG B C 1
ATOM 6062 O O . ARG B 1 9 ? 2.885 3.164 35.688 1 88.12 9 ARG B O 1
ATOM 6069 N N . ARG B 1 10 ? 3.139 3.475 33.562 1 88.94 10 ARG B N 1
ATOM 6070 C CA . ARG B 1 10 ? 4.578 3.291 33.719 1 88.94 10 ARG B CA 1
ATOM 6071 C C . ARG B 1 10 ? 5.285 4.633 33.875 1 88.94 10 ARG B C 1
ATOM 6073 O O . ARG B 1 10 ? 4.766 5.668 33.438 1 88.94 10 ARG B O 1
ATOM 6080 N N . ASP B 1 11 ? 6.484 4.629 34.562 1 92.62 11 ASP B N 1
ATOM 6081 C CA . ASP B 1 11 ? 7.395 5.77 34.594 1 92.62 11 ASP B CA 1
ATOM 6082 C C . ASP B 1 11 ? 7.938 6.039 33.188 1 92.62 11 ASP B C 1
ATOM 6084 O O . ASP B 1 11 ? 8.609 5.188 32.594 1 92.62 11 ASP B O 1
ATOM 6088 N N . PRO B 1 12 ? 7.621 7.25 32.688 1 93.88 12 PRO B N 1
ATOM 6089 C CA . PRO B 1 12 ? 8.062 7.547 31.312 1 93.88 12 PRO B CA 1
ATOM 6090 C C . PRO B 1 12 ? 9.586 7.531 31.172 1 93.88 12 PRO B C 1
ATOM 6092 O O . PRO B 1 12 ? 10.102 7.426 30.047 1 93.88 12 PRO B O 1
ATOM 6095 N N . TYR B 1 13 ? 10.297 7.59 32.25 1 95.44 13 TYR B N 1
ATOM 6096 C CA . TYR B 1 13 ? 11.75 7.664 32.188 1 95.44 13 TYR B CA 1
ATOM 6097 C C . TYR B 1 13 ? 12.383 6.336 32.594 1 95.44 13 TYR B C 1
ATOM 6099 O O . TYR B 1 13 ? 13.609 6.207 32.594 1 95.44 13 TYR B O 1
ATOM 6107 N N . GLU B 1 14 ? 11.578 5.391 32.875 1 92.19 14 GLU B N 1
ATOM 6108 C CA . GLU B 1 14 ? 12.102 4.098 33.312 1 92.19 14 GLU B CA 1
ATOM 6109 C C . GLU B 1 14 ? 12.969 3.457 32.25 1 92.19 14 GLU B C 1
ATOM 6111 O O . GLU B 1 14 ? 12.555 3.354 31.078 1 92.19 14 GLU B O 1
ATOM 6116 N N . GLY B 1 15 ? 14.109 3.068 32.625 1 91.56 15 GLY B N 1
ATOM 6117 C CA . GLY B 1 15 ? 15 2.34 31.734 1 91.56 15 GLY B CA 1
ATOM 6118 C C . GLY B 1 15 ? 15.742 3.24 30.766 1 91.56 15 GLY B C 1
ATOM 6119 O O . GLY B 1 15 ? 16.516 2.762 29.922 1 91.56 15 GLY B O 1
ATOM 6120 N N . PHE B 1 16 ? 15.477 4.562 30.797 1 96 16 PHE B N 1
ATOM 6121 C CA . PHE B 1 16 ? 16.188 5.48 29.922 1 96 16 PHE B CA 1
ATOM 6122 C C . PHE B 1 16 ? 17.688 5.508 30.266 1 96 16 PHE B C 1
ATOM 6124 O O . PHE B 1 16 ? 18.062 5.809 31.391 1 96 16 PHE B O 1
ATOM 6131 N N . PRO B 1 17 ? 18.594 5.16 29.312 1 96.38 17 PRO B N 1
ATOM 6132 C CA . PRO B 1 17 ? 20.031 5.051 29.609 1 96.38 17 PRO B CA 1
ATOM 6133 C C . PRO B 1 17 ? 20.688 6.41 29.844 1 96.38 17 PRO B C 1
ATOM 6135 O O . PRO B 1 17 ? 21.766 6.484 30.422 1 96.38 17 PRO B O 1
ATOM 6138 N N . GLY B 1 18 ? 20.094 7.477 29.344 1 97.12 18 GLY B N 1
ATOM 6139 C CA . GLY B 1 18 ? 20.625 8.812 29.578 1 97.12 18 GLY B CA 1
ATOM 6140 C C . GLY B 1 18 ? 20.25 9.367 30.938 1 97.12 18 GLY B C 1
ATOM 6141 O O . GLY B 1 18 ? 20.016 8.609 31.875 1 97.12 18 GLY B O 1
ATOM 6142 N N . ARG B 1 19 ? 20.359 10.648 31.047 1 97.12 19 ARG B N 1
ATOM 6143 C CA . ARG B 1 19 ? 19.969 11.344 32.281 1 97.12 19 ARG B CA 1
ATOM 6144 C C . ARG B 1 19 ? 18.938 12.43 31.984 1 97.12 19 ARG B C 1
ATOM 6146 O O . ARG B 1 19 ? 19.062 13.164 31 1 97.12 19 ARG B O 1
ATOM 6153 N N . ILE B 1 20 ? 17.953 12.492 32.875 1 97.06 20 ILE B N 1
ATOM 6154 C CA . ILE B 1 20 ? 16.891 13.492 32.719 1 97.06 20 ILE B CA 1
ATOM 6155 C C . ILE B 1 20 ? 17 14.547 33.812 1 97.06 20 ILE B C 1
ATOM 6157 O O . ILE B 1 20 ? 16.906 14.219 35 1 97.06 20 ILE B O 1
ATOM 6161 N N . GLY B 1 21 ? 17.297 15.727 33.406 1 96.06 21 GLY B N 1
ATOM 6162 C CA . GLY B 1 21 ? 17.109 16.906 34.25 1 96.06 21 GLY B CA 1
ATOM 6163 C C . GLY B 1 21 ? 15.922 17.75 33.844 1 96.06 21 GLY B C 1
ATOM 6164 O O . GLY B 1 21 ? 15.125 17.344 33 1 96.06 21 GLY B O 1
ATOM 6165 N N . ARG B 1 22 ? 15.82 18.859 34.469 1 94.69 22 ARG B N 1
ATOM 6166 C CA . ARG B 1 22 ? 14.688 19.719 34.156 1 94.69 22 ARG B CA 1
ATOM 6167 C C . ARG B 1 22 ? 14.836 20.328 32.781 1 94.69 22 ARG B C 1
ATOM 6169 O O . ARG B 1 22 ? 13.844 20.531 32.062 1 94.69 22 ARG B O 1
ATOM 6176 N N . THR B 1 23 ? 16.078 20.625 32.406 1 95.69 23 THR B N 1
ATOM 6177 C CA . THR B 1 23 ? 16.344 21.266 31.125 1 95.69 23 THR B CA 1
ATOM 6178 C C . THR B 1 23 ? 17.281 20.391 30.281 1 95.69 23 THR B C 1
ATOM 6180 O O . THR B 1 23 ? 17.875 19.438 30.797 1 95.69 23 THR B O 1
ATOM 6183 N N . PHE B 1 24 ? 17.406 20.688 29.047 1 94.38 24 PHE B N 1
ATOM 6184 C CA . PHE B 1 24 ? 18.312 19.969 28.141 1 94.38 24 PHE B CA 1
ATOM 6185 C C . PHE B 1 24 ? 19.75 20.031 28.656 1 94.38 24 PHE B C 1
ATOM 6187 O O . PHE B 1 24 ? 20.469 19.031 28.609 1 94.38 24 PHE B O 1
ATOM 6194 N N . ALA B 1 25 ? 20.156 21.172 29.109 1 91.88 25 ALA B N 1
ATOM 6195 C CA . ALA B 1 25 ? 21.516 21.375 29.578 1 91.88 25 ALA B CA 1
ATOM 6196 C C . ALA B 1 25 ? 21.844 20.438 30.75 1 91.88 25 ALA B C 1
ATOM 6198 O O . ALA B 1 25 ? 22.984 20.016 30.922 1 91.88 25 ALA B O 1
ATOM 6199 N N . GLU B 1 26 ? 20.812 20.094 31.5 1 94.88 26 GLU B N 1
ATOM 6200 C CA . GLU B 1 26 ? 20.969 19.25 32.688 1 94.88 26 GLU B CA 1
ATOM 6201 C C . GLU B 1 26 ? 20.734 17.781 32.344 1 94.88 26 GLU B C 1
ATOM 6203 O O . GLU B 1 26 ? 20.672 16.938 33.25 1 94.88 26 GLU B O 1
ATOM 6208 N N . SER B 1 27 ? 20.562 17.5 31.094 1 96.69 27 SER B N 1
ATOM 6209 C CA . SER B 1 27 ? 20.188 16.156 30.672 1 96.69 27 SER B CA 1
ATOM 6210 C C . SER B 1 27 ? 21.203 15.57 29.703 1 96.69 27 SER B C 1
ATOM 6212 O O . SER B 1 27 ? 22.016 16.312 29.125 1 96.69 27 SER B O 1
ATOM 6214 N N . GLU B 1 28 ? 21.281 14.281 29.594 1 96.75 28 GLU B N 1
ATOM 6215 C CA . GLU B 1 28 ? 22.109 13.539 28.641 1 96.75 28 GLU B CA 1
ATOM 6216 C C . GLU B 1 28 ? 21.266 12.648 27.734 1 96.75 28 GLU B C 1
ATOM 6218 O O . GLU B 1 28 ? 20.578 11.742 28.219 1 96.75 28 GLU B O 1
ATOM 6223 N N . PRO B 1 29 ? 21.297 12.938 26.422 1 96.38 29 PRO B N 1
ATOM 6224 C CA . PRO B 1 29 ? 20.453 12.164 25.5 1 96.38 29 PRO B CA 1
ATOM 6225 C C . PRO B 1 29 ? 20.953 10.734 25.312 1 96.38 29 PRO B C 1
ATOM 6227 O O . PRO B 1 29 ? 22.094 10.414 25.672 1 96.38 29 PRO B O 1
ATOM 6230 N N . SER B 1 30 ? 20.094 9.898 24.844 1 96.5 30 SER B N 1
ATOM 6231 C CA . SER B 1 30 ? 20.406 8.531 24.453 1 96.5 30 SER B CA 1
ATOM 6232 C C . SER B 1 30 ? 19.422 8.031 23.391 1 96.5 30 SER B C 1
ATOM 6234 O O . SER B 1 30 ? 18.234 8.352 23.438 1 96.5 30 SER B O 1
ATOM 6236 N N . TRP B 1 31 ? 19.875 7.379 22.359 1 94.19 31 TRP B N 1
ATOM 6237 C CA . TRP B 1 31 ? 19.062 6.754 21.328 1 94.19 31 TRP B CA 1
ATOM 6238 C C . TRP B 1 31 ? 19.203 5.234 21.375 1 94.19 31 TRP B C 1
ATOM 6240 O O . TRP B 1 31 ? 20.281 4.707 21.641 1 94.19 31 TRP B O 1
ATOM 6250 N N . PRO B 1 32 ? 18.109 4.512 21.141 1 88.94 32 PRO B N 1
ATOM 6251 C CA . PRO B 1 32 ? 18.234 3.057 21.047 1 88.94 32 PRO B CA 1
ATOM 6252 C C . PRO B 1 32 ? 19.047 2.607 19.844 1 88.94 32 PRO B C 1
ATOM 6254 O O . PRO B 1 32 ? 19.031 3.273 18.797 1 88.94 32 PRO B O 1
ATOM 6257 N N . PRO B 1 33 ? 19.734 1.51 20.031 1 86.94 33 PRO B N 1
ATOM 6258 C CA . PRO B 1 33 ? 20.453 0.987 18.875 1 86.94 33 PRO B CA 1
ATOM 6259 C C . PRO B 1 33 ? 19.516 0.458 17.781 1 86.94 33 PRO B C 1
ATOM 6261 O O . PRO B 1 33 ? 18.391 0.065 18.078 1 86.94 33 PRO B O 1
ATOM 6264 N N . ARG B 1 34 ? 20.016 0.477 16.609 1 85 34 ARG B N 1
ATOM 6265 C CA . ARG B 1 34 ? 19.266 -0.075 15.484 1 85 34 ARG B CA 1
ATOM 6266 C C . ARG B 1 34 ? 19.406 -1.592 15.414 1 85 34 ARG B C 1
ATOM 6268 O O . ARG B 1 34 ? 20.484 -2.129 15.688 1 85 34 ARG B O 1
ATOM 6275 N N . THR B 1 35 ? 18.297 -2.283 15.094 1 85.69 35 THR B N 1
ATOM 6276 C CA . THR B 1 35 ? 18.359 -3.715 14.828 1 85.69 35 THR B CA 1
ATOM 6277 C C . THR B 1 35 ? 18.969 -3.986 13.453 1 85.69 35 THR B C 1
ATOM 6279 O O . THR B 1 35 ? 18.531 -3.422 12.453 1 85.69 35 THR B O 1
ATOM 6282 N N . ALA B 1 36 ? 19.984 -4.668 13.344 1 86.69 36 ALA B N 1
ATOM 6283 C CA . ALA B 1 36 ? 20.641 -5.059 12.094 1 86.69 36 ALA B CA 1
ATOM 6284 C C . ALA B 1 36 ? 21.203 -6.477 12.188 1 86.69 36 ALA B C 1
ATOM 6286 O O . ALA B 1 36 ? 21.641 -6.91 13.258 1 86.69 36 ALA B O 1
ATOM 6287 N N . PRO B 1 37 ? 21.047 -7.074 11.047 1 85.81 37 PRO B N 1
ATOM 6288 C CA . PRO B 1 37 ? 21.703 -8.383 11.062 1 85.81 37 PRO B CA 1
ATOM 6289 C C . PRO B 1 37 ? 23.219 -8.273 11.062 1 85.81 37 PRO B C 1
ATOM 6291 O O . PRO B 1 37 ? 23.766 -7.164 11.125 1 85.81 37 PRO B O 1
ATOM 6294 N N . GLY B 1 38 ? 23.922 -9.328 11.094 1 82.62 38 GLY B N 1
ATOM 6295 C CA . GLY B 1 38 ? 25.375 -9.32 11.086 1 82.62 38 GLY B CA 1
ATOM 6296 C C . GLY B 1 38 ? 25.969 -8.617 9.883 1 82.62 38 GLY B C 1
ATOM 6297 O O . GLY B 1 38 ? 25.297 -8.461 8.859 1 82.62 38 GLY B O 1
ATOM 6298 N N . GLU B 1 39 ? 27.078 -7.887 9.922 1 78.44 39 GLU B N 1
ATOM 6299 C CA . GLU B 1 39 ? 27.734 -7.066 8.906 1 78.44 39 GLU B CA 1
ATOM 6300 C C . GLU B 1 39 ? 27.844 -7.812 7.582 1 78.44 39 GLU B C 1
ATOM 6302 O O . GLU B 1 39 ? 27.844 -7.199 6.516 1 78.44 39 GLU B O 1
ATOM 6307 N N . LYS B 1 40 ? 27.766 -9.031 7.605 1 81.75 40 LYS B N 1
ATOM 6308 C CA . LYS B 1 40 ? 27.984 -9.781 6.375 1 81.75 40 LYS B CA 1
ATOM 6309 C C . LYS B 1 40 ? 26.719 -10.516 5.945 1 81.75 40 LYS B C 1
ATOM 6311 O O . LYS B 1 40 ? 26.781 -11.445 5.137 1 81.75 40 LYS B O 1
ATOM 6316 N N . ALA B 1 41 ? 25.688 -10.039 6.465 1 94.38 41 ALA B N 1
ATOM 6317 C CA . ALA B 1 41 ? 24.453 -10.727 6.105 1 94.38 41 ALA B CA 1
ATOM 6318 C C . ALA B 1 41 ? 24.156 -10.586 4.617 1 94.38 41 ALA B C 1
ATOM 6320 O O . ALA B 1 41 ? 24.188 -9.477 4.074 1 94.38 41 ALA B O 1
ATOM 6321 N N . PRO B 1 42 ? 23.891 -11.641 3.895 1 98.12 42 PRO B N 1
ATOM 6322 C CA . PRO B 1 42 ? 23.625 -11.562 2.455 1 98.12 42 PRO B CA 1
ATOM 6323 C C . PRO B 1 42 ? 22.219 -11.078 2.141 1 98.12 42 PRO B C 1
ATOM 6325 O O . PRO B 1 42 ? 21.312 -11.234 2.961 1 98.12 42 PRO B O 1
ATOM 6328 N N . ASN B 1 43 ? 22.125 -10.375 0.951 1 98.56 43 ASN B N 1
ATOM 6329 C CA . ASN B 1 43 ? 20.797 -10.289 0.376 1 98.56 43 ASN B CA 1
ATOM 6330 C C . ASN B 1 43 ? 20.266 -11.664 -0.02 1 98.56 43 ASN B C 1
ATOM 6332 O O . ASN B 1 43 ? 21.031 -12.586 -0.271 1 98.56 43 ASN B O 1
ATOM 6336 N N . ILE B 1 44 ? 18.969 -11.812 -0.006 1 98.88 44 ILE B N 1
ATOM 6337 C CA . ILE B 1 44 ? 18.328 -13.07 -0.384 1 98.88 44 ILE B CA 1
ATOM 6338 C C . ILE B 1 44 ? 17.234 -12.805 -1.423 1 98.88 44 ILE B C 1
ATOM 6340 O O . ILE B 1 44 ? 16.328 -11.992 -1.194 1 98.88 44 ILE B O 1
ATOM 6344 N N . VAL B 1 45 ? 17.328 -13.414 -2.57 1 98.94 45 VAL B N 1
ATOM 6345 C CA . VAL B 1 45 ? 16.312 -13.375 -3.613 1 98.94 45 VAL B CA 1
ATOM 6346 C C . VAL B 1 45 ? 15.789 -14.781 -3.883 1 98.94 45 VAL B C 1
ATOM 6348 O O . VAL B 1 45 ? 16.562 -15.688 -4.203 1 98.94 45 VAL B O 1
ATOM 6351 N N . VAL B 1 46 ? 14.531 -14.938 -3.695 1 98.94 46 VAL B N 1
ATOM 6352 C CA . VAL B 1 46 ? 13.867 -16.172 -4.098 1 98.94 46 VAL B CA 1
ATOM 6353 C C . VAL B 1 46 ? 13 -15.922 -5.324 1 98.94 46 VAL B C 1
ATOM 6355 O O . VAL B 1 46 ? 12.031 -15.156 -5.262 1 98.94 46 VAL B O 1
ATOM 6358 N N . VAL B 1 47 ? 13.344 -16.531 -6.434 1 98.94 47 VAL B N 1
ATOM 6359 C CA . VAL B 1 47 ? 12.547 -16.5 -7.656 1 98.94 47 VAL B CA 1
ATOM 6360 C C . VAL B 1 47 ? 11.719 -17.781 -7.77 1 98.94 47 VAL B C 1
ATOM 6362 O O . VAL B 1 47 ? 12.273 -18.859 -7.977 1 98.94 47 VAL B O 1
ATOM 6365 N N . LEU B 1 48 ? 10.453 -17.641 -7.605 1 98.88 48 LEU B N 1
ATOM 6366 C CA . LEU B 1 48 ? 9.547 -18.781 -7.664 1 98.88 48 LEU B CA 1
ATOM 6367 C C . LEU B 1 48 ? 8.672 -18.719 -8.906 1 98.88 48 LEU B C 1
ATOM 6369 O O . LEU B 1 48 ? 7.984 -17.719 -9.141 1 98.88 48 LEU B O 1
ATOM 6373 N N . VAL B 1 49 ? 8.711 -19.781 -9.734 1 98.75 49 VAL B N 1
ATOM 6374 C CA . VAL B 1 49 ? 7.914 -19.844 -10.953 1 98.75 49 VAL B CA 1
ATOM 6375 C C . VAL B 1 49 ? 6.727 -20.781 -10.742 1 98.75 49 VAL B C 1
ATOM 6377 O O . VAL B 1 49 ? 6.828 -21.766 -10 1 98.75 49 VAL B O 1
ATOM 6380 N N . ASP B 1 50 ? 5.652 -20.469 -11.359 1 98 50 ASP B N 1
ATOM 6381 C CA . ASP B 1 50 ? 4.43 -21.25 -11.211 1 98 50 ASP B CA 1
ATOM 6382 C C . ASP B 1 50 ? 4.281 -22.266 -12.352 1 98 50 ASP B C 1
ATOM 6384 O O . ASP B 1 50 ? 4.156 -21.875 -13.516 1 98 50 ASP B O 1
ATOM 6388 N N . ASP B 1 51 ? 4.348 -23.594 -12.062 1 98.19 51 ASP B N 1
ATOM 6389 C CA . ASP B 1 51 ? 4.016 -24.672 -12.977 1 98.19 51 ASP B CA 1
ATOM 6390 C C . ASP B 1 51 ? 5.191 -25 -13.891 1 98.19 51 ASP B C 1
ATOM 6392 O O . ASP B 1 51 ? 5.008 -25.578 -14.969 1 98.19 51 ASP B O 1
ATOM 6396 N N . MET B 1 52 ? 6.363 -24.641 -13.562 1 98.75 52 MET B N 1
ATOM 6397 C CA . MET B 1 52 ? 7.5 -24.953 -14.422 1 98.75 52 MET B CA 1
ATOM 6398 C C . MET B 1 52 ? 7.93 -26.406 -14.234 1 98.75 52 MET B C 1
ATOM 6400 O O . MET B 1 52 ? 8.102 -26.875 -13.109 1 98.75 52 MET B O 1
ATOM 6404 N N . GLY B 1 53 ? 8.109 -27.109 -15.367 1 98.69 53 GLY B N 1
ATOM 6405 C CA . GLY B 1 53 ? 8.562 -28.5 -15.32 1 98.69 53 GLY B CA 1
ATOM 6406 C C . GLY B 1 53 ? 10.055 -28.641 -15.109 1 98.69 53 GLY B C 1
ATOM 6407 O O . GLY B 1 53 ? 10.805 -27.672 -15.305 1 98.69 53 GLY B O 1
ATOM 6408 N N . TYR B 1 54 ? 10.469 -29.797 -14.781 1 98.75 54 TYR B N 1
ATOM 6409 C CA . TYR B 1 54 ? 11.836 -30.125 -14.398 1 98.75 54 TYR B CA 1
ATOM 6410 C C . TYR B 1 54 ? 12.812 -29.797 -15.523 1 98.75 54 TYR B C 1
ATOM 6412 O O . TYR B 1 54 ? 13.922 -29.312 -15.266 1 98.75 54 TYR B O 1
ATOM 6420 N N . SER B 1 55 ? 12.414 -29.953 -16.766 1 98.75 55 SER B N 1
ATOM 6421 C CA . SER B 1 55 ? 13.344 -29.875 -17.891 1 98.75 55 SER B CA 1
ATOM 6422 C C . SER B 1 55 ? 13.133 -28.594 -18.703 1 98.75 55 SER B C 1
ATOM 6424 O O . SER B 1 55 ? 13.5 -28.531 -19.875 1 98.75 55 SER B O 1
ATOM 6426 N N . ASP B 1 56 ? 12.523 -27.578 -18.141 1 98.81 56 ASP B N 1
ATOM 6427 C CA . ASP B 1 56 ? 12.07 -26.438 -18.922 1 98.81 56 ASP B CA 1
ATOM 6428 C C . ASP B 1 56 ? 13.148 -25.359 -19.016 1 98.81 56 ASP B C 1
ATOM 6430 O O . ASP B 1 56 ? 12.984 -24.359 -19.719 1 98.81 56 ASP B O 1
ATOM 6434 N N . ILE B 1 57 ? 14.25 -25.531 -18.266 1 98.88 57 ILE B N 1
ATOM 6435 C CA . ILE B 1 57 ? 15.305 -24.531 -18.312 1 98.88 57 ILE B CA 1
ATOM 6436 C C . ILE B 1 57 ? 16.625 -25.188 -18.719 1 98.88 57 ILE B C 1
ATOM 6438 O O . ILE B 1 57 ? 16.812 -26.391 -18.516 1 98.88 57 ILE B O 1
ATOM 6442 N N . GLY B 1 58 ? 17.531 -24.375 -19.203 1 98.69 58 GLY B N 1
ATOM 6443 C CA . GLY B 1 58 ? 18.797 -24.844 -19.75 1 98.69 58 GLY B CA 1
ATOM 6444 C C . GLY B 1 58 ? 19.578 -25.703 -18.766 1 98.69 58 GLY B C 1
ATOM 6445 O O . GLY B 1 58 ? 20.016 -26.812 -19.109 1 98.69 58 GLY B O 1
ATOM 6446 N N . PRO B 1 59 ? 19.734 -25.328 -17.547 1 98.62 59 PRO B N 1
ATOM 6447 C CA . PRO B 1 59 ? 20.516 -26.094 -16.578 1 98.62 59 PRO B CA 1
ATOM 6448 C C . PRO B 1 59 ? 19.953 -27.5 -16.344 1 98.62 59 PRO B C 1
ATOM 6450 O O . PRO B 1 59 ? 20.641 -28.344 -15.75 1 98.62 59 PRO B O 1
ATOM 6453 N N . PHE B 1 60 ? 18.781 -27.781 -16.781 1 98.75 60 PHE B N 1
ATOM 6454 C CA . PHE B 1 60 ? 18.156 -29.078 -16.547 1 98.75 60 PHE B CA 1
ATOM 6455 C C . PHE B 1 60 ? 17.781 -29.75 -17.859 1 98.75 60 PHE B C 1
ATOM 6457 O O . PHE B 1 60 ? 16.891 -30.609 -17.891 1 98.75 60 PHE B O 1
ATOM 6464 N N . GLY B 1 61 ? 18.328 -29.297 -18.969 1 98.19 61 GLY B N 1
ATOM 6465 C CA . GLY B 1 61 ? 18.297 -30.078 -20.203 1 98.19 61 GLY B CA 1
ATOM 6466 C C . GLY B 1 61 ? 17.422 -29.469 -21.281 1 98.19 61 GLY B C 1
ATOM 6467 O O . GLY B 1 61 ? 17.312 -30.016 -22.375 1 98.19 61 GLY B O 1
ATOM 6468 N N . SER B 1 62 ? 16.922 -28.297 -21.078 1 98.69 62 SER B N 1
ATOM 6469 C CA . SER B 1 62 ? 15.992 -27.688 -22.016 1 98.69 62 SER B CA 1
ATOM 6470 C C . SER B 1 62 ? 16.719 -27.156 -23.25 1 98.69 62 SER B C 1
ATOM 6472 O O . SER B 1 62 ? 17.875 -26.75 -23.172 1 98.69 62 SER B O 1
ATOM 6474 N N . GLU B 1 63 ? 16 -27.125 -24.359 1 98.12 63 GLU B N 1
ATOM 6475 C CA . GLU B 1 63 ? 16.438 -26.422 -25.562 1 98.12 63 GLU B CA 1
ATOM 6476 C C . GLU B 1 63 ? 16.125 -24.938 -25.484 1 98.12 63 GLU B C 1
ATOM 6478 O O . GLU B 1 63 ? 16.641 -24.141 -26.281 1 98.12 63 GLU B O 1
ATOM 6483 N N . ILE B 1 64 ? 15.195 -24.484 -24.641 1 98.62 64 ILE B N 1
ATOM 6484 C CA . ILE B 1 64 ? 14.898 -23.078 -24.453 1 98.62 64 ILE B CA 1
ATOM 6485 C C . ILE B 1 64 ? 16.125 -22.359 -23.922 1 98.62 64 ILE B C 1
ATOM 6487 O O . ILE B 1 64 ? 16.719 -22.766 -22.922 1 98.62 64 ILE B O 1
ATOM 6491 N N . ALA B 1 65 ? 16.531 -21.312 -24.547 1 97.12 65 ALA B N 1
ATOM 6492 C CA . ALA B 1 65 ? 17.703 -20.562 -24.109 1 97.12 65 ALA B CA 1
ATOM 6493 C C . ALA B 1 65 ? 17.406 -19.812 -22.812 1 97.12 65 ALA B C 1
ATOM 6495 O O . ALA B 1 65 ? 16.469 -19 -22.75 1 97.12 65 ALA B O 1
ATOM 6496 N N . THR B 1 66 ? 18.094 -20.156 -21.781 1 98.69 66 THR B N 1
ATOM 6497 C CA . THR B 1 66 ? 18.031 -19.438 -20.516 1 98.69 66 THR B CA 1
ATOM 6498 C C . THR B 1 66 ? 19.422 -19.047 -20.031 1 98.69 66 THR B C 1
ATOM 6500 O O . THR B 1 66 ? 19.859 -19.5 -18.969 1 98.69 66 THR B O 1
ATOM 6503 N N . PRO B 1 67 ? 20.078 -18.156 -20.719 1 98.75 67 PRO B N 1
ATOM 6504 C CA . PRO B 1 67 ? 21.5 -17.875 -20.453 1 98.75 67 PRO B CA 1
ATOM 6505 C C . PRO B 1 67 ? 21.766 -17.375 -19.047 1 98.75 67 PRO B C 1
ATOM 6507 O O . PRO B 1 67 ? 22.797 -17.688 -18.453 1 98.75 67 PRO B O 1
ATOM 6510 N N . THR B 1 68 ? 20.922 -16.562 -18.484 1 98.81 68 THR B N 1
ATOM 6511 C CA . THR B 1 68 ? 21.125 -16.078 -17.125 1 98.81 68 THR B CA 1
ATOM 6512 C C . THR B 1 68 ? 21.078 -17.234 -16.125 1 98.81 68 THR B C 1
ATOM 6514 O O . THR B 1 68 ? 21.938 -17.312 -15.242 1 98.81 68 THR B O 1
ATOM 6517 N N . LEU B 1 69 ? 20.125 -18.125 -16.297 1 98.88 69 LEU B N 1
ATOM 6518 C CA . LEU B 1 69 ? 20.031 -19.281 -15.406 1 98.88 69 LEU B CA 1
ATOM 6519 C C . LEU B 1 69 ? 21.219 -20.203 -15.578 1 98.88 69 LEU B C 1
ATOM 6521 O O . LEU B 1 69 ? 21.688 -20.828 -14.617 1 98.88 69 LEU B O 1
ATOM 6525 N N . ASP B 1 70 ? 21.688 -20.359 -16.828 1 98.69 70 ASP B N 1
ATOM 6526 C CA . ASP B 1 70 ? 22.875 -21.156 -17.078 1 98.69 70 ASP B CA 1
ATOM 6527 C C . ASP B 1 70 ? 24.062 -20.625 -16.297 1 98.69 70 ASP B C 1
ATOM 6529 O O . ASP B 1 70 ? 24.797 -21.391 -15.664 1 98.69 70 ASP B O 1
ATOM 6533 N N . THR B 1 71 ? 24.203 -19.312 -16.281 1 98.5 71 THR B N 1
ATOM 6534 C CA . THR B 1 71 ? 25.312 -18.688 -15.57 1 98.5 71 THR B CA 1
ATOM 6535 C C . THR B 1 71 ? 25.172 -18.891 -14.062 1 98.5 71 THR B C 1
ATOM 6537 O O . THR B 1 71 ? 26.141 -19.25 -13.391 1 98.5 71 THR B O 1
ATOM 6540 N N . LEU B 1 72 ? 23.969 -18.688 -13.562 1 98.56 72 LEU B N 1
ATOM 6541 C CA . LEU B 1 72 ? 23.734 -18.859 -12.133 1 98.56 72 LEU B CA 1
ATOM 6542 C C . LEU B 1 72 ? 24 -20.297 -11.711 1 98.56 72 LEU B C 1
ATOM 6544 O O . LEU B 1 72 ? 24.562 -20.547 -10.648 1 98.56 72 LEU B O 1
ATOM 6548 N N . ALA B 1 73 ? 23.547 -21.234 -12.531 1 98.38 73 ALA B N 1
ATOM 6549 C CA . ALA B 1 73 ? 23.734 -22.641 -12.234 1 98.38 73 ALA B CA 1
ATOM 6550 C C . ALA B 1 73 ? 25.219 -23.031 -12.273 1 98.38 73 ALA B C 1
ATOM 6552 O O . ALA B 1 73 ? 25.688 -23.781 -11.422 1 98.38 73 ALA B O 1
ATOM 6553 N N . ASP B 1 74 ? 25.984 -22.516 -13.227 1 96.88 74 ASP B N 1
ATOM 6554 C CA . ASP B 1 74 ? 27.406 -22.828 -13.391 1 96.88 74 ASP B CA 1
ATOM 6555 C C . ASP B 1 74 ? 28.219 -22.312 -12.211 1 96.88 74 ASP B C 1
ATOM 6557 O O . ASP B 1 74 ? 29.203 -22.938 -11.812 1 96.88 74 ASP B O 1
ATOM 6561 N N . GLU B 1 75 ? 27.734 -21.219 -11.672 1 95.44 75 GLU B N 1
ATOM 6562 C CA . GLU B 1 75 ? 28.453 -20.578 -10.578 1 95.44 75 GLU B CA 1
ATOM 6563 C C . GLU B 1 75 ? 27.906 -21.016 -9.227 1 95.44 75 GLU B C 1
ATOM 6565 O O . GLU B 1 75 ? 28.438 -20.625 -8.18 1 95.44 75 GLU B O 1
ATOM 6570 N N . GLY B 1 76 ? 26.875 -21.781 -9.281 1 98.19 76 GLY B N 1
ATOM 6571 C CA . GLY B 1 76 ? 26.203 -22.156 -8.047 1 98.19 76 GLY B CA 1
ATOM 6572 C C . GLY B 1 76 ? 25.984 -23.656 -7.922 1 98.19 76 GLY B C 1
ATOM 6573 O O . GLY B 1 76 ? 26.859 -24.453 -8.25 1 98.19 76 GLY B O 1
ATOM 6574 N N . VAL B 1 77 ? 24.828 -23.969 -7.324 1 98.44 77 VAL B N 1
ATOM 6575 C CA . VAL B 1 77 ? 24.484 -25.359 -7.055 1 98.44 77 VAL B CA 1
ATOM 6576 C C . VAL B 1 77 ? 23.156 -25.703 -7.73 1 98.44 77 VAL B C 1
ATOM 6578 O O . VAL B 1 77 ? 22.234 -24.891 -7.73 1 98.44 77 VAL B O 1
ATOM 6581 N N . ARG B 1 78 ? 23.125 -26.859 -8.375 1 98.44 78 ARG B N 1
ATOM 6582 C CA . ARG B 1 78 ? 21.875 -27.453 -8.859 1 98.44 78 ARG B CA 1
ATOM 6583 C C . ARG B 1 78 ? 21.469 -28.656 -8.008 1 98.44 78 ARG B C 1
ATOM 6585 O O . ARG B 1 78 ? 22.234 -29.609 -7.859 1 98.44 78 ARG B O 1
ATOM 6592 N N . LEU B 1 79 ? 20.312 -28.578 -7.438 1 98.56 79 LEU B N 1
ATOM 6593 C CA . LEU B 1 79 ? 19.75 -29.781 -6.809 1 98.56 79 LEU B CA 1
ATOM 6594 C C . LEU B 1 79 ? 18.938 -30.594 -7.812 1 98.56 79 LEU B C 1
ATOM 6596 O O . LEU B 1 79 ? 17.891 -30.141 -8.273 1 98.56 79 LEU B O 1
ATOM 6600 N N . THR B 1 80 ? 19.391 -31.781 -8.117 1 98 80 THR B N 1
ATOM 6601 C CA . THR B 1 80 ? 18.734 -32.562 -9.156 1 98 80 THR B CA 1
ATOM 6602 C C . THR B 1 80 ? 17.672 -33.469 -8.555 1 98 80 THR B C 1
ATOM 6604 O O . THR B 1 80 ? 16.844 -34.031 -9.273 1 98 80 THR B O 1
ATOM 6607 N N . ASN B 1 81 ? 17.641 -33.625 -7.242 1 98 81 ASN B N 1
ATOM 6608 C CA . ASN B 1 81 ? 16.688 -34.406 -6.484 1 98 81 ASN B CA 1
ATOM 6609 C C . ASN B 1 81 ? 15.938 -33.594 -5.461 1 98 81 ASN B C 1
ATOM 6611 O O . ASN B 1 81 ? 15.781 -34 -4.309 1 98 81 ASN B O 1
ATOM 6615 N N . TYR B 1 82 ? 15.602 -32.375 -5.855 1 98.44 82 TYR B N 1
ATOM 6616 C CA . TYR B 1 82 ? 14.773 -31.469 -5.07 1 98.44 82 TYR B CA 1
ATOM 6617 C C . TYR B 1 82 ? 13.289 -31.719 -5.336 1 98.44 82 TYR B C 1
ATOM 6619 O O . TYR B 1 82 ? 12.875 -31.875 -6.488 1 98.44 82 TYR B O 1
ATOM 6627 N N . HIS B 1 83 ? 12.539 -31.828 -4.246 1 98.5 83 HIS B N 1
ATOM 6628 C CA . HIS B 1 83 ? 11.109 -32.094 -4.316 1 98.5 83 HIS B CA 1
ATOM 6629 C C . HIS B 1 83 ? 10.305 -30.984 -3.65 1 98.5 83 HIS B C 1
ATOM 6631 O O . HIS B 1 83 ? 10.797 -30.312 -2.744 1 98.5 83 HIS B O 1
ATOM 6637 N N . THR B 1 84 ? 9.109 -30.75 -4.172 1 98.56 84 THR B N 1
ATOM 6638 C CA . THR B 1 84 ? 8.148 -29.812 -3.607 1 98.56 84 THR B CA 1
ATOM 6639 C C . THR B 1 84 ? 6.754 -30.422 -3.559 1 98.56 84 THR B C 1
ATOM 6641 O O . THR B 1 84 ? 6.613 -31.656 -3.578 1 98.56 84 THR B O 1
ATOM 6644 N N . MET B 1 85 ? 5.715 -29.609 -3.266 1 97.81 85 MET B N 1
ATOM 6645 C CA . MET B 1 85 ? 4.32 -30.031 -3.328 1 97.81 85 MET B CA 1
ATOM 6646 C C . MET B 1 85 ? 3.812 -30.016 -4.766 1 97.81 85 MET B C 1
ATOM 6648 O O . MET B 1 85 ? 4.289 -29.234 -5.594 1 97.81 85 MET B O 1
ATOM 6652 N N . PRO B 1 86 ? 2.904 -30.859 -5.023 1 98.19 86 PRO B N 1
ATOM 6653 C CA . PRO B 1 86 ? 2.432 -30.906 -6.41 1 98.19 86 PRO B CA 1
ATOM 6654 C C . PRO B 1 86 ? 1.343 -29.875 -6.691 1 98.19 86 PRO B C 1
ATOM 6656 O O . PRO B 1 86 ? 0.555 -30.031 -7.625 1 98.19 86 PRO B O 1
ATOM 6659 N N . LEU B 1 87 ? 1.233 -28.812 -5.781 1 97.81 87 LEU B N 1
ATOM 6660 C CA . LEU B 1 87 ? 0.247 -27.766 -5.984 1 97.81 87 LEU B CA 1
ATOM 6661 C C . LEU B 1 87 ? 0.749 -26.438 -5.43 1 97.81 87 LEU B C 1
ATOM 6663 O O . LEU B 1 87 ? 1.525 -26.406 -4.469 1 97.81 87 LEU B O 1
ATOM 6667 N N . CYS B 1 88 ? 0.274 -25.375 -5.953 1 96.94 88 CYS B N 1
ATOM 6668 C CA . CYS B 1 88 ? 0.889 -24.062 -5.82 1 96.94 88 CYS B CA 1
ATOM 6669 C C . CYS B 1 88 ? 0.799 -23.562 -4.383 1 96.94 88 CYS B C 1
ATOM 6671 O O . CYS B 1 88 ? 1.822 -23.375 -3.725 1 96.94 88 CYS B O 1
ATOM 6673 N N . SER B 1 89 ? -0.448 -23.406 -3.77 1 98.31 89 SER B N 1
ATOM 6674 C CA . SER B 1 89 ? -0.593 -22.812 -2.447 1 98.31 89 SER B CA 1
ATOM 6675 C C . SER B 1 89 ? 0.13 -23.641 -1.386 1 98.31 89 SER B C 1
ATOM 6677 O O . SER B 1 89 ? 0.871 -23.094 -0.566 1 98.31 89 SER B O 1
ATOM 6679 N N . PRO B 1 90 ? -0.015 -24.938 -1.411 1 98.44 90 PRO B N 1
ATOM 6680 C CA . PRO B 1 90 ? 0.729 -25.734 -0.438 1 98.44 90 PRO B CA 1
ATOM 6681 C C . PRO B 1 90 ? 2.24 -25.562 -0.561 1 98.44 90 PRO B C 1
ATOM 6683 O O . PRO B 1 90 ? 2.939 -25.469 0.452 1 98.44 90 PRO B O 1
ATOM 6686 N N . ALA B 1 91 ? 2.738 -25.531 -1.758 1 98.75 91 ALA B N 1
ATOM 6687 C CA . ALA B 1 91 ? 4.172 -25.359 -1.974 1 98.75 91 ALA B CA 1
ATOM 6688 C C . ALA B 1 91 ? 4.648 -24.016 -1.415 1 98.75 91 ALA B C 1
ATOM 6690 O O . ALA B 1 91 ? 5.703 -23.938 -0.776 1 98.75 91 ALA B O 1
ATOM 6691 N N . ARG B 1 92 ? 3.908 -22.984 -1.653 1 98.69 92 ARG B N 1
ATOM 6692 C CA . ARG B 1 92 ? 4.262 -21.641 -1.193 1 98.69 92 ARG B CA 1
ATOM 6693 C C . ARG B 1 92 ? 4.238 -21.562 0.329 1 98.69 92 ARG B C 1
ATOM 6695 O O . ARG B 1 92 ? 5.121 -20.953 0.937 1 98.69 92 ARG B O 1
ATOM 6702 N N . ALA B 1 93 ? 3.189 -22.141 0.931 1 98.69 93 ALA B N 1
ATOM 6703 C CA . ALA B 1 93 ? 3.119 -22.172 2.389 1 98.69 93 ALA B CA 1
ATOM 6704 C C . ALA B 1 93 ? 4.32 -22.906 2.979 1 98.69 93 ALA B C 1
ATOM 6706 O O . ALA B 1 93 ? 4.922 -22.453 3.951 1 98.69 93 ALA B O 1
ATOM 6707 N N . ALA B 1 94 ? 4.652 -24 2.357 1 98.81 94 ALA B N 1
ATOM 6708 C CA . ALA B 1 94 ? 5.781 -24.797 2.836 1 98.81 94 ALA B CA 1
ATOM 6709 C C . ALA B 1 94 ? 7.094 -24.047 2.68 1 98.81 94 ALA B C 1
ATOM 6711 O O . ALA B 1 94 ? 7.926 -24.031 3.594 1 98.81 94 ALA B O 1
ATOM 6712 N N . LEU B 1 95 ? 7.293 -23.438 1.57 1 98.88 95 LEU B N 1
ATOM 6713 C CA . LEU B 1 95 ? 8.516 -22.688 1.281 1 98.88 95 LEU B CA 1
ATOM 6714 C C . LEU B 1 95 ? 8.719 -21.562 2.287 1 98.88 95 LEU B C 1
ATOM 6716 O O . LEU B 1 95 ? 9.805 -21.406 2.844 1 98.88 95 LEU B O 1
ATOM 6720 N N . LEU B 1 96 ? 7.68 -20.797 2.594 1 98.81 96 LEU B N 1
ATOM 6721 C CA . LEU B 1 96 ? 7.793 -19.578 3.379 1 98.81 96 LEU B CA 1
ATOM 6722 C C . LEU B 1 96 ? 7.855 -19.891 4.871 1 98.81 96 LEU B C 1
ATOM 6724 O O . LEU B 1 96 ? 8.352 -19.078 5.66 1 98.81 96 LEU B O 1
ATOM 6728 N N . THR B 1 97 ? 7.379 -21.094 5.285 1 98.5 97 THR B N 1
ATOM 6729 C CA . THR B 1 97 ? 7.277 -21.344 6.719 1 98.5 97 THR B CA 1
ATOM 6730 C C . THR B 1 97 ? 8.273 -22.406 7.16 1 98.5 97 THR B C 1
ATOM 6732 O O . THR B 1 97 ? 8.594 -22.516 8.344 1 98.5 97 THR B O 1
ATOM 6735 N N . GLY B 1 98 ? 8.656 -23.281 6.203 1 98.5 98 GLY B N 1
ATOM 6736 C CA . GLY B 1 98 ? 9.477 -24.422 6.566 1 98.5 98 GLY B CA 1
ATOM 6737 C C . GLY B 1 98 ? 8.695 -25.547 7.223 1 98.5 98 GLY B C 1
ATOM 6738 O O . GLY B 1 98 ? 9.273 -26.453 7.816 1 98.5 98 GLY B O 1
ATOM 6739 N N . LEU B 1 99 ? 7.363 -25.5 7.152 1 98.38 99 LEU B N 1
ATOM 6740 C CA . LEU B 1 99 ? 6.48 -26.516 7.695 1 98.38 99 LEU B CA 1
ATOM 6741 C C . LEU B 1 99 ? 5.742 -27.25 6.582 1 98.38 99 LEU B C 1
ATOM 6743 O O . LEU B 1 99 ? 5.586 -26.719 5.48 1 98.38 99 LEU B O 1
ATOM 6747 N N . ASN B 1 100 ? 5.367 -28.5 6.895 1 98.5 100 ASN B N 1
ATOM 6748 C CA . ASN B 1 100 ? 4.469 -29.188 5.969 1 98.5 100 ASN B CA 1
ATOM 6749 C C . ASN B 1 100 ? 3.168 -28.406 5.777 1 98.5 100 ASN B C 1
ATOM 6751 O O . ASN B 1 100 ? 2.611 -27.875 6.738 1 98.5 100 ASN B O 1
ATOM 6755 N N . PRO B 1 101 ? 2.752 -28.344 4.547 1 98.06 101 PRO B N 1
ATOM 6756 C CA . PRO B 1 101 ? 1.678 -27.406 4.246 1 98.06 101 PRO B CA 1
ATOM 6757 C C . PRO B 1 101 ? 0.376 -27.734 4.973 1 98.06 101 PRO B C 1
ATOM 6759 O O . PRO B 1 101 ? -0.379 -26.828 5.34 1 98.06 101 PRO B O 1
ATOM 6762 N N . HIS B 1 102 ? 0.12 -29.047 5.242 1 97.94 102 HIS B N 1
ATOM 6763 C CA . HIS B 1 102 ? -1.091 -29.422 5.965 1 97.94 102 HIS B CA 1
ATOM 6764 C C . HIS B 1 102 ? -1.082 -28.844 7.379 1 97.94 102 HIS B C 1
ATOM 6766 O O . HIS B 1 102 ? -2.117 -28.406 7.883 1 97.94 102 HIS B O 1
ATOM 6772 N N . ARG B 1 103 ? 0.068 -28.812 7.957 1 96.69 103 ARG B N 1
ATOM 6773 C CA . ARG B 1 103 ? 0.228 -28.25 9.297 1 96.69 103 ARG B CA 1
ATOM 6774 C C . ARG B 1 103 ? -0.024 -26.75 9.289 1 96.69 103 ARG B C 1
ATOM 6776 O O . ARG B 1 103 ? -0.479 -26.188 10.289 1 96.69 103 ARG B O 1
ATOM 6783 N N . VAL B 1 104 ? 0.241 -26.172 8.195 1 97.56 104 VAL B N 1
ATOM 6784 C CA . VAL B 1 104 ? 0.044 -24.734 8.055 1 97.56 104 VAL B CA 1
ATOM 6785 C C . VAL B 1 104 ? -1.425 -24.438 7.766 1 97.56 104 VAL B C 1
ATOM 6787 O O . VAL B 1 104 ? -1.926 -23.359 8.094 1 97.56 104 VAL B O 1
ATOM 6790 N N . GLY B 1 105 ? -2.053 -25.359 7.168 1 96.81 105 GLY B N 1
ATOM 6791 C CA . GLY B 1 105 ? -3.451 -25.172 6.816 1 96.81 105 GLY B CA 1
ATOM 6792 C C . GLY B 1 105 ? -3.684 -25.109 5.316 1 96.81 105 GLY B C 1
ATOM 6793 O O . GLY B 1 105 ? -4.672 -24.531 4.867 1 96.81 105 GLY B O 1
ATOM 6794 N N . TYR B 1 106 ? -2.801 -25.672 4.5 1 97.81 106 TYR B N 1
ATOM 6795 C CA . TYR B 1 106 ? -2.945 -25.594 3.053 1 97.81 106 TYR B CA 1
ATOM 6796 C C . TYR B 1 106 ? -2.904 -26.984 2.432 1 97.81 106 TYR B C 1
ATOM 6798 O O . TYR B 1 106 ? -1.874 -27.406 1.895 1 97.81 106 TYR B O 1
ATOM 6806 N N . SER B 1 107 ? -4.008 -27.641 2.406 1 96.81 107 SER B N 1
ATOM 6807 C CA . SER B 1 107 ? -4.164 -28.953 1.765 1 96.81 107 SER B CA 1
ATOM 6808 C C . SER B 1 107 ? -4.523 -28.797 0.29 1 96.81 107 SER B C 1
ATOM 6810 O O . SER B 1 107 ? -4.434 -29.766 -0.477 1 96.81 107 SER B O 1
ATOM 6812 N N . MET B 1 108 ? -4.926 -27.656 -0.065 1 95.12 108 MET B N 1
ATOM 6813 C CA . MET B 1 108 ? -5.414 -27.312 -1.398 1 95.12 108 MET B CA 1
ATOM 6814 C C . MET B 1 108 ? -5.078 -25.859 -1.746 1 95.12 108 MET B C 1
ATOM 6816 O O . MET B 1 108 ? -4.434 -25.156 -0.963 1 95.12 108 MET B O 1
ATOM 6820 N N . VAL B 1 109 ? -5.422 -25.469 -2.943 1 95 109 VAL B N 1
ATOM 6821 C CA . VAL B 1 109 ? -5.254 -24.062 -3.314 1 95 109 VAL B CA 1
ATOM 6822 C C . VAL B 1 109 ? -6.102 -23.172 -2.402 1 95 109 VAL B C 1
ATOM 6824 O O . VAL B 1 109 ? -7.152 -23.609 -1.921 1 95 109 VAL B O 1
ATOM 6827 N N . ALA B 1 110 ? -5.656 -22 -2.209 1 93.56 110 ALA B N 1
ATOM 6828 C CA . ALA B 1 110 ? -6.258 -21.062 -1.262 1 93.56 110 ALA B CA 1
ATOM 6829 C C . ALA B 1 110 ? -7.652 -20.641 -1.719 1 93.56 110 ALA B C 1
ATOM 6831 O O . ALA B 1 110 ? -8.359 -19.922 -0.999 1 93.56 110 ALA B O 1
ATOM 6832 N N . ASN B 1 111 ? -8.172 -21.141 -2.721 1 90.44 111 ASN B N 1
ATOM 6833 C CA . ASN B 1 111 ? -9.523 -20.875 -3.199 1 90.44 111 ASN B CA 1
ATOM 6834 C C . ASN B 1 111 ? -10.547 -21.781 -2.52 1 90.44 111 ASN B C 1
ATOM 6836 O O . ASN B 1 111 ? -11.75 -21.594 -2.674 1 90.44 111 ASN B O 1
ATOM 6840 N N . SER B 1 112 ? -10.047 -22.734 -1.712 1 89.44 112 SER B N 1
ATOM 6841 C CA . SER B 1 112 ? -10.906 -23.703 -1.039 1 89.44 112 SER B CA 1
ATOM 6842 C C . SER B 1 112 ? -11.148 -23.312 0.415 1 89.44 112 SER B C 1
ATOM 6844 O O . SER B 1 112 ? -10.336 -22.594 1.017 1 89.44 112 SER B O 1
ATOM 6846 N N . ASP B 1 113 ? -12.273 -23.75 0.925 1 92.25 113 ASP B N 1
ATOM 6847 C CA . ASP B 1 113 ? -12.594 -23.562 2.336 1 92.25 113 ASP B CA 1
ATOM 6848 C C . ASP B 1 113 ? -13.672 -24.547 2.799 1 92.25 113 ASP B C 1
ATOM 6850 O O . ASP B 1 113 ? -14.773 -24.141 3.174 1 92.25 113 ASP B O 1
ATOM 6854 N N . PRO B 1 114 ? -13.281 -25.812 2.822 1 93.62 114 PRO B N 1
ATOM 6855 C CA . PRO B 1 114 ? -14.297 -26.812 3.174 1 93.62 114 PRO B CA 1
ATOM 6856 C C . PRO B 1 114 ? -14.555 -26.891 4.676 1 93.62 114 PRO B C 1
ATOM 6858 O O . PRO B 1 114 ? -15.422 -27.641 5.121 1 93.62 114 PRO B O 1
ATOM 6861 N N . GLY B 1 115 ? -13.781 -26.188 5.488 1 95.56 115 GLY B N 1
ATOM 6862 C CA . GLY B 1 115 ? -14.133 -26.031 6.891 1 95.56 115 GLY B CA 1
ATOM 6863 C C . GLY B 1 115 ? -13.391 -27 7.801 1 95.56 115 GLY B C 1
ATOM 6864 O O . GLY B 1 115 ? -13.93 -27.438 8.812 1 95.56 115 GLY B O 1
ATOM 6865 N N . PHE B 1 116 ? -12.133 -27.406 7.398 1 96.69 116 PHE B N 1
ATOM 6866 C CA . PHE B 1 116 ? -11.32 -28.312 8.203 1 96.69 116 PHE B CA 1
ATOM 6867 C C . PHE B 1 116 ? -9.938 -27.719 8.461 1 96.69 116 PHE B C 1
ATOM 6869 O O . PHE B 1 116 ? -9.461 -26.891 7.676 1 96.69 116 PHE B O 1
ATOM 6876 N N . PRO B 1 117 ? -9.203 -28.109 9.5 1 95.5 117 PRO B N 1
ATOM 6877 C CA . PRO B 1 117 ? -7.941 -27.469 9.906 1 95.5 117 PRO B CA 1
ATOM 6878 C C . PRO B 1 117 ? -6.887 -27.5 8.797 1 95.5 117 PRO B C 1
ATOM 6880 O O . PRO B 1 117 ? -6.211 -26.5 8.555 1 95.5 117 PRO B O 1
ATOM 6883 N N . GLY B 1 118 ? -6.766 -28.625 8.086 1 95.62 118 GLY B N 1
ATOM 6884 C CA . GLY B 1 118 ? -5.793 -28.734 7.016 1 95.62 118 GLY B CA 1
ATOM 6885 C C . GLY B 1 118 ? -6.129 -27.859 5.812 1 95.62 118 GLY B C 1
ATOM 6886 O O . GLY B 1 118 ? -5.289 -27.656 4.934 1 95.62 118 GLY B O 1
ATOM 6887 N N . TYR B 1 119 ? -7.379 -27.312 5.875 1 95.25 119 TYR B N 1
ATOM 6888 C CA . TYR B 1 119 ? -7.891 -26.469 4.801 1 95.25 119 TYR B CA 1
ATOM 6889 C C . TYR B 1 119 ? -8.156 -25.047 5.301 1 95.25 119 TYR B C 1
ATOM 6891 O O . TYR B 1 119 ? -9.055 -24.375 4.805 1 95.25 119 TYR B O 1
ATOM 6899 N N . GLY B 1 120 ? -7.426 -24.594 6.227 1 92.25 120 GLY B N 1
ATOM 6900 C CA . GLY B 1 120 ? -7.676 -23.312 6.863 1 92.25 120 GLY B CA 1
ATOM 6901 C C . GLY B 1 120 ? -7.344 -22.125 5.973 1 92.25 120 GLY B C 1
ATOM 6902 O O . GLY B 1 120 ? -7.945 -21.062 6.105 1 92.25 120 GLY B O 1
ATOM 6903 N N . MET B 1 121 ? -6.387 -22.297 5.145 1 94.69 121 MET B N 1
ATOM 6904 C CA . MET B 1 121 ? -5.922 -21.281 4.195 1 94.69 121 MET B CA 1
ATOM 6905 C C . MET B 1 121 ? -5.504 -20.016 4.922 1 94.69 121 MET B C 1
ATOM 6907 O O . MET B 1 121 ? -5.828 -18.906 4.48 1 94.69 121 MET B O 1
ATOM 6911 N N . GLU B 1 122 ? -4.914 -20.141 6.008 1 94.12 122 GLU B N 1
ATOM 6912 C CA . GLU B 1 122 ? -4.344 -19.062 6.809 1 94.12 122 GLU B CA 1
ATOM 6913 C C . GLU B 1 122 ? -3.105 -19.531 7.566 1 94.12 122 GLU B C 1
ATOM 6915 O O . GLU B 1 122 ? -3.084 -20.641 8.102 1 94.12 122 GLU B O 1
ATOM 6920 N N . ILE B 1 123 ? -2.107 -18.672 7.582 1 97.38 123 ILE B N 1
ATOM 6921 C CA . ILE B 1 123 ? -0.906 -18.969 8.359 1 97.38 123 ILE B CA 1
ATOM 6922 C C . ILE B 1 123 ? -1.069 -18.453 9.781 1 97.38 123 ILE B C 1
ATOM 6924 O O . ILE B 1 123 ? -1.231 -17.25 9.992 1 97.38 123 ILE B O 1
ATOM 6928 N N . ALA B 1 124 ? -0.968 -19.297 10.758 1 95.25 124 ALA B N 1
ATOM 6929 C CA . ALA B 1 124 ? -1.192 -18.953 12.156 1 95.25 124 ALA B CA 1
ATOM 6930 C C . ALA B 1 124 ? -0.026 -18.141 12.719 1 95.25 124 ALA B C 1
ATOM 6932 O O . ALA B 1 124 ? 1.072 -18.156 12.156 1 95.25 124 ALA B O 1
ATOM 6933 N N . ASP B 1 125 ? -0.215 -17.453 13.852 1 92.69 125 ASP B N 1
ATOM 6934 C CA . ASP B 1 125 ? 0.773 -16.562 14.445 1 92.69 125 ASP B CA 1
ATOM 6935 C C . ASP B 1 125 ? 1.964 -17.344 14.992 1 92.69 125 ASP B C 1
ATOM 6937 O O . ASP B 1 125 ? 3.074 -16.812 15.078 1 92.69 125 ASP B O 1
ATOM 6941 N N . ASP B 1 126 ? 1.75 -18.562 15.352 1 95.62 126 ASP B N 1
ATOM 6942 C CA . ASP B 1 126 ? 2.83 -19.359 15.93 1 95.62 126 ASP B CA 1
ATOM 6943 C C . ASP B 1 126 ? 3.617 -20.078 14.836 1 95.62 126 ASP B C 1
ATOM 6945 O O . ASP B 1 126 ? 4.477 -20.922 15.133 1 95.62 126 ASP B O 1
ATOM 6949 N N . ILE B 1 127 ? 3.258 -19.828 13.578 1 97 127 ILE B N 1
ATOM 6950 C CA . ILE B 1 127 ? 3.988 -20.297 12.414 1 97 127 ILE B CA 1
ATOM 6951 C C . ILE B 1 127 ? 4.562 -19.125 11.641 1 97 127 ILE B C 1
ATOM 6953 O O . ILE B 1 127 ? 3.975 -18.672 10.656 1 97 127 ILE B O 1
ATOM 6957 N N . PRO B 1 128 ? 5.699 -18.656 12.07 1 97.56 128 PRO B N 1
ATOM 6958 C CA . PRO B 1 128 ? 6.25 -17.484 11.391 1 97.56 128 PRO B CA 1
ATOM 6959 C C . PRO B 1 128 ? 6.738 -17.797 9.977 1 97.56 128 PRO B C 1
ATOM 6961 O O . PRO B 1 128 ? 7.254 -18.891 9.727 1 97.56 128 PRO B O 1
ATOM 6964 N N . THR B 1 129 ? 6.566 -16.859 9.078 1 98.56 129 THR B N 1
ATOM 6965 C CA . THR B 1 129 ? 7.145 -16.984 7.746 1 98.56 129 THR B CA 1
ATOM 6966 C C . THR B 1 129 ? 8.625 -16.609 7.766 1 98.56 129 THR B C 1
ATOM 6968 O O . THR B 1 129 ? 9.094 -15.961 8.711 1 98.56 129 THR B O 1
ATOM 6971 N N . LEU B 1 130 ? 9.328 -17.031 6.73 1 98.75 130 LEU B N 1
ATOM 6972 C CA . LEU B 1 130 ? 10.711 -16.609 6.523 1 98.75 130 LEU B CA 1
ATOM 6973 C C . LEU B 1 130 ? 10.82 -15.086 6.527 1 98.75 130 LEU B C 1
ATOM 6975 O O . LEU B 1 130 ? 11.758 -14.531 7.098 1 98.75 130 LEU B O 1
ATOM 6979 N N . ALA B 1 131 ? 9.859 -14.391 5.922 1 98.69 131 ALA B N 1
ATOM 6980 C CA . ALA B 1 131 ? 9.859 -12.93 5.855 1 98.69 131 ALA B CA 1
ATOM 6981 C C . ALA B 1 131 ? 9.758 -12.32 7.246 1 98.69 131 ALA B C 1
ATOM 6983 O O . ALA B 1 131 ? 10.461 -11.359 7.559 1 98.69 131 ALA B O 1
ATOM 6984 N N . GLU B 1 132 ? 8.883 -12.852 8.078 1 98.06 132 GLU B N 1
ATOM 6985 C CA . GLU B 1 132 ? 8.734 -12.352 9.445 1 98.06 132 GLU B CA 1
ATOM 6986 C C . GLU B 1 132 ? 10.031 -12.516 10.234 1 98.06 132 GLU B C 1
ATOM 6988 O O . GLU B 1 132 ? 10.453 -11.609 10.945 1 98.06 132 GLU B O 1
ATOM 6993 N N . LEU B 1 133 ? 10.648 -13.664 10.109 1 98 133 LEU B N 1
ATOM 6994 C CA . LEU B 1 133 ? 11.875 -13.953 10.836 1 98 133 LEU B CA 1
ATOM 6995 C C . LEU B 1 133 ? 13.008 -13.039 10.383 1 98 133 LEU B C 1
ATOM 6997 O O . LEU B 1 133 ? 13.75 -12.508 11.203 1 98 133 LEU B O 1
ATOM 7001 N N . LEU B 1 134 ? 13.125 -12.859 9.078 1 98.12 134 LEU B N 1
ATOM 7002 C CA . LEU B 1 134 ? 14.164 -11.984 8.531 1 98.12 134 LEU B CA 1
ATOM 7003 C C . LEU B 1 134 ? 13.891 -10.531 8.891 1 98.12 134 LEU B C 1
ATOM 7005 O O . LEU B 1 134 ? 14.812 -9.797 9.273 1 98.12 134 LEU B O 1
ATOM 7009 N N . HIS B 1 135 ? 12.664 -10.117 8.797 1 97.31 135 HIS B N 1
ATOM 7010 C CA . HIS B 1 135 ? 12.289 -8.75 9.148 1 97.31 135 HIS B CA 1
ATOM 7011 C C . HIS B 1 135 ? 12.672 -8.43 10.594 1 97.31 135 HIS B C 1
ATOM 7013 O O . HIS B 1 135 ? 13.211 -7.363 10.875 1 97.31 135 HIS B O 1
ATOM 7019 N N . ASP B 1 136 ? 12.414 -9.336 11.461 1 95.81 136 ASP B N 1
ATOM 7020 C CA . ASP B 1 136 ? 12.656 -9.125 12.891 1 95.81 136 ASP B CA 1
ATOM 7021 C C . ASP B 1 136 ? 14.148 -8.984 13.172 1 95.81 136 ASP B C 1
ATOM 7023 O O . ASP B 1 136 ? 14.539 -8.5 14.234 1 95.81 136 ASP B O 1
ATOM 7027 N N . THR B 1 137 ? 14.977 -9.367 12.242 1 95.75 137 THR B N 1
ATOM 7028 C CA . THR B 1 137 ? 16.422 -9.289 12.453 1 95.75 137 THR B CA 1
ATOM 7029 C C . THR B 1 137 ? 17.016 -8.109 11.688 1 95.75 137 THR B C 1
ATOM 7031 O O . THR B 1 137 ? 18.234 -7.926 11.664 1 95.75 137 THR B O 1
ATOM 7034 N N . GLY B 1 138 ? 16.172 -7.34 11.016 1 95.56 138 GLY B N 1
ATOM 7035 C CA . GLY B 1 138 ? 16.641 -6.078 10.461 1 95.56 138 GLY B CA 1
ATOM 7036 C C . GLY B 1 138 ? 16.656 -6.07 8.945 1 95.56 138 GLY B C 1
ATOM 7037 O O . GLY B 1 138 ? 17.141 -5.109 8.328 1 95.56 138 GLY B O 1
ATOM 7038 N N . TYR B 1 139 ? 16.141 -7.117 8.258 1 97.62 139 TYR B N 1
ATOM 7039 C CA . TYR B 1 139 ? 16.062 -7.156 6.797 1 97.62 139 TYR B CA 1
ATOM 7040 C C . TYR B 1 139 ? 14.938 -6.262 6.289 1 97.62 139 TYR B C 1
ATOM 7042 O O . TYR B 1 139 ? 13.906 -6.113 6.953 1 97.62 139 TYR B O 1
ATOM 7050 N N . ALA B 1 140 ? 15.211 -5.652 5.152 1 97.62 140 ALA B N 1
ATOM 7051 C CA . ALA B 1 140 ? 14.07 -5.242 4.344 1 97.62 140 ALA B CA 1
ATOM 7052 C C . ALA B 1 140 ? 13.43 -6.441 3.65 1 97.62 140 ALA B C 1
ATOM 7054 O O . ALA B 1 140 ? 14.133 -7.348 3.193 1 97.62 140 ALA B O 1
ATOM 7055 N N . THR B 1 141 ? 12.117 -6.5 3.594 1 98.62 141 THR B N 1
ATOM 7056 C CA . THR B 1 141 ? 11.43 -7.652 3.025 1 98.62 141 THR B CA 1
ATOM 7057 C C . THR B 1 141 ? 10.406 -7.215 1.979 1 98.62 141 THR B C 1
ATOM 7059 O O . THR B 1 141 ? 9.531 -6.398 2.266 1 98.62 141 THR B O 1
ATOM 7062 N N . TYR B 1 142 ? 10.516 -7.766 0.747 1 98.81 142 TYR B N 1
ATOM 7063 C CA . TYR B 1 142 ? 9.672 -7.395 -0.384 1 98.81 142 TYR B CA 1
ATOM 7064 C C . TYR B 1 142 ? 9.062 -8.633 -1.036 1 98.81 142 TYR B C 1
ATOM 7066 O O . TYR B 1 142 ? 9.75 -9.625 -1.258 1 98.81 142 TYR B O 1
ATOM 7074 N N . ALA B 1 143 ? 7.754 -8.578 -1.242 1 98.88 143 ALA B N 1
ATOM 7075 C CA . ALA B 1 143 ? 7.074 -9.586 -2.043 1 98.88 143 ALA B CA 1
ATOM 7076 C C . ALA B 1 143 ? 6.527 -8.992 -3.338 1 98.88 143 ALA B C 1
ATOM 7078 O O . ALA B 1 143 ? 5.879 -7.941 -3.318 1 98.88 143 ALA B O 1
ATOM 7079 N N . VAL B 1 144 ? 6.824 -9.656 -4.43 1 98.88 144 VAL B N 1
ATOM 7080 C CA . VAL B 1 144 ? 6.363 -9.195 -5.738 1 98.88 144 VAL B CA 1
ATOM 7081 C C . VAL B 1 144 ? 5.82 -10.383 -6.535 1 98.88 144 VAL B C 1
ATOM 7083 O O . VAL B 1 144 ? 6.461 -11.43 -6.621 1 98.88 144 VAL B O 1
ATOM 7086 N N . GLY B 1 145 ? 4.609 -10.18 -7.082 1 98.75 145 GLY B N 1
ATOM 7087 C CA . GLY B 1 145 ? 4.02 -11.203 -7.93 1 98.75 145 GLY B CA 1
ATOM 7088 C C . GLY B 1 145 ? 2.93 -11.992 -7.234 1 98.75 145 GLY B C 1
ATOM 7089 O O . GLY B 1 145 ? 2.107 -11.43 -6.512 1 98.75 145 GLY B O 1
ATOM 7090 N N . LYS B 1 146 ? 2.877 -13.305 -7.473 1 98.75 146 LYS B N 1
ATOM 7091 C CA . LYS B 1 146 ? 1.812 -14.195 -7.02 1 98.75 146 LYS B CA 1
ATOM 7092 C C . LYS B 1 146 ? 1.929 -14.477 -5.523 1 98.75 146 LYS B C 1
ATOM 7094 O O . LYS B 1 146 ? 2.98 -14.906 -5.047 1 98.75 146 LYS B O 1
ATOM 7099 N N . TRP B 1 147 ? 0.846 -14.211 -4.789 1 98.62 147 TRP B N 1
ATOM 7100 C CA . TRP B 1 147 ? 0.784 -14.539 -3.367 1 98.62 147 TRP B CA 1
ATOM 7101 C C . TRP B 1 147 ? 0.088 -15.875 -3.15 1 98.62 147 TRP B C 1
ATOM 7103 O O . TRP B 1 147 ? 0.734 -16.875 -2.811 1 98.62 147 TRP B O 1
ATOM 7113 N N . HIS B 1 148 ? -1.144 -16.047 -3.496 1 98.31 148 HIS B N 1
ATOM 7114 C CA . HIS B 1 148 ? -2.008 -17.219 -3.535 1 98.31 148 HIS B CA 1
ATOM 7115 C C . HIS B 1 148 ? -2.035 -17.922 -2.186 1 98.31 148 HIS B C 1
ATOM 7117 O O . HIS B 1 148 ? -2.023 -19.156 -2.123 1 98.31 148 HIS B O 1
ATOM 7123 N N . LEU B 1 149 ? -2.008 -17.172 -1.03 1 98.12 149 LEU B N 1
ATOM 7124 C CA . LEU B 1 149 ? -2.121 -17.734 0.31 1 98.12 149 LEU B CA 1
ATOM 7125 C C . LEU B 1 149 ? -3.264 -17.078 1.08 1 98.12 149 LEU B C 1
ATOM 7127 O O . LEU B 1 149 ? -3.281 -17.109 2.312 1 98.12 149 LEU B O 1
ATOM 7131 N N . VAL B 1 150 ? -4.152 -16.5 0.292 1 96.12 150 VAL B N 1
ATOM 7132 C CA . VAL B 1 150 ? -5.359 -15.938 0.898 1 96.12 150 VAL B CA 1
ATOM 7133 C C . VAL B 1 150 ? -6.594 -16.578 0.275 1 96.12 150 VAL B C 1
ATOM 7135 O O . VAL B 1 150 ? -6.68 -16.719 -0.947 1 96.12 150 VAL B O 1
ATOM 7138 N N . ARG B 1 151 ? -7.465 -17.047 1.092 1 93.31 151 ARG B N 1
ATOM 7139 C CA . ARG B 1 151 ? -8.672 -17.672 0.551 1 93.31 151 ARG B CA 1
ATOM 7140 C C . ARG B 1 151 ? -9.516 -16.656 -0.21 1 93.31 151 ARG B C 1
ATOM 7142 O O . ARG B 1 151 ? -9.445 -15.461 0.051 1 93.31 151 ARG B O 1
ATOM 7149 N N . ASP B 1 152 ? -10.406 -17.109 -1.055 1 91.75 152 ASP B N 1
ATOM 7150 C CA . ASP B 1 152 ? -11.242 -16.281 -1.918 1 91.75 152 ASP B CA 1
ATOM 7151 C C . ASP B 1 152 ? -12.062 -15.289 -1.099 1 91.75 152 ASP B C 1
ATOM 7153 O O . ASP B 1 152 ? -12.07 -14.094 -1.39 1 91.75 152 ASP B O 1
ATOM 7157 N N . SER B 1 153 ? -12.648 -15.773 -0.054 1 91.44 153 SER B N 1
ATOM 7158 C CA . SER B 1 153 ? -13.586 -14.969 0.722 1 91.44 153 SER B CA 1
ATOM 7159 C C . SER B 1 153 ? -12.859 -13.906 1.539 1 91.44 153 SER B C 1
ATOM 7161 O O . SER B 1 153 ? -13.484 -12.984 2.07 1 91.44 153 SER B O 1
ATOM 7163 N N . ALA B 1 154 ? -11.523 -13.961 1.59 1 93.06 154 ALA B N 1
ATOM 7164 C CA . ALA B 1 154 ? -10.734 -13.039 2.398 1 93.06 154 ALA B CA 1
ATOM 7165 C C . ALA B 1 154 ? -9.891 -12.117 1.516 1 93.06 154 ALA B C 1
ATOM 7167 O O . ALA B 1 154 ? -9.047 -11.375 2.014 1 93.06 154 ALA B O 1
ATOM 7168 N N . SER B 1 155 ? -10.148 -12.109 0.231 1 93.5 155 SER B N 1
ATOM 7169 C CA . SER B 1 155 ? -9.32 -11.359 -0.708 1 93.5 155 SER B CA 1
ATOM 7170 C C . SER B 1 155 ? -9.977 -10.031 -1.089 1 93.5 155 SER B C 1
ATOM 7172 O O . SER B 1 155 ? -9.508 -9.344 -1.992 1 93.5 155 SER B O 1
ATOM 7174 N N . ASN B 1 156 ? -11.023 -9.68 -0.406 1 92.25 156 ASN B N 1
ATOM 7175 C CA . ASN B 1 156 ? -11.766 -8.484 -0.803 1 92.25 156 ASN B CA 1
ATOM 7176 C C . ASN B 1 156 ? -11.328 -7.262 -0.002 1 92.25 156 ASN B C 1
ATOM 7178 O O . ASN B 1 156 ? -10.648 -7.395 1.021 1 92.25 156 ASN B O 1
ATOM 7182 N N . ALA B 1 157 ? -11.781 -6.137 -0.444 1 91 157 ALA B N 1
ATOM 7183 C CA . ALA B 1 157 ? -11.312 -4.852 0.069 1 91 157 ALA B CA 1
ATOM 7184 C C . ALA B 1 157 ? -11.836 -4.605 1.482 1 91 157 ALA B C 1
ATOM 7186 O O . ALA B 1 157 ? -11.344 -3.711 2.182 1 91 157 ALA B O 1
ATOM 7187 N N . ALA B 1 158 ? -12.75 -5.375 1.937 1 92.56 158 ALA B N 1
ATOM 7188 C CA . ALA B 1 158 ? -13.328 -5.168 3.26 1 92.56 158 ALA B CA 1
ATOM 7189 C C . ALA B 1 158 ? -12.688 -6.082 4.293 1 92.56 158 ALA B C 1
ATOM 7191 O O . ALA B 1 158 ? -12.914 -5.934 5.496 1 92.56 158 ALA B O 1
ATOM 7192 N N . ASP B 1 159 ? -11.867 -7.027 3.828 1 90.69 159 ASP B N 1
ATOM 7193 C CA . ASP B 1 159 ? -11.281 -8.008 4.738 1 90.69 159 ASP B CA 1
ATOM 7194 C C . ASP B 1 159 ? -10.242 -7.355 5.648 1 90.69 159 ASP B C 1
ATOM 7196 O O . ASP B 1 159 ? -9.836 -6.215 5.422 1 90.69 159 ASP B O 1
ATOM 7200 N N . ASP B 1 160 ? -9.938 -8.031 6.785 1 90.62 160 ASP B N 1
ATOM 7201 C CA . ASP B 1 160 ? -8.938 -7.527 7.727 1 90.62 160 ASP B CA 1
ATOM 7202 C C . ASP B 1 160 ? -7.523 -7.789 7.215 1 90.62 160 ASP B C 1
ATOM 7204 O O . ASP B 1 160 ? -6.555 -7.273 7.777 1 90.62 160 ASP B O 1
ATOM 7208 N N . ARG B 1 161 ? -7.352 -8.617 6.199 1 94.5 161 ARG B N 1
ATOM 7209 C CA . ARG B 1 161 ? -6.117 -8.797 5.441 1 94.5 161 ARG B CA 1
ATOM 7210 C C . ARG B 1 161 ? -5.059 -9.5 6.281 1 94.5 161 ARG B C 1
ATOM 7212 O O . ARG B 1 161 ? -3.863 -9.258 6.113 1 94.5 161 ARG B O 1
ATOM 7219 N N . ASP B 1 162 ? -5.461 -10.328 7.172 1 92.31 162 ASP B N 1
ATOM 7220 C CA . ASP B 1 162 ? -4.562 -10.992 8.109 1 92.31 162 ASP B CA 1
ATOM 7221 C C . ASP B 1 162 ? -3.57 -11.891 7.379 1 92.31 162 ASP B C 1
ATOM 7223 O O . ASP B 1 162 ? -2.447 -12.102 7.844 1 92.31 162 ASP B O 1
ATOM 7227 N N . ASN B 1 163 ? -4 -12.375 6.242 1 95.44 163 ASN B N 1
ATOM 7228 C CA . ASN B 1 163 ? -3.131 -13.297 5.52 1 95.44 163 ASN B CA 1
ATOM 7229 C C . ASN B 1 163 ? -2.584 -12.672 4.242 1 95.44 163 ASN B C 1
ATOM 7231 O O . ASN B 1 163 ? -2.096 -13.375 3.357 1 95.44 163 ASN B O 1
ATOM 7235 N N . TRP B 1 164 ? -2.781 -11.328 4.102 1 97.56 164 TRP B N 1
ATOM 7236 C CA . TRP B 1 164 ? -2.121 -10.617 3.014 1 97.56 164 TRP B CA 1
ATOM 7237 C C . TRP B 1 164 ? -0.632 -10.453 3.293 1 97.56 164 TRP B C 1
ATOM 7239 O O . TRP B 1 164 ? -0.191 -10.586 4.438 1 97.56 164 TRP B O 1
ATOM 7249 N N . PRO B 1 165 ? 0.188 -10.148 2.324 1 98.25 165 PRO B N 1
ATOM 7250 C CA . PRO B 1 165 ? 1.646 -10.203 2.461 1 98.25 165 PRO B CA 1
ATOM 7251 C C . PRO B 1 165 ? 2.17 -9.281 3.559 1 98.25 165 PRO B C 1
ATOM 7253 O O . PRO B 1 165 ? 3.074 -9.656 4.309 1 98.25 165 PRO B O 1
ATOM 7256 N N . LEU B 1 166 ? 1.601 -8.055 3.752 1 97.62 166 LEU B N 1
ATOM 7257 C CA . LEU B 1 166 ? 2.129 -7.102 4.719 1 97.62 166 LEU B CA 1
ATOM 7258 C C . LEU B 1 166 ? 1.947 -7.613 6.145 1 97.62 166 LEU B C 1
ATOM 7260 O O . LEU B 1 166 ? 2.686 -7.215 7.051 1 97.62 166 LEU B O 1
ATOM 7264 N N . ASN B 1 167 ? 0.951 -8.445 6.34 1 96.62 167 ASN B N 1
ATOM 7265 C CA . ASN B 1 167 ? 0.732 -9.008 7.672 1 96.62 167 ASN B CA 1
ATOM 7266 C C . ASN B 1 167 ? 1.431 -10.352 7.832 1 96.62 167 ASN B C 1
ATOM 7268 O O . ASN B 1 167 ? 1.193 -11.062 8.812 1 96.62 167 ASN B O 1
ATOM 7272 N N . LYS B 1 168 ? 2.244 -10.688 6.855 1 98.12 168 LYS B N 1
ATOM 7273 C CA . LYS B 1 168 ? 3.023 -11.922 6.93 1 98.12 168 LYS B CA 1
ATOM 7274 C C . LYS B 1 168 ? 4.516 -11.633 6.77 1 98.12 168 LYS B C 1
ATOM 7276 O O . LYS B 1 168 ? 5.262 -12.477 6.262 1 98.12 168 LYS B O 1
ATOM 7281 N N . GLY B 1 169 ? 4.945 -10.469 7.137 1 97.69 169 GLY B N 1
ATOM 7282 C CA . GLY B 1 169 ? 6.359 -10.18 7.328 1 97.69 169 GLY B CA 1
ATOM 7283 C C . GLY B 1 169 ? 6.941 -9.297 6.242 1 97.69 169 GLY B C 1
ATOM 7284 O O . GLY B 1 169 ? 8.102 -8.883 6.332 1 97.69 169 GLY B O 1
ATOM 7285 N N . PHE B 1 170 ? 6.137 -8.883 5.234 1 98.38 170 PHE B N 1
ATOM 7286 C CA . PHE B 1 170 ? 6.688 -8.102 4.133 1 98.38 170 PHE B CA 1
ATOM 7287 C C . PHE B 1 170 ? 6.438 -6.617 4.344 1 98.38 170 PHE B C 1
ATOM 7289 O O . PHE B 1 170 ? 5.344 -6.219 4.746 1 98.38 170 PHE B O 1
ATOM 7296 N N . ASP B 1 171 ? 7.453 -5.801 4.031 1 98 171 ASP B N 1
ATOM 7297 C CA . ASP B 1 171 ? 7.379 -4.344 4.125 1 98 171 ASP B CA 1
ATOM 7298 C C . ASP B 1 171 ? 6.559 -3.764 2.977 1 98 171 ASP B C 1
ATOM 7300 O O . ASP B 1 171 ? 5.836 -2.781 3.156 1 98 171 ASP B O 1
ATOM 7304 N N . GLN B 1 172 ? 6.734 -4.328 1.848 1 98.19 172 GLN B N 1
ATOM 7305 C CA . GLN B 1 172 ? 6.031 -3.906 0.642 1 98.19 172 GLN B CA 1
ATOM 7306 C C . GLN B 1 172 ? 5.574 -5.109 -0.178 1 98.19 172 GLN B C 1
ATOM 7308 O O . GLN B 1 172 ? 6.18 -6.184 -0.105 1 98.19 172 GLN B O 1
ATOM 7313 N N . TYR B 1 173 ? 4.5 -4.848 -0.905 1 98.69 173 TYR B N 1
ATOM 7314 C CA . TYR B 1 173 ? 3.969 -5.879 -1.79 1 98.69 173 TYR B CA 1
ATOM 7315 C C . TYR B 1 173 ? 3.432 -5.266 -3.078 1 98.69 173 TYR B C 1
ATOM 7317 O O . TYR B 1 173 ? 2.85 -4.18 -3.061 1 98.69 173 TYR B O 1
ATOM 7325 N N . TYR B 1 174 ? 3.615 -5.988 -4.234 1 98.69 174 TYR B N 1
ATOM 7326 C CA . TYR B 1 174 ? 2.977 -5.68 -5.508 1 98.69 174 TYR B CA 1
ATOM 7327 C C . TYR B 1 174 ? 2.689 -6.953 -6.297 1 98.69 174 TYR B C 1
ATOM 7329 O O . TYR B 1 174 ? 3.602 -7.734 -6.574 1 98.69 174 TYR B O 1
ATOM 7337 N N . GLY B 1 175 ? 1.456 -7.156 -6.602 1 98.62 175 GLY B N 1
ATOM 7338 C CA . GLY B 1 175 ? 1.15 -8.336 -7.395 1 98.62 175 GLY B CA 1
ATOM 7339 C C . GLY B 1 175 ? -0.308 -8.742 -7.316 1 98.62 175 GLY B C 1
ATOM 7340 O O . GLY B 1 175 ? -1.197 -7.895 -7.285 1 98.62 175 GLY B O 1
ATOM 7341 N N . VAL B 1 176 ? -0.543 -10.078 -7.469 1 98.25 176 VAL B N 1
ATOM 7342 C CA . VAL B 1 176 ? -1.889 -10.648 -7.496 1 98.25 176 VAL B CA 1
ATOM 7343 C C . VAL B 1 176 ? -2.061 -11.633 -6.344 1 98.25 176 VAL B C 1
ATOM 7345 O O . VAL B 1 176 ? -1.208 -12.492 -6.121 1 98.25 176 VAL B O 1
ATOM 7348 N N . LEU B 1 177 ? -3.168 -11.492 -5.617 1 97.62 177 LEU B N 1
ATOM 7349 C CA . LEU B 1 177 ? -3.455 -12.398 -4.508 1 97.62 177 LEU B CA 1
ATOM 7350 C C . LEU B 1 177 ? -3.951 -13.742 -5.02 1 97.62 177 LEU B C 1
ATOM 7352 O O . LEU B 1 177 ? -3.777 -14.766 -4.352 1 97.62 177 LEU B O 1
ATOM 7356 N N . GLU B 1 178 ? -4.43 -13.742 -6.273 1 95.75 178 GLU B N 1
ATOM 7357 C CA . GLU B 1 178 ? -5.09 -14.891 -6.887 1 95.75 178 GLU B CA 1
ATOM 7358 C C . GLU B 1 178 ? -4.074 -15.867 -7.469 1 95.75 178 GLU B C 1
ATOM 7360 O O . GLU B 1 178 ? -2.877 -15.57 -7.516 1 95.75 178 GLU B O 1
ATOM 7365 N N . GLY B 1 179 ? -4.625 -17.047 -7.906 1 95.94 179 GLY B N 1
ATOM 7366 C CA . GLY B 1 179 ? -3.795 -18.141 -8.383 1 95.94 179 GLY B CA 1
ATOM 7367 C C . GLY B 1 179 ? -3.32 -17.953 -9.812 1 95.94 179 GLY B C 1
ATOM 7368 O O . GLY B 1 179 ? -2.35 -18.578 -10.242 1 95.94 179 GLY B O 1
ATOM 7369 N N . LEU B 1 180 ? -3.996 -17.109 -10.523 1 96.56 180 LEU B N 1
ATOM 7370 C CA . LEU B 1 180 ? -3.67 -16.828 -11.922 1 96.56 180 LEU B CA 1
ATOM 7371 C C . LEU B 1 180 ? -4.176 -15.461 -12.336 1 96.56 180 LEU B C 1
ATOM 7373 O O . LEU B 1 180 ? -4.93 -14.82 -11.602 1 96.56 180 LEU B O 1
ATOM 7377 N N . THR B 1 181 ? -3.686 -15.039 -13.453 1 97.69 181 THR B N 1
ATOM 7378 C CA . THR B 1 181 ? -4.172 -13.789 -14.039 1 97.69 181 THR B CA 1
ATOM 7379 C C . THR B 1 181 ? -3.783 -13.703 -15.508 1 97.69 181 THR B C 1
ATOM 7381 O O . THR B 1 181 ? -3.064 -14.562 -16.016 1 97.69 181 THR B O 1
ATOM 7384 N N . SER B 1 182 ? -4.375 -12.727 -16.203 1 98 182 SER B N 1
ATOM 7385 C CA . SER B 1 182 ? -3.893 -12.383 -17.531 1 98 182 SER B CA 1
ATOM 7386 C C . SER B 1 182 ? -2.551 -11.664 -17.469 1 98 182 SER B C 1
ATOM 7388 O O . SER B 1 182 ? -2.334 -10.82 -16.594 1 98 182 SER B O 1
ATOM 7390 N N . LEU B 1 183 ? -1.672 -12.008 -18.406 1 98.62 183 LEU B N 1
ATOM 7391 C CA . LEU B 1 183 ? -0.358 -11.375 -18.375 1 98.62 183 LEU B CA 1
ATOM 7392 C C . LEU B 1 183 ? -0.367 -10.062 -19.156 1 98.62 183 LEU B C 1
ATOM 7394 O O . LEU B 1 183 ? 0.565 -9.266 -19.047 1 98.62 183 LEU B O 1
ATOM 7398 N N . PHE B 1 184 ? -1.479 -9.82 -19.875 1 98.56 184 PHE B N 1
ATOM 7399 C CA . PHE B 1 184 ? -1.602 -8.547 -20.578 1 98.56 184 PHE B CA 1
ATOM 7400 C C . PHE B 1 184 ? -2.578 -7.625 -19.859 1 98.56 184 PHE B C 1
ATOM 7402 O O . PHE B 1 184 ? -2.451 -6.402 -19.938 1 98.56 184 PHE B O 1
ATOM 7409 N N . HIS B 1 185 ? -3.586 -8.203 -19.281 1 98.19 185 HIS B N 1
ATOM 7410 C CA . HIS B 1 185 ? -4.613 -7.465 -18.547 1 98.19 185 HIS B CA 1
ATOM 7411 C C . HIS B 1 185 ? -4.906 -8.109 -17.203 1 98.19 185 HIS B C 1
ATOM 7413 O O . HIS B 1 185 ? -5.992 -8.648 -16.984 1 98.19 185 HIS B O 1
ATOM 7419 N N . PRO B 1 186 ? -3.969 -8.008 -16.234 1 98.25 186 PRO B N 1
ATOM 7420 C CA . PRO B 1 186 ? -4.254 -8.602 -14.922 1 98.25 186 PRO B CA 1
ATOM 7421 C C . PRO B 1 186 ? -5.605 -8.172 -14.359 1 98.25 186 PRO B C 1
ATOM 7423 O O . PRO B 1 186 ? -5.945 -6.988 -14.398 1 98.25 186 PRO B O 1
ATOM 7426 N N . HIS B 1 187 ? -6.34 -9.125 -13.82 1 97.69 187 HIS B N 1
ATOM 7427 C CA . HIS B 1 187 ? -7.711 -8.867 -13.406 1 97.69 187 HIS B CA 1
ATOM 7428 C C . HIS B 1 187 ? -7.754 -7.969 -12.172 1 97.69 187 HIS B C 1
ATOM 7430 O O . HIS B 1 187 ? -8.711 -7.211 -11.992 1 97.69 187 HIS B O 1
ATOM 7436 N N . GLN B 1 188 ? -6.742 -8.102 -11.312 1 97.44 188 GLN B N 1
ATOM 7437 C CA . GLN B 1 188 ? -6.621 -7.246 -10.141 1 97.44 188 GLN B CA 1
ATOM 7438 C C . GLN B 1 188 ? -5.176 -7.16 -9.664 1 97.44 188 GLN B C 1
ATOM 7440 O O . GLN B 1 188 ? -4.59 -8.164 -9.25 1 97.44 188 GLN B O 1
ATOM 7445 N N . LEU B 1 189 ? -4.586 -6.008 -9.75 1 98 189 LEU B N 1
ATOM 7446 C CA . LEU B 1 189 ? -3.283 -5.727 -9.164 1 98 189 LEU B CA 1
ATOM 7447 C C . LEU B 1 189 ? -3.436 -5.086 -7.789 1 98 189 LEU B C 1
ATOM 7449 O O . LEU B 1 189 ? -4.312 -4.242 -7.586 1 98 189 LEU B O 1
ATOM 7453 N N . VAL B 1 190 ? -2.695 -5.582 -6.848 1 98.06 190 VAL B N 1
ATOM 7454 C CA . VAL B 1 190 ? -2.713 -5.07 -5.484 1 98.06 190 VAL B CA 1
ATOM 7455 C C . VAL B 1 190 ? -1.345 -4.484 -5.137 1 98.06 190 VAL B C 1
ATOM 7457 O O . VAL B 1 190 ? -0.312 -5.098 -5.414 1 98.06 190 VAL B O 1
ATOM 7460 N N . ARG B 1 191 ? -1.278 -3.33 -4.664 1 97.88 191 ARG B N 1
ATOM 7461 C CA . ARG B 1 191 ? -0.108 -2.771 -3.994 1 97.88 191 ARG B CA 1
ATOM 7462 C C . ARG B 1 191 ? -0.315 -2.721 -2.484 1 97.88 191 ARG B C 1
ATOM 7464 O O . ARG B 1 191 ? -1.229 -2.051 -1.999 1 97.88 191 ARG B O 1
ATOM 7471 N N . ASP B 1 192 ? 0.552 -3.436 -1.8 1 98.06 192 ASP B N 1
ATOM 7472 C CA . ASP B 1 192 ? 0.459 -3.512 -0.345 1 98.06 192 ASP B CA 1
ATOM 7473 C C . ASP B 1 192 ? -0.926 -3.98 0.093 1 98.06 192 ASP B C 1
ATOM 7475 O O . ASP B 1 192 ? -1.328 -5.109 -0.201 1 98.06 192 ASP B O 1
ATOM 7479 N N . ASN B 1 193 ? -1.765 -3.086 0.716 1 97.81 193 ASN B N 1
ATOM 7480 C CA . ASN B 1 193 ? -3.086 -3.455 1.211 1 97.81 193 ASN B CA 1
ATOM 7481 C C . ASN B 1 193 ? -4.195 -2.896 0.323 1 97.81 193 ASN B C 1
ATOM 7483 O O . ASN B 1 193 ? -5.375 -3.01 0.65 1 97.81 193 ASN B O 1
ATOM 7487 N N . SER B 1 194 ? -3.803 -2.363 -0.904 1 97.38 194 SER B N 1
ATOM 7488 C CA . SER B 1 194 ? -4.801 -1.672 -1.711 1 97.38 194 SER B CA 1
ATOM 7489 C C . SER B 1 194 ? -4.879 -2.256 -3.117 1 97.38 194 SER B C 1
ATOM 7491 O O . SER B 1 194 ? -3.893 -2.234 -3.857 1 97.38 194 SER B O 1
ATOM 7493 N N . PRO B 1 195 ? -6.051 -2.766 -3.494 1 96.69 195 PRO B N 1
ATOM 7494 C CA . PRO B 1 195 ? -6.254 -3 -4.926 1 96.69 195 PRO B CA 1
ATOM 7495 C C . PRO B 1 195 ? -6.152 -1.72 -5.754 1 96.69 195 PRO B C 1
ATOM 7497 O O . PRO B 1 195 ? -6.691 -0.682 -5.359 1 96.69 195 PRO B O 1
ATOM 7500 N N . LEU B 1 196 ? -5.449 -1.799 -6.828 1 96.31 196 LEU B N 1
ATOM 7501 C CA . LEU B 1 196 ? -5.242 -0.617 -7.656 1 96.31 196 LEU B CA 1
ATOM 7502 C C . LEU B 1 196 ? -6.449 -0.364 -8.555 1 96.31 196 LEU B C 1
ATOM 7504 O O . LEU B 1 196 ? -7.047 -1.307 -9.078 1 96.31 196 LEU B O 1
ATOM 7508 N N . ASP B 1 197 ? -6.836 0.886 -8.633 1 94.56 197 ASP B N 1
ATOM 7509 C CA . ASP B 1 197 ? -7.934 1.296 -9.508 1 94.56 197 ASP B CA 1
ATOM 7510 C C . ASP B 1 197 ? -7.426 1.632 -10.906 1 94.56 197 ASP B C 1
ATOM 7512 O O . ASP B 1 197 ? -7.121 2.789 -11.203 1 94.56 197 ASP B O 1
ATOM 7516 N N . ILE B 1 198 ? -7.375 0.682 -11.789 1 96.62 198 ILE B N 1
ATOM 7517 C CA . ILE B 1 198 ? -6.828 0.812 -13.133 1 96.62 198 ILE B CA 1
ATOM 7518 C C . ILE B 1 198 ? -7.957 0.732 -14.164 1 96.62 198 ILE B C 1
ATOM 7520 O O . ILE B 1 198 ? -8.711 -0.247 -14.195 1 96.62 198 ILE B O 1
ATOM 7524 N N . ASP B 1 199 ? -8.07 1.722 -15 1 96.44 199 ASP B N 1
ATOM 7525 C CA . ASP B 1 199 ? -9.078 1.694 -16.062 1 96.44 199 ASP B CA 1
ATOM 7526 C C . ASP B 1 199 ? -8.594 0.883 -17.266 1 96.44 199 ASP B C 1
ATOM 7528 O O . ASP B 1 199 ? -9.32 0.037 -17.781 1 96.44 199 ASP B O 1
ATOM 7532 N N . GLU B 1 200 ? -7.344 1.19 -17.578 1 96.19 200 GLU B N 1
ATOM 7533 C CA . GLU B 1 200 ? -6.754 0.579 -18.766 1 96.19 200 GLU B CA 1
ATOM 7534 C C . GLU B 1 200 ? -5.254 0.379 -18.609 1 96.19 200 GLU B C 1
ATOM 7536 O O . GLU B 1 200 ? -4.57 1.215 -18 1 96.19 200 GLU B O 1
ATOM 7541 N N . PHE B 1 201 ? -4.797 -0.703 -19.141 1 97.31 201 PHE B N 1
ATOM 7542 C CA . PHE B 1 201 ? -3.357 -0.907 -19.234 1 97.31 201 PHE B CA 1
ATOM 7543 C C . PHE B 1 201 ? -2.805 -0.342 -20.531 1 97.31 201 PHE B C 1
ATOM 7545 O O . PHE B 1 201 ? -3.525 -0.247 -21.531 1 97.31 201 PHE B O 1
ATOM 7552 N N . ALA B 1 202 ? -1.518 0.008 -20.547 1 96.62 202 ALA B N 1
ATOM 7553 C CA . ALA B 1 202 ? -0.844 0.43 -21.766 1 96.62 202 ALA B CA 1
ATOM 7554 C C . ALA B 1 202 ? -0.845 -0.688 -22.797 1 96.62 202 ALA B C 1
ATOM 7556 O O . ALA B 1 202 ? -0.863 -1.87 -22.453 1 96.62 202 ALA B O 1
ATOM 7557 N N . ASP B 1 203 ? -0.777 -0.335 -24.062 1 95.5 203 ASP B N 1
ATOM 7558 C CA . ASP B 1 203 ? -0.849 -1.312 -25.141 1 95.5 203 ASP B CA 1
ATOM 7559 C C . ASP B 1 203 ? 0.332 -2.277 -25.094 1 95.5 203 ASP B C 1
ATOM 7561 O O . ASP B 1 203 ? 0.218 -3.43 -25.516 1 95.5 203 ASP B O 1
ATOM 7565 N N . ASP B 1 204 ? 1.401 -1.777 -24.547 1 96.69 204 ASP B N 1
ATOM 7566 C CA . ASP B 1 204 ? 2.596 -2.613 -24.5 1 96.69 204 ASP B CA 1
ATOM 7567 C C . ASP B 1 204 ? 2.801 -3.201 -23.094 1 96.69 204 ASP B C 1
ATOM 7569 O O . ASP B 1 204 ? 3.9 -3.646 -22.766 1 96.69 204 ASP B O 1
ATOM 7573 N N . TYR B 1 205 ? 1.777 -3.111 -22.281 1 98.25 205 TYR B N 1
ATOM 7574 C CA . TYR B 1 205 ? 1.89 -3.643 -20.922 1 98.25 205 TYR B CA 1
ATOM 7575 C C . TYR B 1 205 ? 2.104 -5.152 -20.953 1 98.25 205 TYR B C 1
ATOM 7577 O O . TYR B 1 205 ? 1.493 -5.859 -21.75 1 98.25 205 TYR B O 1
ATOM 7585 N N . TYR B 1 206 ? 2.943 -5.648 -20.078 1 98.75 206 TYR B N 1
ATOM 7586 C CA . TYR B 1 206 ? 3.162 -7.074 -19.859 1 98.75 206 TYR B CA 1
ATOM 7587 C C . TYR B 1 206 ? 3.504 -7.355 -18.406 1 98.75 206 TYR B C 1
ATOM 7589 O O . TYR B 1 206 ? 4.48 -6.824 -17.875 1 98.75 206 TYR B O 1
ATOM 7597 N N . TYR B 1 207 ? 2.752 -8.18 -17.781 1 98.69 207 TYR B N 1
ATOM 7598 C CA . TYR B 1 207 ? 2.734 -8.367 -16.328 1 98.69 207 TYR B CA 1
ATOM 7599 C C . TYR B 1 207 ? 4.098 -8.828 -15.828 1 98.69 207 TYR B C 1
ATOM 7601 O O . TYR B 1 207 ? 4.598 -8.32 -14.82 1 98.69 207 TYR B O 1
ATOM 7609 N N . THR B 1 208 ? 4.773 -9.789 -16.484 1 98.75 208 THR B N 1
ATOM 7610 C CA . THR B 1 208 ? 6.059 -10.32 -16.031 1 98.75 208 THR B CA 1
ATOM 7611 C C . THR B 1 208 ? 7.121 -9.227 -16.016 1 98.75 208 THR B C 1
ATOM 7613 O O . THR B 1 208 ? 7.961 -9.172 -15.125 1 98.75 208 THR B O 1
ATOM 7616 N N . ASP B 1 209 ? 7.078 -8.344 -17.047 1 98.75 209 ASP B N 1
ATOM 7617 C CA . ASP B 1 209 ? 7.969 -7.191 -17.062 1 98.75 209 ASP B CA 1
ATOM 7618 C C . ASP B 1 209 ? 7.664 -6.246 -15.898 1 98.75 209 ASP B C 1
ATOM 7620 O O . ASP B 1 209 ? 8.578 -5.734 -15.25 1 98.75 209 ASP B O 1
ATOM 7624 N N . ASP B 1 210 ? 6.414 -6.062 -15.672 1 98.69 210 ASP B N 1
ATOM 7625 C CA . ASP B 1 210 ? 5.969 -5.109 -14.664 1 98.69 210 ASP B CA 1
ATOM 7626 C C . ASP B 1 210 ? 6.422 -5.535 -13.266 1 98.69 210 ASP B C 1
ATOM 7628 O O . ASP B 1 210 ? 6.945 -4.719 -12.508 1 98.69 210 ASP B O 1
ATOM 7632 N N . ILE B 1 211 ? 6.176 -6.777 -12.898 1 98.81 211 ILE B N 1
ATOM 7633 C CA . ILE B 1 211 ? 6.555 -7.207 -11.555 1 98.81 211 ILE B CA 1
ATOM 7634 C C . ILE B 1 211 ? 8.07 -7.145 -11.398 1 98.81 211 ILE B C 1
ATOM 7636 O O . ILE B 1 211 ? 8.578 -6.855 -10.312 1 98.81 211 ILE B O 1
ATOM 7640 N N . THR B 1 212 ? 8.852 -7.383 -12.438 1 98.81 212 THR B N 1
ATOM 7641 C CA . THR B 1 212 ? 10.305 -7.234 -12.383 1 98.81 212 THR B CA 1
ATOM 7642 C C . THR B 1 212 ? 10.688 -5.773 -12.195 1 98.81 212 THR B C 1
ATOM 7644 O O . THR B 1 212 ? 11.586 -5.457 -11.406 1 98.81 212 THR B O 1
ATOM 7647 N N . ASP B 1 213 ? 10 -4.883 -12.945 1 98.56 213 ASP B N 1
ATOM 7648 C CA . ASP B 1 213 ? 10.234 -3.455 -12.773 1 98.56 213 ASP B CA 1
ATOM 7649 C C . ASP B 1 213 ? 10.023 -3.035 -11.32 1 98.56 213 ASP B C 1
ATOM 7651 O O . ASP B 1 213 ? 10.805 -2.258 -10.766 1 98.56 213 ASP B O 1
ATOM 7655 N N . GLN B 1 214 ? 8.977 -3.529 -10.742 1 98.5 214 GLN B N 1
ATOM 7656 C CA . GLN B 1 214 ? 8.664 -3.182 -9.359 1 98.5 214 GLN B CA 1
ATOM 7657 C C . GLN B 1 214 ? 9.719 -3.725 -8.398 1 98.5 214 GLN B C 1
ATOM 7659 O O . GLN B 1 214 ? 10.133 -3.037 -7.465 1 98.5 214 GLN B O 1
ATOM 7664 N N . ALA B 1 215 ? 10.156 -4.945 -8.578 1 98.81 215 ALA B N 1
ATOM 7665 C CA . ALA B 1 215 ? 11.219 -5.527 -7.762 1 98.81 215 ALA B CA 1
ATOM 7666 C C . ALA B 1 215 ? 12.492 -4.688 -7.836 1 98.81 215 ALA B C 1
ATOM 7668 O O . ALA B 1 215 ? 13.094 -4.375 -6.809 1 98.81 215 ALA B O 1
ATOM 7669 N N . ILE B 1 216 ? 12.891 -4.363 -9.031 1 98.69 216 ILE B N 1
ATOM 7670 C CA . ILE B 1 216 ? 14.102 -3.578 -9.258 1 98.69 216 ILE B CA 1
ATOM 7671 C C . ILE B 1 216 ? 13.961 -2.209 -8.602 1 98.69 216 ILE B C 1
ATOM 7673 O O . ILE B 1 216 ? 14.898 -1.729 -7.953 1 98.69 216 ILE B O 1
ATOM 7677 N N . SER B 1 217 ? 12.789 -1.645 -8.75 1 98.19 217 SER B N 1
ATOM 7678 C CA . SER B 1 217 ? 12.523 -0.346 -8.141 1 98.19 217 SER B CA 1
ATOM 7679 C C . SER B 1 217 ? 12.656 -0.407 -6.621 1 98.19 217 SER B C 1
ATOM 7681 O O . SER B 1 217 ? 13.227 0.497 -6.008 1 98.19 217 SER B O 1
ATOM 7683 N N . MET B 1 218 ? 12.141 -1.395 -6.004 1 98.12 218 MET B N 1
ATOM 7684 C CA . MET B 1 218 ? 12.227 -1.565 -4.555 1 98.12 218 MET B CA 1
ATOM 7685 C C . MET B 1 218 ? 13.68 -1.688 -4.109 1 98.12 218 MET B C 1
ATOM 7687 O O . MET B 1 218 ? 14.086 -1.066 -3.129 1 98.12 218 MET B O 1
ATOM 7691 N N . VAL B 1 219 ? 14.438 -2.43 -4.824 1 98.31 219 VAL B N 1
ATOM 7692 C CA . VAL B 1 219 ? 15.836 -2.658 -4.48 1 98.31 219 VAL B CA 1
ATOM 7693 C C . VAL B 1 219 ? 16.625 -1.361 -4.641 1 98.31 219 VAL B C 1
ATOM 7695 O O . VAL B 1 219 ? 17.422 -1.001 -3.77 1 98.31 219 VAL B O 1
ATOM 7698 N N . LYS B 1 220 ? 16.422 -0.673 -5.75 1 97.94 220 LYS B N 1
ATOM 7699 C CA . LYS B 1 220 ? 17.109 0.602 -5.969 1 97.94 220 LYS B CA 1
ATOM 7700 C C . LYS B 1 220 ? 16.766 1.604 -4.871 1 97.94 220 LYS B C 1
ATOM 7702 O O . LYS B 1 220 ? 17.641 2.311 -4.371 1 97.94 220 LYS B O 1
ATOM 7707 N N . SER B 1 221 ? 15.523 1.64 -4.559 1 97.5 221 SER B N 1
ATOM 7708 C CA . SER B 1 221 ? 15.07 2.557 -3.52 1 97.5 221 SER B CA 1
ATOM 7709 C C . SER B 1 221 ? 15.703 2.221 -2.174 1 97.5 221 SER B C 1
ATOM 7711 O O . SER B 1 221 ? 16.125 3.117 -1.439 1 97.5 221 SER B O 1
ATOM 7713 N N . LEU B 1 222 ? 15.703 0.941 -1.853 1 97.31 222 LEU B N 1
ATOM 7714 C CA . LEU B 1 222 ? 16.344 0.505 -0.613 1 97.31 222 LEU B CA 1
ATOM 7715 C C . LEU B 1 222 ? 17.797 0.958 -0.558 1 97.31 222 LEU B C 1
ATOM 7717 O O . LEU B 1 222 ? 18.234 1.538 0.439 1 97.31 222 LEU B O 1
ATOM 7721 N N . ARG B 1 223 ? 18.5 0.763 -1.6 1 96.25 223 ARG B N 1
ATOM 7722 C CA . ARG B 1 223 ? 19.922 1.066 -1.627 1 96.25 223 ARG B CA 1
ATOM 7723 C C . ARG B 1 223 ? 20.172 2.572 -1.568 1 96.25 223 ARG B C 1
ATOM 7725 O O . ARG B 1 223 ? 21.125 3.027 -0.95 1 96.25 223 ARG B O 1
ATOM 7732 N N . ALA B 1 224 ? 19.312 3.283 -2.164 1 96.75 224 ALA B N 1
ATOM 7733 C CA . ALA B 1 224 ? 19.422 4.738 -2.16 1 96.75 224 ALA B CA 1
ATOM 7734 C C . ALA B 1 224 ? 19.219 5.301 -0.757 1 96.75 224 ALA B C 1
ATOM 7736 O O . ALA B 1 224 ? 19.812 6.316 -0.394 1 96.75 224 ALA B O 1
ATOM 7737 N N . HIS B 1 225 ? 18.453 4.652 0.025 1 96.5 225 HIS B N 1
ATOM 7738 C CA . HIS B 1 225 ? 18.094 5.207 1.323 1 96.5 225 HIS B CA 1
ATOM 7739 C C . HIS B 1 225 ? 18.922 4.586 2.441 1 96.5 225 HIS B C 1
ATOM 7741 O O . HIS B 1 225 ? 19.125 5.207 3.486 1 96.5 225 HIS B O 1
ATOM 7747 N N . ASP B 1 226 ? 19.328 3.375 2.242 1 93.56 226 ASP B N 1
ATOM 7748 C CA . ASP B 1 226 ? 20.172 2.65 3.199 1 93.56 226 ASP B CA 1
ATOM 7749 C C . ASP B 1 226 ? 21.125 1.703 2.482 1 93.56 226 ASP B C 1
ATOM 7751 O O . ASP B 1 226 ? 20.766 0.574 2.152 1 93.56 226 ASP B O 1
ATOM 7755 N N . PRO B 1 227 ? 22.312 2.043 2.371 1 88.12 227 PRO B N 1
ATOM 7756 C CA . PRO B 1 227 ? 23.266 1.246 1.595 1 88.12 227 PRO B CA 1
ATOM 7757 C C . PRO B 1 227 ? 23.656 -0.056 2.293 1 88.12 227 PRO B C 1
ATOM 7759 O O . PRO B 1 227 ? 24.188 -0.964 1.656 1 88.12 227 PRO B O 1
ATOM 7762 N N . ASP B 1 228 ? 23.359 -0.154 3.592 1 91.31 228 ASP B N 1
ATOM 7763 C CA . ASP B 1 228 ? 23.891 -1.276 4.355 1 91.31 228 ASP B CA 1
ATOM 7764 C C . ASP B 1 228 ? 22.812 -2.324 4.625 1 91.31 228 ASP B C 1
ATOM 7766 O O . ASP B 1 228 ? 23.125 -3.465 4.973 1 91.31 228 ASP B O 1
ATOM 7770 N N . LYS B 1 229 ? 21.594 -2.023 4.578 1 94.56 229 LYS B N 1
ATOM 7771 C CA . LYS B 1 229 ? 20.5 -2.904 4.996 1 94.56 229 LYS B CA 1
ATOM 7772 C C . LYS B 1 229 ? 20.297 -4.035 3.992 1 94.56 229 LYS B C 1
ATOM 7774 O O . LYS B 1 229 ? 20 -3.789 2.822 1 94.56 229 LYS B O 1
ATOM 7779 N N . PRO B 1 230 ? 20.422 -5.281 4.41 1 97.31 230 PRO B N 1
ATOM 7780 C CA . PRO B 1 230 ? 20.141 -6.383 3.486 1 97.31 230 PRO B CA 1
ATOM 7781 C C . PRO B 1 230 ? 18.641 -6.547 3.205 1 97.31 230 PRO B C 1
ATOM 7783 O O . PRO B 1 230 ? 17.812 -6.004 3.938 1 97.31 230 PRO B O 1
ATOM 7786 N N . PHE B 1 231 ? 18.359 -7.254 2.129 1 98.31 231 PHE B N 1
ATOM 7787 C CA . PHE B 1 231 ? 16.953 -7.426 1.786 1 98.31 231 PHE B CA 1
ATOM 7788 C C . PHE B 1 231 ? 16.656 -8.883 1.484 1 98.31 231 PHE B C 1
ATOM 7790 O O . PHE B 1 231 ? 17.547 -9.656 1.14 1 98.31 231 PHE B O 1
ATOM 7797 N N . PHE B 1 232 ? 15.383 -9.273 1.774 1 98.81 232 PHE B N 1
ATOM 7798 C CA . PHE B 1 232 ? 14.727 -10.469 1.264 1 98.81 232 PHE B CA 1
ATOM 7799 C C . PHE B 1 232 ? 13.711 -10.117 0.191 1 98.81 232 PHE B C 1
ATOM 7801 O O . PHE B 1 232 ? 12.742 -9.398 0.458 1 98.81 232 PHE B O 1
ATOM 7808 N N . LEU B 1 233 ? 13.945 -10.555 -1.04 1 98.94 233 LEU B N 1
ATOM 7809 C CA . LEU B 1 233 ? 13.023 -10.359 -2.158 1 98.94 233 LEU B CA 1
ATOM 7810 C C . LEU B 1 233 ? 12.398 -11.68 -2.582 1 98.94 233 LEU B C 1
ATOM 7812 O O . LEU B 1 233 ? 13.102 -12.586 -3.049 1 98.94 233 LEU B O 1
ATOM 7816 N N . TYR B 1 234 ? 11.117 -11.789 -2.299 1 98.94 234 TYR B N 1
ATOM 7817 C CA . TYR B 1 234 ? 10.305 -12.891 -2.795 1 98.94 234 TYR B CA 1
ATOM 7818 C C . TYR B 1 234 ? 9.648 -12.531 -4.125 1 98.94 234 TYR B C 1
ATOM 7820 O O . TYR B 1 234 ? 8.609 -11.875 -4.152 1 98.94 234 TYR B O 1
ATOM 7828 N N . LEU B 1 235 ? 10.25 -12.922 -5.281 1 98.88 235 LEU B N 1
ATOM 7829 C CA . LEU B 1 235 ? 9.766 -12.656 -6.629 1 98.88 235 LEU B CA 1
ATOM 7830 C C . LEU B 1 235 ? 9.07 -13.883 -7.211 1 98.88 235 LEU B C 1
ATOM 7832 O O . LEU B 1 235 ? 9.734 -14.789 -7.727 1 98.88 235 LEU B O 1
ATOM 7836 N N . ALA B 1 236 ? 7.738 -13.867 -7.145 1 98.81 236 ALA B N 1
ATOM 7837 C CA . ALA B 1 236 ? 6.945 -15.031 -7.527 1 98.81 236 ALA B CA 1
ATOM 7838 C C . ALA B 1 236 ? 6.207 -14.781 -8.836 1 98.81 236 ALA B C 1
ATOM 7840 O O . ALA B 1 236 ? 5.227 -14.039 -8.875 1 98.81 236 ALA B O 1
ATOM 7841 N N . HIS B 1 237 ? 6.598 -15.445 -9.844 1 98.69 237 HIS B N 1
ATOM 7842 C CA . HIS B 1 237 ? 6 -15.273 -11.164 1 98.69 237 HIS B CA 1
ATOM 7843 C C . HIS B 1 237 ? 4.676 -16.016 -11.273 1 98.69 237 HIS B C 1
ATOM 7845 O O . HIS B 1 237 ? 4.547 -17.141 -10.789 1 98.69 237 HIS B O 1
ATOM 7851 N N . ASN B 1 238 ? 3.689 -15.359 -11.906 1 98.31 238 ASN B N 1
ATOM 7852 C CA . ASN B 1 238 ? 2.504 -16.062 -12.375 1 98.31 238 ASN B CA 1
ATOM 7853 C C . ASN B 1 238 ? 2.809 -16.906 -13.609 1 98.31 238 ASN B C 1
ATOM 7855 O O . ASN B 1 238 ? 2.24 -17.984 -13.781 1 98.31 238 ASN B O 1
ATOM 7859 N N . ALA B 1 239 ? 3.588 -16.328 -14.516 1 98.06 239 ALA B N 1
ATOM 7860 C CA . ALA B 1 239 ? 4.137 -17.141 -15.602 1 98.06 239 ALA B CA 1
ATOM 7861 C C . ALA B 1 239 ? 5 -18.281 -15.055 1 98.06 239 ALA B C 1
ATOM 7863 O O . ALA B 1 239 ? 5.703 -18.109 -14.055 1 98.06 239 ALA B O 1
ATOM 7864 N N . VAL B 1 240 ? 4.84 -19.5 -15.586 1 98.12 240 VAL B N 1
ATOM 7865 C CA . VAL B 1 240 ? 4.332 -19.891 -16.891 1 98.12 240 VAL B CA 1
ATOM 7866 C C . VAL B 1 240 ? 2.98 -20.594 -16.734 1 98.12 240 VAL B C 1
ATOM 7868 O O . VAL B 1 240 ? 2.572 -21.375 -17.594 1 98.12 240 VAL B O 1
ATOM 7871 N N . HIS B 1 241 ? 2.377 -20.344 -15.555 1 97.44 241 HIS B N 1
ATOM 7872 C CA . HIS B 1 241 ?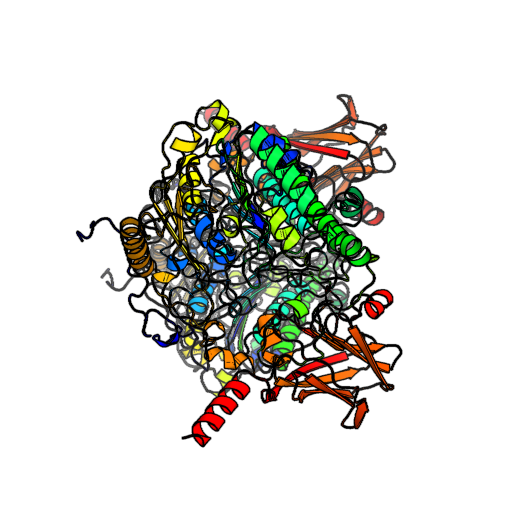 1.026 -20.844 -15.328 1 97.44 241 HIS B CA 1
ATOM 7873 C C . HIS B 1 241 ? 0.068 -20.344 -16.406 1 97.44 241 HIS B C 1
ATOM 7875 O O . HIS B 1 241 ? 0.213 -19.234 -16.906 1 97.44 241 HIS B O 1
ATOM 7881 N N . GLY B 1 242 ? -0.94 -21.234 -16.812 1 96.19 242 GLY B N 1
ATOM 7882 C CA . GLY B 1 242 ? -1.985 -20.797 -17.734 1 96.19 242 GLY B CA 1
ATOM 7883 C C . GLY B 1 242 ? -2.865 -19.703 -17.141 1 96.19 242 GLY B C 1
ATOM 7884 O O . GLY B 1 242 ? -2.996 -19.594 -15.922 1 96.19 242 GLY B O 1
ATOM 7885 N N . PRO B 1 243 ? -3.484 -18.812 -17.922 1 96.88 243 PRO B N 1
ATOM 7886 C CA . PRO B 1 243 ? -3.453 -18.828 -19.391 1 96.88 243 PRO B CA 1
ATOM 7887 C C . PRO B 1 243 ? -2.107 -18.391 -19.953 1 96.88 243 PRO B C 1
ATOM 7889 O O . PRO B 1 243 ? -1.521 -17.406 -19.469 1 96.88 243 PRO B O 1
ATOM 7892 N N . LEU B 1 244 ? -1.695 -19.094 -20.969 1 98.44 244 LEU B N 1
ATOM 7893 C CA . LEU B 1 244 ? -0.405 -18.797 -21.578 1 98.44 244 LEU B CA 1
ATOM 7894 C C . LEU B 1 244 ? -0.495 -17.562 -22.469 1 98.44 244 LEU B C 1
ATOM 7896 O O . LEU B 1 244 ? -1.231 -17.562 -23.469 1 98.44 244 LEU B O 1
ATOM 7900 N N . GLN B 1 245 ? 0.224 -16.531 -22.141 1 98.5 245 GLN B N 1
ATOM 7901 C CA . GLN B 1 245 ? 0.304 -15.273 -22.875 1 98.5 245 GLN B CA 1
ATOM 7902 C C . GLN B 1 245 ? 1.735 -14.742 -22.891 1 98.5 245 GLN B C 1
ATOM 7904 O O . GLN B 1 245 ? 2.406 -14.695 -21.859 1 98.5 245 GLN B O 1
ATOM 7909 N N . ALA B 1 246 ? 2.203 -14.43 -24.062 1 98.62 246 ALA B N 1
ATOM 7910 C CA . ALA B 1 246 ? 3.576 -13.953 -24.203 1 98.62 246 ALA B CA 1
ATOM 7911 C C . ALA B 1 246 ? 3.658 -12.82 -25.234 1 98.62 246 ALA B C 1
ATOM 7913 O O . ALA B 1 246 ? 2.781 -12.688 -26.094 1 98.62 246 ALA B O 1
ATOM 7914 N N . LYS B 1 247 ? 4.68 -12.023 -25.188 1 97.81 247 LYS B N 1
ATOM 7915 C CA . LYS B 1 247 ? 4.898 -10.945 -26.141 1 97.81 247 LYS B CA 1
ATOM 7916 C C . LYS B 1 247 ? 5.113 -11.492 -27.547 1 97.81 247 LYS B C 1
ATOM 7918 O O . LYS B 1 247 ? 5.762 -12.523 -27.734 1 97.81 247 LYS B O 1
ATOM 7923 N N . ALA B 1 248 ? 4.66 -10.797 -28.516 1 97.69 248 ALA B N 1
ATOM 7924 C CA . ALA B 1 248 ? 4.719 -11.234 -29.906 1 97.69 248 ALA B CA 1
ATOM 7925 C C . ALA B 1 248 ? 6.16 -11.453 -30.359 1 97.69 248 ALA B C 1
ATOM 7927 O O . ALA B 1 248 ? 6.461 -12.43 -31.047 1 97.69 248 ALA B O 1
ATOM 7928 N N . GLU B 1 249 ? 6.992 -10.586 -29.938 1 97.5 249 GLU B N 1
ATOM 7929 C CA . GLU B 1 249 ? 8.391 -10.68 -30.344 1 97.5 249 GLU B CA 1
ATOM 7930 C C . GLU B 1 249 ? 9.055 -11.906 -29.719 1 97.5 249 GLU B C 1
ATOM 7932 O O . GLU B 1 249 ? 9.93 -12.523 -30.344 1 97.5 249 GLU B O 1
ATOM 7937 N N . ASP B 1 250 ? 8.711 -12.305 -28.547 1 97.88 250 ASP B N 1
ATOM 7938 C CA . ASP B 1 250 ? 9.258 -13.492 -27.891 1 97.88 250 ASP B CA 1
ATOM 7939 C C . ASP B 1 250 ? 8.742 -14.766 -28.562 1 97.88 250 ASP B C 1
ATOM 7941 O O . ASP B 1 250 ? 9.5 -15.719 -28.75 1 97.88 250 ASP B O 1
ATOM 7945 N N . ILE B 1 251 ? 7.469 -14.805 -28.906 1 98.31 251 ILE B N 1
ATOM 7946 C CA . ILE B 1 251 ? 6.891 -15.961 -29.578 1 98.31 251 ILE B CA 1
ATOM 7947 C C . ILE B 1 251 ? 7.59 -16.188 -30.922 1 98.31 251 ILE B C 1
ATOM 7949 O O . ILE B 1 251 ? 7.898 -17.312 -31.281 1 98.31 251 ILE B O 1
ATOM 7953 N N . ALA B 1 252 ? 7.848 -15.094 -31.625 1 97.94 252 ALA B N 1
ATOM 7954 C CA . ALA B 1 252 ? 8.453 -15.156 -32.938 1 97.94 252 ALA B CA 1
ATOM 7955 C C . ALA B 1 252 ? 9.812 -15.859 -32.906 1 97.94 252 ALA B C 1
ATOM 7957 O O . ALA B 1 252 ? 10.195 -16.562 -33.844 1 97.94 252 ALA B O 1
ATOM 7958 N N . ARG B 1 253 ? 10.5 -15.781 -31.844 1 97.5 253 ARG B N 1
ATOM 7959 C CA . ARG B 1 253 ? 11.82 -16.375 -31.688 1 97.5 253 ARG B CA 1
ATOM 7960 C C . ARG B 1 253 ? 11.727 -17.891 -31.578 1 97.5 253 ARG B C 1
ATOM 7962 O O . ARG B 1 253 ? 12.719 -18.594 -31.75 1 97.5 253 ARG B O 1
ATOM 7969 N N . HIS B 1 254 ? 10.609 -18.453 -31.297 1 98.06 254 HIS B N 1
ATOM 7970 C CA . HIS B 1 254 ? 10.461 -19.875 -31.078 1 98.06 254 HIS B CA 1
ATOM 7971 C C . HIS B 1 254 ? 9.609 -20.516 -32.188 1 98.06 254 HIS B C 1
ATOM 7973 O O . HIS B 1 254 ? 9.273 -21.703 -32.094 1 98.06 254 HIS B O 1
ATOM 7979 N N . GLN B 1 255 ? 9.273 -19.719 -33.219 1 97.25 255 GLN B N 1
ATOM 7980 C CA . GLN B 1 255 ? 8.43 -20.219 -34.281 1 97.25 255 GLN B CA 1
ATOM 7981 C C . GLN B 1 255 ? 9.078 -21.406 -35 1 97.25 255 GLN B C 1
ATOM 7983 O O . GLN B 1 255 ? 10.242 -21.344 -35.406 1 97.25 255 GLN B O 1
ATOM 7988 N N . GLY B 1 256 ? 8.336 -22.484 -35.062 1 97.56 256 GLY B N 1
ATOM 7989 C CA . GLY B 1 256 ? 8.766 -23.656 -35.812 1 97.56 256 GLY B CA 1
ATOM 7990 C C . GLY B 1 256 ? 9.625 -24.609 -34.969 1 97.56 256 GLY B C 1
ATOM 7991 O O . GLY B 1 256 ? 9.883 -25.734 -35.406 1 97.56 256 GLY B O 1
ATOM 7992 N N . ARG B 1 257 ? 9.977 -24.281 -33.812 1 98 257 ARG B N 1
ATOM 7993 C CA . ARG B 1 257 ? 10.953 -25.031 -33 1 98 257 ARG B CA 1
ATOM 7994 C C . ARG B 1 257 ? 10.336 -26.297 -32.438 1 98 257 ARG B C 1
ATOM 7996 O O . ARG B 1 257 ? 11.047 -27.188 -31.984 1 98 257 ARG B O 1
ATOM 8003 N N . TYR B 1 258 ? 9.023 -26.453 -32.531 1 98.62 258 TYR B N 1
ATOM 8004 C CA . TYR B 1 258 ? 8.375 -27.547 -31.828 1 98.62 258 TYR B CA 1
ATOM 8005 C C . TYR B 1 258 ? 7.555 -28.406 -32.781 1 98.62 258 TYR B C 1
ATOM 8007 O O . TYR B 1 258 ? 6.676 -29.156 -32.344 1 98.62 258 TYR B O 1
ATOM 8015 N N . ASP B 1 259 ? 7.863 -28.25 -34.031 1 98.12 259 ASP B N 1
ATOM 8016 C CA . ASP B 1 259 ? 7.152 -28.969 -35.062 1 98.12 259 ASP B CA 1
ATOM 8017 C C . ASP B 1 259 ? 7.395 -30.469 -34.969 1 98.12 259 ASP B C 1
ATOM 8019 O O . ASP B 1 259 ? 6.574 -31.266 -35.438 1 98.12 259 ASP B O 1
ATOM 8023 N N . GLU B 1 260 ? 8.555 -30.797 -34.344 1 97.94 260 GLU B N 1
ATOM 8024 C CA . GLU B 1 260 ? 8.898 -32.219 -34.25 1 97.94 260 GLU B CA 1
ATOM 8025 C C . GLU B 1 260 ? 8.109 -32.906 -33.156 1 97.94 260 GLU B C 1
ATOM 8027 O O . GLU B 1 260 ? 8.102 -34.125 -33.062 1 97.94 260 GLU B O 1
ATOM 8032 N N . GLY B 1 261 ? 7.504 -32.156 -32.219 1 98.5 261 GLY B N 1
ATOM 8033 C CA . GLY B 1 261 ? 6.539 -32.688 -31.281 1 98.5 261 GLY B CA 1
ATOM 8034 C C . GLY B 1 261 ? 7.156 -33.094 -29.953 1 98.5 261 GLY B C 1
ATOM 8035 O O . GLY B 1 261 ? 8.375 -33 -29.781 1 98.5 261 GLY B O 1
ATOM 8036 N N . TRP B 1 262 ? 6.238 -33.531 -29.031 1 98.75 262 TRP B N 1
ATOM 8037 C CA . TRP B 1 262 ? 6.641 -33.75 -27.641 1 98.75 262 TRP B CA 1
ATOM 8038 C C . TRP B 1 262 ? 7.441 -35.031 -27.5 1 98.75 262 TRP B C 1
ATOM 8040 O O . TRP B 1 262 ? 8.234 -35.188 -26.578 1 98.75 262 TRP B O 1
ATOM 8050 N N . ASP B 1 263 ? 7.312 -35.969 -28.391 1 98.62 263 ASP B N 1
ATOM 8051 C CA . ASP B 1 263 ? 8.078 -37.219 -28.281 1 98.62 263 ASP B CA 1
ATOM 8052 C C . ASP B 1 263 ? 9.555 -36.969 -28.562 1 98.62 263 ASP B C 1
ATOM 8054 O O . ASP B 1 263 ? 10.422 -37.406 -27.797 1 98.62 263 ASP B O 1
ATOM 8058 N N . VAL B 1 264 ? 9.797 -36.312 -29.641 1 98.56 264 VAL B N 1
ATOM 8059 C CA . VAL B 1 264 ? 11.172 -36 -30.031 1 98.56 264 VAL B CA 1
ATOM 8060 C C . VAL B 1 264 ? 11.797 -35.062 -29 1 98.56 264 VAL B C 1
ATOM 8062 O O . VAL B 1 264 ? 12.961 -35.219 -28.625 1 98.56 264 VAL B O 1
ATOM 8065 N N . LEU B 1 265 ? 11.023 -34.062 -28.609 1 98.69 265 LEU B N 1
ATOM 8066 C CA . LEU B 1 265 ? 11.539 -33.125 -27.625 1 98.69 265 LEU B CA 1
ATOM 8067 C C . LEU B 1 265 ? 11.945 -33.875 -26.344 1 98.69 265 LEU B C 1
ATOM 8069 O O . LEU B 1 265 ? 12.992 -33.562 -25.766 1 98.69 265 LEU B O 1
ATOM 8073 N N . ARG B 1 266 ? 11.148 -34.781 -25.859 1 98.5 266 ARG B N 1
ATOM 8074 C CA . ARG B 1 266 ? 11.445 -35.562 -24.672 1 98.5 266 ARG B CA 1
ATOM 8075 C C . ARG B 1 266 ? 12.758 -36.344 -24.812 1 98.5 266 ARG B C 1
ATOM 8077 O O . ARG B 1 266 ? 13.57 -36.344 -23.891 1 98.5 266 ARG B O 1
ATOM 8084 N N . GLU B 1 267 ? 12.93 -36.906 -25.906 1 98.44 267 GLU B N 1
ATOM 8085 C CA . GLU B 1 267 ? 14.148 -37.656 -26.156 1 98.44 267 GLU B CA 1
ATOM 8086 C C . GLU B 1 267 ? 15.375 -36.75 -26.125 1 98.44 267 GLU B C 1
ATOM 8088 O O . GLU B 1 267 ? 16.406 -37.125 -25.547 1 98.44 267 GLU B O 1
ATOM 8093 N N . LYS B 1 268 ? 15.234 -35.656 -26.766 1 98.62 268 LYS B N 1
ATOM 8094 C CA . LYS B 1 268 ? 16.344 -34.719 -26.812 1 98.62 268 LYS B CA 1
ATOM 8095 C C . LYS B 1 268 ? 16.688 -34.188 -25.438 1 98.62 268 LYS B C 1
ATOM 8097 O O . LYS B 1 268 ? 17.859 -34.125 -25.047 1 98.62 268 LYS B O 1
ATOM 8102 N N . ARG B 1 269 ? 15.656 -33.781 -24.672 1 98.75 269 ARG B N 1
ATOM 8103 C CA . ARG B 1 269 ? 15.883 -33.25 -23.328 1 98.75 269 ARG B CA 1
ATOM 8104 C C . ARG B 1 269 ? 16.469 -34.344 -22.422 1 98.75 269 ARG B C 1
ATOM 8106 O O . ARG B 1 269 ? 17.375 -34.062 -21.625 1 98.75 269 ARG B O 1
ATOM 8113 N N . PHE B 1 270 ? 16.031 -35.562 -22.594 1 98.56 270 PHE B N 1
ATOM 8114 C CA . PHE B 1 270 ? 16.547 -36.656 -21.797 1 98.56 270 PHE B CA 1
ATOM 8115 C C . PHE B 1 270 ? 18.016 -36.906 -22.109 1 98.56 270 PHE B C 1
ATOM 8117 O O . PHE B 1 270 ? 18.828 -37.094 -21.203 1 98.56 270 PHE B O 1
ATOM 8124 N N . ALA B 1 271 ? 18.344 -36.938 -23.297 1 98.25 271 ALA B N 1
ATOM 8125 C CA . ALA B 1 271 ? 19.734 -37.125 -23.703 1 98.25 271 ALA B CA 1
ATOM 8126 C C . ALA B 1 271 ? 20.641 -36.031 -23.125 1 98.25 271 ALA B C 1
ATOM 8128 O O . ALA B 1 271 ? 21.75 -36.312 -22.672 1 98.25 271 ALA B O 1
ATOM 8129 N N . ALA B 1 272 ? 20.141 -34.844 -23.172 1 98.19 272 ALA B N 1
ATOM 8130 C CA . ALA B 1 272 ? 20.906 -33.719 -22.609 1 98.19 272 ALA B CA 1
ATOM 8131 C C . ALA B 1 272 ? 21.094 -33.875 -21.109 1 98.19 272 ALA B C 1
ATOM 8133 O O . ALA B 1 272 ? 22.156 -33.562 -20.562 1 98.19 272 ALA B O 1
ATOM 8134 N N . GLN B 1 273 ? 20.062 -34.344 -20.422 1 98.38 273 GLN B N 1
ATOM 8135 C CA . GLN B 1 273 ? 20.125 -34.562 -18.984 1 98.38 273 GLN B CA 1
ATOM 8136 C C . GLN B 1 273 ? 21.141 -35.625 -18.625 1 98.38 273 GLN B C 1
ATOM 8138 O O . GLN B 1 273 ? 21.906 -35.469 -17.672 1 98.38 273 GLN B O 1
ATOM 8143 N N . LEU B 1 274 ? 21.156 -36.719 -19.312 1 97.25 274 LEU B N 1
ATOM 8144 C CA . LEU B 1 274 ? 22.125 -37.781 -19.094 1 97.25 274 LEU B CA 1
ATOM 8145 C C . LEU B 1 274 ? 23.547 -37.281 -19.328 1 97.25 274 LEU B C 1
ATOM 8147 O O . LEU B 1 274 ? 24.453 -37.531 -18.531 1 97.25 274 LEU B O 1
ATOM 8151 N N . ALA B 1 275 ? 23.688 -36.562 -20.375 1 96.62 275 ALA B N 1
ATOM 8152 C CA . ALA B 1 275 ? 25 -36.031 -20.734 1 96.62 275 ALA B CA 1
ATOM 8153 C C . ALA B 1 275 ? 25.5 -35.062 -19.656 1 96.62 275 ALA B C 1
ATOM 8155 O O . ALA B 1 275 ? 26.703 -35 -19.391 1 96.62 275 ALA B O 1
ATOM 8156 N N . ALA B 1 276 ? 24.594 -34.375 -19 1 95.94 276 ALA B N 1
ATOM 8157 C CA . ALA B 1 276 ? 24.953 -33.375 -18 1 95.94 276 ALA B CA 1
ATOM 8158 C C . ALA B 1 276 ? 25.094 -34.031 -16.625 1 95.94 276 ALA B C 1
ATOM 8160 O O . ALA B 1 276 ? 25.469 -33.344 -15.656 1 95.94 276 ALA B O 1
ATOM 8161 N N . GLY B 1 277 ? 24.812 -35.25 -16.484 1 94.88 277 GLY B N 1
ATOM 8162 C CA . GLY B 1 277 ? 24.984 -35.969 -15.227 1 94.88 277 GLY B CA 1
ATOM 8163 C C . GLY B 1 277 ? 23.875 -35.625 -14.227 1 94.88 277 GLY B C 1
ATOM 8164 O O . GLY B 1 277 ? 24.094 -35.719 -13.016 1 94.88 277 GLY B O 1
ATOM 8165 N N . LEU B 1 278 ? 22.672 -35.281 -14.703 1 97.06 278 LEU B N 1
ATOM 8166 C CA . LEU B 1 278 ? 21.578 -34.875 -13.82 1 97.06 278 LEU B CA 1
ATOM 8167 C C . LEU B 1 278 ? 20.844 -36.094 -13.281 1 97.06 278 LEU B C 1
ATOM 8169 O O . LEU B 1 278 ? 20.094 -35.969 -12.305 1 97.06 278 LEU B O 1
ATOM 8173 N N . LEU B 1 279 ? 21.047 -37.219 -13.93 1 95.94 279 LEU B N 1
ATOM 8174 C CA . LEU B 1 279 ? 20.344 -38.469 -13.578 1 95.94 279 LEU B CA 1
ATOM 8175 C C . LEU B 1 279 ? 21.344 -39.594 -13.344 1 95.94 279 LEU B C 1
ATOM 8177 O O . LEU B 1 279 ? 22.422 -39.594 -13.922 1 95.94 279 LEU B O 1
ATOM 8181 N N . PRO B 1 280 ? 20.938 -40.531 -12.477 1 92.5 280 PRO B N 1
ATOM 8182 C CA . PRO B 1 280 ? 21.828 -41.688 -12.297 1 92.5 280 PRO B CA 1
ATOM 8183 C C . PRO B 1 280 ? 22.047 -42.469 -13.594 1 92.5 280 PRO B C 1
ATOM 8185 O O . PRO B 1 280 ? 21.156 -42.562 -14.43 1 92.5 280 PRO B O 1
ATOM 8188 N N . PRO B 1 281 ? 23.25 -43 -13.57 1 89.06 281 PRO B N 1
ATOM 8189 C CA . PRO B 1 281 ? 23.5 -43.875 -14.727 1 89.06 281 PRO B CA 1
ATOM 8190 C C . PRO B 1 281 ? 22.469 -45 -14.852 1 89.06 281 PRO B C 1
ATOM 8192 O O . PRO B 1 281 ? 22.062 -45.594 -13.844 1 89.06 281 PRO B O 1
ATOM 8195 N N . GLY B 1 282 ? 22.031 -45.281 -16.016 1 93.38 282 GLY B N 1
ATOM 8196 C CA . GLY B 1 282 ? 21.094 -46.375 -16.234 1 93.38 282 GLY B CA 1
ATOM 8197 C C . GLY B 1 282 ? 19.656 -45.938 -16.188 1 93.38 282 GLY B C 1
ATOM 8198 O O . GLY B 1 282 ? 18.75 -46.719 -16.453 1 93.38 282 GLY B O 1
ATOM 8199 N N . THR B 1 283 ? 19.422 -44.656 -15.938 1 96.94 283 THR B N 1
ATOM 8200 C CA . THR B 1 283 ? 18.062 -44.156 -15.914 1 96.94 283 THR B CA 1
ATOM 8201 C C . THR B 1 283 ? 17.359 -44.375 -17.25 1 96.94 283 THR B C 1
ATOM 8203 O O . THR B 1 283 ? 17.969 -44.188 -18.312 1 96.94 283 THR B O 1
ATOM 8206 N N . GLU B 1 284 ? 16.109 -44.844 -17.203 1 97.88 284 GLU B N 1
ATOM 8207 C CA . GLU B 1 284 ? 15.328 -45.094 -18.391 1 97.88 284 GLU B CA 1
ATOM 8208 C C . GLU B 1 284 ? 14.242 -44.031 -18.578 1 97.88 284 GLU B C 1
ATOM 8210 O O . GLU B 1 284 ? 13.625 -43.594 -17.609 1 97.88 284 GLU B O 1
ATOM 8215 N N . LEU B 1 285 ? 14.109 -43.625 -19.797 1 98.25 285 LEU B N 1
ATOM 8216 C CA . LEU B 1 285 ? 12.984 -42.75 -20.141 1 98.25 285 LEU B CA 1
ATOM 8217 C C . LEU B 1 285 ? 11.68 -43.562 -20.172 1 98.25 285 LEU B C 1
ATOM 8219 O O . LEU B 1 285 ? 11.547 -44.5 -20.938 1 98.25 285 LEU B O 1
ATOM 8223 N N . PRO B 1 286 ? 10.734 -43.219 -19.359 1 98.25 286 PRO B N 1
ATOM 8224 C CA . PRO B 1 286 ? 9.453 -43.938 -19.422 1 98.25 286 PRO B CA 1
ATOM 8225 C C . PRO B 1 286 ? 8.766 -43.781 -20.766 1 98.25 286 PRO B C 1
ATOM 8227 O O . PRO B 1 286 ? 8.961 -42.781 -21.453 1 98.25 286 PRO B O 1
ATOM 8230 N N . ASP B 1 287 ? 7.863 -44.75 -21.078 1 97.25 287 ASP B N 1
ATOM 8231 C CA . ASP B 1 287 ? 6.941 -44.562 -22.188 1 97.25 287 ASP B CA 1
ATOM 8232 C C . ASP B 1 287 ? 6.023 -43.375 -21.938 1 97.25 287 ASP B C 1
ATOM 8234 O O . ASP B 1 287 ? 5.984 -42.812 -20.828 1 97.25 287 ASP B O 1
ATOM 8238 N N . ARG B 1 288 ? 5.363 -42.938 -23 1 97.19 288 ARG B N 1
ATOM 8239 C CA . ARG B 1 288 ? 4.355 -41.906 -22.828 1 97.19 288 ARG B CA 1
ATOM 8240 C C . ARG B 1 288 ? 3.395 -42.25 -21.703 1 97.19 288 ARG B C 1
ATOM 8242 O O . ARG B 1 288 ? 3.053 -43.406 -21.516 1 97.19 288 ARG B O 1
ATOM 8249 N N . ASN B 1 289 ? 3 -41.219 -21 1 97.81 289 ASN B N 1
ATOM 8250 C CA . ASN B 1 289 ? 1.978 -41.469 -19.984 1 97.81 289 ASN B CA 1
ATOM 8251 C C . ASN B 1 289 ? 0.761 -42.156 -20.578 1 97.81 289 ASN B C 1
ATOM 8253 O O . ASN B 1 289 ? 0.275 -41.781 -21.641 1 97.81 289 ASN B O 1
ATOM 8257 N N . SER B 1 290 ? 0.333 -43.219 -19.953 1 95.94 290 SER B N 1
ATOM 8258 C CA . SER B 1 290 ? -0.744 -44.031 -20.5 1 95.94 290 SER B CA 1
ATOM 8259 C C . SER B 1 290 ? -1.844 -44.25 -19.469 1 95.94 290 SER B C 1
ATOM 8261 O O . SER B 1 290 ? -2.809 -44.969 -19.734 1 95.94 290 SER B O 1
ATOM 8263 N N . GLU B 1 291 ? -1.599 -43.719 -18.297 1 93.94 291 GLU B N 1
ATOM 8264 C CA . GLU B 1 291 ? -2.611 -43.875 -17.266 1 93.94 291 GLU B CA 1
ATOM 8265 C C . GLU B 1 291 ? -3.957 -43.312 -17.703 1 93.94 291 GLU B C 1
ATOM 8267 O O . GLU B 1 291 ? -4.016 -42.281 -18.375 1 93.94 291 GLU B O 1
ATOM 8272 N N . ALA B 1 292 ? -5.055 -43.906 -17.281 1 90.19 292 ALA B N 1
ATOM 8273 C CA . ALA B 1 292 ? -6.402 -43.562 -17.719 1 90.19 292 ALA B CA 1
ATOM 8274 C C . ALA B 1 292 ? -6.711 -42.094 -17.438 1 90.19 292 ALA B C 1
ATOM 8276 O O . ALA B 1 292 ? -6.621 -41.656 -16.297 1 90.19 292 ALA B O 1
ATOM 8277 N N . GLY B 1 293 ? -7.09 -41.406 -18.453 1 90.75 293 GLY B N 1
ATOM 8278 C CA . GLY B 1 293 ? -7.453 -40.031 -18.328 1 90.75 293 GLY B CA 1
ATOM 8279 C C . GLY B 1 293 ? -6.25 -39.094 -18.281 1 90.75 293 GLY B C 1
ATOM 8280 O O . GLY B 1 293 ? -6.402 -37.875 -18.25 1 90.75 293 GLY B O 1
ATOM 8281 N N . LEU B 1 294 ? -5.082 -39.688 -18.266 1 96.12 294 LEU B N 1
ATOM 8282 C CA . LEU B 1 294 ? -3.852 -38.906 -18.141 1 96.12 294 LEU B CA 1
ATOM 8283 C C . LEU B 1 294 ? -2.893 -39.219 -19.297 1 96.12 294 LEU B C 1
ATOM 8285 O O . LEU B 1 294 ? -1.731 -38.812 -19.266 1 96.12 294 LEU B O 1
ATOM 8289 N N . ASP B 1 295 ? -3.41 -39.906 -20.328 1 96.81 295 ASP B N 1
ATOM 8290 C CA . ASP B 1 295 ? -2.598 -40.469 -21.406 1 96.81 295 ASP B CA 1
ATOM 8291 C C . ASP B 1 295 ? -2.213 -39.375 -22.406 1 96.81 295 ASP B C 1
ATOM 8293 O O . ASP B 1 295 ? -2.898 -38.344 -22.516 1 96.81 295 ASP B O 1
ATOM 8297 N N . VAL B 1 296 ? -1.164 -39.562 -23.078 1 98.25 296 VAL B N 1
ATOM 8298 C CA . VAL B 1 296 ? -0.66 -38.688 -24.141 1 98.25 296 VAL B CA 1
ATOM 8299 C C . VAL B 1 296 ? -0.606 -39.469 -25.453 1 98.25 296 VAL B C 1
ATOM 8301 O O . VAL B 1 296 ? 0.023 -40.531 -25.531 1 98.25 296 VAL B O 1
ATOM 8304 N N . PRO B 1 297 ? -1.273 -38.969 -26.453 1 97.38 297 PRO B N 1
ATOM 8305 C CA . PRO B 1 297 ? -1.149 -39.625 -27.75 1 97.38 297 PRO B CA 1
ATOM 8306 C C . PRO B 1 297 ? 0.238 -39.469 -28.375 1 97.38 297 PRO B C 1
ATOM 8308 O O . PRO B 1 297 ? 0.963 -38.531 -28.031 1 97.38 297 PRO B O 1
ATOM 8311 N N . ALA B 1 298 ? 0.558 -40.438 -29.266 1 98.12 298 ALA B N 1
ATOM 8312 C CA . ALA B 1 298 ? 1.773 -40.219 -30.062 1 98.12 298 ALA B CA 1
ATOM 8313 C C . ALA B 1 298 ? 1.661 -39 -30.938 1 98.12 298 ALA B C 1
ATOM 8315 O O . ALA B 1 298 ? 0.62 -38.75 -31.562 1 98.12 298 ALA B O 1
ATOM 8316 N N . TRP B 1 299 ? 2.701 -38.219 -30.953 1 98.44 299 TRP B N 1
ATOM 8317 C CA . TRP B 1 299 ? 2.693 -37.031 -31.766 1 98.44 299 TRP B CA 1
ATOM 8318 C C . TRP B 1 299 ? 2.359 -37.344 -33.219 1 98.44 299 TRP B C 1
ATOM 8320 O O . TRP B 1 299 ? 1.566 -36.625 -33.844 1 98.44 299 TRP B O 1
ATOM 8330 N N . ASP B 1 300 ? 2.895 -38.406 -33.781 1 97.5 300 ASP B N 1
ATOM 8331 C CA . ASP B 1 300 ? 2.752 -38.75 -35.188 1 97.5 300 ASP B CA 1
ATOM 8332 C C . ASP B 1 300 ? 1.349 -39.281 -35.469 1 97.5 300 ASP B C 1
ATOM 8334 O O . ASP B 1 300 ? 0.968 -39.438 -36.625 1 97.5 300 ASP B O 1
ATOM 8338 N N . SER B 1 301 ? 0.582 -39.531 -34.406 1 97.94 301 SER B N 1
ATOM 8339 C CA . SER B 1 301 ? -0.801 -39.938 -34.594 1 97.94 301 SER B CA 1
ATOM 8340 C C . SER B 1 301 ? -1.726 -38.75 -34.781 1 97.94 301 SER B C 1
ATOM 8342 O O . SER B 1 301 ? -2.871 -38.906 -35.219 1 97.94 301 SER B O 1
ATOM 8344 N N . LEU B 1 302 ? -1.264 -37.594 -34.469 1 98.06 302 LEU B N 1
ATOM 8345 C CA . LEU B 1 302 ? -2.043 -36.375 -34.625 1 98.06 302 LEU B CA 1
ATOM 8346 C C . LEU B 1 302 ? -2.098 -35.938 -36.094 1 98.06 302 LEU B C 1
ATOM 8348 O O . LEU B 1 302 ? -1.16 -36.219 -36.875 1 98.06 302 LEU B O 1
ATOM 8352 N N . ASP B 1 303 ? -3.139 -35.344 -36.531 1 97.06 303 ASP B N 1
ATOM 8353 C CA . ASP B 1 303 ? -3.166 -34.812 -37.875 1 97.06 303 ASP B CA 1
ATOM 8354 C C . ASP B 1 303 ? -2.367 -33.5 -37.969 1 97.06 303 ASP B C 1
ATOM 8356 O O . ASP B 1 303 ? -1.909 -32.969 -36.969 1 97.06 303 ASP B O 1
ATOM 8360 N N . GLN B 1 304 ? -2.176 -33.031 -39.156 1 96.81 304 GLN B N 1
ATOM 8361 C CA . GLN B 1 304 ? -1.285 -31.906 -39.406 1 96.81 304 GLN B CA 1
ATOM 8362 C C . GLN B 1 304 ? -1.808 -30.641 -38.75 1 96.81 304 GLN B C 1
ATOM 8364 O O . GLN B 1 304 ? -1.025 -29.828 -38.25 1 96.81 304 GLN B O 1
ATOM 8369 N N . GLU B 1 305 ? -3.098 -30.422 -38.812 1 95.75 305 GLU B N 1
ATOM 8370 C CA . GLU B 1 305 ? -3.689 -29.234 -38.188 1 95.75 305 GLU B CA 1
ATOM 8371 C C . GLU B 1 305 ? -3.498 -29.25 -36.688 1 95.75 305 GLU B C 1
ATOM 8373 O O . GLU B 1 305 ? -3.188 -28.219 -36.094 1 95.75 305 GLU B O 1
ATOM 8378 N N . GLN B 1 306 ? -3.676 -30.391 -36.094 1 96.94 306 GLN B N 1
ATOM 8379 C CA . GLN B 1 306 ? -3.453 -30.547 -34.656 1 96.94 306 GLN B CA 1
ATOM 8380 C C . GLN B 1 306 ? -1.991 -30.297 -34.281 1 96.94 306 GLN B C 1
ATOM 8382 O O . GLN B 1 306 ? -1.697 -29.594 -33.312 1 96.94 306 GLN B O 1
ATOM 8387 N N . GLN B 1 307 ? -1.083 -30.891 -35.062 1 98.12 307 GLN B N 1
ATOM 8388 C CA . GLN B 1 307 ? 0.341 -30.703 -34.812 1 98.12 307 GLN B CA 1
ATOM 8389 C C . GLN B 1 307 ? 0.723 -29.234 -34.844 1 98.12 307 GLN B C 1
ATOM 8391 O O . GLN B 1 307 ? 1.442 -28.75 -33.969 1 98.12 307 GLN B O 1
ATOM 8396 N N . LYS B 1 308 ? 0.215 -28.531 -35.875 1 97.19 308 LYS B N 1
ATOM 8397 C CA . LYS B 1 308 ? 0.516 -27.109 -36 1 97.19 308 LYS B CA 1
ATOM 8398 C C . LYS B 1 308 ? -0.03 -26.312 -34.812 1 97.19 308 LYS B C 1
ATOM 8400 O O . LYS B 1 308 ? 0.661 -25.453 -34.25 1 97.19 308 LYS B O 1
ATOM 8405 N N . LEU B 1 309 ? -1.241 -26.578 -34.438 1 97.12 309 LEU B N 1
ATOM 8406 C CA . LEU B 1 309 ? -1.886 -25.891 -33.344 1 97.12 309 LEU B CA 1
ATOM 8407 C C . LEU B 1 309 ? -1.151 -26.172 -32.031 1 97.12 309 LEU B C 1
ATOM 8409 O O . LEU B 1 309 ? -0.873 -25.25 -31.266 1 97.12 309 LEU B O 1
ATOM 8413 N N . TYR B 1 310 ? -0.883 -27.453 -31.766 1 98.19 310 TYR B N 1
ATOM 8414 C CA . TYR B 1 310 ? -0.235 -27.844 -30.516 1 98.19 310 TYR B CA 1
ATOM 8415 C C . TYR B 1 310 ? 1.183 -27.281 -30.453 1 98.19 310 TYR B C 1
ATOM 8417 O O . TYR B 1 310 ? 1.645 -26.875 -29.375 1 98.19 310 TYR B O 1
ATOM 8425 N N . ALA B 1 311 ? 1.886 -27.25 -31.562 1 98.38 311 ALA B N 1
ATOM 8426 C CA . ALA B 1 311 ? 3.215 -26.641 -31.594 1 98.38 311 ALA B CA 1
ATOM 8427 C C . ALA B 1 311 ? 3.154 -25.172 -31.25 1 98.38 311 ALA B C 1
ATOM 8429 O O . ALA B 1 311 ? 4.039 -24.641 -30.562 1 98.38 311 ALA B O 1
ATOM 8430 N N . ARG B 1 312 ? 2.127 -24.516 -31.734 1 97.81 312 ARG B N 1
ATOM 8431 C CA . ARG B 1 312 ? 1.942 -23.109 -31.453 1 97.81 312 ARG B CA 1
ATOM 8432 C C . ARG B 1 312 ? 1.803 -22.859 -29.953 1 97.81 312 ARG B C 1
ATOM 8434 O O . ARG B 1 312 ? 2.344 -21.875 -29.422 1 97.81 312 ARG B O 1
ATOM 8441 N N . TYR B 1 313 ? 1.095 -23.703 -29.266 1 98.31 313 TYR B N 1
ATOM 8442 C CA . TYR B 1 313 ? 0.951 -23.578 -27.812 1 98.31 313 TYR B CA 1
ATOM 8443 C C . TYR B 1 313 ? 2.307 -23.641 -27.125 1 98.31 313 TYR B C 1
ATOM 8445 O O . TYR B 1 313 ? 2.584 -22.875 -26.203 1 98.31 313 TYR B O 1
ATOM 8453 N N . MET B 1 314 ? 3.148 -24.531 -27.531 1 98.62 314 MET B N 1
ATOM 8454 C CA . MET B 1 314 ? 4.457 -24.703 -26.922 1 98.62 314 MET B CA 1
ATOM 8455 C C . MET B 1 314 ? 5.375 -23.516 -27.234 1 98.62 314 MET B C 1
ATOM 8457 O O . MET B 1 314 ? 6.207 -23.141 -26.406 1 98.62 314 MET B O 1
ATOM 8461 N N . GLU B 1 315 ? 5.234 -22.953 -28.469 1 98.56 315 GLU B N 1
ATOM 8462 C CA . GLU B 1 315 ? 5.98 -21.75 -28.812 1 98.56 315 GLU B CA 1
ATOM 8463 C C . GLU B 1 315 ? 5.684 -20.625 -27.812 1 98.56 315 GLU B C 1
ATOM 8465 O O . GLU B 1 315 ? 6.594 -19.906 -27.391 1 98.56 315 GLU B O 1
ATOM 8470 N N . VAL B 1 316 ? 4.406 -20.469 -27.438 1 98.75 316 VAL B N 1
ATOM 8471 C CA . VAL B 1 316 ? 4.012 -19.453 -26.469 1 98.75 316 VAL B CA 1
ATOM 8472 C C . VAL B 1 316 ? 4.625 -19.766 -25.109 1 98.75 316 VAL B C 1
ATOM 8474 O O . VAL B 1 316 ? 5.176 -18.891 -24.453 1 98.75 316 VAL B O 1
ATOM 8477 N N . TYR B 1 317 ? 4.551 -21.047 -24.703 1 98.81 317 TYR B N 1
ATOM 8478 C CA . TYR B 1 317 ? 5.105 -21.469 -23.422 1 98.81 317 TYR B CA 1
ATOM 8479 C C . TYR B 1 317 ? 6.605 -21.188 -23.375 1 98.81 317 TYR B C 1
ATOM 8481 O O . TYR B 1 317 ? 7.105 -20.656 -22.375 1 98.81 317 TYR B O 1
ATOM 8489 N N . ALA B 1 318 ? 7.309 -21.578 -24.406 1 98.88 318 ALA B N 1
ATOM 8490 C CA . ALA B 1 318 ? 8.75 -21.359 -24.469 1 98.88 318 ALA B CA 1
ATOM 8491 C C . ALA B 1 318 ? 9.078 -19.859 -24.375 1 98.88 318 ALA B C 1
ATOM 8493 O O . ALA B 1 318 ? 10.062 -19.469 -23.75 1 98.88 318 ALA B O 1
ATOM 8494 N N . ALA B 1 319 ? 8.234 -19.078 -25.031 1 98.81 319 ALA B N 1
ATOM 8495 C CA . ALA B 1 319 ? 8.406 -17.625 -24.984 1 98.81 319 ALA B CA 1
ATOM 8496 C C . ALA B 1 319 ? 8.273 -17.109 -23.562 1 98.81 319 ALA B C 1
ATOM 8498 O O . ALA B 1 319 ? 8.977 -16.172 -23.156 1 98.81 319 ALA B O 1
ATOM 8499 N N . LEU B 1 320 ? 7.367 -17.656 -22.797 1 98.81 320 LEU B N 1
ATOM 8500 C CA . LEU B 1 320 ? 7.199 -17.281 -21.406 1 98.81 320 LEU B CA 1
ATOM 8501 C C . LEU B 1 320 ? 8.453 -17.594 -20.594 1 98.81 320 LEU B C 1
ATOM 8503 O O . LEU B 1 320 ? 8.922 -16.766 -19.812 1 98.81 320 LEU B O 1
ATOM 8507 N N . VAL B 1 321 ? 9.016 -18.797 -20.734 1 98.88 321 VAL B N 1
ATOM 8508 C CA . VAL B 1 321 ? 10.211 -19.234 -20.016 1 98.88 321 VAL B CA 1
ATOM 8509 C C . VAL B 1 321 ? 11.383 -18.312 -20.391 1 98.88 321 VAL B C 1
ATOM 8511 O O . VAL B 1 321 ? 12.125 -17.859 -19.516 1 98.88 321 VAL B O 1
ATOM 8514 N N . ASP B 1 322 ? 11.469 -18.062 -21.656 1 98.5 322 ASP B N 1
ATOM 8515 C CA . ASP B 1 322 ? 12.484 -17.172 -22.203 1 98.5 322 ASP B CA 1
ATOM 8516 C C . ASP B 1 322 ? 12.391 -15.789 -21.562 1 98.5 322 ASP B C 1
ATOM 8518 O O . ASP B 1 322 ? 13.398 -15.211 -21.172 1 98.5 322 ASP B O 1
ATOM 8522 N N . ASN B 1 323 ? 11.211 -15.258 -21.453 1 98.75 323 ASN B N 1
ATOM 8523 C CA . ASN B 1 323 ? 10.984 -13.93 -20.891 1 98.75 323 ASN B CA 1
ATOM 8524 C C . ASN B 1 323 ? 11.344 -13.875 -19.406 1 98.75 323 ASN B C 1
ATOM 8526 O O . ASN B 1 323 ? 11.859 -12.867 -18.922 1 98.75 323 ASN B O 1
ATOM 8530 N N . ILE B 1 324 ? 11.055 -14.898 -18.672 1 98.88 324 ILE B N 1
ATOM 8531 C CA . ILE B 1 324 ? 11.438 -14.961 -17.266 1 98.88 324 ILE B CA 1
ATOM 8532 C C . ILE B 1 324 ? 12.953 -14.844 -17.141 1 98.88 324 ILE B C 1
ATOM 8534 O O . ILE B 1 324 ? 13.461 -14.125 -16.266 1 98.88 324 ILE B O 1
ATOM 8538 N N . ASP B 1 325 ? 13.695 -15.547 -17.984 1 98.88 325 ASP B N 1
ATOM 8539 C CA . ASP B 1 325 ? 15.148 -15.484 -17.969 1 98.88 325 ASP B CA 1
ATOM 8540 C C . ASP B 1 325 ? 15.641 -14.086 -18.328 1 98.88 325 ASP B C 1
ATOM 8542 O O . ASP B 1 325 ? 16.594 -13.578 -17.734 1 98.88 325 ASP B O 1
ATOM 8546 N N . GLN B 1 326 ? 15 -13.438 -19.359 1 98.81 326 GLN B N 1
ATOM 8547 C CA . GLN B 1 326 ? 15.328 -12.062 -19.719 1 98.81 326 GLN B CA 1
ATOM 8548 C C . GLN B 1 326 ? 15.156 -11.133 -18.516 1 98.81 326 GLN B C 1
ATOM 8550 O O . GLN B 1 326 ? 16 -10.258 -18.281 1 98.81 326 GLN B O 1
ATOM 8555 N N . ASN B 1 327 ? 14.086 -11.328 -17.797 1 98.88 327 ASN B N 1
ATOM 8556 C CA . ASN B 1 327 ? 13.805 -10.469 -16.656 1 98.88 327 ASN B CA 1
ATOM 8557 C C . ASN B 1 327 ? 14.742 -10.773 -15.492 1 98.88 327 ASN B C 1
ATOM 8559 O O . ASN B 1 327 ? 15.102 -9.875 -14.734 1 98.88 327 ASN B O 1
ATOM 8563 N N . LEU B 1 328 ? 15.094 -12.023 -15.328 1 98.88 328 LEU B N 1
ATOM 8564 C CA . LEU B 1 328 ? 16.109 -12.367 -14.336 1 98.88 328 LEU B CA 1
ATOM 8565 C C . LEU B 1 328 ? 17.438 -11.672 -14.648 1 98.88 328 LEU B C 1
ATOM 8567 O O . LEU B 1 328 ? 18.141 -11.234 -13.734 1 98.88 328 LEU B O 1
ATOM 8571 N N . ALA B 1 329 ? 17.797 -11.602 -15.898 1 98.88 329 ALA B N 1
ATOM 8572 C CA . ALA B 1 329 ? 18.984 -10.875 -16.312 1 98.88 329 ALA B CA 1
ATOM 8573 C C . ALA B 1 329 ? 18.922 -9.414 -15.891 1 98.88 329 ALA B C 1
ATOM 8575 O O . ALA B 1 329 ? 19.906 -8.859 -15.398 1 98.88 329 ALA B O 1
ATOM 8576 N N . ARG B 1 330 ? 17.766 -8.773 -16.094 1 98.69 330 ARG B N 1
ATOM 8577 C CA . ARG B 1 330 ? 17.594 -7.379 -15.695 1 98.69 330 ARG B CA 1
ATOM 8578 C C . ARG B 1 330 ? 17.812 -7.207 -14.195 1 98.69 330 ARG B C 1
ATOM 8580 O O . ARG B 1 330 ? 18.453 -6.246 -13.766 1 98.69 330 ARG B O 1
ATOM 8587 N N . LEU B 1 331 ? 17.281 -8.102 -13.391 1 98.75 331 LEU B N 1
ATOM 8588 C CA . LEU B 1 331 ? 17.453 -8.031 -11.945 1 98.75 331 LEU B CA 1
ATOM 8589 C C . LEU B 1 331 ? 18.906 -8.227 -11.555 1 98.75 331 LEU B C 1
ATOM 8591 O O . LEU B 1 331 ? 19.453 -7.449 -10.773 1 98.75 331 LEU B O 1
ATOM 8595 N N . THR B 1 332 ? 19.594 -9.281 -12.109 1 98.75 332 THR B N 1
ATOM 8596 C CA . THR B 1 332 ? 20.984 -9.562 -11.75 1 98.75 332 THR B CA 1
ATOM 8597 C C . THR B 1 332 ? 21.906 -8.453 -12.242 1 98.75 332 THR B C 1
ATOM 8599 O O . THR B 1 332 ? 22.891 -8.117 -11.578 1 98.75 332 THR B O 1
ATOM 8602 N N . ASP B 1 333 ? 21.609 -7.918 -13.445 1 98.44 333 ASP B N 1
ATOM 8603 C CA . ASP B 1 333 ? 22.359 -6.777 -13.945 1 98.44 333 ASP B CA 1
ATOM 8604 C C . ASP B 1 333 ? 22.266 -5.594 -12.984 1 98.44 333 ASP B C 1
ATOM 8606 O O . ASP B 1 333 ? 23.266 -4.895 -12.758 1 98.44 333 ASP B O 1
ATOM 8610 N N . THR B 1 334 ? 21.094 -5.355 -12.477 1 98.25 334 THR B N 1
ATOM 8611 C CA . THR B 1 334 ? 20.891 -4.273 -11.523 1 98.25 334 THR B CA 1
ATOM 8612 C C . THR B 1 334 ? 21.703 -4.527 -10.25 1 98.25 334 THR B C 1
ATOM 8614 O O . THR B 1 334 ? 22.359 -3.619 -9.727 1 98.25 334 THR B O 1
ATOM 8617 N N . LEU B 1 335 ? 21.641 -5.73 -9.727 1 98.44 335 LEU B N 1
ATOM 8618 C CA . LEU B 1 335 ? 22.406 -6.086 -8.539 1 98.44 335 LEU B CA 1
ATOM 8619 C C . LEU B 1 335 ? 23.906 -5.898 -8.781 1 98.44 335 LEU B C 1
ATOM 8621 O O . LEU B 1 335 ? 24.641 -5.453 -7.887 1 98.44 335 LEU B O 1
ATOM 8625 N N . GLU B 1 336 ? 24.344 -6.281 -9.969 1 98 336 GLU B N 1
ATOM 8626 C CA . GLU B 1 336 ? 25.75 -6.09 -10.32 1 98 336 GLU B CA 1
ATOM 8627 C C . GLU B 1 336 ? 26.109 -4.609 -10.367 1 98 336 GLU B C 1
ATOM 8629 O O . GLU B 1 336 ? 27.156 -4.207 -9.852 1 98 336 GLU B O 1
ATOM 8634 N N . ALA B 1 337 ? 25.266 -3.844 -10.953 1 96.81 337 ALA B N 1
ATOM 8635 C CA . ALA B 1 337 ? 25.5 -2.408 -11.07 1 96.81 337 ALA B CA 1
ATOM 8636 C C . ALA B 1 337 ? 25.562 -1.75 -9.695 1 96.81 337 ALA B C 1
ATOM 8638 O O . ALA B 1 337 ? 26.297 -0.777 -9.492 1 96.81 337 ALA B O 1
ATOM 8639 N N . LEU B 1 338 ? 24.859 -2.295 -8.773 1 96.25 338 LEU B N 1
ATOM 8640 C CA . LEU B 1 338 ? 24.828 -1.783 -7.406 1 96.25 338 LEU B CA 1
ATOM 8641 C C . LEU B 1 338 ? 25.984 -2.357 -6.59 1 96.25 338 LEU B C 1
ATOM 8643 O O . LEU B 1 338 ? 26.172 -1.987 -5.43 1 96.25 338 LEU B O 1
ATOM 8647 N N . GLY B 1 339 ? 26.734 -3.287 -7.16 1 95.44 339 GLY B N 1
ATOM 8648 C CA . GLY B 1 339 ? 27.844 -3.938 -6.465 1 95.44 339 GLY B CA 1
ATOM 8649 C C . GLY B 1 339 ? 27.375 -4.953 -5.438 1 95.44 339 GLY B C 1
ATOM 8650 O O . GLY B 1 339 ? 28.078 -5.211 -4.457 1 95.44 339 GLY B O 1
ATOM 8651 N N . GLU B 1 340 ? 26.172 -5.527 -5.668 1 95.5 340 GLU B N 1
ATOM 8652 C CA . GLU B 1 340 ? 25.562 -6.352 -4.633 1 95.5 340 GLU B CA 1
ATOM 8653 C C . GLU B 1 340 ? 25.484 -7.812 -5.062 1 95.5 340 GLU B C 1
ATOM 8655 O O . GLU B 1 340 ? 25.266 -8.695 -4.238 1 95.5 340 GLU B O 1
ATOM 8660 N N . LEU B 1 341 ? 25.703 -8.117 -6.312 1 97.88 341 LEU B N 1
ATOM 8661 C CA . LEU B 1 341 ? 25.484 -9.469 -6.82 1 97.88 341 LEU B CA 1
ATOM 8662 C C . LEU B 1 341 ? 26.375 -10.469 -6.078 1 97.88 341 LEU B C 1
ATOM 8664 O O . LEU B 1 341 ? 25.938 -11.586 -5.789 1 97.88 341 LEU B O 1
ATOM 8668 N N . ASP B 1 342 ? 27.609 -10.086 -5.699 1 97.31 342 ASP B N 1
ATOM 8669 C CA . ASP B 1 342 ? 28.578 -10.969 -5.047 1 97.31 342 ASP B CA 1
ATOM 8670 C C . ASP B 1 342 ? 28.016 -11.523 -3.736 1 97.31 342 ASP B C 1
ATOM 8672 O O . ASP B 1 342 ? 28.203 -12.703 -3.426 1 97.31 342 ASP B O 1
ATOM 8676 N N . ASN B 1 343 ? 27.312 -10.672 -2.998 1 97.88 343 ASN B N 1
ATOM 8677 C CA . ASN B 1 343 ? 26.781 -11.07 -1.7 1 97.88 343 ASN B CA 1
ATOM 8678 C C . ASN B 1 343 ? 25.266 -11.195 -1.733 1 97.88 343 ASN B C 1
ATOM 8680 O O . ASN B 1 343 ? 24.578 -10.703 -0.839 1 97.88 343 ASN B O 1
ATOM 8684 N N . THR B 1 344 ? 24.734 -11.719 -2.754 1 98.5 344 THR B N 1
ATOM 8685 C CA . THR B 1 344 ? 23.312 -12.023 -2.877 1 98.5 344 THR B CA 1
ATOM 8686 C C . THR B 1 344 ? 23.094 -13.516 -3.125 1 98.5 344 THR B C 1
ATOM 8688 O O . THR B 1 344 ? 23.672 -14.078 -4.055 1 98.5 344 THR B O 1
ATOM 8691 N N . ILE B 1 345 ? 22.328 -14.141 -2.215 1 98.81 345 ILE B N 1
ATOM 8692 C CA . ILE B 1 345 ? 21.844 -15.5 -2.455 1 98.81 345 ILE B CA 1
ATOM 8693 C C . ILE B 1 345 ? 20.641 -15.469 -3.395 1 98.81 345 ILE B C 1
ATOM 8695 O O . ILE B 1 345 ? 19.656 -14.797 -3.117 1 98.81 345 ILE B O 1
ATOM 8699 N N . ILE B 1 346 ? 20.766 -16.156 -4.508 1 98.88 346 ILE B N 1
ATOM 8700 C CA . ILE B 1 346 ? 19.641 -16.266 -5.434 1 98.88 346 ILE B CA 1
ATOM 8701 C C . ILE B 1 346 ? 19.188 -17.719 -5.512 1 98.88 346 ILE B C 1
ATOM 8703 O O . ILE B 1 346 ? 19.969 -18.609 -5.848 1 98.88 346 ILE B O 1
ATOM 8707 N N . VAL B 1 347 ? 17.953 -17.922 -5.145 1 98.94 347 VAL B N 1
ATOM 8708 C CA . VAL B 1 347 ? 17.312 -19.219 -5.297 1 98.94 347 VAL B CA 1
ATOM 8709 C C . VAL B 1 347 ? 16.281 -19.156 -6.426 1 98.94 347 VAL B C 1
ATOM 8711 O O . VAL B 1 347 ? 15.461 -18.25 -6.477 1 98.94 347 VAL B O 1
ATOM 8714 N N . PHE B 1 348 ? 16.375 -20.078 -7.348 1 98.88 348 PHE B N 1
ATOM 8715 C CA . PHE B 1 348 ? 15.398 -20.234 -8.422 1 98.88 348 PHE B CA 1
ATOM 8716 C C . PHE B 1 348 ? 14.781 -21.625 -8.414 1 98.88 348 PHE B C 1
ATOM 8718 O O . PHE B 1 348 ? 15.5 -22.625 -8.43 1 98.88 348 PHE B O 1
ATOM 8725 N N . THR B 1 349 ? 13.43 -21.688 -8.367 1 98.88 349 THR B N 1
ATOM 8726 C CA . THR B 1 349 ? 12.758 -22.984 -8.406 1 98.88 349 THR B CA 1
ATOM 8727 C C . THR B 1 349 ? 11.305 -22.844 -8.836 1 98.88 349 THR B C 1
ATOM 8729 O O . THR B 1 349 ? 10.859 -21.734 -9.172 1 98.88 349 THR B O 1
ATOM 8732 N N . SER B 1 350 ? 10.609 -23.938 -8.977 1 98.81 350 SER B N 1
ATOM 8733 C CA . SER B 1 350 ? 9.188 -23.969 -9.289 1 98.81 350 SER B CA 1
ATOM 8734 C C . SER B 1 350 ? 8.367 -24.391 -8.078 1 98.81 350 SER B C 1
ATOM 8736 O O . SER B 1 350 ? 8.875 -25.062 -7.184 1 98.81 350 SER B O 1
ATOM 8738 N N . ASP B 1 351 ? 7.145 -23.969 -8.016 1 98.44 351 ASP B N 1
ATOM 8739 C CA . ASP B 1 351 ? 6.305 -24.328 -6.883 1 98.44 351 ASP B CA 1
ATOM 8740 C C . ASP B 1 351 ? 5.777 -25.75 -7.012 1 98.44 351 ASP B C 1
ATOM 8742 O O . ASP B 1 351 ? 5.48 -26.406 -6.012 1 98.44 351 ASP B O 1
ATOM 8746 N N . ASN B 1 352 ? 5.574 -26.266 -8.203 1 98.69 352 ASN B N 1
ATOM 8747 C CA . ASN B 1 352 ? 5.203 -27.641 -8.523 1 98.69 352 ASN B CA 1
ATOM 8748 C C . ASN B 1 352 ? 5.605 -28.016 -9.945 1 98.69 352 ASN B C 1
ATOM 8750 O O . ASN B 1 352 ? 6.148 -27.172 -10.68 1 98.69 352 ASN B O 1
ATOM 8754 N N . GLY B 1 353 ? 5.426 -29.281 -10.273 1 98.25 353 GLY B N 1
ATOM 8755 C CA . GLY B 1 353 ? 5.773 -29.734 -11.609 1 98.25 353 GLY B CA 1
ATOM 8756 C C . GLY B 1 353 ? 4.836 -29.203 -12.68 1 98.25 353 GLY B C 1
ATOM 8757 O O . GLY B 1 353 ? 3.854 -28.531 -12.367 1 98.25 353 GLY B O 1
ATOM 8758 N N . GLY B 1 354 ? 5.207 -29.469 -13.898 1 98.12 354 GLY B N 1
ATOM 8759 C CA . GLY B 1 354 ? 4.406 -29.031 -15.031 1 98.12 354 GLY B CA 1
ATOM 8760 C C . GLY B 1 354 ? 2.992 -29.578 -15.008 1 98.12 354 GLY B C 1
ATOM 8761 O O . GLY B 1 354 ? 2.742 -30.656 -14.461 1 98.12 354 GLY B O 1
ATOM 8762 N N . THR B 1 355 ? 2.137 -28.938 -15.734 1 97.44 355 THR B N 1
ATOM 8763 C CA . THR B 1 355 ? 0.71 -29.203 -15.594 1 97.44 355 THR B CA 1
ATOM 8764 C C . THR B 1 355 ? 0.199 -30.016 -16.781 1 97.44 355 THR B C 1
ATOM 8766 O O . THR B 1 355 ? 0.727 -29.906 -17.891 1 97.44 355 THR B O 1
ATOM 8769 N N . GLY B 1 356 ? -0.751 -30.922 -16.469 1 96.19 356 GLY B N 1
ATOM 8770 C CA . GLY B 1 356 ? -1.508 -31.609 -17.5 1 96.19 356 GLY B CA 1
ATOM 8771 C C . GLY B 1 356 ? -2.941 -31.125 -17.625 1 96.19 356 GLY B C 1
ATOM 8772 O O . GLY B 1 356 ? -3.766 -31.766 -18.281 1 96.19 356 GLY B O 1
ATOM 8773 N N . GLU B 1 357 ? -3.223 -30 -17.125 1 92 357 GLU B N 1
ATOM 8774 C CA . GLU B 1 357 ? -4.598 -29.547 -16.922 1 92 357 GLU B CA 1
ATOM 8775 C C . GLU B 1 357 ? -5.234 -29.125 -18.25 1 92 357 GLU B C 1
ATOM 8777 O O . GLU B 1 357 ? -6.457 -29.016 -18.344 1 92 357 GLU B O 1
ATOM 8782 N N . GLY B 1 358 ? -4.402 -28.891 -19.266 1 94.31 358 GLY B N 1
ATOM 8783 C CA . GLY B 1 358 ? -4.949 -28.562 -20.578 1 94.31 358 GLY B CA 1
ATOM 8784 C C . GLY B 1 358 ? -5.602 -29.734 -21.266 1 94.31 358 GLY B C 1
ATOM 8785 O O . GLY B 1 358 ? -6.234 -29.578 -22.312 1 94.31 358 GLY B O 1
ATOM 8786 N N . GLY B 1 359 ? -5.539 -30.891 -20.688 1 94.12 359 GLY B N 1
ATOM 8787 C CA . GLY B 1 359 ? -6.102 -32.094 -21.297 1 94.12 359 GLY B CA 1
ATOM 8788 C C . GLY B 1 359 ? -5.344 -32.562 -22.531 1 94.12 359 GLY B C 1
ATOM 8789 O O . GLY B 1 359 ? -4.184 -32.188 -22.719 1 94.12 359 GLY B O 1
ATOM 8790 N N . ALA B 1 360 ? -6.02 -33.406 -23.203 1 94.69 360 ALA B N 1
ATOM 8791 C CA . ALA B 1 360 ? -5.363 -34.031 -24.344 1 94.69 360 ALA B CA 1
ATOM 8792 C C . ALA B 1 360 ? -5.113 -33 -25.453 1 94.69 360 ALA B C 1
ATOM 8794 O O . ALA B 1 360 ? -4.129 -33.094 -26.188 1 94.69 360 ALA B O 1
ATOM 8795 N N . GLU B 1 361 ? -5.969 -32 -25.438 1 95.06 361 GLU B N 1
ATOM 8796 C CA . GLU B 1 361 ? -5.98 -31.172 -26.641 1 95.06 361 GLU B CA 1
ATOM 8797 C C . GLU B 1 361 ? -5.551 -29.75 -26.344 1 95.06 361 GLU B C 1
ATOM 8799 O O . GLU B 1 361 ? -5.266 -28.969 -27.25 1 95.06 361 GLU B O 1
ATOM 8804 N N . GLY B 1 362 ? -5.387 -29.406 -25.078 1 95.56 362 GLY B N 1
ATOM 8805 C CA . GLY B 1 362 ? -5.23 -28 -24.766 1 95.56 362 GLY B CA 1
ATOM 8806 C C . GLY B 1 362 ? -6.5 -27.203 -24.984 1 95.56 362 GLY B C 1
ATOM 8807 O O . GLY B 1 362 ? -7.594 -27.766 -25.031 1 95.56 362 GLY B O 1
ATOM 8808 N N . THR B 1 363 ? -6.355 -25.797 -24.922 1 96.31 363 THR B N 1
ATOM 8809 C CA . THR B 1 363 ? -7.535 -24.969 -25.141 1 96.31 363 THR B CA 1
ATOM 8810 C C . THR B 1 363 ? -7.133 -23.531 -25.469 1 96.31 363 THR B C 1
ATOM 8812 O O . THR B 1 363 ? -6.008 -23.125 -25.172 1 96.31 363 THR B O 1
ATOM 8815 N N . ARG B 1 364 ? -8.047 -22.859 -26.297 1 96.5 364 ARG B N 1
ATOM 8816 C CA . ARG B 1 364 ? -7.961 -21.422 -26.516 1 96.5 364 ARG B CA 1
ATOM 8817 C C . ARG B 1 364 ? -8.953 -20.672 -25.625 1 96.5 364 ARG B C 1
ATOM 8819 O O . ARG B 1 364 ? -9.062 -19.453 -25.703 1 96.5 364 ARG B O 1
ATOM 8826 N N . SER B 1 365 ? -9.625 -21.422 -24.672 1 96.5 365 SER B N 1
ATOM 8827 C CA . SER B 1 365 ? -10.648 -20.906 -23.766 1 96.5 365 SER B CA 1
ATOM 8828 C C . SER B 1 365 ? -10.469 -21.469 -22.359 1 96.5 365 SER B C 1
ATOM 8830 O O . SER B 1 365 ? -11.297 -22.25 -21.891 1 96.5 365 SER B O 1
ATOM 8832 N N . TYR B 1 366 ? -9.594 -20.969 -21.703 1 95.69 366 TYR B N 1
ATOM 8833 C CA . TYR B 1 366 ? -9.062 -21.469 -20.453 1 95.69 366 TYR B CA 1
ATOM 8834 C C . TYR B 1 366 ? -10.188 -21.797 -19.469 1 95.69 366 TYR B C 1
ATOM 8836 O O . TYR B 1 366 ? -10.305 -22.938 -19 1 95.69 366 TYR B O 1
ATOM 8844 N N . PHE B 1 367 ? -11.109 -20.938 -19.203 1 95.12 367 PHE B N 1
ATOM 8845 C CA . PHE B 1 367 ? -12.109 -21.109 -18.141 1 95.12 367 PHE B CA 1
ATOM 8846 C C . PHE B 1 367 ? -13.195 -22.078 -18.578 1 95.12 367 PHE B C 1
ATOM 8848 O O . PHE B 1 367 ? -13.773 -22.781 -17.734 1 95.12 367 PHE B O 1
ATOM 8855 N N . SER B 1 368 ? -13.438 -22.172 -19.875 1 94.19 368 SER B N 1
ATOM 8856 C CA . SER B 1 368 ? -14.398 -23.156 -20.344 1 94.19 368 SER B CA 1
ATOM 8857 C C . SER B 1 368 ? -13.891 -24.578 -20.141 1 94.19 368 SER B C 1
ATOM 8859 O O . SER B 1 368 ? -14.641 -25.469 -19.719 1 94.19 368 SER B O 1
ATOM 8861 N N . ARG B 1 369 ? -12.625 -24.719 -20.422 1 90.12 369 ARG B N 1
ATOM 8862 C CA . ARG B 1 369 ? -11.992 -26.031 -20.312 1 90.12 369 ARG B CA 1
ATOM 8863 C C . ARG B 1 369 ? -12 -26.516 -18.859 1 90.12 369 ARG B C 1
ATOM 8865 O O . ARG B 1 369 ? -12.125 -27.719 -18.609 1 90.12 369 ARG B O 1
ATOM 8872 N N . PHE B 1 370 ? -11.984 -25.672 -17.891 1 87 370 PHE B N 1
ATOM 8873 C CA . PHE B 1 370 ? -11.773 -26.047 -16.5 1 87 370 PHE B CA 1
ATOM 8874 C C . PHE B 1 370 ? -13.102 -26.156 -15.758 1 87 370 PHE B C 1
ATOM 8876 O O . PHE B 1 370 ? -13.125 -26.375 -14.547 1 87 370 PHE B O 1
ATOM 8883 N N . VAL B 1 371 ? -14.164 -26.016 -16.484 1 85.88 371 VAL B N 1
ATOM 8884 C CA . VAL B 1 371 ? -15.469 -26.234 -15.859 1 85.88 371 VAL B CA 1
ATOM 8885 C C . VAL B 1 371 ? -15.719 -27.734 -15.688 1 85.88 371 VAL B C 1
ATOM 8887 O O . VAL B 1 371 ? -15.625 -28.5 -16.641 1 85.88 371 VAL B O 1
ATOM 8890 N N . HIS B 1 372 ? -15.867 -28.062 -14.438 1 77.56 372 HIS B N 1
ATOM 8891 C CA . HIS B 1 372 ? -16.266 -29.422 -14.094 1 77.56 372 HIS B CA 1
ATOM 8892 C C . HIS B 1 372 ? -17.625 -29.438 -13.391 1 77.56 372 HIS B C 1
ATOM 8894 O O . HIS B 1 372 ? -17.766 -28.875 -12.297 1 77.56 372 HIS B O 1
ATOM 8900 N N . HIS B 1 373 ? -18.562 -29.906 -14.07 1 81.31 373 HIS B N 1
ATOM 8901 C CA . HIS B 1 373 ? -19.922 -30 -13.547 1 81.31 373 HIS B CA 1
ATOM 8902 C C . HIS B 1 373 ? -20.609 -31.281 -14.008 1 81.31 373 HIS B C 1
ATOM 8904 O O . HIS B 1 373 ? -20.469 -31.672 -15.172 1 81.31 373 HIS B O 1
ATOM 8910 N N . PRO B 1 374 ? -21.234 -31.875 -13.078 1 76.44 374 PRO B N 1
ATOM 8911 C CA . PRO B 1 374 ? -21.875 -33.125 -13.438 1 76.44 374 PRO B CA 1
ATOM 8912 C C . PRO B 1 374 ? -22.953 -32.969 -14.5 1 76.44 374 PRO B C 1
ATOM 8914 O O . PRO B 1 374 ? -23.25 -33.906 -15.258 1 76.44 374 PRO B O 1
ATOM 8917 N N . ALA B 1 375 ? -23.516 -31.766 -14.617 1 81.38 375 ALA B N 1
ATOM 8918 C CA . ALA B 1 375 ? -24.625 -31.516 -15.547 1 81.38 375 ALA B CA 1
ATOM 8919 C C . ALA B 1 375 ? -24.141 -30.703 -16.75 1 81.38 375 ALA B C 1
ATOM 8921 O O . ALA B 1 375 ? -24.922 -29.922 -17.312 1 81.38 375 ALA B O 1
ATOM 8922 N N . LEU B 1 376 ? -22.922 -30.922 -17.094 1 88.94 376 LEU B N 1
ATOM 8923 C CA . LEU B 1 376 ? -22.438 -30.203 -18.266 1 88.94 376 LEU B CA 1
ATOM 8924 C C . LEU B 1 376 ? -23.188 -30.641 -19.516 1 88.94 376 LEU B C 1
ATOM 8926 O O . LEU B 1 376 ? -23.266 -31.828 -19.812 1 88.94 376 LEU B O 1
ATOM 8930 N N . PRO B 1 377 ? -23.734 -29.672 -20.172 1 92.12 377 PRO B N 1
ATOM 8931 C CA . PRO B 1 377 ? -24.531 -30.047 -21.344 1 92.12 377 PRO B CA 1
ATOM 8932 C C . PRO B 1 377 ? -23.672 -30.562 -22.5 1 92.12 377 PRO B C 1
ATOM 8934 O O . PRO B 1 377 ? -22.469 -30.281 -22.547 1 92.12 377 PRO B O 1
ATOM 8937 N N . GLY B 1 378 ? -24.312 -31.25 -23.375 1 91.31 378 GLY B N 1
ATOM 8938 C CA . GLY B 1 378 ? -23.609 -31.859 -24.5 1 91.31 378 GLY B CA 1
ATOM 8939 C C . GLY B 1 378 ? -23.047 -30.828 -25.469 1 91.31 378 GLY B C 1
ATOM 8940 O O . GLY B 1 378 ? -22.094 -31.109 -26.188 1 91.31 378 GLY B O 1
ATOM 8941 N N . ASP B 1 379 ? -23.625 -29.656 -25.438 1 93.12 379 ASP B N 1
ATOM 8942 C CA . ASP B 1 379 ? -23.188 -28.641 -26.406 1 93.12 379 ASP B CA 1
ATOM 8943 C C . ASP B 1 379 ? -22.203 -27.672 -25.766 1 93.12 379 ASP B C 1
ATOM 8945 O O . ASP B 1 379 ? -21.922 -26.609 -26.328 1 93.12 379 ASP B O 1
ATOM 8949 N N . TRP B 1 380 ? -21.734 -28.047 -24.594 1 94.12 380 TRP B N 1
ATOM 8950 C CA . TRP B 1 380 ? -20.672 -27.234 -23.984 1 94.12 380 TRP B CA 1
ATOM 8951 C C . TRP B 1 380 ? -19.438 -27.203 -24.859 1 94.12 380 TRP B C 1
ATOM 8953 O O . TRP B 1 380 ? -19 -28.25 -25.359 1 94.12 380 TRP B O 1
ATOM 8963 N N . THR B 1 381 ? -18.797 -26.047 -25.094 1 93.25 381 THR B N 1
ATOM 8964 C CA . THR B 1 381 ? -17.594 -25.922 -25.906 1 93.25 381 THR B CA 1
ATOM 8965 C C . THR B 1 381 ? -16.375 -25.641 -25.031 1 93.25 381 THR B C 1
ATOM 8967 O O . THR B 1 381 ? -16.141 -24.5 -24.625 1 93.25 381 THR B O 1
ATOM 8970 N N . PRO B 1 382 ? -15.57 -26.641 -24.781 1 92 382 PRO B N 1
ATOM 8971 C CA . PRO B 1 382 ? -14.398 -26.469 -23.922 1 92 382 PRO B CA 1
ATOM 8972 C C . PRO B 1 382 ? -13.266 -25.703 -24.609 1 92 382 PRO B C 1
ATOM 8974 O O . PRO B 1 382 ? -12.312 -25.281 -23.969 1 92 382 PRO B O 1
ATOM 8977 N N . ASP B 1 383 ? -13.312 -25.531 -25.922 1 95 383 ASP B N 1
ATOM 8978 C CA . ASP B 1 383 ? -12.305 -24.859 -26.734 1 95 383 ASP B CA 1
ATOM 8979 C C . ASP B 1 383 ? -12.945 -24.125 -27.906 1 95 383 ASP B C 1
ATOM 8981 O O . ASP B 1 383 ? -13.102 -24.688 -29 1 95 383 ASP B O 1
ATOM 8985 N N . VAL B 1 384 ? -13.211 -22.875 -27.719 1 94.62 384 VAL B N 1
ATOM 8986 C CA . VAL B 1 384 ? -13.82 -22.078 -28.766 1 94.62 384 VAL B CA 1
ATOM 8987 C C . VAL B 1 384 ? -12.812 -21.859 -29.891 1 94.62 384 VAL B C 1
ATOM 8989 O O . VAL B 1 384 ? -11.672 -21.453 -29.641 1 94.62 384 VAL B O 1
ATOM 8992 N N . ASP B 1 385 ? -13.219 -22.047 -31.094 1 91.88 385 ASP B N 1
ATOM 8993 C CA . ASP B 1 385 ? -12.344 -21.875 -32.25 1 91.88 385 ASP B CA 1
ATOM 8994 C C . ASP B 1 385 ? -11.977 -20.406 -32.438 1 91.88 385 ASP B C 1
ATOM 8996 O O . ASP B 1 385 ? -12.82 -19.516 -32.281 1 91.88 385 ASP B O 1
ATOM 9000 N N . ARG B 1 386 ? -10.781 -20.172 -32.594 1 91.25 386 ARG B N 1
ATOM 9001 C CA . ARG B 1 386 ? -10.234 -18.828 -32.781 1 91.25 386 ARG B CA 1
ATOM 9002 C C . ARG B 1 386 ? -9.117 -18.844 -33.812 1 91.25 386 ARG B C 1
ATOM 9004 O O . ARG B 1 386 ? -8.5 -19.875 -34.062 1 91.25 386 ARG B O 1
ATOM 9011 N N . ASP B 1 387 ? -8.867 -17.641 -34.344 1 91.56 387 ASP B N 1
ATOM 9012 C CA . ASP B 1 387 ? -7.711 -17.453 -35.219 1 91.56 387 ASP B CA 1
ATOM 9013 C C . ASP B 1 387 ? -6.414 -17.828 -34.5 1 91.56 387 ASP B C 1
ATOM 9015 O O . ASP B 1 387 ? -6.105 -17.297 -33.438 1 91.56 387 ASP B O 1
ATOM 9019 N N . PRO B 1 388 ? -5.703 -18.812 -35.094 1 92.31 388 PRO B N 1
ATOM 9020 C CA . PRO B 1 388 ? -4.449 -19.234 -34.469 1 92.31 388 PRO B CA 1
ATOM 9021 C C . PRO B 1 388 ? -3.473 -18.078 -34.25 1 92.31 388 PRO B C 1
ATOM 9023 O O . PRO B 1 388 ? -2.609 -18.156 -33.375 1 92.31 388 PRO B O 1
ATOM 9026 N N . GLU B 1 389 ? -3.654 -16.984 -35.031 1 93.25 389 GLU B N 1
ATOM 9027 C CA . GLU B 1 389 ? -2.764 -15.844 -34.875 1 93.25 389 GLU B CA 1
ATOM 9028 C C . GLU B 1 389 ? -2.979 -15.125 -33.562 1 93.25 389 GLU B C 1
ATOM 9030 O O . GLU B 1 389 ? -2.123 -14.352 -33.125 1 93.25 389 GLU B O 1
ATOM 9035 N N . LEU B 1 390 ? -4.094 -15.406 -32.938 1 95.88 390 LEU B N 1
ATOM 9036 C CA . LEU B 1 390 ? -4.426 -14.75 -31.672 1 95.88 390 LEU B CA 1
ATOM 9037 C C . LEU B 1 390 ? -3.83 -15.516 -30.5 1 95.88 390 LEU B C 1
ATOM 9039 O O . LEU B 1 390 ? -3.771 -14.992 -29.375 1 95.88 390 LEU B O 1
ATOM 9043 N N . ILE B 1 391 ? -3.324 -16.734 -30.781 1 97.12 391 ILE B N 1
ATOM 9044 C CA . ILE B 1 391 ? -2.809 -17.594 -29.719 1 97.12 391 ILE B CA 1
ATOM 9045 C C . ILE B 1 391 ? -1.599 -16.938 -29.062 1 97.12 391 ILE B C 1
ATOM 9047 O O . ILE B 1 391 ? -0.637 -16.578 -29.734 1 97.12 391 ILE B O 1
ATOM 9051 N N . GLY B 1 392 ? -1.694 -16.781 -27.734 1 97.56 392 GLY B N 1
ATOM 9052 C CA . GLY B 1 392 ? -0.607 -16.203 -26.953 1 97.56 392 GLY B CA 1
ATOM 9053 C C . GLY B 1 392 ? -0.792 -14.719 -26.688 1 97.56 392 GLY B C 1
ATOM 9054 O O . GLY B 1 392 ? -0.102 -14.148 -25.844 1 97.56 392 GLY B O 1
ATOM 9055 N N . GLY B 1 393 ? -1.73 -14.094 -27.375 1 97.5 393 GLY B N 1
ATOM 9056 C CA . GLY B 1 393 ? -1.994 -12.68 -27.203 1 97.5 393 GLY B CA 1
ATOM 9057 C C . GLY B 1 393 ? -3.09 -12.383 -26.203 1 97.5 393 GLY B C 1
ATOM 9058 O O . GLY B 1 393 ? -3.584 -13.297 -25.531 1 97.5 393 GLY B O 1
ATOM 9059 N N . PRO B 1 394 ? -3.486 -11.125 -26.078 1 96.88 394 PRO B N 1
ATOM 9060 C CA . PRO B 1 394 ? -4.434 -10.703 -25.047 1 96.88 394 PRO B CA 1
ATOM 9061 C C . PRO B 1 394 ? -5.863 -11.164 -25.328 1 96.88 394 PRO B C 1
ATOM 9063 O O . PRO B 1 394 ? -6.711 -11.141 -24.438 1 96.88 394 PRO B O 1
ATOM 9066 N N . ARG B 1 395 ? -6.168 -11.656 -26.516 1 96 395 ARG B N 1
ATOM 9067 C CA . ARG B 1 395 ? -7.531 -12.031 -26.891 1 96 395 ARG B CA 1
ATOM 9068 C C . ARG B 1 395 ? -7.766 -13.523 -26.672 1 96 395 ARG B C 1
ATOM 9070 O O . ARG B 1 395 ? -8.859 -14.023 -26.938 1 96 395 ARG B O 1
ATOM 9077 N N . SER B 1 396 ? -6.754 -14.211 -26.234 1 94.38 396 SER B N 1
ATOM 9078 C CA . SER B 1 396 ? -6.902 -15.641 -26.016 1 94.38 396 SER B CA 1
ATOM 9079 C C . SER B 1 396 ? -6.383 -16.047 -24.641 1 94.38 396 SER B C 1
ATOM 9081 O O . SER B 1 396 ? -5.43 -15.461 -24.125 1 94.38 396 SER B O 1
ATOM 9083 N N . LEU B 1 397 ? -7.074 -16.984 -24.016 1 96.44 397 LEU B N 1
ATOM 9084 C CA . LEU B 1 397 ? -6.652 -17.625 -22.781 1 96.44 397 LEU B CA 1
ATOM 9085 C C . LEU B 1 397 ? -6.32 -19.094 -23 1 96.44 397 LEU B C 1
ATOM 9087 O O . LEU B 1 397 ? -7.176 -19.953 -22.828 1 96.44 397 LEU B O 1
ATOM 9091 N N . VAL B 1 398 ? -5.027 -19.281 -23.266 1 96.56 398 VAL B N 1
ATOM 9092 C CA . VAL B 1 398 ? -4.582 -20.547 -23.828 1 96.56 398 VAL B CA 1
ATOM 9093 C C . VAL B 1 398 ? -4.008 -21.438 -22.719 1 96.56 398 VAL B C 1
ATOM 9095 O O . VAL B 1 398 ? -3.543 -20.938 -21.703 1 96.56 398 VAL B O 1
ATOM 9098 N N . HIS B 1 399 ? -4.191 -22.688 -22.891 1 96.94 399 HIS B N 1
ATOM 9099 C CA . HIS B 1 399 ? -3.434 -23.719 -22.188 1 96.94 399 HIS B CA 1
ATOM 9100 C C . HIS B 1 399 ? -2.924 -24.781 -23.156 1 96.94 399 HIS B C 1
ATOM 9102 O O . HIS B 1 399 ? -3.578 -25.094 -24.156 1 96.94 399 HIS B O 1
ATOM 9108 N N . TYR B 1 400 ? -1.823 -25.391 -22.922 1 97.94 400 TYR B N 1
ATOM 9109 C CA . TYR B 1 400 ? -1.26 -26.391 -23.812 1 97.94 400 TYR B CA 1
ATOM 9110 C C . TYR B 1 400 ? -1.756 -27.797 -23.469 1 97.94 400 TYR B C 1
ATOM 9112 O O . TYR B 1 400 ? -2.248 -28.016 -22.359 1 97.94 400 TYR B O 1
ATOM 9120 N N . PRO B 1 401 ? -1.659 -28.75 -24.422 1 97.81 401 PRO B N 1
ATOM 9121 C CA . PRO B 1 401 ? -2.045 -30.125 -24.141 1 97.81 401 PRO B CA 1
ATOM 9122 C C . PRO B 1 401 ? -1.108 -30.812 -23.156 1 97.81 401 PRO B C 1
ATOM 9124 O O . PRO B 1 401 ? 0.074 -30.469 -23.078 1 97.81 401 PRO B O 1
ATOM 9127 N N . ARG B 1 402 ? -1.591 -31.844 -22.453 1 97.56 402 ARG B N 1
ATOM 9128 C CA . ARG B 1 402 ? -0.821 -32.5 -21.422 1 97.56 402 ARG B CA 1
ATOM 9129 C C . ARG B 1 402 ? 0.423 -33.188 -22 1 97.56 402 ARG B C 1
ATOM 9131 O O . ARG B 1 402 ? 1.369 -33.469 -21.266 1 97.56 402 ARG B O 1
ATOM 9138 N N . GLY B 1 403 ? 0.432 -33.406 -23.359 1 98.62 403 GLY B N 1
ATOM 9139 C CA . GLY B 1 403 ? 1.665 -33.906 -23.969 1 98.62 403 GLY B CA 1
ATOM 9140 C C . GLY B 1 403 ? 2.85 -33 -23.719 1 98.62 403 GLY B C 1
ATOM 9141 O O . GLY B 1 403 ? 3.973 -33.469 -23.516 1 98.62 403 GLY B O 1
ATOM 9142 N N . TRP B 1 404 ? 2.592 -31.703 -23.812 1 98.75 404 TRP B N 1
ATOM 9143 C CA . TRP B 1 404 ? 3.652 -30.75 -23.516 1 98.75 404 TRP B CA 1
ATOM 9144 C C . TRP B 1 404 ? 3.99 -30.75 -22.031 1 98.75 404 TRP B C 1
ATOM 9146 O O . TRP B 1 404 ? 5.141 -30.531 -21.656 1 98.75 404 TRP B O 1
ATOM 9156 N N . GLY B 1 405 ? 2.963 -30.984 -21.109 1 98.56 405 GLY B N 1
ATOM 9157 C CA . GLY B 1 405 ? 3.248 -31.172 -19.703 1 98.56 405 GLY B CA 1
ATOM 9158 C C . GLY B 1 405 ? 4.184 -32.344 -19.438 1 98.56 405 GLY B C 1
ATOM 9159 O O . GLY B 1 405 ? 5.102 -32.219 -18.609 1 98.56 405 GLY B O 1
ATOM 9160 N N . MET B 1 406 ? 3.945 -33.406 -20.156 1 98.75 406 MET B N 1
ATOM 9161 C CA . MET B 1 406 ? 4.824 -34.562 -20.062 1 98.75 406 MET B CA 1
ATOM 9162 C C . MET B 1 406 ? 6.242 -34.219 -20.5 1 98.75 406 MET B C 1
ATOM 9164 O O . MET B 1 406 ? 7.215 -34.594 -19.844 1 98.75 406 MET B O 1
ATOM 9168 N N . ALA B 1 407 ? 6.34 -33.5 -21.578 1 98.75 407 ALA B N 1
ATOM 9169 C CA . ALA B 1 407 ? 7.652 -33.094 -22.062 1 98.75 407 ALA B CA 1
ATOM 9170 C C . ALA B 1 407 ? 8.344 -32.156 -21.062 1 98.75 407 ALA B C 1
ATOM 9172 O O . ALA B 1 407 ? 9.547 -32.281 -20.812 1 98.75 407 ALA B O 1
ATOM 9173 N N . SER B 1 408 ? 7.578 -31.25 -20.5 1 98.75 408 SER B N 1
ATOM 9174 C CA . SER B 1 408 ? 8.102 -30.312 -19.516 1 98.75 408 SER B CA 1
ATOM 9175 C C . SER B 1 408 ? 8.68 -31.047 -18.312 1 98.75 408 SER B C 1
ATOM 9177 O O . SER B 1 408 ? 9.672 -30.594 -17.734 1 98.75 408 SER B O 1
ATOM 9179 N N . ASN B 1 409 ? 8.062 -32.188 -17.938 1 98.81 409 ASN B N 1
ATOM 9180 C CA . ASN B 1 409 ? 8.438 -32.906 -16.719 1 98.81 409 ASN B CA 1
ATOM 9181 C C . ASN B 1 409 ? 9.477 -33.969 -17.016 1 98.81 409 ASN B C 1
ATOM 9183 O O . ASN B 1 409 ? 9.789 -34.781 -16.141 1 98.81 409 ASN B O 1
ATOM 9187 N N . THR B 1 410 ? 10 -34 -18.219 1 98.81 410 THR B N 1
ATOM 9188 C CA . THR B 1 410 ? 10.977 -35 -18.609 1 98.81 410 THR B CA 1
ATOM 9189 C C . THR B 1 410 ? 12.109 -35.062 -17.578 1 98.81 410 THR B C 1
ATOM 9191 O O . THR B 1 410 ? 12.695 -34.031 -17.219 1 98.81 410 THR B O 1
ATOM 9194 N N . PRO B 1 411 ? 12.469 -36.312 -17.094 1 98.56 411 PRO B N 1
ATOM 9195 C CA . PRO B 1 411 ? 11.992 -37.625 -17.609 1 98.56 411 PRO B CA 1
ATOM 9196 C C . PRO B 1 411 ? 10.883 -38.219 -16.75 1 98.56 411 PRO B C 1
ATOM 9198 O O . PRO B 1 411 ? 10.57 -39.406 -16.875 1 98.56 411 PRO B O 1
ATOM 9201 N N . PHE B 1 412 ? 10.32 -37.5 -15.922 1 98.75 412 PHE B N 1
ATOM 9202 C CA . PHE B 1 412 ? 9.508 -38.031 -14.836 1 98.75 412 PHE B CA 1
ATOM 9203 C C . PHE B 1 412 ? 8.07 -38.25 -15.297 1 98.75 412 PHE B C 1
ATOM 9205 O O . PHE B 1 412 ? 7.609 -37.594 -16.234 1 98.75 412 PHE B O 1
ATOM 9212 N N . ARG B 1 413 ? 7.34 -39.062 -14.602 1 97.81 413 ARG B N 1
ATOM 9213 C CA . ARG B 1 413 ? 5.969 -39.438 -14.945 1 97.81 413 ARG B CA 1
ATOM 9214 C C . ARG B 1 413 ? 4.965 -38.5 -14.289 1 97.81 413 ARG B C 1
ATOM 9216 O O . ARG B 1 413 ? 5.148 -38.094 -13.141 1 97.81 413 ARG B O 1
ATOM 9223 N N . LEU B 1 414 ? 3.953 -38.125 -15.07 1 97.94 414 LEU B N 1
ATOM 9224 C CA . LEU B 1 414 ? 2.713 -37.469 -14.688 1 97.94 414 LEU B CA 1
ATOM 9225 C C . LEU B 1 414 ? 2.953 -36 -14.406 1 97.94 414 LEU B C 1
ATOM 9227 O O . LEU B 1 414 ? 3.789 -35.344 -15.055 1 97.94 414 LEU B O 1
ATOM 9231 N N . TYR B 1 415 ? 1.937 -35.406 -13.641 1 98.12 415 TYR B N 1
ATOM 9232 C CA . TYR B 1 415 ? 1.793 -33.938 -13.727 1 98.12 415 TYR B CA 1
ATOM 9233 C C . TYR B 1 415 ? 1.523 -33.344 -12.352 1 98.12 415 TYR B C 1
ATOM 9235 O O . TYR B 1 415 ? 1.398 -34.062 -11.359 1 98.12 415 TYR B O 1
ATOM 9243 N N . LYS B 1 416 ? 1.537 -31.938 -12.336 1 97.56 416 LYS B N 1
ATOM 9244 C CA . LYS B 1 416 ? 0.921 -31.188 -11.242 1 97.56 416 LYS B CA 1
ATOM 9245 C C . LYS B 1 416 ? -0.314 -31.906 -10.711 1 97.56 416 LYS B C 1
ATOM 9247 O O . LYS B 1 416 ? -1.119 -32.438 -11.492 1 97.56 416 LYS B O 1
ATOM 9252 N N . GLY B 1 417 ? -0.414 -31.953 -9.375 1 96.94 417 GLY B N 1
ATOM 9253 C CA . GLY B 1 417 ? -1.544 -32.625 -8.75 1 96.94 417 GLY B CA 1
ATOM 9254 C C . GLY B 1 417 ? -1.254 -34.062 -8.375 1 96.94 417 GLY B C 1
ATOM 9255 O O . GLY B 1 417 ? -1.983 -34.656 -7.59 1 96.94 417 GLY B O 1
ATOM 9256 N N . HIS B 1 418 ? -0.197 -34.656 -8.93 1 97.69 418 HIS B N 1
ATOM 9257 C CA . HIS B 1 418 ? 0.188 -36.031 -8.641 1 97.69 418 HIS B CA 1
ATOM 9258 C C . HIS B 1 418 ? 1.453 -36.062 -7.793 1 97.69 418 HIS B C 1
ATOM 9260 O O . HIS B 1 418 ? 2.316 -35.188 -7.898 1 97.69 418 HIS B O 1
ATOM 9266 N N . THR B 1 419 ? 1.57 -37.094 -6.953 1 98.12 419 THR B N 1
ATOM 9267 C CA . THR B 1 419 ? 2.738 -37.219 -6.086 1 98.12 419 THR B CA 1
ATOM 9268 C C . THR B 1 419 ? 3.85 -38 -6.785 1 98.12 419 THR B C 1
ATOM 9270 O O . THR B 1 419 ? 4.941 -38.156 -6.23 1 98.12 419 THR B O 1
ATOM 9273 N N . TYR B 1 420 ? 3.619 -38.469 -8.016 1 98.25 420 TYR B N 1
ATOM 9274 C CA . TYR B 1 420 ? 4.707 -38.969 -8.852 1 98.25 420 TYR B CA 1
ATOM 9275 C C . TYR B 1 420 ? 5.711 -37.875 -9.148 1 98.25 420 TYR B C 1
ATOM 9277 O O . TYR B 1 420 ? 5.41 -36.688 -8.977 1 98.25 420 TYR B O 1
ATOM 9285 N N . ALA B 1 421 ? 6.832 -38.25 -9.57 1 98.44 421 ALA B N 1
ATOM 9286 C CA . ALA B 1 421 ? 7.961 -37.312 -9.68 1 98.44 421 ALA B CA 1
ATOM 9287 C C . ALA B 1 421 ? 7.633 -36.156 -10.602 1 98.44 421 ALA B C 1
ATOM 9289 O O . ALA B 1 421 ? 8.094 -35.031 -10.375 1 98.44 421 ALA B O 1
ATOM 9290 N N . GLY B 1 422 ? 6.816 -36.375 -11.586 1 98.38 422 GLY B N 1
ATOM 9291 C CA . GLY B 1 422 ? 6.473 -35.312 -12.5 1 98.38 422 GLY B CA 1
ATOM 9292 C C . GLY B 1 422 ? 5.746 -34.156 -11.828 1 98.38 422 GLY B C 1
ATOM 9293 O O . GLY B 1 422 ? 5.777 -33.031 -12.312 1 98.38 422 GLY B O 1
ATOM 9294 N N . GLY B 1 423 ? 5.102 -34.438 -10.719 1 98.56 423 GLY B N 1
ATOM 9295 C CA . GLY B 1 423 ? 4.355 -33.406 -10 1 98.56 423 GLY B CA 1
ATOM 9296 C C . GLY B 1 423 ? 5.152 -32.75 -8.883 1 98.56 423 GLY B C 1
ATOM 9297 O O . GLY B 1 423 ? 4.805 -31.672 -8.414 1 98.56 423 GLY B O 1
ATOM 9298 N N . VAL B 1 424 ? 6.281 -33.375 -8.469 1 98.62 424 VAL B N 1
ATOM 9299 C CA . VAL B 1 424 ? 6.867 -32.906 -7.215 1 98.62 424 VAL B CA 1
ATOM 9300 C C . VAL B 1 424 ? 8.352 -32.625 -7.414 1 98.62 424 VAL B 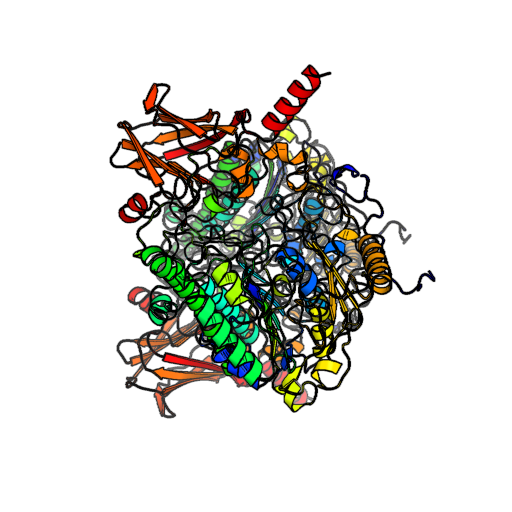C 1
ATOM 9302 O O . VAL B 1 424 ? 8.977 -31.938 -6.598 1 98.62 424 VAL B O 1
ATOM 9305 N N . ARG B 1 425 ? 9.039 -33.219 -8.391 1 98.5 425 ARG B N 1
ATOM 9306 C CA . ARG B 1 425 ? 10.445 -32.938 -8.656 1 98.5 425 ARG B CA 1
ATOM 9307 C C . ARG B 1 425 ? 10.594 -31.766 -9.648 1 98.5 425 ARG B C 1
ATOM 9309 O O . ARG B 1 425 ? 10.094 -31.844 -10.773 1 98.5 425 ARG B O 1
ATOM 9316 N N . VAL B 1 426 ? 11.195 -30.688 -9.25 1 98.81 426 VAL B N 1
ATOM 9317 C CA . VAL B 1 426 ? 11.266 -29.469 -10.047 1 98.81 426 VAL B CA 1
ATOM 9318 C C . VAL B 1 426 ? 12.703 -28.969 -10.094 1 98.81 426 VAL B C 1
ATOM 9320 O O . VAL B 1 426 ? 13.555 -29.438 -9.336 1 98.81 426 VAL B O 1
ATOM 9323 N N . PRO B 1 427 ? 13.023 -28.062 -11.047 1 98.75 427 PRO B N 1
ATOM 9324 C CA . PRO B 1 427 ? 14.375 -27.5 -11.094 1 98.75 427 PRO B CA 1
ATOM 9325 C C . PRO B 1 427 ? 14.703 -26.656 -9.867 1 98.75 427 PRO B C 1
ATOM 9327 O O . PRO B 1 427 ? 13.812 -26.016 -9.297 1 98.75 427 PRO B O 1
ATOM 9330 N N . PHE B 1 428 ? 15.953 -26.672 -9.477 1 98.88 428 PHE B N 1
ATOM 9331 C CA . PHE B 1 428 ? 16.438 -25.891 -8.352 1 98.88 428 PHE B CA 1
ATOM 9332 C C . PHE B 1 428 ? 17.844 -25.391 -8.609 1 98.88 428 PHE B C 1
ATOM 9334 O O . PHE B 1 428 ? 18.75 -26.172 -8.883 1 98.88 428 PHE B O 1
ATOM 9341 N N . VAL B 1 429 ? 18.031 -24.109 -8.609 1 98.88 429 VAL B N 1
ATOM 9342 C CA . VAL B 1 429 ? 19.328 -23.453 -8.742 1 98.88 429 VAL B CA 1
ATOM 9343 C C . VAL B 1 429 ? 19.562 -22.516 -7.566 1 98.88 429 VAL B C 1
ATOM 9345 O O . VAL B 1 429 ? 18.672 -21.766 -7.172 1 98.88 429 VAL B O 1
ATOM 9348 N N . LEU B 1 430 ? 20.703 -22.594 -6.898 1 98.81 430 LEU B N 1
ATOM 9349 C CA . LEU B 1 430 ? 21.125 -21.656 -5.867 1 98.81 430 LEU B CA 1
ATOM 9350 C C . LEU B 1 430 ? 22.5 -21.078 -6.195 1 98.81 430 LEU B C 1
ATOM 9352 O O . LEU B 1 430 ? 23.438 -21.828 -6.484 1 98.81 430 LEU B O 1
ATOM 9356 N N . SER B 1 431 ? 22.625 -19.781 -6.258 1 98.69 431 SER B N 1
ATOM 9357 C CA . SER B 1 431 ? 23.891 -19.109 -6.523 1 98.69 431 SER B CA 1
ATOM 9358 C C . SER B 1 431 ? 24.219 -18.094 -5.434 1 98.69 431 SER B C 1
ATOM 9360 O O . SER B 1 431 ? 23.328 -17.406 -4.934 1 98.69 431 SER B O 1
ATOM 9362 N N . TRP B 1 432 ? 25.422 -18.047 -5 1 98.5 432 TRP B N 1
ATOM 9363 C CA . TRP B 1 432 ? 25.969 -17.109 -4.023 1 98.5 432 TRP B CA 1
ATOM 9364 C C . TRP B 1 432 ? 27.484 -16.984 -4.188 1 98.5 432 TRP B C 1
ATOM 9366 O O . TRP B 1 432 ? 28.25 -17.672 -3.512 1 98.5 432 TRP B O 1
ATOM 9376 N N . PRO B 1 433 ? 27.906 -16.047 -5.051 1 97.81 433 PRO B N 1
ATOM 9377 C CA . PRO B 1 433 ? 29.328 -15.961 -5.395 1 97.81 433 PRO B CA 1
ATOM 9378 C C . PRO B 1 433 ? 30.219 -15.812 -4.168 1 97.81 433 PRO B C 1
ATOM 9380 O O . PRO B 1 433 ? 31.234 -16.516 -4.047 1 97.81 433 PRO B O 1
ATOM 9383 N N . ARG B 1 434 ? 29.875 -14.984 -3.246 1 97 434 ARG B N 1
ATOM 9384 C CA . ARG B 1 434 ? 30.688 -14.812 -2.047 1 97 434 ARG B CA 1
ATOM 9385 C C . ARG B 1 434 ? 30.734 -16.109 -1.234 1 97 434 ARG B C 1
ATOM 9387 O O . ARG B 1 434 ? 31.797 -16.484 -0.723 1 97 434 ARG B O 1
ATOM 9394 N N . GLY B 1 435 ? 29.578 -16.734 -1.097 1 96.44 435 GLY B N 1
ATOM 9395 C CA . GLY B 1 435 ? 29.547 -18 -0.385 1 96.44 435 GLY B CA 1
ATOM 9396 C C . GLY B 1 435 ? 30.438 -19.062 -0.998 1 96.44 435 GLY B C 1
ATOM 9397 O O . GLY B 1 435 ? 31.078 -19.828 -0.28 1 96.44 435 GLY B O 1
ATOM 9398 N N . ALA B 1 436 ? 30.453 -19.078 -2.307 1 97.19 436 ALA B N 1
ATOM 9399 C CA . ALA B 1 436 ? 31.328 -20.016 -3.002 1 97.19 436 ALA B CA 1
ATOM 9400 C C . ALA B 1 436 ? 32.781 -19.719 -2.709 1 97.19 436 ALA B C 1
ATOM 9402 O O . ALA B 1 436 ? 33.594 -20.625 -2.418 1 97.19 436 ALA B O 1
ATOM 9403 N N . ARG B 1 437 ? 33.094 -18.469 -2.756 1 96 437 ARG B N 1
ATOM 9404 C CA . ARG B 1 437 ? 34.469 -18.047 -2.506 1 96 437 ARG B CA 1
ATOM 9405 C C . ARG B 1 437 ? 34.875 -18.359 -1.069 1 96 437 ARG B C 1
ATOM 9407 O O . ARG B 1 437 ? 36.031 -18.719 -0.812 1 96 437 ARG B O 1
ATOM 9414 N N . GLU B 1 438 ? 33.938 -18.281 -0.166 1 95.56 438 GLU B N 1
ATOM 9415 C CA . GLU B 1 438 ? 34.25 -18.438 1.252 1 95.56 438 GLU B CA 1
ATOM 9416 C C . GLU B 1 438 ? 34.094 -19.906 1.681 1 95.56 438 GLU B C 1
ATOM 9418 O O . GLU B 1 438 ? 34.219 -20.219 2.863 1 95.56 438 GLU B O 1
ATOM 9423 N N . GLY B 1 439 ? 33.719 -20.781 0.817 1 94.81 439 GLY B N 1
ATOM 9424 C CA . GLY B 1 439 ? 33.656 -22.203 1.084 1 94.81 439 GLY B CA 1
ATOM 9425 C C . GLY B 1 439 ? 32.344 -22.641 1.722 1 94.81 439 GLY B C 1
ATOM 9426 O O . GLY B 1 439 ? 32.25 -23.766 2.229 1 94.81 439 GLY B O 1
ATOM 9427 N N . LEU B 1 440 ? 31.375 -21.781 1.713 1 94.81 440 LEU B N 1
ATOM 9428 C CA . LEU B 1 440 ? 30.062 -22.109 2.273 1 94.81 440 LEU B CA 1
ATOM 9429 C C . LEU B 1 440 ? 29.203 -22.844 1.257 1 94.81 440 LEU B C 1
ATOM 9431 O O . LEU B 1 440 ? 28.219 -23.469 1.621 1 94.81 440 LEU B O 1
ATOM 9435 N N . LEU B 1 441 ? 29.594 -22.766 0.031 1 94.5 441 LEU B N 1
ATOM 9436 C CA . LEU B 1 441 ? 28.938 -23.422 -1.105 1 94.5 441 LEU B CA 1
ATOM 9437 C C . LEU B 1 441 ? 29.984 -23.922 -2.107 1 94.5 441 LEU B C 1
ATOM 9439 O O . LEU B 1 441 ? 30.906 -23.172 -2.473 1 94.5 441 LEU B O 1
ATOM 9443 N N . ALA B 1 442 ? 29.953 -25.141 -2.459 1 97.38 442 ALA B N 1
ATOM 9444 C CA . ALA B 1 442 ? 30.781 -25.672 -3.539 1 97.38 442 ALA B CA 1
ATOM 9445 C C . ALA B 1 442 ? 29.984 -25.812 -4.828 1 97.38 442 ALA B C 1
ATOM 9447 O O . ALA B 1 442 ? 29.047 -26.609 -4.91 1 97.38 442 ALA B O 1
ATOM 9448 N N . PRO B 1 443 ? 30.281 -25.047 -5.891 1 97.56 443 PRO B N 1
ATOM 9449 C CA . PRO B 1 443 ? 29.5 -25.109 -7.125 1 97.56 443 PRO B CA 1
ATOM 9450 C C . PRO B 1 443 ? 29.422 -26.531 -7.703 1 97.56 443 PRO B C 1
ATOM 9452 O O . PRO B 1 443 ? 30.391 -27.281 -7.598 1 97.56 443 PRO B O 1
ATOM 9455 N N . GLY B 1 444 ? 28.297 -26.891 -8.289 1 97.5 444 GLY B N 1
ATOM 9456 C CA . GLY B 1 444 ? 28.141 -28.188 -8.906 1 97.5 444 GLY B CA 1
ATOM 9457 C C . GLY B 1 444 ? 26.766 -28.812 -8.656 1 97.5 444 GLY B C 1
ATOM 9458 O O . GLY B 1 444 ? 25.844 -28.109 -8.234 1 97.5 444 GLY B O 1
ATOM 9459 N N . VAL B 1 445 ? 26.625 -30.078 -8.938 1 97.25 445 VAL B N 1
ATOM 9460 C CA . VAL B 1 445 ? 25.375 -30.812 -8.859 1 97.25 445 VAL B CA 1
ATOM 9461 C C . VAL B 1 445 ? 25.281 -31.531 -7.516 1 97.25 445 VAL B C 1
ATOM 9463 O O . VAL B 1 445 ? 26.297 -32 -6.984 1 97.25 445 VAL B O 1
ATOM 9466 N N . ARG B 1 446 ? 24.141 -31.469 -6.902 1 97.81 446 ARG B N 1
ATOM 9467 C CA . ARG B 1 446 ? 23.812 -32.25 -5.715 1 97.81 446 ARG B CA 1
ATOM 9468 C C . ARG B 1 446 ? 22.703 -33.25 -6.004 1 97.81 446 ARG B C 1
ATOM 9470 O O . ARG B 1 446 ? 21.703 -32.906 -6.617 1 97.81 446 ARG B O 1
ATOM 9477 N N . THR B 1 447 ? 22.844 -34.469 -5.566 1 96.31 447 THR B N 1
ATOM 9478 C CA . THR B 1 447 ? 21.891 -35.531 -5.887 1 96.31 447 THR B CA 1
ATOM 9479 C C . THR B 1 447 ? 21.094 -35.938 -4.652 1 96.31 447 THR B C 1
ATOM 9481 O O . THR B 1 447 ? 20.297 -36.875 -4.695 1 96.31 447 THR B O 1
ATOM 9484 N N . GLN B 1 448 ? 21.375 -35.25 -3.539 1 96.75 448 GLN B N 1
ATOM 9485 C CA . GLN B 1 448 ? 20.703 -35.562 -2.285 1 96.75 448 GLN B CA 1
ATOM 9486 C C . GLN B 1 448 ? 19.219 -35.188 -2.354 1 96.75 448 GLN B C 1
ATOM 9488 O O . GLN B 1 448 ? 18.859 -34.156 -2.949 1 96.75 448 GLN B O 1
ATOM 9493 N N . TYR B 1 449 ? 18.328 -36.031 -1.684 1 97.62 449 TYR B N 1
ATOM 9494 C CA . TYR B 1 449 ? 16.906 -35.688 -1.542 1 97.62 449 TYR B CA 1
ATOM 9495 C C . TYR B 1 449 ? 16.719 -34.5 -0.624 1 97.62 449 TYR B C 1
ATOM 9497 O O . TYR B 1 449 ? 17.156 -34.5 0.528 1 97.62 449 TYR B O 1
ATOM 9505 N N . GLN B 1 450 ? 16.219 -33.438 -1.166 1 98.31 450 GLN B N 1
ATOM 9506 C CA . GLN B 1 450 ? 15.82 -32.281 -0.386 1 98.31 450 GLN B CA 1
ATOM 9507 C C . GLN B 1 450 ? 14.375 -31.891 -0.682 1 98.31 450 GLN B C 1
ATOM 9509 O O . GLN B 1 450 ? 13.812 -32.281 -1.702 1 98.31 450 GLN B O 1
ATOM 9514 N N . TYR B 1 451 ? 13.727 -31.203 0.217 1 98.62 451 TYR B N 1
ATOM 9515 C CA . TYR B 1 451 ? 12.297 -30.906 0.144 1 98.62 451 TYR B CA 1
ATOM 9516 C C . TYR B 1 451 ? 12.047 -29.422 0.39 1 98.62 451 TYR B C 1
ATOM 9518 O O . TYR B 1 451 ? 12.867 -28.734 1.005 1 98.62 451 TYR B O 1
ATOM 9526 N N . VAL B 1 452 ? 10.969 -28.938 -0.113 1 98.81 452 VAL B N 1
ATOM 9527 C CA . VAL B 1 452 ? 10.633 -27.516 -0.118 1 98.81 452 VAL B CA 1
ATOM 9528 C C . VAL B 1 452 ? 10.656 -26.969 1.31 1 98.81 452 VAL B C 1
ATOM 9530 O O . VAL B 1 452 ? 11.039 -25.828 1.534 1 98.81 452 VAL B O 1
ATOM 9533 N N . THR B 1 453 ? 10.336 -27.703 2.336 1 98.75 453 THR B N 1
ATOM 9534 C CA . THR B 1 453 ? 10.32 -27.234 3.717 1 98.75 453 THR B CA 1
ATOM 9535 C C . THR B 1 453 ? 11.734 -26.891 4.184 1 98.75 453 THR B C 1
ATOM 9537 O O . THR B 1 453 ? 11.914 -26.234 5.211 1 98.75 453 THR B O 1
ATOM 9540 N N . ASP B 1 454 ? 12.781 -27.344 3.488 1 98.81 454 ASP B N 1
ATOM 9541 C CA . ASP B 1 454 ? 14.172 -27.156 3.895 1 98.81 454 ASP B CA 1
ATOM 9542 C C . ASP B 1 454 ? 14.672 -25.766 3.512 1 98.81 454 ASP B C 1
ATOM 9544 O O . ASP B 1 454 ? 15.711 -25.312 3.996 1 98.81 454 ASP B O 1
ATOM 9548 N N . ILE B 1 455 ? 13.953 -25.062 2.654 1 98.81 455 ILE B N 1
ATOM 9549 C CA . ILE B 1 455 ? 14.445 -23.812 2.086 1 98.81 455 ILE B CA 1
ATOM 9550 C C . ILE B 1 455 ? 14.555 -22.75 3.182 1 98.81 455 ILE B C 1
ATOM 9552 O O . ILE B 1 455 ? 15.609 -22.141 3.352 1 98.81 455 ILE B O 1
ATOM 9556 N N . ALA B 1 456 ? 13.5 -22.562 3.975 1 98.69 456 ALA B N 1
ATOM 9557 C CA . ALA B 1 456 ? 13.477 -21.516 4.977 1 98.69 456 ALA B CA 1
ATOM 9558 C C . ALA B 1 456 ? 14.594 -21.688 5.996 1 98.69 456 ALA B C 1
ATOM 9560 O O . ALA B 1 456 ? 15.391 -20.766 6.223 1 98.69 456 ALA B O 1
ATOM 9561 N N . PRO B 1 457 ? 14.75 -22.875 6.582 1 98.38 457 PRO B N 1
ATOM 9562 C CA . PRO B 1 457 ? 15.844 -23.016 7.539 1 98.38 457 PRO B CA 1
ATOM 9563 C C . PRO B 1 457 ? 17.219 -22.891 6.887 1 98.38 457 PRO B C 1
ATOM 9565 O O . PRO B 1 457 ? 18.172 -22.422 7.52 1 98.38 457 PRO B O 1
ATOM 9568 N N . THR B 1 458 ? 17.375 -23.344 5.637 1 98.69 458 THR B N 1
ATOM 9569 C CA . THR B 1 458 ? 18.641 -23.219 4.93 1 98.69 458 THR B CA 1
ATOM 9570 C C . THR B 1 458 ? 19.016 -21.75 4.734 1 98.69 458 THR B C 1
ATOM 9572 O O . THR B 1 458 ? 20.141 -21.344 5.016 1 98.69 458 THR B O 1
ATOM 9575 N N . LEU B 1 459 ? 18.047 -20.953 4.301 1 98.69 459 LEU B N 1
ATOM 9576 C CA . LEU B 1 459 ? 18.312 -19.531 4.055 1 98.69 459 LEU B CA 1
ATOM 9577 C C . LEU B 1 459 ? 18.594 -18.797 5.359 1 98.69 459 LEU B C 1
ATOM 9579 O O . LEU B 1 459 ? 19.438 -17.906 5.398 1 98.69 459 LEU B O 1
ATOM 9583 N N . LEU B 1 460 ? 17.891 -19.125 6.438 1 97.88 460 LEU B N 1
ATOM 9584 C CA . LEU B 1 460 ? 18.203 -18.562 7.742 1 97.88 460 LEU B CA 1
ATOM 9585 C C . LEU B 1 460 ? 19.625 -18.891 8.156 1 97.88 460 LEU B C 1
ATOM 9587 O O . LEU B 1 460 ? 20.359 -18 8.609 1 97.88 460 LEU B O 1
ATOM 9591 N N . SER B 1 461 ? 20.016 -20.125 7.918 1 97.12 461 SER B N 1
ATOM 9592 C CA . SER B 1 461 ? 21.359 -20.562 8.273 1 97.12 461 SER B CA 1
ATOM 9593 C C . SER B 1 461 ? 22.422 -19.812 7.457 1 97.12 461 SER B C 1
ATOM 9595 O O . SER B 1 461 ? 23.438 -19.391 7.996 1 97.12 461 SER B O 1
ATOM 9597 N N . LEU B 1 462 ? 22.203 -19.719 6.203 1 97 462 LEU B N 1
ATOM 9598 C CA . LEU B 1 462 ? 23.141 -19.016 5.34 1 97 462 LEU B CA 1
ATOM 9599 C C . LEU B 1 462 ? 23.25 -17.547 5.73 1 97 462 LEU B C 1
ATOM 9601 O O . LEU B 1 462 ? 24.312 -16.938 5.559 1 97 462 LEU B O 1
ATOM 9605 N N . ALA B 1 463 ? 22.188 -17 6.254 1 96.38 463 ALA B N 1
ATOM 9606 C CA . ALA B 1 463 ? 22.172 -15.609 6.703 1 96.38 463 ALA B CA 1
ATOM 9607 C C . ALA B 1 463 ? 22.812 -15.469 8.078 1 96.38 463 ALA B C 1
ATOM 9609 O O . ALA B 1 463 ? 22.938 -14.359 8.602 1 96.38 463 ALA B O 1
ATOM 9610 N N . GLY B 1 464 ? 23.172 -16.547 8.703 1 94.88 464 GLY B N 1
ATOM 9611 C CA . GLY B 1 464 ? 23.766 -16.531 10.031 1 94.88 464 GLY B CA 1
ATOM 9612 C C . GLY B 1 464 ? 22.766 -16.312 11.141 1 94.88 464 GLY B C 1
ATOM 9613 O O . GLY B 1 464 ? 23.094 -15.727 12.18 1 94.88 464 GLY B O 1
ATOM 9614 N N . LEU B 1 465 ? 21.531 -16.75 10.898 1 95.44 465 LEU B N 1
ATOM 9615 C CA . LEU B 1 465 ? 20.453 -16.469 11.852 1 95.44 465 LEU B CA 1
ATOM 9616 C C . LEU B 1 465 ? 19.922 -17.766 12.445 1 95.44 465 LEU B C 1
ATOM 9618 O O . LEU B 1 465 ? 19.812 -18.781 11.742 1 95.44 465 LEU B O 1
ATOM 9622 N N . ASP B 1 466 ? 19.531 -17.688 13.695 1 92.75 466 ASP B N 1
ATOM 9623 C CA . ASP B 1 466 ? 18.844 -18.797 14.359 1 92.75 466 ASP B CA 1
ATOM 9624 C C . ASP B 1 466 ? 17.344 -18.547 14.406 1 92.75 466 ASP B C 1
ATOM 9626 O O . ASP B 1 466 ? 16.891 -17.406 14.594 1 92.75 466 ASP B O 1
ATOM 9630 N N . ARG B 1 467 ? 16.656 -19.562 14.156 1 94.75 467 ARG B N 1
ATOM 9631 C CA . ARG B 1 467 ? 15.219 -19.469 14.359 1 94.75 467 ARG B CA 1
ATOM 9632 C C . ARG B 1 467 ? 14.875 -19.312 15.836 1 94.75 467 ARG B C 1
ATOM 9634 O O . ARG B 1 467 ? 15.297 -20.125 16.656 1 94.75 467 ARG B O 1
ATOM 9641 N N . PRO B 1 468 ? 14.055 -18.328 16.219 1 95.81 468 PRO B N 1
ATOM 9642 C CA . PRO B 1 468 ? 13.711 -18.156 17.641 1 95.81 468 PRO B CA 1
ATOM 9643 C C . PRO B 1 468 ? 12.68 -19.156 18.125 1 95.81 468 PRO B C 1
ATOM 9645 O O . PRO B 1 468 ? 11.945 -19.75 17.328 1 95.81 468 PRO B O 1
ATOM 9648 N N . ALA B 1 469 ? 12.625 -19.312 19.438 1 94.88 469 ALA B N 1
ATOM 9649 C CA . ALA B 1 469 ? 11.641 -20.188 20.047 1 94.88 469 ALA B CA 1
ATOM 9650 C C . ALA B 1 469 ? 10.305 -19.469 20.25 1 94.88 469 ALA B C 1
ATOM 9652 O O . ALA B 1 469 ? 9.25 -20.109 20.281 1 94.88 469 ALA B O 1
ATOM 9653 N N . GLU B 1 470 ? 10.453 -18.188 20.438 1 94.19 470 GLU B N 1
ATOM 9654 C CA . GLU B 1 470 ? 9.273 -17.359 20.688 1 94.19 470 GLU B CA 1
ATOM 9655 C C . GLU B 1 470 ? 9.312 -16.078 19.844 1 94.19 470 GLU B C 1
ATOM 9657 O O . GLU B 1 470 ? 10.383 -15.578 19.516 1 94.19 470 GLU B O 1
ATOM 9662 N N . ARG B 1 471 ? 8.211 -15.641 19.531 1 92.38 471 ARG B N 1
ATOM 9663 C CA . ARG B 1 471 ? 8.055 -14.383 18.797 1 92.38 471 ARG B CA 1
ATOM 9664 C C . ARG B 1 471 ? 6.836 -13.609 19.312 1 92.38 471 ARG B C 1
ATOM 9666 O O . ARG B 1 471 ? 5.719 -14.125 19.281 1 92.38 471 ARG B O 1
ATOM 9673 N N . ARG B 1 472 ? 7.039 -12.406 19.797 1 86.75 472 ARG B N 1
ATOM 9674 C CA . ARG B 1 472 ? 5.98 -11.516 20.281 1 86.75 472 ARG B CA 1
ATOM 9675 C C . ARG B 1 472 ? 5.145 -12.195 21.359 1 86.75 472 ARG B C 1
ATOM 9677 O O . ARG B 1 472 ? 3.912 -12.203 21.281 1 86.75 472 ARG B O 1
ATOM 9684 N N . GLY B 1 473 ? 5.738 -12.914 22.125 1 86.5 473 GLY B N 1
ATOM 9685 C CA . GLY B 1 473 ? 5.102 -13.531 23.266 1 86.5 473 GLY B CA 1
ATOM 9686 C C . GLY B 1 473 ? 4.469 -14.875 22.953 1 86.5 473 GLY B C 1
ATOM 9687 O O . GLY B 1 473 ? 3.859 -15.5 23.828 1 86.5 473 GLY B O 1
ATOM 9688 N N . THR B 1 474 ? 4.641 -15.359 21.719 1 91.19 474 THR B N 1
ATOM 9689 C CA . THR B 1 474 ? 4.039 -16.609 21.297 1 91.19 474 THR B CA 1
ATOM 9690 C C . THR B 1 474 ? 5.113 -17.672 21.031 1 91.19 474 THR B C 1
ATOM 9692 O O . THR B 1 474 ? 6.086 -17.406 20.328 1 91.19 474 THR B O 1
ATOM 9695 N N . THR B 1 475 ? 4.918 -18.844 21.656 1 94.31 475 THR B N 1
ATOM 9696 C CA . THR B 1 475 ? 5.812 -19.969 21.375 1 94.31 475 THR B CA 1
ATOM 9697 C C . THR B 1 475 ? 5.621 -20.453 19.938 1 94.31 475 THR B C 1
ATOM 9699 O O . THR B 1 475 ? 4.492 -20.734 19.516 1 94.31 475 THR B O 1
ATOM 9702 N N . LEU B 1 476 ? 6.688 -20.625 19.203 1 96.62 476 LEU B N 1
ATOM 9703 C CA . LEU B 1 476 ? 6.602 -20.969 17.797 1 96.62 476 LEU B CA 1
ATOM 9704 C C . LEU B 1 476 ? 6.562 -22.484 17.594 1 96.62 476 LEU B C 1
ATOM 9706 O O . LEU B 1 476 ? 7.191 -23.219 18.359 1 96.62 476 LEU B O 1
ATOM 9710 N N . GLN B 1 477 ? 5.898 -22.969 16.578 1 96.19 477 GLN B N 1
ATOM 9711 C CA . GLN B 1 477 ? 5.895 -24.375 16.188 1 96.19 477 GLN B CA 1
ATOM 9712 C C . GLN B 1 477 ? 7.262 -24.812 15.664 1 96.19 477 GLN B C 1
ATOM 9714 O O . GLN B 1 477 ? 7.934 -24.047 14.969 1 96.19 477 GLN B O 1
ATOM 9719 N N . GLU B 1 478 ? 7.578 -26 15.992 1 95.06 478 GLU B N 1
ATOM 9720 C CA . GLU B 1 478 ? 8.82 -26.547 15.453 1 95.06 478 GLU B CA 1
ATOM 9721 C C . GLU B 1 478 ? 8.758 -26.672 13.93 1 95.06 478 GLU B C 1
ATOM 9723 O O . GLU B 1 478 ? 7.711 -27 13.375 1 95.06 478 GLU B O 1
ATOM 9728 N N . PRO B 1 479 ? 9.875 -26.422 13.203 1 95.56 479 PRO B N 1
ATOM 9729 C CA . PRO B 1 479 ? 9.891 -26.609 11.75 1 95.56 479 PRO B CA 1
ATOM 9730 C C . PRO B 1 479 ? 9.93 -28.078 11.328 1 95.56 479 PRO B C 1
ATOM 9732 O O . PRO B 1 479 ? 10.367 -28.922 12.102 1 95.56 479 PRO B O 1
ATOM 9735 N N . ASP B 1 480 ? 9.438 -28.344 10.18 1 97.56 480 ASP B N 1
ATOM 9736 C CA . ASP B 1 480 ? 9.555 -29.656 9.57 1 97.56 480 ASP B CA 1
ATOM 9737 C C . ASP B 1 480 ? 10.797 -29.75 8.68 1 97.56 480 ASP B C 1
ATOM 9739 O O . ASP B 1 480 ? 11.367 -30.828 8.508 1 97.56 480 ASP B O 1
ATOM 9743 N N . GLY B 1 481 ? 11.164 -28.609 8.102 1 97.75 481 GLY B N 1
ATOM 9744 C CA . GLY B 1 481 ? 12.344 -28.562 7.254 1 97.75 481 GLY B CA 1
ATOM 9745 C C . GLY B 1 481 ? 13.648 -28.578 8.031 1 97.75 481 GLY B C 1
ATOM 9746 O O . GLY B 1 481 ? 13.68 -28.156 9.195 1 97.75 481 GLY B O 1
ATOM 9747 N N . ILE B 1 482 ? 14.656 -29.062 7.371 1 97.31 482 ILE B N 1
ATOM 9748 C CA . ILE B 1 482 ? 16.016 -29.094 7.922 1 97.31 482 ILE B CA 1
ATOM 9749 C C . ILE B 1 482 ? 16.969 -28.406 6.957 1 97.31 482 ILE B C 1
ATOM 9751 O O . ILE B 1 482 ? 16.938 -28.656 5.75 1 97.31 482 ILE B O 1
ATOM 9755 N N . SER B 1 483 ? 17.844 -27.562 7.523 1 98.44 483 SER B N 1
ATOM 9756 C CA . SER B 1 483 ? 18.812 -26.859 6.691 1 98.44 483 SER B CA 1
ATOM 9757 C C . SER B 1 483 ? 19.703 -27.844 5.918 1 98.44 483 SER B C 1
ATOM 9759 O O . SER B 1 483 ? 20.172 -28.828 6.48 1 98.44 483 SER B O 1
ATOM 9761 N N . PHE B 1 484 ? 19.906 -27.547 4.652 1 98.5 484 PHE B N 1
ATOM 9762 C CA . PHE B 1 484 ? 20.812 -28.391 3.875 1 98.5 484 PHE B CA 1
ATOM 9763 C C . PHE B 1 484 ? 22.109 -27.656 3.568 1 98.5 484 PHE B C 1
ATOM 9765 O O . PHE B 1 484 ? 22.75 -27.938 2.557 1 98.5 484 PHE B O 1
ATOM 9772 N N . THR B 1 485 ? 22.516 -26.719 4.387 1 98.31 485 THR B N 1
ATOM 9773 C CA . THR B 1 485 ? 23.781 -26.016 4.234 1 98.31 485 THR B CA 1
ATOM 9774 C C . THR B 1 485 ? 24.938 -27 4.172 1 98.31 485 THR B C 1
ATOM 9776 O O . THR B 1 485 ? 25.906 -26.797 3.428 1 98.31 485 THR B O 1
ATOM 9779 N N . PRO B 1 486 ? 24.938 -28.156 4.938 1 98.06 486 PRO B N 1
ATOM 9780 C CA . PRO B 1 486 ? 26.031 -29.125 4.777 1 98.06 486 PRO B CA 1
ATOM 9781 C C . PRO B 1 486 ? 26.094 -29.719 3.369 1 98.06 486 PRO B C 1
ATOM 9783 O O . PRO B 1 486 ? 27.188 -29.969 2.85 1 98.06 486 PRO B O 1
ATOM 9786 N N . VAL B 1 487 ? 24.922 -29.953 2.795 1 98.12 487 VAL B N 1
ATOM 9787 C CA . VAL B 1 487 ? 24.828 -30.5 1.443 1 98.12 487 VAL B CA 1
ATOM 9788 C C . VAL B 1 487 ? 25.375 -29.484 0.442 1 98.12 487 VAL B C 1
ATOM 9790 O O . VAL B 1 487 ? 26 -29.859 -0.556 1 98.12 487 VAL B O 1
ATOM 9793 N N . LEU B 1 488 ? 25.188 -28.188 0.697 1 98.44 488 LEU B N 1
ATOM 9794 C CA . LEU B 1 488 ? 25.688 -27.125 -0.178 1 98.44 488 LEU B CA 1
ATOM 9795 C C . LEU B 1 488 ? 27.219 -27.062 -0.137 1 98.44 488 LEU B C 1
ATOM 9797 O O . LEU B 1 488 ? 27.859 -26.844 -1.165 1 98.44 488 LEU B O 1
ATOM 9801 N N . ALA B 1 489 ? 27.75 -27.25 1.011 1 97.38 489 ALA B N 1
ATOM 9802 C CA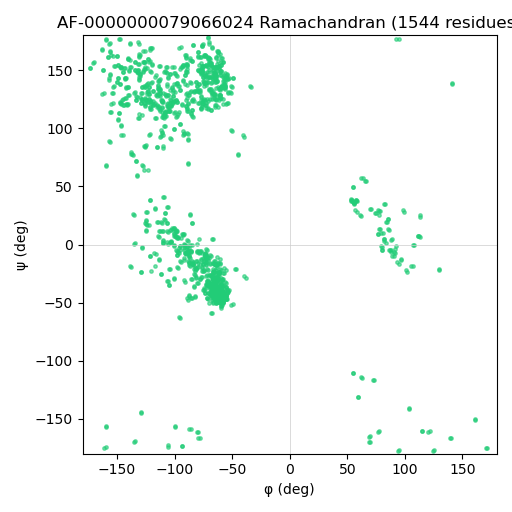 . ALA B 1 489 ? 29.188 -27.094 1.229 1 97.38 489 ALA B CA 1
ATOM 9803 C C . ALA B 1 489 ? 29.953 -28.344 0.767 1 97.38 489 ALA B C 1
ATOM 9805 O O . ALA B 1 489 ? 31.094 -28.25 0.306 1 97.38 489 ALA B O 1
ATOM 9806 N N . ASP B 1 490 ? 29.297 -29.5 0.916 1 97.19 490 ASP B N 1
ATOM 9807 C CA . ASP B 1 490 ? 29.953 -30.781 0.637 1 97.19 490 ASP B CA 1
ATOM 9808 C C . ASP B 1 490 ? 29.078 -31.656 -0.254 1 97.19 490 ASP B C 1
ATOM 9810 O O . ASP B 1 490 ? 28.109 -32.25 0.214 1 97.19 490 ASP B O 1
ATOM 9814 N N . PRO B 1 491 ? 29.484 -31.828 -1.534 1 96.12 491 PRO B N 1
ATOM 9815 C CA . PRO B 1 491 ? 28.688 -32.625 -2.467 1 96.12 491 PRO B CA 1
ATOM 9816 C C . PRO B 1 491 ? 28.531 -34.062 -2.01 1 96.12 491 PRO B C 1
ATOM 9818 O O . PRO B 1 491 ? 27.625 -34.781 -2.48 1 96.12 491 PRO B O 1
ATOM 9821 N N . ASP B 1 492 ? 29.375 -34.5 -1.055 1 96.44 492 ASP B N 1
ATOM 9822 C CA . ASP B 1 492 ? 29.344 -35.906 -0.648 1 96.44 492 ASP B CA 1
ATOM 9823 C C . ASP B 1 492 ? 28.578 -36.094 0.657 1 96.44 492 ASP B C 1
ATOM 9825 O O . ASP B 1 492 ? 28.406 -37.188 1.144 1 96.44 492 ASP B O 1
ATOM 9829 N N . HIS B 1 493 ? 28.094 -34.969 1.171 1 97.12 493 HIS B N 1
ATOM 9830 C CA . HIS B 1 493 ? 27.297 -35.062 2.398 1 97.12 493 HIS B CA 1
ATOM 9831 C C . HIS B 1 493 ? 26 -35.844 2.164 1 97.12 493 HIS B C 1
ATOM 9833 O O . HIS B 1 493 ? 25.406 -35.75 1.089 1 97.12 493 HIS B O 1
ATOM 9839 N N . ALA B 1 494 ? 25.516 -36.562 3.193 1 96.75 494 ALA B N 1
ATOM 9840 C CA . ALA B 1 494 ? 24.219 -37.219 3.102 1 96.75 494 ALA B CA 1
ATOM 9841 C C . ALA B 1 494 ? 23.078 -36.188 3.105 1 96.75 494 ALA B C 1
ATOM 9843 O O . ALA B 1 494 ? 23.266 -35.062 3.555 1 96.75 494 ALA B O 1
ATOM 9844 N N . SER B 1 495 ? 21.953 -36.656 2.529 1 97.5 495 SER B N 1
ATOM 9845 C CA . SER B 1 495 ? 20.781 -35.812 2.605 1 97.5 495 SER B CA 1
ATOM 9846 C C . SER B 1 495 ? 20.469 -35.438 4.047 1 97.5 495 SER B C 1
ATOM 9848 O O . SER B 1 495 ? 20.656 -36.219 4.965 1 97.5 495 SER B O 1
ATOM 9850 N N . THR B 1 496 ? 20.016 -34.25 4.238 1 97.62 496 THR B N 1
ATOM 9851 C CA . THR B 1 496 ? 19.578 -33.812 5.562 1 97.62 496 THR B CA 1
ATOM 9852 C C . THR B 1 496 ? 18.078 -34.094 5.758 1 97.62 496 THR B C 1
ATOM 9854 O O . THR B 1 496 ? 17.531 -33.812 6.824 1 97.62 496 THR B O 1
ATOM 9857 N N . HIS B 1 497 ? 17.438 -34.625 4.742 1 97.69 497 HIS B N 1
ATOM 9858 C CA . HIS B 1 497 ? 16 -34.875 4.754 1 97.69 497 HIS B CA 1
ATOM 9859 C C . HIS B 1 497 ? 15.695 -36.344 4.449 1 97.69 497 HIS B C 1
ATOM 9861 O O . HIS B 1 497 ? 15.281 -36.688 3.338 1 97.69 497 HIS B O 1
ATOM 9867 N N . PRO B 1 498 ? 15.695 -37.25 5.391 1 95.38 498 PRO B N 1
ATOM 9868 C CA . PRO B 1 498 ? 15.703 -38.688 5.148 1 95.38 498 PRO B CA 1
ATOM 9869 C C . PRO B 1 498 ? 14.312 -39.25 4.871 1 95.38 498 PRO B C 1
ATOM 9871 O O . PRO B 1 498 ? 14.188 -40.344 4.355 1 95.38 498 PRO B O 1
ATOM 9874 N N . GLU B 1 499 ? 13.25 -38.594 5.254 1 97 499 GLU B N 1
ATOM 9875 C CA . GLU B 1 499 ? 11.898 -39.094 5.02 1 97 499 GLU B CA 1
ATOM 9876 C C . GLU B 1 499 ? 10.914 -37.938 4.797 1 97 499 GLU B C 1
ATOM 9878 O O . GLU B 1 499 ? 11.125 -36.844 5.273 1 97 499 GLU B O 1
ATOM 9883 N N . GLN B 1 500 ? 9.875 -38.219 4.062 1 98.38 500 GLN B N 1
ATOM 9884 C CA . GLN B 1 500 ? 8.883 -37.188 3.738 1 98.38 500 GLN B CA 1
ATOM 9885 C C . GLN B 1 500 ? 7.586 -37.844 3.244 1 98.38 500 GLN B C 1
ATOM 9887 O O . GLN B 1 500 ? 7.613 -38.719 2.408 1 98.38 500 GLN B O 1
ATOM 9892 N N . TYR B 1 501 ? 6.441 -37.438 3.828 1 98.38 501 TYR B N 1
ATOM 9893 C CA . TYR B 1 501 ? 5.145 -37.781 3.26 1 98.38 501 TYR B CA 1
ATOM 9894 C C . TYR B 1 501 ? 4.68 -36.719 2.275 1 98.38 501 TYR B C 1
ATOM 9896 O O . TYR B 1 501 ? 5.191 -35.594 2.277 1 98.38 501 TYR B O 1
ATOM 9904 N N . CYS B 1 502 ? 3.699 -37.062 1.421 1 98.38 502 CYS B N 1
ATOM 9905 C CA . CYS B 1 502 ? 3.006 -36.125 0.553 1 98.38 502 CYS B CA 1
ATOM 9906 C C . CYS B 1 502 ? 1.574 -36.562 0.286 1 98.38 502 CYS B C 1
ATOM 9908 O O . CYS B 1 502 ? 1.296 -37.781 0.249 1 98.38 502 CYS B O 1
ATOM 9910 N N . GLU B 1 503 ? 0.669 -35.656 0.272 1 98.12 503 GLU B N 1
ATOM 9911 C CA . GLU B 1 503 ? -0.722 -35.906 -0.094 1 98.12 503 GLU B CA 1
ATOM 9912 C C . GLU B 1 503 ? -1.282 -34.75 -0.933 1 98.12 503 GLU B C 1
ATOM 9914 O O . GLU B 1 503 ? -1 -33.594 -0.663 1 98.12 503 GLU B O 1
ATOM 9919 N N . MET B 1 504 ? -2.008 -35.125 -2.021 1 96.81 504 MET B N 1
ATOM 9920 C CA . MET B 1 504 ? -2.711 -34.125 -2.836 1 96.81 504 MET B CA 1
ATOM 9921 C C . MET B 1 504 ? -3.973 -34.719 -3.449 1 96.81 504 MET B C 1
ATOM 9923 O O . MET B 1 504 ? -3.893 -35.562 -4.355 1 96.81 504 MET B O 1
ATOM 9927 N N . THR B 1 505 ? -5.129 -34.344 -2.975 1 93 505 THR B N 1
ATOM 9928 C CA . THR B 1 505 ? -6.445 -34.75 -3.447 1 93 505 THR B CA 1
ATOM 9929 C C . THR B 1 505 ? -6.551 -36.281 -3.498 1 93 505 THR B C 1
ATOM 9931 O O . THR B 1 505 ? -7.023 -36.844 -4.488 1 93 505 THR B O 1
ATOM 9934 N N . GLY B 1 506 ? -6.027 -36.906 -2.582 1 94.44 506 GLY B N 1
ATOM 9935 C CA . GLY B 1 506 ? -6.129 -38.344 -2.453 1 94.44 506 GLY B CA 1
ATOM 9936 C C . GLY B 1 506 ? -4.887 -39.062 -2.926 1 94.44 506 GLY B C 1
ATOM 9937 O O . GLY B 1 506 ? -4.668 -40.219 -2.568 1 94.44 506 GLY B O 1
ATOM 9938 N N . ASN B 1 507 ? -4.074 -38.438 -3.785 1 96.62 507 ASN B N 1
ATOM 9939 C CA . ASN B 1 507 ? -2.771 -39 -4.129 1 96.62 507 ASN B CA 1
ATOM 9940 C C . ASN B 1 507 ? -1.805 -38.938 -2.949 1 96.62 507 ASN B C 1
ATOM 9942 O O . ASN B 1 507 ? -1.714 -37.938 -2.271 1 96.62 507 ASN B O 1
ATOM 9946 N N . ARG B 1 508 ? -1.108 -40.031 -2.689 1 97.62 508 ARG B N 1
ATOM 9947 C CA . ARG B 1 508 ? -0.276 -40.156 -1.497 1 97.62 508 ARG B CA 1
ATOM 9948 C C . ARG B 1 508 ? 1.107 -40.688 -1.845 1 97.62 508 ARG B C 1
ATOM 9950 O O . ARG B 1 508 ? 1.257 -41.469 -2.787 1 97.62 508 ARG B O 1
ATOM 9957 N N . SER B 1 509 ? 2.086 -40.25 -1.088 1 98.44 509 SER B N 1
ATOM 9958 C CA . SER B 1 509 ? 3.424 -40.812 -1.214 1 98.44 509 SER B CA 1
ATOM 9959 C C . SER B 1 509 ? 4.195 -40.719 0.098 1 98.44 509 SER B C 1
ATOM 9961 O O . SER B 1 509 ? 3.861 -39.906 0.957 1 98.44 509 SER B O 1
ATOM 9963 N N . TYR B 1 510 ? 5.113 -41.562 0.311 1 98.56 510 TYR B N 1
ATOM 9964 C CA . TYR B 1 510 ? 6.043 -41.562 1.437 1 98.56 510 TYR B CA 1
ATOM 9965 C C . TYR B 1 510 ? 7.441 -41.969 0.986 1 98.56 510 TYR B C 1
ATOM 9967 O O . TYR B 1 510 ? 7.633 -43.062 0.428 1 98.56 510 TYR B O 1
ATOM 9975 N N . TYR B 1 511 ? 8.367 -41.125 1.192 1 98.62 511 TYR B N 1
ATOM 9976 C CA . TYR B 1 511 ? 9.773 -41.344 0.875 1 98.62 511 TYR B CA 1
ATOM 9977 C C . TYR B 1 511 ? 10.562 -41.688 2.133 1 98.62 511 TYR B C 1
ATOM 9979 O O . TYR B 1 511 ? 10.414 -41 3.16 1 98.62 511 TYR B O 1
ATOM 9987 N N . ARG B 1 512 ? 11.406 -42.656 2.059 1 98 512 ARG B N 1
ATOM 9988 C CA . ARG B 1 512 ? 12.344 -42.969 3.135 1 98 512 ARG B CA 1
ATOM 9989 C C . ARG B 1 512 ? 13.578 -43.688 2.598 1 98 512 ARG B C 1
ATOM 9991 O O . ARG B 1 512 ? 13.461 -44.781 2.037 1 98 512 ARG B O 1
ATOM 9998 N N . GLY B 1 513 ? 14.711 -43.125 2.797 1 93.88 513 GLY B N 1
ATOM 9999 C CA . GLY B 1 513 ? 15.984 -43.781 2.525 1 93.88 513 GLY B CA 1
ATOM 10000 C C . GLY B 1 513 ? 16.141 -44.219 1.08 1 93.88 513 GLY B C 1
ATOM 10001 O O . GLY B 1 513 ? 16.672 -45.281 0.805 1 93.88 513 GLY B O 1
ATOM 10002 N N . GLY B 1 514 ? 15.562 -43.625 0.189 1 95.88 514 GLY B N 1
ATOM 10003 C CA . GLY B 1 514 ? 15.703 -43.938 -1.225 1 95.88 514 GLY B CA 1
ATOM 10004 C C . GLY B 1 514 ? 14.492 -44.625 -1.808 1 95.88 514 GLY B C 1
ATOM 10005 O O . GLY B 1 514 ? 14.328 -44.688 -3.029 1 95.88 514 GLY B O 1
ATOM 10006 N N . HIS B 1 515 ? 13.664 -45.188 -0.915 1 98.12 515 HIS B N 1
ATOM 10007 C CA . HIS B 1 515 ? 12.43 -45.812 -1.368 1 98.12 515 HIS B CA 1
ATOM 10008 C C . HIS B 1 515 ? 11.266 -44.812 -1.314 1 98.12 515 HIS B C 1
ATOM 10010 O O . HIS B 1 515 ? 11.172 -44 -0.393 1 98.12 515 HIS B O 1
ATOM 10016 N N . LYS B 1 516 ? 10.422 -44.938 -2.348 1 98.62 516 LYS B N 1
ATOM 10017 C CA . LYS B 1 516 ? 9.242 -44.062 -2.412 1 98.62 516 LYS B CA 1
ATOM 10018 C C . LYS B 1 516 ? 7.98 -44.875 -2.68 1 98.62 516 LYS B C 1
ATOM 10020 O O . LYS B 1 516 ? 7.883 -45.562 -3.695 1 98.62 516 LYS B O 1
ATOM 10025 N N . LEU B 1 517 ? 7.125 -44.906 -1.686 1 98.12 517 LEU B N 1
ATOM 10026 C CA . LEU B 1 517 ? 5.766 -45.406 -1.846 1 98.12 517 LEU B CA 1
ATOM 10027 C C . LEU B 1 517 ? 4.875 -44.344 -2.514 1 98.12 517 LEU B C 1
ATOM 10029 O O . LEU B 1 517 ? 4.922 -43.156 -2.154 1 98.12 517 LEU B O 1
ATOM 10033 N N . VAL B 1 518 ? 4.043 -44.719 -3.578 1 97.88 518 VAL B N 1
ATOM 10034 C CA . VAL B 1 518 ? 3.232 -43.75 -4.285 1 97.88 518 VAL B CA 1
ATOM 10035 C C . VAL B 1 518 ? 1.903 -44.375 -4.699 1 97.88 518 VAL B C 1
ATOM 10037 O O . VAL B 1 518 ? 1.812 -45.594 -4.883 1 97.88 518 VAL B O 1
ATOM 10040 N N . THR B 1 519 ? 0.839 -43.562 -4.754 1 96.94 519 THR B N 1
ATOM 10041 C CA . THR B 1 519 ? -0.442 -44.031 -5.285 1 96.94 519 THR B CA 1
ATOM 10042 C C . THR B 1 519 ? -0.911 -43.094 -6.41 1 96.94 519 THR B C 1
ATOM 10044 O O . THR B 1 519 ? -0.492 -41.938 -6.488 1 96.94 519 THR B O 1
ATOM 10047 N N . LEU B 1 520 ? -1.669 -43.562 -7.344 1 95.69 520 LEU B N 1
ATOM 10048 C CA . LEU B 1 520 ? -2.551 -42.844 -8.25 1 95.69 520 LEU B CA 1
ATOM 10049 C C . LEU B 1 520 ? -4.016 -43.125 -7.93 1 95.69 520 LEU B C 1
ATOM 10051 O O . LEU B 1 520 ? -4.633 -43.969 -8.562 1 95.69 520 LEU B O 1
ATOM 10055 N N . HIS B 1 521 ? -4.5 -42.375 -7.004 1 93.88 521 HIS B N 1
ATOM 10056 C CA . HIS B 1 521 ? -5.812 -42.688 -6.438 1 93.88 521 HIS B CA 1
ATOM 10057 C C . HIS B 1 521 ? -6.926 -42.312 -7.41 1 93.88 521 HIS B C 1
ATOM 10059 O O . HIS B 1 521 ? -6.891 -41.25 -8.023 1 93.88 521 HIS B O 1
ATOM 10065 N N . ARG B 1 522 ? -7.875 -43.156 -7.547 1 88.56 522 ARG B N 1
ATOM 10066 C CA . ARG B 1 522 ? -9.086 -42.844 -8.305 1 88.56 522 ARG B CA 1
ATOM 10067 C C . ARG B 1 522 ? -10.148 -42.219 -7.414 1 88.56 522 ARG B C 1
ATOM 10069 O O . ARG B 1 522 ? -10.578 -42.812 -6.426 1 88.56 522 ARG B O 1
ATOM 10076 N N . PRO B 1 523 ? -10.594 -41.125 -7.824 1 84 523 PRO B N 1
ATOM 10077 C CA . PRO B 1 523 ? -11.578 -40.438 -6.988 1 84 523 PRO B CA 1
ATOM 10078 C C . PRO B 1 523 ? -12.812 -41.281 -6.703 1 84 523 PRO B C 1
ATOM 10080 O O . PRO B 1 523 ? -13.336 -41.938 -7.609 1 84 523 PRO B O 1
ATOM 10083 N N . GLY B 1 524 ? -13.227 -41.281 -5.523 1 81.44 524 GLY B N 1
ATOM 10084 C CA . GLY B 1 524 ? -14.445 -41.969 -5.137 1 81.44 524 GLY B CA 1
ATOM 10085 C C . GLY B 1 524 ? -14.195 -43.406 -4.699 1 81.44 524 GLY B C 1
ATOM 10086 O O . GLY B 1 524 ? -15.102 -44.062 -4.191 1 81.44 524 GLY B O 1
ATOM 10087 N N . THR B 1 525 ? -13.031 -43.844 -4.914 1 88.62 525 THR B N 1
ATOM 10088 C CA . THR B 1 525 ? -12.727 -45.188 -4.488 1 88.62 525 THR B CA 1
ATOM 10089 C C . THR B 1 525 ? -12.133 -45.219 -3.084 1 88.62 525 THR B C 1
ATOM 10091 O O . THR B 1 525 ? -11.633 -44.188 -2.613 1 88.62 525 THR B O 1
ATOM 10094 N N . PRO B 1 526 ? -12.273 -46.281 -2.387 1 89.31 526 PRO B N 1
ATOM 10095 C CA . PRO B 1 526 ? -11.727 -46.344 -1.032 1 89.31 526 PRO B CA 1
ATOM 10096 C C . PRO B 1 526 ? -10.203 -46.219 -1.008 1 89.31 526 PRO B C 1
ATOM 10098 O O . PRO B 1 526 ? -9.531 -46.594 -1.979 1 89.31 526 PRO B O 1
ATOM 10101 N N . TYR B 1 527 ? -9.75 -45.781 0.069 1 91.88 527 TYR B N 1
ATOM 10102 C CA . TYR B 1 527 ? -8.312 -45.688 0.297 1 91.88 527 TYR B CA 1
ATOM 10103 C C . TYR B 1 527 ? -7.785 -47 0.915 1 91.88 527 TYR B C 1
ATOM 10105 O O . TYR B 1 527 ? -7.953 -47.219 2.111 1 91.88 527 TYR B O 1
ATOM 10113 N N . ASP B 1 528 ? -7.285 -47.875 0.096 1 84.56 528 ASP B N 1
ATOM 10114 C CA . ASP B 1 528 ? -6.785 -49.125 0.625 1 84.56 528 ASP B CA 1
ATOM 10115 C C . ASP B 1 528 ? -5.359 -49.406 0.156 1 84.56 528 ASP B C 1
ATOM 10117 O O . ASP B 1 528 ? -4.848 -48.688 -0.719 1 84.56 528 ASP B O 1
ATOM 10121 N N . ASP B 1 529 ? -4.715 -50.312 0.739 1 82.06 529 ASP B N 1
ATOM 10122 C CA . ASP B 1 529 ? -3.297 -50.594 0.532 1 82.06 529 ASP B CA 1
ATOM 10123 C C . ASP B 1 529 ? -3.049 -51.188 -0.856 1 82.06 529 ASP B C 1
ATOM 10125 O O . ASP B 1 529 ? -1.911 -51.219 -1.331 1 82.06 529 ASP B O 1
ATOM 10129 N N . SER B 1 530 ? -4.023 -51.562 -1.523 1 82.75 530 SER B N 1
ATOM 10130 C CA . SER B 1 530 ? -3.857 -52.156 -2.836 1 82.75 530 SER B CA 1
ATOM 10131 C C . SER B 1 530 ? -3.471 -51.125 -3.887 1 82.75 530 SER B C 1
ATOM 10133 O O . SER B 1 530 ? -3.012 -51.5 -4.977 1 82.75 530 SER B O 1
ATOM 10135 N N . GLU B 1 531 ? -3.484 -49.875 -3.572 1 90.94 531 GLU B N 1
ATOM 10136 C CA . GLU B 1 531 ? -3.211 -48.812 -4.531 1 90.94 531 GLU B CA 1
ATOM 10137 C C . GLU B 1 531 ? -1.726 -48.469 -4.559 1 90.94 531 GLU B C 1
ATOM 10139 O O . GLU B 1 531 ? -1.255 -47.812 -5.492 1 90.94 531 GLU B O 1
ATOM 10144 N N . TRP B 1 532 ? -0.902 -49.031 -3.658 1 96.44 532 TRP B N 1
ATOM 10145 C CA . TRP B 1 532 ? 0.465 -48.562 -3.465 1 96.44 532 TRP B CA 1
ATOM 10146 C C . TRP B 1 532 ? 1.402 -49.156 -4.504 1 96.44 532 TRP B C 1
ATOM 10148 O O . TRP B 1 532 ? 1.325 -50.375 -4.797 1 96.44 532 TRP B O 1
ATOM 10158 N N . ALA B 1 533 ? 2.205 -48.344 -5.113 1 97.69 533 ALA B N 1
ATOM 10159 C CA . ALA B 1 533 ? 3.418 -48.75 -5.824 1 97.69 533 ALA B CA 1
ATOM 10160 C C . ALA B 1 533 ? 4.668 -48.344 -5.039 1 97.69 533 ALA B C 1
ATOM 10162 O O . ALA B 1 533 ? 4.641 -47.406 -4.246 1 97.69 533 ALA B O 1
ATOM 10163 N N . LEU B 1 534 ? 5.73 -49.156 -5.172 1 98.44 534 LEU B N 1
ATOM 10164 C CA . LEU B 1 534 ? 6.992 -48.906 -4.48 1 98.44 534 LEU B CA 1
ATOM 10165 C C . LEU B 1 534 ? 8.148 -48.812 -5.473 1 98.44 534 LEU B C 1
ATOM 10167 O O . LEU B 1 534 ? 8.297 -49.688 -6.336 1 98.44 534 LEU B O 1
ATOM 10171 N N . TYR B 1 535 ? 8.961 -47.812 -5.336 1 98.5 535 TYR B N 1
ATOM 10172 C CA . TYR B 1 535 ? 10.109 -47.625 -6.211 1 98.5 535 TYR B CA 1
ATOM 10173 C C . TYR B 1 535 ? 11.375 -47.375 -5.402 1 98.5 535 TYR B C 1
ATOM 10175 O O . TYR B 1 535 ? 11.312 -46.781 -4.316 1 98.5 535 TYR B O 1
ATOM 10183 N N . ASP B 1 536 ? 12.547 -47.875 -5.852 1 97.88 536 ASP B N 1
ATOM 10184 C CA . ASP B 1 536 ? 13.859 -47.406 -5.41 1 97.88 536 ASP B CA 1
ATOM 10185 C C . ASP B 1 536 ? 14.391 -46.312 -6.316 1 97.88 536 ASP B C 1
ATOM 10187 O O . ASP B 1 536 ? 14.977 -46.594 -7.363 1 97.88 536 ASP B O 1
ATOM 10191 N N . ILE B 1 537 ? 14.195 -45.062 -5.863 1 96.62 537 ILE B N 1
ATOM 10192 C CA . ILE B 1 537 ? 14.391 -43.938 -6.793 1 96.62 537 ILE B CA 1
ATOM 10193 C C . ILE B 1 537 ? 15.883 -43.625 -6.895 1 96.62 537 ILE B C 1
ATOM 10195 O O . ILE B 1 537 ? 16.281 -42.719 -7.648 1 96.62 537 ILE B O 1
ATOM 10199 N N . ARG B 1 538 ? 16.75 -44.344 -6.195 1 95.19 538 ARG B N 1
ATOM 10200 C CA . ARG B 1 538 ? 18.203 -44.219 -6.379 1 95.19 538 ARG B CA 1
ATOM 10201 C C . ARG B 1 538 ? 18.625 -44.781 -7.734 1 95.19 538 ARG B C 1
ATOM 10203 O O . ARG B 1 538 ? 19.547 -44.281 -8.359 1 95.19 538 ARG B O 1
ATOM 10210 N N . THR B 1 539 ? 17.891 -45.812 -8.125 1 94.62 539 THR B N 1
ATOM 10211 C CA . THR B 1 539 ? 18.234 -46.438 -9.383 1 94.62 539 THR B CA 1
ATOM 10212 C C . THR B 1 539 ? 17.094 -46.312 -10.391 1 94.62 539 THR B C 1
ATOM 10214 O O . THR B 1 539 ? 17.297 -46.469 -11.594 1 94.62 539 THR B O 1
ATOM 10217 N N . ASP B 1 540 ? 15.914 -46.031 -9.93 1 97.31 540 ASP B N 1
ATOM 10218 C CA . ASP B 1 540 ? 14.727 -45.844 -10.742 1 97.31 540 ASP B CA 1
ATOM 10219 C C . ASP B 1 540 ? 14.047 -44.5 -10.422 1 97.31 540 ASP B C 1
ATOM 10221 O O . ASP B 1 540 ? 12.891 -44.469 -10.016 1 97.31 540 ASP B O 1
ATOM 10225 N N . PRO B 1 541 ? 14.82 -43.438 -10.727 1 97.5 541 PRO B N 1
ATOM 10226 C CA . PRO B 1 541 ? 14.25 -42.125 -10.391 1 97.5 541 PRO B CA 1
ATOM 10227 C C . PRO B 1 541 ? 12.977 -41.812 -11.18 1 97.5 541 PRO B C 1
ATOM 10229 O O . PRO B 1 541 ? 12.211 -40.938 -10.805 1 97.5 541 PRO B O 1
ATOM 10232 N N . THR B 1 542 ? 12.68 -42.5 -12.297 1 98.19 542 THR B N 1
ATOM 10233 C CA . THR B 1 542 ? 11.539 -42.219 -13.164 1 98.19 542 THR B CA 1
ATOM 10234 C C . THR B 1 542 ? 10.328 -43.031 -12.758 1 98.19 542 THR B C 1
ATOM 10236 O O . THR B 1 542 ? 9.25 -42.906 -13.352 1 98.19 542 THR B O 1
ATOM 10239 N N . GLU B 1 543 ? 10.445 -43.938 -11.766 1 98.12 543 GLU B N 1
ATOM 10240 C CA . GLU B 1 543 ? 9.359 -44.656 -11.133 1 98.12 543 GLU B CA 1
ATOM 10241 C C . GLU B 1 543 ? 8.648 -45.562 -12.125 1 98.12 543 GLU B C 1
ATOM 10243 O O . GLU B 1 543 ? 7.426 -45.531 -12.258 1 98.12 543 GLU B O 1
ATOM 10248 N N . ILE B 1 544 ? 9.398 -46.469 -12.758 1 97.25 544 ILE B N 1
ATOM 10249 C CA . ILE B 1 544 ? 8.781 -47.344 -13.766 1 97.25 544 ILE B CA 1
ATOM 10250 C C . ILE B 1 544 ? 8.969 -48.781 -13.383 1 97.25 544 ILE B C 1
ATOM 10252 O O . ILE B 1 544 ? 8.375 -49.688 -13.992 1 97.25 544 ILE B O 1
ATOM 10256 N N . HIS B 1 545 ? 9.781 -49.125 -12.367 1 97.56 545 HIS B N 1
ATOM 10257 C CA . HIS B 1 545 ? 9.953 -50.5 -11.883 1 97.56 545 HIS B CA 1
ATOM 10258 C C . HIS B 1 545 ? 9.336 -50.688 -10.5 1 97.56 545 HIS B C 1
ATOM 10260 O O . HIS B 1 545 ? 10.031 -50.562 -9.484 1 97.56 545 HIS B O 1
ATOM 10266 N N . ASP B 1 546 ? 8.148 -51.125 -10.469 1 98.06 546 ASP B N 1
ATOM 10267 C CA . ASP B 1 546 ? 7.379 -51.281 -9.234 1 98.06 546 ASP B CA 1
ATOM 10268 C C . ASP B 1 546 ? 7.828 -52.5 -8.445 1 98.06 546 ASP B C 1
ATOM 10270 O O . ASP B 1 546 ? 7.758 -53.625 -8.938 1 98.06 546 ASP B O 1
ATOM 10274 N N . LEU B 1 547 ? 8.195 -52.25 -7.211 1 98.25 547 LEU B N 1
ATOM 10275 C CA . LEU B 1 547 ? 8.734 -53.281 -6.348 1 98.25 547 LEU B CA 1
ATOM 10276 C C . LEU B 1 547 ? 7.684 -53.75 -5.348 1 98.25 547 LEU B C 1
ATOM 10278 O O . LEU B 1 547 ? 7.977 -54.562 -4.469 1 98.25 547 LEU B O 1
ATOM 10282 N N . ALA B 1 548 ? 6.52 -53.281 -5.402 1 97.75 548 ALA B N 1
ATOM 10283 C CA . ALA B 1 548 ? 5.512 -53.531 -4.367 1 97.75 548 ALA B CA 1
ATOM 10284 C C . ALA B 1 548 ? 5.262 -55 -4.18 1 97.75 548 ALA B C 1
ATOM 10286 O O . ALA B 1 548 ? 5.141 -55.5 -3.051 1 97.75 548 ALA B O 1
ATOM 10287 N N . ALA B 1 549 ? 5.117 -55.75 -5.328 1 96.69 549 ALA B N 1
ATOM 10288 C CA . ALA B 1 549 ? 4.859 -57.188 -5.258 1 96.69 549 ALA B CA 1
ATOM 10289 C C . ALA B 1 549 ? 6.059 -57.906 -4.668 1 96.69 549 ALA B C 1
ATOM 10291 O O . ALA B 1 549 ? 5.895 -58.906 -3.963 1 96.69 549 ALA B O 1
ATOM 10292 N N . GLU B 1 550 ? 7.223 -57.375 -4.879 1 97.5 550 GLU B N 1
ATOM 10293 C CA . GLU B 1 550 ? 8.461 -58 -4.434 1 97.5 550 GLU B CA 1
ATOM 10294 C C . GLU B 1 550 ? 8.758 -57.688 -2.975 1 97.5 550 GLU B C 1
ATOM 10296 O O . GLU B 1 550 ? 9.453 -58.438 -2.291 1 97.5 550 GLU B O 1
ATOM 10301 N N . GLN B 1 551 ? 8.227 -56.594 -2.547 1 97.5 551 GLN B N 1
ATOM 10302 C CA . GLN B 1 551 ? 8.57 -56.156 -1.197 1 97.5 551 GLN B CA 1
ATOM 10303 C C . GLN B 1 551 ? 7.328 -55.75 -0.414 1 97.5 551 GLN B C 1
ATOM 10305 O O . GLN B 1 551 ? 7.254 -54.625 0.103 1 97.5 551 GLN B O 1
ATOM 10310 N N . PRO B 1 552 ? 6.383 -56.625 -0.224 1 96.5 552 PRO B N 1
ATOM 10311 C CA . PRO B 1 552 ? 5.137 -56.281 0.458 1 96.5 552 PRO B CA 1
ATOM 10312 C C . PRO B 1 552 ? 5.355 -55.844 1.896 1 96.5 552 PRO B C 1
ATOM 10314 O O . PRO B 1 552 ? 4.598 -55 2.408 1 96.5 552 PRO B O 1
ATOM 10317 N N . GLY B 1 553 ? 6.375 -56.406 2.631 1 97.25 553 GLY B N 1
ATOM 10318 C CA . GLY B 1 553 ? 6.684 -55.969 3.979 1 97.25 553 GLY B CA 1
ATOM 10319 C C . GLY B 1 553 ? 7.066 -54.5 4.047 1 97.25 553 GLY B C 1
ATOM 10320 O O . GLY B 1 553 ? 6.633 -53.781 4.949 1 97.25 553 GLY B O 1
ATOM 10321 N N . LEU B 1 554 ? 7.895 -54.062 3.115 1 97.38 554 LEU B N 1
ATOM 10322 C CA . LEU B 1 554 ? 8.297 -52.688 3.066 1 97.38 554 LEU B CA 1
ATOM 10323 C C . LEU B 1 554 ? 7.117 -51.781 2.725 1 97.38 554 LEU B C 1
ATOM 10325 O O . LEU B 1 554 ? 7 -50.656 3.254 1 97.38 554 LEU B O 1
ATOM 10329 N N . VAL B 1 555 ? 6.23 -52.219 1.857 1 97.88 555 VAL B N 1
ATOM 10330 C CA . VAL B 1 555 ? 5.02 -51.469 1.523 1 97.88 555 VAL B CA 1
ATOM 10331 C C . VAL B 1 555 ? 4.191 -51.25 2.785 1 97.88 555 VAL B C 1
ATOM 10333 O O . VAL B 1 555 ? 3.736 -50.125 3.037 1 97.88 555 VAL B O 1
ATOM 10336 N N . LYS B 1 556 ? 3.969 -52.281 3.529 1 97.06 556 LYS B N 1
ATOM 10337 C CA . LYS B 1 556 ? 3.197 -52.156 4.762 1 97.06 556 LYS B CA 1
ATOM 10338 C C . LYS B 1 556 ? 3.865 -51.188 5.742 1 97.06 556 LYS B C 1
ATOM 10340 O O . LYS B 1 556 ? 3.201 -50.344 6.332 1 97.06 556 LYS B O 1
ATOM 10345 N N . GLU B 1 557 ? 5.145 -51.375 5.875 1 97.5 557 GLU B N 1
ATOM 10346 C CA . GLU B 1 557 ? 5.898 -50.5 6.781 1 97.5 557 GLU B CA 1
ATOM 10347 C C . GLU B 1 557 ? 5.766 -49.031 6.387 1 97.5 557 GLU B C 1
ATOM 10349 O O . GLU B 1 557 ? 5.441 -48.188 7.223 1 97.5 557 GLU B O 1
ATOM 10354 N N . LEU B 1 558 ? 5.996 -48.719 5.145 1 97.88 558 LEU B N 1
ATOM 10355 C CA . LEU B 1 558 ? 5.98 -47.344 4.672 1 97.88 558 LEU B CA 1
ATOM 10356 C C . LEU B 1 558 ? 4.555 -46.781 4.637 1 97.88 558 LEU B C 1
ATOM 10358 O O . LEU B 1 558 ? 4.34 -45.594 4.867 1 97.88 558 LEU B O 1
ATOM 10362 N N . SER B 1 559 ? 3.572 -47.656 4.332 1 97.62 559 SER B N 1
ATOM 10363 C CA . SER B 1 559 ? 2.186 -47.188 4.348 1 97.62 559 SER B CA 1
ATOM 10364 C C . SER B 1 559 ? 1.741 -46.812 5.762 1 97.62 559 SER B C 1
ATOM 10366 O O . SER B 1 559 ? 0.983 -45.875 5.953 1 97.62 559 SER B O 1
ATOM 10368 N N . GLU B 1 560 ? 2.131 -47.594 6.777 1 97.25 560 GLU B N 1
ATOM 10369 C CA . GLU B 1 560 ? 1.843 -47.25 8.172 1 97.25 560 GLU B CA 1
ATOM 10370 C C . GLU B 1 560 ? 2.539 -45.969 8.586 1 97.25 560 GLU B C 1
ATOM 10372 O O . GLU B 1 560 ? 1.973 -45.156 9.328 1 97.25 560 GLU B O 1
ATOM 10377 N N . ALA B 1 561 ? 3.732 -45.844 8.078 1 97.94 561 ALA B N 1
ATOM 10378 C CA . ALA B 1 561 ? 4.449 -44.594 8.336 1 97.94 561 ALA B CA 1
ATOM 10379 C C . ALA B 1 561 ? 3.719 -43.406 7.723 1 97.94 561 ALA B C 1
ATOM 10381 O O . ALA B 1 561 ? 3.641 -42.312 8.328 1 97.94 561 ALA B O 1
ATOM 10382 N N . TRP B 1 562 ? 3.221 -43.562 6.523 1 97.88 562 TRP B N 1
ATOM 10383 C CA . TRP B 1 562 ? 2.449 -42.5 5.879 1 97.88 562 TRP B CA 1
ATOM 10384 C C . TRP B 1 562 ? 1.234 -42.125 6.723 1 97.88 562 TRP B C 1
ATOM 10386 O O . TRP B 1 562 ? 0.961 -40.938 6.934 1 97.88 562 TRP B O 1
ATOM 10396 N N . GLU B 1 563 ? 0.491 -43.125 7.156 1 96.81 563 GLU B N 1
ATOM 10397 C CA . GLU B 1 563 ? -0.719 -42.906 7.941 1 96.81 563 GLU B CA 1
ATOM 10398 C C . GLU B 1 563 ? -0.409 -42.125 9.219 1 96.81 563 GLU B C 1
ATOM 10400 O O . GLU B 1 563 ? -1.126 -41.188 9.57 1 96.81 563 GLU B O 1
ATOM 10405 N N . ALA B 1 564 ? 0.604 -42.531 9.891 1 97.06 564 ALA B N 1
ATOM 10406 C CA . ALA B 1 564 ? 1.017 -41.844 11.109 1 97.06 564 ALA B CA 1
ATOM 10407 C C . ALA B 1 564 ? 1.394 -40.406 10.828 1 97.06 564 ALA B C 1
ATOM 10409 O O . ALA B 1 564 ? 1.016 -39.5 11.578 1 97.06 564 ALA B O 1
ATOM 10410 N N . ALA B 1 565 ? 2.145 -40.188 9.766 1 97.62 565 ALA B N 1
ATOM 10411 C CA . ALA B 1 565 ? 2.535 -38.812 9.375 1 97.62 565 ALA B CA 1
ATOM 10412 C C . ALA B 1 565 ? 1.313 -38 9.016 1 97.62 565 ALA B C 1
ATOM 10414 O O . ALA B 1 565 ? 1.263 -36.781 9.312 1 97.62 565 ALA B O 1
ATOM 10415 N N . ALA B 1 566 ? 0.405 -38.594 8.328 1 97.62 566 ALA B N 1
ATOM 10416 C CA . ALA B 1 566 ? -0.81 -37.906 7.906 1 97.62 566 ALA B CA 1
ATOM 10417 C C . ALA B 1 566 ? -1.585 -37.375 9.109 1 97.62 566 ALA B C 1
ATOM 10419 O O . ALA B 1 566 ? -2.039 -36.219 9.109 1 97.62 566 ALA B O 1
ATOM 10420 N N . TRP B 1 567 ? -1.72 -38.188 10.109 1 96.06 567 TRP B N 1
ATOM 10421 C CA . TRP B 1 567 ? -2.4 -37.75 11.32 1 96.06 567 TRP B CA 1
ATOM 10422 C C . TRP B 1 567 ? -1.609 -36.656 12.023 1 96.06 567 TRP B C 1
ATOM 10424 O O . TRP B 1 567 ? -2.178 -35.656 12.453 1 96.06 567 TRP B O 1
ATOM 10434 N N . ARG B 1 568 ? -0.372 -36.781 12.055 1 95.62 568 ARG B N 1
ATOM 10435 C CA . ARG B 1 568 ? 0.503 -35.875 12.781 1 95.62 568 ARG B CA 1
ATOM 10436 C C . ARG B 1 568 ? 0.55 -34.5 12.109 1 95.62 568 ARG B C 1
ATOM 10438 O O . ARG B 1 568 ? 0.796 -33.5 12.766 1 95.62 568 ARG B O 1
ATOM 10445 N N . ASN B 1 569 ? 0.296 -34.5 10.828 1 97.31 569 ASN B N 1
ATOM 10446 C CA . ASN B 1 569 ? 0.489 -33.25 10.094 1 97.31 569 ASN B CA 1
ATOM 10447 C C . ASN B 1 569 ? -0.842 -32.656 9.648 1 97.31 569 ASN B C 1
ATOM 10449 O O . ASN B 1 569 ? -0.868 -31.641 8.953 1 97.31 569 ASN B O 1
ATOM 10453 N N . GLY B 1 570 ? -1.933 -33.188 9.984 1 96.81 570 GLY B N 1
ATOM 10454 C CA . GLY B 1 570 ? -3.23 -32.594 9.734 1 96.81 570 GLY B CA 1
ATOM 10455 C C . GLY B 1 570 ? -3.744 -32.844 8.328 1 96.81 570 GLY B C 1
ATOM 10456 O O . GLY B 1 570 ? -4.449 -32 7.762 1 96.81 570 GLY B O 1
ATOM 10457 N N . VAL B 1 571 ? -3.482 -34 7.707 1 98.06 571 VAL B N 1
ATOM 10458 C CA . VAL B 1 571 ? -3.857 -34.312 6.332 1 98.06 571 VAL B CA 1
ATOM 10459 C C . VAL B 1 571 ? -5.359 -34.594 6.254 1 98.06 571 VAL B C 1
ATOM 10461 O O . VAL B 1 571 ? -6 -34.25 5.254 1 98.06 571 VAL B O 1
ATOM 10464 N N . PHE B 1 572 ? -5.887 -35.219 7.223 1 97.19 572 PHE B N 1
ATOM 10465 C CA . PHE B 1 572 ? -7.277 -35.656 7.172 1 97.19 572 PHE B CA 1
ATOM 10466 C C . PHE B 1 572 ? -8.227 -34.5 7.41 1 97.19 572 PHE B C 1
ATOM 10468 O O . PHE B 1 572 ? -7.922 -33.594 8.172 1 97.19 572 PHE B O 1
ATOM 10475 N N . PRO B 1 573 ? -9.414 -34.531 6.766 1 96.56 573 PRO B N 1
ATOM 10476 C CA . PRO B 1 573 ? -9.961 -35.656 5.996 1 96.56 573 PRO B CA 1
ATOM 10477 C C . PRO B 1 573 ? -9.469 -35.688 4.551 1 96.56 573 PRO B C 1
ATOM 10479 O O . PRO B 1 573 ? -9.117 -34.625 4.004 1 96.56 573 PRO B O 1
ATOM 10482 N N . LEU B 1 574 ? -9.539 -36.906 3.955 1 96.44 574 LEU B N 1
ATOM 10483 C CA . LEU B 1 574 ? -9.242 -37.094 2.541 1 96.44 574 LEU B CA 1
ATOM 10484 C C . LEU B 1 574 ? -10.5 -36.906 1.691 1 96.44 574 LEU B C 1
ATOM 10486 O O . LEU B 1 574 ? -11.602 -37.25 2.133 1 96.44 574 LEU B O 1
ATOM 10490 N N . PRO B 1 575 ? -10.328 -36.469 0.489 1 92 575 PRO B N 1
ATOM 10491 C CA . PRO B 1 575 ? -11.484 -36.375 -0.406 1 92 575 PRO B CA 1
ATOM 10492 C C . PRO B 1 575 ? -12.039 -37.719 -0.807 1 92 575 PRO B C 1
ATOM 10494 O O . PRO B 1 575 ? -11.266 -38.688 -1.006 1 92 575 PRO B O 1
ATOM 10497 N N . ASP B 1 576 ? -13.398 -37.969 -0.878 1 88.31 576 ASP B N 1
ATOM 10498 C CA . ASP B 1 576 ? -14 -39.25 -1.156 1 88.31 576 ASP B CA 1
ATOM 10499 C C . ASP B 1 576 ? -15.141 -39.125 -2.166 1 88.31 576 ASP B C 1
ATOM 10501 O O . ASP B 1 576 ? -16.078 -39.906 -2.15 1 88.31 576 ASP B O 1
ATOM 10505 N N . GLY B 1 577 ? -15.234 -38.219 -2.992 1 77.62 577 GLY B N 1
ATOM 10506 C CA . GLY B 1 577 ? -16.25 -38.062 -4.02 1 77.62 577 GLY B CA 1
ATOM 10507 C C . GLY B 1 577 ? -17.516 -37.406 -3.508 1 77.62 577 GLY B C 1
ATOM 10508 O O . GLY B 1 577 ? -18.5 -37.312 -4.234 1 77.62 577 GLY B O 1
ATOM 10509 N N . SER B 1 578 ? -17.578 -37.031 -2.266 1 77.38 578 SER B N 1
ATOM 10510 C CA . SER B 1 578 ? -18.766 -36.438 -1.66 1 77.38 578 SER B CA 1
ATOM 10511 C C . SER B 1 578 ? -18.984 -35 -2.158 1 77.38 578 SER B C 1
ATOM 10513 O O . SER B 1 578 ? -20.031 -34.406 -1.913 1 77.38 578 SER B O 1
ATOM 10515 N N . GLY B 1 579 ? -18.094 -34.469 -2.859 1 78.56 579 GLY B N 1
ATOM 10516 C CA . GLY B 1 579 ? -18.188 -33.094 -3.303 1 78.56 579 GLY B CA 1
ATOM 10517 C C . GLY B 1 579 ? -17.875 -32.094 -2.207 1 78.56 579 GLY B C 1
ATOM 10518 O O . GLY B 1 579 ? -18.047 -30.875 -2.398 1 78.56 579 GLY B O 1
ATOM 10519 N N . ALA B 1 580 ? -17.406 -32.469 -1.103 1 82.5 580 ALA B N 1
ATOM 10520 C CA . ALA B 1 580 ? -17.188 -31.641 0.076 1 82.5 580 ALA B CA 1
ATOM 10521 C C . ALA B 1 580 ? -16.109 -30.594 -0.183 1 82.5 580 ALA B C 1
ATOM 10523 O O . ALA B 1 580 ? -16.094 -29.547 0.454 1 82.5 580 ALA B O 1
ATOM 10524 N N . LEU B 1 581 ? -15.258 -30.859 -1.112 1 84.56 581 LEU B N 1
ATOM 10525 C CA . LEU B 1 581 ? -14.203 -29.906 -1.439 1 84.56 581 LEU B CA 1
ATOM 10526 C C . LEU B 1 581 ? -14.789 -28.578 -1.933 1 84.56 581 LEU B C 1
ATOM 10528 O O . LEU B 1 581 ? -14.148 -27.531 -1.835 1 84.56 581 LEU B O 1
ATOM 10532 N N . ALA B 1 582 ? -16 -28.578 -2.449 1 83.88 582 ALA B N 1
ATOM 10533 C CA . ALA B 1 582 ? -16.656 -27.391 -2.992 1 83.88 582 ALA B CA 1
ATOM 10534 C C . ALA B 1 582 ? -17.406 -26.625 -1.902 1 83.88 582 ALA B C 1
ATOM 10536 O O . ALA B 1 582 ? -17.875 -25.516 -2.129 1 83.88 582 ALA B O 1
ATOM 10537 N N . ARG B 1 583 ? -17.453 -27.203 -0.701 1 87.44 583 ARG B N 1
ATOM 10538 C CA . ARG B 1 583 ? -18.141 -26.547 0.406 1 87.44 583 ARG B CA 1
ATOM 10539 C C . ARG B 1 583 ? -17.469 -25.234 0.776 1 87.44 583 ARG B C 1
ATOM 10541 O O . ARG B 1 583 ? -16.266 -25.078 0.619 1 87.44 583 ARG B O 1
ATOM 10548 N N . ARG B 1 584 ? -18.344 -24.312 1.177 1 90.75 584 ARG B N 1
ATOM 10549 C CA . ARG B 1 584 ? -17.891 -23.031 1.687 1 90.75 584 ARG B CA 1
ATOM 10550 C C . ARG B 1 584 ? -18.578 -22.688 3.002 1 90.75 584 ARG B C 1
ATOM 10552 O O . ARG B 1 584 ? -19.594 -23.281 3.348 1 90.75 584 ARG B O 1
ATOM 10559 N N . ASN B 1 585 ? -17.969 -21.75 3.736 1 93 585 ASN B N 1
ATOM 10560 C CA . ASN B 1 585 ? -18.578 -21.25 4.969 1 93 585 ASN B CA 1
ATOM 10561 C C . ASN B 1 585 ? -20 -20.766 4.738 1 93 585 ASN B C 1
ATOM 10563 O O . ASN B 1 585 ? -20.234 -19.844 3.949 1 93 585 ASN B O 1
ATOM 10567 N N . PRO B 1 586 ? -20.953 -21.328 5.438 1 91.94 586 PRO B N 1
ATOM 10568 C CA . PRO B 1 586 ? -22.344 -20.891 5.273 1 91.94 586 PRO B CA 1
ATOM 10569 C C . PRO B 1 586 ? -22.531 -19.406 5.551 1 91.94 586 PRO B C 1
ATOM 10571 O O . PRO B 1 586 ? -23.422 -18.766 4.977 1 91.94 586 PRO B O 1
ATOM 10574 N N . ALA B 1 587 ? -21.688 -18.859 6.309 1 89.81 587 ALA B N 1
ATOM 10575 C CA . ALA B 1 587 ? -21.781 -17.438 6.629 1 89.81 587 ALA B CA 1
ATOM 10576 C C . ALA B 1 587 ? -21.578 -16.578 5.379 1 89.81 587 ALA B C 1
ATOM 10578 O O . ALA B 1 587 ? -21.969 -15.398 5.359 1 89.81 587 ALA B O 1
ATOM 10579 N N . GLU B 1 588 ? -21.094 -17.172 4.344 1 89.94 588 GLU B N 1
ATOM 10580 C CA . GLU B 1 588 ? -20.828 -16.438 3.109 1 89.94 588 GLU B CA 1
ATOM 10581 C C . GLU B 1 588 ? -22.125 -16.203 2.332 1 89.94 588 GLU B C 1
ATOM 10583 O O . GLU B 1 588 ? -22.156 -15.414 1.376 1 89.94 588 GLU B O 1
ATOM 10588 N N . GLN B 1 589 ? -23.203 -16.766 2.764 1 89.88 589 GLN B N 1
ATOM 10589 C CA . GLN B 1 589 ? -24.484 -16.547 2.123 1 89.88 589 GLN B CA 1
ATOM 10590 C C . GLN B 1 589 ? -24.875 -15.062 2.137 1 89.88 589 GLN B C 1
ATOM 10592 O O . GLN B 1 589 ? -25.609 -14.602 1.271 1 89.88 589 GLN B O 1
ATOM 10597 N N . ARG B 1 590 ? -24.312 -14.328 3.035 1 89.94 590 ARG B N 1
ATOM 10598 C CA . ARG B 1 590 ? -24.578 -12.891 3.123 1 89.94 590 ARG B CA 1
ATOM 10599 C C . ARG B 1 590 ? -24.094 -12.172 1.869 1 89.94 590 ARG B C 1
ATOM 10601 O O . ARG B 1 590 ? -24.594 -11.094 1.534 1 89.94 590 ARG B O 1
ATOM 10608 N N . LEU B 1 591 ? -23.188 -12.773 1.177 1 91.62 591 LEU B N 1
ATOM 10609 C CA . LEU B 1 591 ? -22.609 -12.156 -0.015 1 91.62 591 LEU B CA 1
ATOM 10610 C C . LEU B 1 591 ? -23.562 -12.25 -1.194 1 91.62 591 LEU B C 1
ATOM 10612 O O . LEU B 1 591 ? -23.359 -11.617 -2.229 1 91.62 591 LEU B O 1
ATOM 10616 N N . THR B 1 592 ? -24.703 -12.961 -1.043 1 93.75 592 THR B N 1
ATOM 10617 C CA . THR B 1 592 ? -25.688 -13.102 -2.115 1 93.75 592 THR B CA 1
ATOM 10618 C C . THR B 1 592 ? -26.844 -12.117 -1.93 1 93.75 592 THR B C 1
ATOM 10620 O O . THR B 1 592 ? -27.844 -12.188 -2.645 1 93.75 592 THR B O 1
ATOM 10623 N N . ARG B 1 593 ? -26.734 -11.219 -0.951 1 95.5 593 ARG B N 1
ATOM 10624 C CA . ARG B 1 593 ? -27.719 -10.164 -0.776 1 95.5 593 ARG B CA 1
ATOM 10625 C C . ARG B 1 593 ? -27.625 -9.125 -1.888 1 95.5 593 ARG B C 1
ATOM 10627 O O . ARG B 1 593 ? -26.562 -8.977 -2.508 1 95.5 593 ARG B O 1
ATOM 10634 N N . PRO B 1 594 ? -28.781 -8.445 -2.172 1 97.44 594 PRO B N 1
ATOM 10635 C CA . PRO B 1 594 ? -28.719 -7.387 -3.182 1 97.44 594 PRO B CA 1
ATOM 10636 C C . PRO B 1 594 ? -27.641 -6.344 -2.877 1 97.44 594 PRO B C 1
ATOM 10638 O O . PRO B 1 594 ? -27.391 -6.035 -1.709 1 97.44 594 PRO B O 1
ATOM 10641 N N . LEU B 1 595 ? -27.062 -5.836 -3.898 1 97.62 595 LEU B N 1
ATOM 10642 C CA . LEU B 1 595 ? -25.984 -4.875 -3.789 1 97.62 595 LEU B CA 1
ATOM 10643 C C . LEU B 1 595 ? -26.203 -3.689 -4.723 1 97.62 595 LEU B C 1
ATOM 10645 O O . LEU B 1 595 ? -26.422 -3.871 -5.922 1 97.62 595 LEU B O 1
ATOM 10649 N N . THR B 1 596 ? -26.203 -2.463 -4.172 1 97.94 596 THR B N 1
ATOM 10650 C CA . THR B 1 596 ? -26.25 -1.247 -4.977 1 97.94 596 THR B CA 1
ATOM 10651 C C . THR B 1 596 ? -24.859 -0.619 -5.09 1 97.94 596 THR B C 1
ATOM 10653 O O . THR B 1 596 ? -24.219 -0.345 -4.078 1 97.94 596 THR B O 1
ATOM 10656 N N . LEU B 1 597 ? -24.406 -0.423 -6.234 1 98.19 597 LEU B N 1
ATOM 10657 C CA . LEU B 1 597 ? -23.125 0.198 -6.543 1 98.19 597 LEU B CA 1
ATOM 10658 C C . LEU B 1 597 ? -23.312 1.618 -7.062 1 98.19 597 LEU B C 1
ATOM 10660 O O . LEU B 1 597 ? -24.078 1.841 -8 1 98.19 597 LEU B O 1
ATOM 10664 N N . LEU B 1 598 ? -22.594 2.557 -6.461 1 97.94 598 LEU B N 1
ATOM 10665 C CA . LEU B 1 598 ? -22.609 3.947 -6.902 1 97.94 598 LEU B CA 1
ATOM 10666 C C . LEU B 1 598 ? -21.547 4.195 -7.957 1 97.94 598 LEU B C 1
ATOM 10668 O O . LEU B 1 598 ? -20.562 3.459 -8.031 1 97.94 598 LEU B O 1
ATOM 10672 N N . PRO B 1 599 ? -21.797 5.211 -8.812 1 96.44 599 PRO B N 1
ATOM 10673 C CA . PRO B 1 599 ? -20.734 5.566 -9.758 1 96.44 599 PRO B CA 1
ATOM 10674 C C . PRO B 1 599 ? -19.406 5.855 -9.07 1 96.44 599 PRO B C 1
ATOM 10676 O O . PRO B 1 599 ? -19.391 6.453 -7.988 1 96.44 599 PRO B O 1
ATOM 10679 N N . GLY B 1 600 ? -18.375 5.445 -9.695 1 95.38 600 GLY B N 1
ATOM 10680 C CA . GLY B 1 600 ? -17.047 5.688 -9.141 1 95.38 600 GLY B CA 1
ATOM 10681 C C . GLY B 1 600 ? -16.594 4.617 -8.164 1 95.38 600 GLY B C 1
ATOM 10682 O O . GLY B 1 600 ? -15.477 4.656 -7.664 1 95.38 600 GLY B O 1
ATOM 10683 N N . THR B 1 601 ? -17.469 3.623 -7.832 1 97.25 601 THR B N 1
ATOM 10684 C CA . THR B 1 601 ? -17.062 2.498 -6.996 1 97.25 601 THR B CA 1
ATOM 10685 C C . THR B 1 601 ? -15.93 1.712 -7.66 1 97.25 601 THR B C 1
ATOM 10687 O O . THR B 1 601 ? -16.031 1.342 -8.828 1 97.25 601 THR B O 1
ATOM 10690 N N . PRO B 1 602 ? -14.828 1.482 -6.891 1 97.31 602 PRO B N 1
ATOM 10691 C CA . PRO B 1 602 ? -13.789 0.63 -7.465 1 97.31 602 PRO B CA 1
ATOM 10692 C C . PRO B 1 602 ? -14.297 -0.754 -7.848 1 97.31 602 PRO B C 1
ATOM 10694 O O . PRO B 1 602 ? -15.297 -1.224 -7.293 1 97.31 602 PRO B O 1
ATOM 10697 N N . GLU B 1 603 ? -13.594 -1.34 -8.742 1 97.44 603 GLU B N 1
ATOM 10698 C CA . GLU B 1 603 ? -13.977 -2.654 -9.242 1 97.44 603 GLU B CA 1
ATOM 10699 C C . GLU B 1 603 ? -14.102 -3.666 -8.109 1 97.44 603 GLU B C 1
ATOM 10701 O O . GLU B 1 603 ? -13.258 -3.709 -7.215 1 97.44 603 GLU B O 1
ATOM 10706 N N . LEU B 1 604 ? -15.195 -4.438 -8.125 1 97.19 604 LEU B N 1
ATOM 10707 C CA . LEU B 1 604 ? -15.32 -5.551 -7.191 1 97.19 604 LEU B CA 1
ATOM 10708 C C . LEU B 1 604 ? -14.367 -6.684 -7.566 1 97.19 604 LEU B C 1
ATOM 10710 O O . LEU B 1 604 ? -14.18 -6.977 -8.75 1 97.19 604 LEU B O 1
ATOM 10714 N N . GLU B 1 605 ? -13.859 -7.312 -6.57 1 96 605 GLU B N 1
ATOM 10715 C CA . GLU B 1 605 ? -13 -8.445 -6.898 1 96 605 GLU B CA 1
ATOM 10716 C C . GLU B 1 605 ? -13.82 -9.656 -7.328 1 96 605 GLU B C 1
ATOM 10718 O O . GLU B 1 605 ? -15.047 -9.633 -7.27 1 96 605 GLU B O 1
ATOM 10723 N N . ARG B 1 606 ? -13.133 -10.672 -7.805 1 96.56 606 ARG B N 1
ATOM 10724 C CA . ARG B 1 606 ? -13.711 -11.805 -8.516 1 96.56 606 ARG B CA 1
ATOM 10725 C C . ARG B 1 606 ? -14.727 -12.539 -7.648 1 96.56 606 ARG B C 1
ATOM 10727 O O . ARG B 1 606 ? -15.852 -12.797 -8.086 1 96.56 606 ARG B O 1
ATOM 10734 N N . TYR B 1 607 ? -14.359 -12.938 -6.449 1 95.81 607 TYR B N 1
ATOM 10735 C CA . TYR B 1 607 ? -15.18 -13.812 -5.625 1 95.81 607 TYR B CA 1
ATOM 10736 C C . TYR B 1 607 ? -16.469 -13.125 -5.211 1 95.81 607 TYR B C 1
ATOM 10738 O O . TYR B 1 607 ? -17.562 -13.703 -5.328 1 95.81 607 TYR B O 1
ATOM 10746 N N . ARG B 1 608 ? -16.359 -11.875 -4.777 1 96 608 ARG B N 1
ATOM 10747 C CA . ARG B 1 608 ? -17.547 -11.109 -4.43 1 96 608 ARG B CA 1
ATOM 10748 C C . ARG B 1 608 ? -18.469 -10.953 -5.637 1 96 608 ARG B C 1
ATOM 10750 O O . ARG B 1 608 ? -19.688 -11.117 -5.52 1 96 608 ARG B O 1
ATOM 10757 N N . SER B 1 609 ? -17.938 -10.664 -6.746 1 97.69 609 SER B N 1
ATOM 10758 C CA . SER B 1 609 ? -18.703 -10.531 -7.98 1 97.69 609 SER B CA 1
ATOM 10759 C C . SER B 1 609 ? -19.422 -11.836 -8.328 1 97.69 609 SER B C 1
ATOM 10761 O O . SER B 1 609 ? -20.609 -11.82 -8.695 1 97.69 609 SER B O 1
ATOM 10763 N N . SER B 1 610 ? -18.703 -12.914 -8.195 1 95.69 610 SER B N 1
ATOM 10764 C CA . SER B 1 610 ? -19.25 -14.211 -8.562 1 95.69 610 SER B CA 1
ATOM 10765 C C . SER B 1 610 ? -20.453 -14.578 -7.688 1 95.69 610 SER B C 1
ATOM 10767 O O . SER B 1 610 ? -21.406 -15.195 -8.156 1 95.69 610 SER B O 1
ATOM 10769 N N . ARG B 1 611 ? -20.438 -14.211 -6.418 1 94.56 611 ARG B N 1
ATOM 10770 C CA . ARG B 1 611 ? -21.484 -14.57 -5.469 1 94.56 611 ARG B CA 1
ATOM 10771 C C . ARG B 1 611 ? -22.797 -13.898 -5.84 1 94.56 611 ARG B C 1
ATOM 10773 O O . ARG B 1 611 ? -23.875 -14.352 -5.418 1 94.56 611 ARG B O 1
ATOM 10780 N N . LEU B 1 612 ? -22.734 -12.922 -6.672 1 97.06 612 LEU B N 1
ATOM 10781 C CA . LEU B 1 612 ? -23.953 -12.195 -7.051 1 97.06 612 LEU B CA 1
ATOM 10782 C C . LEU B 1 612 ? -24.641 -12.875 -8.234 1 97.06 612 LEU B C 1
ATOM 10784 O O . LEU B 1 612 ? -25.828 -12.648 -8.469 1 97.06 612 LEU B O 1
ATOM 10788 N N . VAL B 1 613 ? -23.922 -13.758 -8.992 1 97.56 613 VAL B N 1
ATOM 10789 C CA . VAL B 1 613 ? -24.531 -14.141 -10.258 1 97.56 613 VAL B CA 1
ATOM 10790 C C . VAL B 1 613 ? -24.344 -15.641 -10.484 1 97.56 613 VAL B C 1
ATOM 10792 O O . VAL B 1 613 ? -25.047 -16.234 -11.32 1 97.56 613 VAL B O 1
ATOM 10795 N N . SER B 1 614 ? -23.453 -16.328 -9.836 1 93.88 614 SER B N 1
ATOM 10796 C CA . SER B 1 614 ? -23.031 -17.672 -10.203 1 93.88 614 SER B CA 1
ATOM 10797 C C . SER B 1 614 ? -24.141 -18.688 -9.953 1 93.88 614 SER B C 1
ATOM 10799 O O . SER B 1 614 ? -24.641 -18.797 -8.836 1 93.88 614 SER B O 1
ATOM 10801 N N . LEU B 1 615 ? -24.5 -19.453 -11.008 1 94.31 615 LEU B N 1
ATOM 10802 C CA . LEU B 1 615 ? -25.422 -20.609 -10.977 1 94.31 615 LEU B CA 1
ATOM 10803 C C . LEU B 1 615 ? -26.781 -20.203 -10.445 1 94.31 615 LEU B C 1
ATOM 10805 O O . LEU B 1 615 ? -27.406 -20.938 -9.688 1 94.31 615 LEU B O 1
ATOM 10809 N N . ARG B 1 616 ? -27.219 -19 -10.805 1 96.31 616 ARG B N 1
ATOM 10810 C CA . ARG B 1 616 ? -28.516 -18.484 -10.367 1 96.31 616 ARG B CA 1
ATOM 10811 C C . ARG B 1 616 ? -29.047 -17.438 -11.352 1 96.31 616 ARG B C 1
ATOM 10813 O O . ARG B 1 616 ? -28.312 -16.984 -12.234 1 96.31 616 ARG B O 1
ATOM 10820 N N . SER B 1 617 ? -30.375 -17.219 -11.188 1 97.88 617 SER B N 1
ATOM 10821 C CA . SER B 1 617 ? -30.938 -16.047 -11.844 1 97.88 617 SER B CA 1
ATOM 10822 C C . SER B 1 617 ? -30.516 -14.758 -11.156 1 97.88 617 SER B C 1
ATOM 10824 O O . SER B 1 617 ? -30.125 -14.773 -9.984 1 97.88 617 SER B O 1
ATOM 10826 N N . PHE B 1 618 ? -30.5 -13.656 -11.859 1 98.56 618 PHE B N 1
ATOM 10827 C CA . PHE B 1 618 ? -30.219 -12.359 -11.258 1 98.56 618 PHE B CA 1
ATOM 10828 C C . PHE B 1 618 ? -30.781 -11.227 -12.109 1 98.56 618 PHE B C 1
ATOM 10830 O O . PHE B 1 618 ? -31.141 -11.438 -13.266 1 98.56 618 PHE B O 1
ATOM 10837 N N . GLU B 1 619 ? -30.906 -10.148 -11.5 1 98.75 619 GLU B N 1
ATOM 10838 C CA . GLU B 1 619 ? -31.344 -8.922 -12.172 1 98.75 619 GLU B CA 1
ATOM 10839 C C . GLU B 1 619 ? -30.375 -7.77 -11.875 1 98.75 619 GLU B C 1
ATOM 10841 O O . GLU B 1 619 ? -29.938 -7.598 -10.742 1 98.75 619 GLU B O 1
ATOM 10846 N N . ILE B 1 620 ? -30.031 -7.039 -12.898 1 98.94 620 ILE B N 1
ATOM 10847 C CA . ILE B 1 620 ? -29.25 -5.805 -12.773 1 98.94 620 ILE B CA 1
ATOM 10848 C C . ILE B 1 620 ? -30.141 -4.609 -13.117 1 98.94 620 ILE B C 1
ATOM 10850 O O . ILE B 1 620 ? -30.641 -4.512 -14.242 1 98.94 620 ILE B O 1
ATOM 10854 N N . THR B 1 621 ? -30.344 -3.727 -12.195 1 98.94 621 THR B N 1
ATOM 10855 C CA . THR B 1 621 ? -31.094 -2.5 -12.43 1 98.94 621 THR B CA 1
ATOM 10856 C C . THR B 1 621 ? -30.156 -1.297 -12.508 1 98.94 621 THR B C 1
ATOM 10858 O O . THR B 1 621 ? -29.469 -0.98 -11.539 1 98.94 621 THR B O 1
ATOM 10861 N N . VAL B 1 622 ? -30.125 -0.637 -13.633 1 98.88 622 VAL B N 1
ATOM 10862 C CA . VAL B 1 622 ? -29.312 0.554 -13.859 1 98.88 622 VAL B CA 1
ATOM 10863 C C . VAL B 1 622 ? -30.203 1.791 -13.891 1 98.88 622 VAL B C 1
ATOM 10865 O O . VAL B 1 622 ? -31.078 1.906 -14.742 1 98.88 622 VAL B O 1
ATOM 10868 N N . VAL B 1 623 ? -30 2.711 -13.008 1 98.81 623 VAL B N 1
ATOM 10869 C CA . VAL B 1 623 ? -30.75 3.961 -12.969 1 98.81 623 VAL B CA 1
ATOM 10870 C C . VAL B 1 623 ? -29.891 5.098 -13.523 1 98.81 623 VAL B C 1
ATOM 10872 O O . VAL B 1 623 ? -28.797 5.363 -13.016 1 98.81 623 VAL B O 1
ATOM 10875 N N . ILE B 1 624 ? -30.359 5.727 -14.578 1 98.25 624 ILE B N 1
ATOM 10876 C CA . ILE B 1 624 ? -29.656 6.836 -15.219 1 98.25 624 ILE B CA 1
ATOM 10877 C C . ILE B 1 624 ? -30.469 8.117 -15.062 1 98.25 624 ILE B C 1
ATOM 10879 O O . ILE B 1 624 ? -31.688 8.117 -15.266 1 98.25 624 ILE B O 1
ATOM 10883 N N . ASP B 1 625 ? -29.812 9.227 -14.742 1 98.12 625 ASP B N 1
ATOM 10884 C CA . ASP B 1 625 ? -30.453 10.531 -14.641 1 98.12 625 ASP B CA 1
ATOM 10885 C C . ASP B 1 625 ? -30.266 11.344 -15.922 1 98.12 625 ASP B C 1
ATOM 10887 O O . ASP B 1 625 ? -31.016 12.297 -16.172 1 98.12 625 ASP B O 1
ATOM 10891 N N . GLY B 1 626 ? -29.266 10.938 -16.703 1 97.75 626 GLY B N 1
ATOM 10892 C CA . GLY B 1 626 ? -28.969 11.547 -17.984 1 97.75 626 GLY B CA 1
ATOM 10893 C C . GLY B 1 626 ? -28.266 10.609 -18.953 1 97.75 626 GLY B C 1
ATOM 10894 O O . GLY B 1 626 ? -27.297 9.945 -18.578 1 97.75 626 GLY B O 1
ATOM 10895 N N . THR B 1 627 ? -28.859 10.609 -20.156 1 97.38 627 THR B N 1
ATOM 10896 C CA . THR B 1 627 ? -28.328 9.648 -21.125 1 97.38 627 THR B CA 1
ATOM 10897 C C . THR B 1 627 ? -27 10.141 -21.688 1 97.38 627 THR B C 1
ATOM 10899 O O . THR B 1 627 ? -26.734 11.344 -21.719 1 97.38 627 THR B O 1
ATOM 10902 N N . GLY B 1 628 ? -26.141 9.266 -22.062 1 98 628 GLY B N 1
ATOM 10903 C CA . GLY B 1 628 ? -24.844 9.445 -22.719 1 98 628 GLY B CA 1
ATOM 10904 C C . GLY B 1 628 ? -24.344 8.18 -23.391 1 98 628 GLY B C 1
ATOM 10905 O O . GLY B 1 628 ? -25.094 7.207 -23.531 1 98 628 GLY B O 1
ATOM 10906 N N . GLU B 1 629 ? -23.172 8.242 -23.891 1 98.56 629 GLU B N 1
ATOM 10907 C CA . GLU B 1 629 ? -22.516 7.086 -24.5 1 98.56 629 GLU B CA 1
ATOM 10908 C C . GLU B 1 629 ? -21.609 6.383 -23.484 1 98.56 629 GLU B C 1
ATOM 10910 O O . GLU B 1 629 ? -21.109 7.012 -22.547 1 98.56 629 GLU B O 1
ATOM 10915 N N . GLY B 1 630 ? -21.438 5.086 -23.672 1 98.75 630 GLY B N 1
ATOM 10916 C CA . GLY B 1 630 ? -20.484 4.355 -22.859 1 98.75 630 GLY B CA 1
ATOM 10917 C C . GLY B 1 630 ? -21.094 3.16 -22.156 1 98.75 630 GLY B C 1
ATOM 10918 O O . GLY B 1 630 ? -22.281 2.865 -22.328 1 98.75 630 GLY B O 1
ATOM 10919 N N . VAL B 1 631 ? -20.281 2.512 -21.359 1 98.88 631 VAL B N 1
ATOM 10920 C CA . VAL B 1 631 ? -20.656 1.301 -20.641 1 98.88 631 VAL B CA 1
ATOM 10921 C C . VAL B 1 631 ? -21.438 1.671 -19.391 1 98.88 631 VAL B C 1
ATOM 10923 O O . VAL B 1 631 ? -21.062 2.586 -18.656 1 98.88 631 VAL B O 1
ATOM 10926 N N . LEU B 1 632 ? -22.531 1.011 -19.188 1 98.88 632 LEU B N 1
ATOM 10927 C CA . LEU B 1 632 ? -23.312 1.169 -17.969 1 98.88 632 LEU B CA 1
ATOM 10928 C C . LEU B 1 632 ? -22.812 0.226 -16.875 1 98.88 632 LEU B C 1
ATOM 10930 O O . LEU B 1 632 ? -22.656 0.63 -15.719 1 98.88 632 LEU B O 1
ATOM 10934 N N . VAL B 1 633 ? -22.547 -1 -17.234 1 98.88 633 VAL B N 1
ATOM 10935 C CA . VAL B 1 633 ? -22.016 -2.01 -16.312 1 98.88 633 VAL B CA 1
ATOM 10936 C C . VAL B 1 633 ? -21.297 -3.1 -17.109 1 98.88 633 VAL B C 1
ATOM 10938 O O . VAL B 1 633 ? -21.688 -3.412 -18.234 1 98.88 633 VAL B O 1
ATOM 10941 N N . SER B 1 634 ? -20.266 -3.582 -16.594 1 98.88 634 SER B N 1
ATOM 10942 C CA . SER B 1 634 ? -19.531 -4.695 -17.188 1 98.88 634 SER B CA 1
ATOM 10943 C C . SER B 1 634 ? -19.062 -5.68 -16.125 1 98.88 634 SER B C 1
ATOM 10945 O O . SER B 1 634 ? -18.844 -5.297 -14.969 1 98.88 634 SER B O 1
ATOM 10947 N N . HIS B 1 635 ? -18.953 -6.914 -16.453 1 98.81 635 HIS B N 1
ATOM 10948 C CA . HIS B 1 635 ? -18.469 -8.008 -15.625 1 98.81 635 HIS B CA 1
ATOM 10949 C C . HIS B 1 635 ? -17.766 -9.062 -16.469 1 98.81 635 HIS B C 1
ATOM 10951 O O . HIS B 1 635 ? -18.375 -9.68 -17.344 1 98.81 635 HIS B O 1
ATOM 10957 N N . GLY B 1 636 ? -16.391 -9.148 -16.203 1 98.31 636 GLY B N 1
ATOM 10958 C CA . GLY B 1 636 ? -15.648 -10.195 -16.891 1 98.31 636 GLY B CA 1
ATOM 10959 C C . GLY B 1 636 ? -14.617 -9.648 -17.859 1 98.31 636 GLY B C 1
ATOM 10960 O O . GLY B 1 636 ? -14.117 -8.539 -17.672 1 98.31 636 GLY B O 1
ATOM 10961 N N . ASP B 1 637 ? -14.219 -10.508 -18.766 1 97.81 637 ASP B N 1
ATOM 10962 C CA . ASP B 1 637 ? -13.086 -10.266 -19.672 1 97.81 637 ASP B CA 1
ATOM 10963 C C . ASP B 1 637 ? -13.164 -11.164 -20.906 1 97.81 637 ASP B C 1
ATOM 10965 O O . ASP B 1 637 ? -14.258 -11.586 -21.297 1 97.81 637 ASP B O 1
ATOM 10969 N N . GLN B 1 638 ? -12.055 -11.414 -21.547 1 96.69 638 GLN B N 1
ATOM 10970 C CA . GLN B 1 638 ? -12 -12.219 -22.766 1 96.69 638 GLN B CA 1
ATOM 10971 C C . GLN B 1 638 ? -12.227 -13.695 -22.469 1 96.69 638 GLN B C 1
ATOM 10973 O O . GLN B 1 638 ? -12.461 -14.492 -23.375 1 96.69 638 GLN B O 1
ATOM 10978 N N . GLY B 1 639 ? -12.234 -14.039 -21.172 1 96.81 639 GLY B N 1
ATOM 10979 C CA . GLY B 1 639 ? -12.539 -15.406 -20.766 1 96.81 639 GLY B CA 1
ATOM 10980 C C . GLY B 1 639 ? -14.016 -15.641 -20.547 1 96.81 639 GLY B C 1
ATOM 10981 O O . GLY B 1 639 ? -14.445 -16.781 -20.359 1 96.81 639 GLY B O 1
ATOM 10982 N N . GLY B 1 640 ? -14.797 -14.578 -20.609 1 97.94 640 GLY B N 1
ATOM 10983 C CA . GLY B 1 640 ? -16.234 -14.625 -20.391 1 97.94 640 GLY B CA 1
ATOM 10984 C C . GLY B 1 640 ? -16.766 -13.438 -19.609 1 97.94 640 GLY B C 1
ATOM 10985 O O . GLY B 1 640 ? -16.109 -12.969 -18.672 1 97.94 640 GLY B O 1
ATOM 10986 N N . GLY B 1 641 ? -17.875 -12.984 -20.078 1 98.5 641 GLY B N 1
ATOM 10987 C CA . GLY B 1 641 ? -18.438 -11.844 -19.375 1 98.5 641 GLY B CA 1
ATOM 10988 C C . GLY B 1 641 ? -19.625 -11.219 -20.078 1 98.5 641 GLY B C 1
ATOM 10989 O O . GLY B 1 641 ? -20.109 -11.766 -21.078 1 98.5 641 GLY B O 1
ATOM 10990 N N . TYR B 1 642 ? -20.141 -10.109 -19.547 1 98.88 642 TYR B N 1
ATOM 10991 C CA . TYR B 1 642 ? -21.219 -9.336 -20.172 1 98.88 642 TYR B CA 1
ATOM 10992 C C . TYR B 1 642 ? -21.016 -7.844 -19.938 1 98.88 642 TYR B C 1
ATOM 10994 O O . TYR B 1 642 ? -20.328 -7.441 -19 1 98.88 642 TYR B O 1
ATOM 11002 N N . SER B 1 643 ? -21.5 -7.078 -20.828 1 98.81 643 SER B N 1
ATOM 11003 C CA . SER B 1 643 ? -21.422 -5.621 -20.781 1 98.81 643 SER B CA 1
ATOM 11004 C C . SER B 1 643 ? -22.672 -4.977 -21.359 1 98.81 643 SER B C 1
ATOM 11006 O O . SER B 1 643 ? -23.125 -5.355 -22.438 1 98.81 643 SER B O 1
ATOM 11008 N N . LEU B 1 644 ? -23.281 -4.141 -20.594 1 98.88 644 LEU B N 1
ATOM 11009 C CA . LEU B 1 644 ? -24.375 -3.285 -21.047 1 98.88 644 LEU B CA 1
ATOM 11010 C C . LEU B 1 644 ? -23.875 -1.878 -21.359 1 98.88 644 LEU B C 1
ATOM 11012 O O . LEU B 1 644 ? -23.25 -1.243 -20.516 1 98.88 644 LEU B O 1
ATOM 11016 N N . TYR B 1 645 ? -24.125 -1.393 -22.578 1 98.88 645 TYR B N 1
ATOM 11017 C CA . TYR B 1 645 ? -23.547 -0.098 -22.938 1 98.88 645 TYR B CA 1
ATOM 11018 C C . TYR B 1 645 ? -24.438 0.63 -23.938 1 98.88 645 TYR B C 1
ATOM 11020 O O . TYR B 1 645 ? -25.344 0.031 -24.516 1 98.88 645 TYR B O 1
ATOM 11028 N N . VAL B 1 646 ? -24.266 1.89 -24.078 1 98.88 646 VAL B N 1
ATOM 11029 C CA . VAL B 1 646 ? -24.938 2.744 -25.062 1 98.88 646 VAL B CA 1
ATOM 11030 C C . VAL B 1 646 ? -23.922 3.217 -26.109 1 98.88 646 VAL B C 1
ATOM 11032 O O . VAL B 1 646 ? -22.891 3.781 -25.75 1 98.88 646 VAL B O 1
ATOM 11035 N N . GLU B 1 647 ? -24.156 2.963 -27.281 1 98.69 647 GLU B N 1
ATOM 11036 C CA . GLU B 1 647 ? -23.328 3.42 -28.391 1 98.69 647 GLU B CA 1
ATOM 11037 C C . GLU B 1 647 ? -24.203 4.012 -29.516 1 98.69 647 GLU B C 1
ATOM 11039 O O . GLU B 1 647 ? -25.141 3.373 -29.969 1 98.69 647 GLU B O 1
ATOM 11044 N N . GLU B 1 648 ? -23.859 5.219 -29.922 1 97.88 648 GLU B N 1
ATOM 11045 C CA . GLU B 1 648 ? -24.594 5.926 -30.969 1 97.88 648 GLU B CA 1
ATOM 11046 C C . GLU B 1 648 ? -26.078 6.031 -30.609 1 97.88 648 GLU B C 1
ATOM 11048 O O . GLU B 1 648 ? -26.938 5.793 -31.469 1 97.88 648 GLU B O 1
ATOM 11053 N N . GLY B 1 649 ? -26.312 6.188 -29.391 1 97.88 649 GLY B N 1
ATOM 11054 C CA . GLY B 1 649 ? -27.656 6.422 -28.891 1 97.88 649 GLY B CA 1
ATOM 11055 C C . GLY B 1 649 ? -28.469 5.148 -28.734 1 97.88 649 GLY B C 1
ATOM 11056 O O . GLY B 1 649 ? -29.672 5.199 -28.469 1 97.88 649 GLY B O 1
ATOM 11057 N N . ARG B 1 650 ? -27.906 4.008 -28.953 1 98.5 650 ARG B N 1
ATOM 11058 C CA . ARG B 1 650 ? -28.609 2.734 -28.875 1 98.5 650 ARG B CA 1
ATOM 11059 C C . ARG B 1 650 ? -28.062 1.883 -27.734 1 98.5 650 ARG B C 1
ATOM 11061 O O . ARG B 1 650 ? -26.859 1.852 -27.5 1 98.5 650 ARG B O 1
ATOM 11068 N N . LEU B 1 651 ? -28.953 1.2 -27.047 1 98.75 651 LEU B N 1
ATOM 11069 C CA . LEU B 1 651 ? -28.594 0.303 -25.953 1 98.75 651 LEU B CA 1
ATOM 11070 C C . LEU B 1 651 ? -28.188 -1.067 -26.484 1 98.75 651 LEU B C 1
ATOM 11072 O O . LEU B 1 651 ? -28.891 -1.641 -27.312 1 98.75 651 LEU B O 1
ATOM 11076 N N . HIS B 1 652 ? -27.062 -1.557 -25.984 1 98.81 652 HIS B N 1
ATOM 11077 C CA . HIS B 1 652 ? -26.531 -2.842 -26.438 1 98.81 652 HIS B CA 1
ATOM 11078 C C . HIS B 1 652 ? -26.188 -3.74 -25.25 1 98.81 652 HIS B C 1
ATOM 11080 O O . HIS B 1 652 ? -25.781 -3.252 -24.188 1 98.81 652 HIS B O 1
ATOM 11086 N N . LEU B 1 653 ? -26.359 -5.035 -25.422 1 98.88 653 LEU B N 1
ATOM 11087 C CA . LEU B 1 653 ? -25.812 -6.066 -24.531 1 98.88 653 LEU B CA 1
ATOM 11088 C C . LEU B 1 653 ? -24.781 -6.914 -25.266 1 98.88 653 LEU B C 1
ATOM 11090 O O . LEU B 1 653 ? -25.062 -7.484 -26.312 1 98.88 653 LEU B O 1
ATOM 11094 N N . ALA B 1 654 ? -23.578 -6.906 -24.781 1 98.88 654 ALA B N 1
ATOM 11095 C CA . ALA B 1 654 ? -22.562 -7.848 -25.234 1 98.88 654 ALA B CA 1
ATOM 11096 C C . ALA B 1 654 ? -22.375 -8.992 -24.234 1 98.88 654 ALA B C 1
ATOM 11098 O O . ALA B 1 654 ? -22.281 -8.766 -23.031 1 98.88 654 ALA B O 1
ATOM 11099 N N . TYR B 1 655 ? -22.453 -10.203 -24.703 1 98.81 655 TYR B N 1
ATOM 11100 C CA . TYR B 1 655 ? -22.156 -11.391 -23.906 1 98.81 655 TYR B CA 1
ATOM 11101 C C . TYR B 1 655 ? -21.047 -12.211 -24.531 1 98.81 655 TYR B C 1
ATOM 11103 O O . TYR B 1 655 ? -21.172 -12.672 -25.672 1 98.81 655 TYR B O 1
ATOM 11111 N N . ASN B 1 656 ? -19.953 -12.367 -23.812 1 98.5 656 ASN B N 1
ATOM 11112 C CA . ASN B 1 656 ? -18.844 -13.203 -24.219 1 98.5 656 ASN B CA 1
ATOM 11113 C C . ASN B 1 656 ? -18.938 -14.602 -23.609 1 98.5 656 ASN B C 1
ATOM 11115 O O . ASN B 1 656 ? -18.672 -14.789 -22.422 1 98.5 656 ASN B O 1
ATOM 11119 N N . GLU B 1 657 ? -19.344 -15.523 -24.469 1 97.94 657 GLU B N 1
ATOM 11120 C CA . GLU B 1 657 ? -19.516 -16.922 -24.062 1 97.94 657 GLU B CA 1
ATOM 11121 C C . GLU B 1 657 ? -18.219 -17.703 -24.219 1 97.94 657 GLU B C 1
ATOM 11123 O O . GLU B 1 657 ? -18.125 -18.594 -25.078 1 97.94 657 GLU B O 1
ATOM 11128 N N . TYR B 1 658 ? -17.234 -17.375 -23.328 1 96.62 658 TYR B N 1
ATOM 11129 C CA . TYR B 1 658 ? -15.938 -18.031 -23.281 1 96.62 658 TYR B CA 1
ATOM 11130 C C . TYR B 1 658 ? -15.188 -17.844 -24.594 1 96.62 658 TYR B C 1
ATOM 11132 O O . TYR B 1 658 ? -14.383 -18.688 -24.984 1 96.62 658 TYR B O 1
ATOM 11140 N N . GLY B 1 659 ? -15.5 -16.781 -25.328 1 95.5 659 GLY B N 1
ATOM 11141 C CA . GLY B 1 659 ? -14.805 -16.484 -26.578 1 95.5 659 GLY B CA 1
ATOM 11142 C C . GLY B 1 659 ? -15.75 -16.219 -27.734 1 95.5 659 GLY B C 1
ATOM 11143 O O . GLY B 1 659 ? -15.352 -15.625 -28.734 1 95.5 659 GLY B O 1
ATOM 11144 N N . VAL B 1 660 ? -16.984 -16.703 -27.625 1 96.81 660 VAL B N 1
ATOM 11145 C CA . VAL B 1 660 ? -18 -16.375 -28.625 1 96.81 660 VAL B CA 1
ATOM 11146 C C . VAL B 1 660 ? -18.75 -15.117 -28.203 1 96.81 660 VAL B C 1
ATOM 11148 O O . VAL B 1 660 ? -19.422 -15.102 -27.172 1 96.81 660 VAL B O 1
ATOM 11151 N N . LEU B 1 661 ? -18.672 -14.125 -29 1 97.56 661 LEU B N 1
ATOM 11152 C CA . LEU B 1 661 ? -19.297 -12.852 -28.656 1 97.56 661 LEU B CA 1
ATOM 11153 C C . LEU B 1 661 ? -20.703 -12.75 -29.25 1 97.56 661 LEU B C 1
ATOM 11155 O O . LEU B 1 661 ? -20.875 -12.914 -30.469 1 97.56 661 LEU B O 1
ATOM 11159 N N . HIS B 1 662 ? -21.656 -12.586 -28.375 1 98.31 662 HIS B N 1
ATOM 11160 C CA . HIS B 1 662 ? -23.031 -12.289 -28.766 1 98.31 662 HIS B CA 1
ATOM 11161 C C . HIS B 1 662 ? -23.375 -10.828 -28.531 1 98.31 662 HIS B C 1
ATOM 11163 O O . HIS B 1 662 ? -23.25 -10.328 -27.406 1 98.31 662 HIS B O 1
ATOM 11169 N N . GLU B 1 663 ? -23.766 -10.125 -29.516 1 98.06 663 GLU B N 1
ATOM 11170 C CA . GLU B 1 663 ? -24.156 -8.727 -29.391 1 98.06 663 GLU B CA 1
ATOM 11171 C C . GLU B 1 663 ? -25.625 -8.539 -29.719 1 98.06 663 GLU B C 1
ATOM 11173 O O . GLU B 1 663 ? -26.109 -9.031 -30.734 1 98.06 663 GLU B O 1
ATOM 11178 N N . THR B 1 664 ? -26.328 -7.879 -28.859 1 98.5 664 THR B N 1
ATOM 11179 C CA . THR B 1 664 ? -27.75 -7.633 -29 1 98.5 664 THR B CA 1
ATOM 11180 C C . THR B 1 664 ? -28.047 -6.133 -29 1 98.5 664 THR B C 1
ATOM 11182 O O . THR B 1 664 ? -27.656 -5.422 -28.078 1 98.5 664 THR B O 1
ATOM 11185 N N . ASP B 1 665 ? -28.688 -5.637 -30.016 1 98.56 665 ASP B N 1
ATOM 11186 C CA . ASP B 1 665 ? -29.188 -4.266 -30.078 1 98.56 665 ASP B CA 1
ATOM 11187 C C . ASP B 1 665 ? -30.562 -4.16 -29.422 1 98.56 665 ASP B C 1
ATOM 11189 O O . ASP B 1 665 ? -31.531 -4.746 -29.922 1 98.56 665 ASP B O 1
ATOM 11193 N N . ALA B 1 666 ? -30.641 -3.422 -28.359 1 98.62 666 ALA B N 1
ATOM 11194 C CA . ALA B 1 666 ? -31.906 -3.289 -27.641 1 98.62 666 ALA B CA 1
ATOM 11195 C C . ALA B 1 666 ? -32.625 -2.002 -28.031 1 98.62 666 ALA B C 1
ATOM 11197 O O . ALA B 1 666 ? -33.531 -1.555 -27.312 1 98.62 666 ALA B O 1
ATOM 11198 N N . GLY B 1 667 ? -32.219 -1.312 -29.047 1 98.12 667 GLY B N 1
ATOM 11199 C CA . GLY B 1 667 ? -32.906 -0.168 -29.625 1 98.12 667 GLY B CA 1
ATOM 11200 C C . GLY B 1 667 ? -32.406 1.16 -29.078 1 98.12 667 GLY B C 1
ATOM 11201 O O . GLY B 1 667 ? -31.484 1.201 -28.281 1 98.12 667 GLY B O 1
ATOM 11202 N N . PRO B 1 668 ? -33.031 2.207 -29.516 1 98.12 668 PRO B N 1
ATOM 11203 C CA . PRO B 1 668 ? -32.594 3.549 -29.109 1 98.12 668 PRO B CA 1
ATOM 11204 C C . PRO B 1 668 ? -32.938 3.865 -27.656 1 98.12 668 PRO B C 1
ATOM 11206 O O . PRO B 1 668 ? -33.969 3.412 -27.141 1 98.12 668 PRO B O 1
ATOM 11209 N N . LEU B 1 669 ? -32.125 4.559 -27.109 1 97.75 669 LEU B N 1
ATOM 11210 C CA . LEU B 1 669 ? -32.344 5.125 -25.781 1 97.75 669 LEU B CA 1
ATOM 11211 C C . LEU B 1 669 ? -32.562 6.637 -25.859 1 97.75 669 LEU B C 1
ATOM 11213 O O . LEU B 1 669 ? -31.594 7.379 -26.078 1 97.75 669 LEU B O 1
ATOM 11217 N N . ALA B 1 670 ? -33.719 7.176 -25.641 1 96.19 670 ALA B N 1
ATOM 11218 C CA . ALA B 1 670 ? -34.031 8.594 -25.75 1 96.19 670 ALA B CA 1
ATOM 11219 C C . ALA B 1 670 ? -33.312 9.406 -24.688 1 96.19 670 ALA B C 1
ATOM 11221 O O . ALA B 1 670 ? -33 8.883 -23.609 1 96.19 670 ALA B O 1
ATOM 11222 N N . PRO B 1 671 ? -33.062 10.656 -24.984 1 97.19 671 PRO B N 1
ATOM 11223 C CA . PRO B 1 671 ? -32.406 11.5 -23.969 1 97.19 671 PRO B CA 1
ATOM 11224 C C . PRO B 1 671 ? -33.25 11.609 -22.688 1 97.19 671 PRO B C 1
ATOM 11226 O O . PRO B 1 671 ? -34.469 11.672 -22.75 1 97.19 671 PRO B O 1
ATOM 11229 N N . GLY B 1 672 ? -32.562 11.688 -21.547 1 97.25 672 GLY B N 1
ATOM 11230 C CA . GLY B 1 672 ? -33.25 11.883 -20.281 1 97.25 672 GLY B CA 1
ATOM 11231 C C . GLY B 1 672 ? -32.969 10.758 -19.281 1 97.25 672 GLY B C 1
ATOM 11232 O O . GLY B 1 672 ? -32 10.023 -19.406 1 97.25 672 GLY B O 1
ATOM 11233 N N . ALA B 1 673 ? -33.875 10.664 -18.281 1 98.38 673 ALA B N 1
ATOM 11234 C CA . ALA B 1 673 ? -33.75 9.672 -17.219 1 98.38 673 ALA B CA 1
ATOM 11235 C C . ALA B 1 673 ? -34.406 8.344 -17.641 1 98.38 673 ALA B C 1
ATOM 11237 O O . ALA B 1 673 ? -35.438 8.328 -18.312 1 98.38 673 ALA B O 1
ATOM 11238 N N . HIS B 1 674 ? -33.812 7.219 -17.328 1 98.62 674 HIS B N 1
ATOM 11239 C CA . HIS B 1 674 ? -34.312 5.891 -17.641 1 98.62 674 HIS B CA 1
ATOM 11240 C C . HIS B 1 674 ? -33.938 4.887 -16.562 1 98.62 674 HIS B C 1
ATOM 11242 O O . HIS B 1 674 ? -32.969 5.102 -15.812 1 98.62 674 HIS B O 1
ATOM 11248 N N . VAL B 1 675 ? -34.688 3.898 -16.406 1 98.81 675 VAL B N 1
ATOM 11249 C CA . VAL B 1 675 ? -34.344 2.682 -15.688 1 98.81 675 VAL B CA 1
ATOM 11250 C C . VAL B 1 675 ? -34.156 1.534 -16.672 1 98.81 675 VAL B C 1
ATOM 11252 O O . VAL B 1 675 ? -35.062 1.166 -17.391 1 98.81 675 VAL B O 1
ATOM 11255 N N . VAL B 1 676 ? -32.938 1.051 -16.781 1 98.88 676 VAL B N 1
ATOM 11256 C CA . VAL B 1 676 ? -32.625 -0.085 -17.641 1 98.88 676 VAL B CA 1
ATOM 11257 C C . VAL B 1 676 ? -32.438 -1.342 -16.797 1 98.88 676 VAL B C 1
ATOM 11259 O O . VAL B 1 676 ? -31.75 -1.322 -15.773 1 98.88 676 VAL B O 1
ATOM 11262 N N . VAL B 1 677 ? -33.031 -2.445 -17.172 1 98.88 677 VAL B N 1
ATOM 11263 C CA . VAL B 1 677 ? -32.938 -3.682 -16.391 1 98.88 677 VAL B CA 1
ATOM 11264 C C . VAL B 1 677 ? -32.438 -4.809 -17.281 1 98.88 677 VAL B C 1
ATOM 11266 O O . VAL B 1 677 ? -32.906 -5.004 -18.406 1 98.88 677 VAL B O 1
ATOM 11269 N N . LEU B 1 678 ? -31.438 -5.449 -16.906 1 98.88 678 LEU B N 1
ATOM 11270 C CA . LEU B 1 678 ? -30.969 -6.711 -17.484 1 98.88 678 LEU B CA 1
ATOM 11271 C C . LEU B 1 678 ? -31.312 -7.879 -16.562 1 98.88 678 LEU B C 1
ATOM 11273 O O . LEU B 1 678 ? -30.781 -7.973 -15.445 1 98.88 678 LEU B O 1
ATOM 11277 N N . ALA B 1 679 ? -32.156 -8.742 -17.047 1 98.75 679 ALA B N 1
ATOM 11278 C CA . ALA B 1 679 ? -32.562 -9.93 -16.266 1 98.75 679 ALA B CA 1
ATOM 11279 C C . ALA B 1 679 ? -31.969 -11.195 -16.891 1 98.75 679 ALA B C 1
ATOM 11281 O O . ALA B 1 679 ? -31.984 -11.367 -18.109 1 98.75 679 ALA B O 1
ATOM 11282 N N . ALA B 1 680 ? -31.359 -11.992 -16.078 1 98.69 680 ALA B N 1
ATOM 11283 C CA . ALA B 1 680 ? -30.859 -13.312 -16.484 1 98.69 680 ALA B CA 1
ATOM 11284 C C . ALA B 1 680 ? -31.625 -14.422 -15.758 1 98.69 680 ALA B C 1
ATOM 11286 O O . ALA B 1 680 ? -31.562 -14.531 -14.531 1 98.69 680 ALA B O 1
ATOM 11287 N N . GLU B 1 681 ? -32.312 -15.211 -16.484 1 98.19 681 GLU B N 1
ATOM 11288 C CA . GLU B 1 681 ? -33 -16.359 -15.93 1 98.19 681 GLU B CA 1
ATOM 11289 C C . GLU B 1 681 ? -32.188 -17.641 -16.109 1 98.19 681 GLU B C 1
ATOM 11291 O O . GLU B 1 681 ? -31.844 -18 -17.234 1 98.19 681 GLU B O 1
ATOM 11296 N N . ALA B 1 682 ? -31.922 -18.266 -15.016 1 97.38 682 ALA B N 1
ATOM 11297 C CA . ALA B 1 682 ? -31.188 -19.531 -15.078 1 97.38 682 ALA B CA 1
ATOM 11298 C C . ALA B 1 682 ? -32.094 -20.672 -15.531 1 97.38 682 ALA B C 1
ATOM 11300 O O . ALA B 1 682 ? -33.156 -20.875 -14.961 1 97.38 682 ALA B O 1
ATOM 11301 N N . GLU B 1 683 ? -31.594 -21.312 -16.531 1 95.44 683 GLU B N 1
ATOM 11302 C CA . GLU B 1 683 ? -32.344 -22.422 -17.109 1 95.44 683 GLU B CA 1
ATOM 11303 C C . GLU B 1 683 ? -31.562 -23.734 -17.031 1 95.44 683 GLU B C 1
ATOM 11305 O O . GLU B 1 683 ? -30.375 -23.734 -16.672 1 95.44 683 GLU B O 1
ATOM 11310 N N . LYS B 1 684 ? -32.281 -24.828 -17.328 1 93.44 684 LYS B N 1
ATOM 11311 C CA . LYS B 1 684 ? -31.594 -26.125 -17.406 1 93.44 684 LYS B CA 1
ATOM 11312 C C . LYS B 1 684 ? -30.5 -26.109 -18.469 1 93.44 684 LYS B C 1
ATOM 11314 O O . LYS B 1 684 ? -30.625 -25.422 -19.484 1 93.44 684 LYS B O 1
ATOM 11319 N N . GLY B 1 685 ? -29.531 -26.875 -18.203 1 94.19 685 GLY B N 1
ATOM 11320 C CA . GLY B 1 685 ? -28.406 -26.953 -19.141 1 94.19 685 GLY B CA 1
ATOM 11321 C C . GLY B 1 685 ? -27.375 -25.875 -18.906 1 94.19 685 GLY B C 1
ATOM 11322 O O . GLY B 1 685 ? -26.656 -25.484 -19.828 1 94.19 685 GLY B O 1
ATOM 11323 N N . LEU B 1 686 ? -27.391 -25.359 -17.688 1 95.56 686 LEU B N 1
ATOM 11324 C CA . LEU B 1 686 ? -26.438 -24.312 -17.312 1 95.56 686 LEU B CA 1
ATOM 11325 C C . LEU B 1 686 ? -26.516 -23.141 -18.281 1 95.56 686 LEU B C 1
ATOM 11327 O O . LEU B 1 686 ? -25.5 -22.688 -18.812 1 95.56 686 LEU B O 1
ATOM 11331 N N . ARG B 1 687 ? -27.688 -22.688 -18.531 1 97.06 687 ARG B N 1
ATOM 11332 C CA . ARG B 1 687 ? -27.891 -21.594 -19.484 1 97.06 687 ARG B CA 1
ATOM 11333 C C . ARG B 1 687 ? -28.531 -20.391 -18.797 1 97.06 687 ARG B C 1
ATOM 11335 O O . ARG B 1 687 ? -29.188 -20.531 -17.766 1 97.06 687 ARG B O 1
ATOM 11342 N N . TRP B 1 688 ? -28.344 -19.219 -19.312 1 98.12 688 TRP B N 1
ATOM 11343 C CA . TRP B 1 688 ? -29.078 -18 -18.969 1 98.12 688 TRP B CA 1
ATOM 11344 C C . TRP B 1 688 ? -29.906 -17.516 -20.156 1 98.12 688 TRP B C 1
ATOM 11346 O O . TRP B 1 688 ? -29.469 -17.562 -21.297 1 98.12 688 TRP B O 1
ATOM 11356 N N . SER B 1 689 ? -31.141 -17.172 -19.922 1 98.38 689 SER B N 1
ATOM 11357 C CA . SER B 1 689 ? -31.938 -16.375 -20.844 1 98.38 689 SER B CA 1
ATOM 11358 C C . SER B 1 689 ? -32 -14.93 -20.391 1 98.38 689 SER B C 1
ATOM 11360 O O . SER B 1 689 ? -32.531 -14.633 -19.312 1 98.38 689 SER B O 1
ATOM 11362 N N . PHE B 1 690 ? -31.562 -14.023 -21.281 1 98.69 690 PHE B N 1
ATOM 11363 C CA . PHE B 1 690 ? -31.5 -12.617 -20.906 1 98.69 690 PHE B CA 1
ATOM 11364 C C . PHE B 1 690 ? -32.719 -11.859 -21.422 1 98.69 690 PHE B C 1
ATOM 11366 O O . PHE B 1 690 ? -33.25 -12.195 -22.484 1 98.69 690 PHE B O 1
ATOM 11373 N N . THR B 1 691 ? -33.156 -10.898 -20.688 1 98.75 691 THR B N 1
ATOM 11374 C CA . THR B 1 691 ? -34.125 -9.898 -21.094 1 98.75 691 THR B CA 1
ATOM 11375 C C . THR B 1 691 ? -33.625 -8.492 -20.781 1 98.75 691 THR B C 1
ATOM 11377 O O . THR B 1 691 ? -33.219 -8.219 -19.656 1 98.75 691 THR B O 1
ATOM 11380 N N . VAL B 1 692 ? -33.625 -7.645 -21.797 1 98.81 692 VAL B N 1
ATOM 11381 C CA . VAL B 1 692 ? -33.281 -6.238 -21.609 1 98.81 692 VAL B CA 1
ATOM 11382 C C . VAL B 1 692 ? -34.562 -5.395 -21.641 1 98.81 692 VAL B C 1
ATOM 11384 O O . VAL B 1 692 ? -35.344 -5.469 -22.609 1 98.81 692 VAL B O 1
ATOM 11387 N N . SER B 1 693 ? -34.781 -4.629 -20.625 1 98.81 693 SER B N 1
ATOM 11388 C CA . SER B 1 693 ? -35.938 -3.756 -20.562 1 98.81 693 SER B CA 1
ATOM 11389 C C . SER B 1 693 ? -35.562 -2.318 -20.25 1 98.81 693 SER B C 1
ATOM 11391 O O . SER B 1 693 ? -34.531 -2.082 -19.578 1 98.81 693 SER B O 1
ATOM 11393 N N . VAL B 1 694 ? -36.312 -1.39 -20.766 1 98.75 694 VAL B N 1
ATOM 11394 C CA . VAL B 1 694 ? -36.156 0.034 -20.484 1 98.75 694 VAL B CA 1
ATOM 11395 C C . VAL B 1 694 ? -37.5 0.607 -20.016 1 98.75 694 VAL B C 1
ATOM 11397 O O . VAL B 1 694 ? -38.5 0.505 -20.719 1 98.75 694 VAL B O 1
ATOM 11400 N N . ASP B 1 695 ? -37.531 1.163 -18.844 1 98.44 695 ASP B N 1
ATOM 11401 C CA . ASP B 1 695 ? -38.688 1.781 -18.266 1 98.44 695 ASP B CA 1
ATOM 11402 C C . ASP B 1 695 ? -39.875 0.814 -18.266 1 98.44 695 ASP B C 1
ATOM 11404 O O . ASP B 1 695 ? -41 1.194 -18.609 1 98.44 695 ASP B O 1
ATOM 11408 N N . GLY B 1 696 ? -39.562 -0.395 -18.016 1 97.56 696 GLY B N 1
ATOM 11409 C CA . GLY B 1 696 ? -40.594 -1.399 -17.844 1 97.56 696 GLY B CA 1
ATOM 11410 C C . GLY B 1 696 ? -40.969 -2.094 -19.141 1 97.56 696 GLY B C 1
ATOM 11411 O O . GLY B 1 696 ? -41.656 -3.107 -19.141 1 97.56 696 GLY B O 1
ATOM 11412 N N . GLU B 1 697 ? -40.438 -1.644 -20.266 1 98.12 697 GLU B N 1
ATOM 11413 C CA . GLU B 1 697 ? -40.75 -2.246 -21.562 1 98.12 697 GLU B CA 1
ATOM 11414 C C . GLU B 1 697 ? -39.625 -3.168 -22.016 1 98.12 697 GLU B C 1
ATOM 11416 O O . GLU B 1 697 ? -38.469 -2.754 -22.078 1 98.12 697 GLU B O 1
ATOM 11421 N N . VAL B 1 698 ? -39.969 -4.34 -22.422 1 98.56 698 VAL B N 1
ATOM 11422 C CA . VAL B 1 698 ? -39 -5.289 -22.938 1 98.56 698 VAL B CA 1
ATOM 11423 C C . VAL B 1 698 ? -38.5 -4.832 -24.312 1 98.56 698 VAL B C 1
ATOM 11425 O O . VAL B 1 698 ? -39.312 -4.609 -25.219 1 98.56 698 VAL B O 1
ATOM 11428 N N . ARG B 1 699 ? -37.219 -4.688 -24.406 1 98.5 699 ARG B N 1
ATOM 11429 C CA . ARG B 1 699 ? -36.625 -4.172 -25.625 1 98.5 699 ARG B CA 1
ATOM 11430 C C . ARG B 1 699 ? -35.938 -5.289 -26.422 1 98.5 699 ARG B C 1
ATOM 11432 O O . ARG B 1 699 ? -35.812 -5.203 -27.641 1 98.5 699 ARG B O 1
ATOM 11439 N N . ALA B 1 700 ? -35.406 -6.293 -25.734 1 98.56 700 ALA B N 1
ATOM 11440 C CA . ALA B 1 700 ? -34.719 -7.383 -26.422 1 98.56 700 ALA B CA 1
ATOM 11441 C C . ALA B 1 700 ? -34.719 -8.648 -25.562 1 98.56 700 ALA B C 1
ATOM 11443 O O . ALA B 1 700 ? -34.625 -8.578 -24.328 1 98.56 700 ALA B O 1
ATOM 11444 N N . THR B 1 701 ? -34.781 -9.781 -26.141 1 98.44 701 THR B N 1
ATOM 11445 C CA . THR B 1 701 ? -34.656 -11.109 -25.547 1 98.44 701 THR B CA 1
ATOM 11446 C C . THR B 1 701 ? -33.781 -12.008 -26.406 1 98.44 701 THR B C 1
ATOM 11448 O O . THR B 1 701 ? -34.281 -12.867 -27.125 1 98.44 701 THR B O 1
ATOM 11451 N N . PRO B 1 702 ? -32.531 -11.867 -26.344 1 98.25 702 PRO B N 1
ATOM 11452 C CA . PRO B 1 702 ? -31.641 -12.68 -27.172 1 98.25 702 PRO B CA 1
ATOM 11453 C C . PRO B 1 702 ? -31.734 -14.172 -26.859 1 98.25 702 PRO B C 1
ATOM 11455 O O . PRO B 1 702 ? -32.312 -14.555 -25.844 1 98.25 702 PRO B O 1
ATOM 11458 N N . PRO B 1 703 ? -31.172 -15.016 -27.75 1 97.12 703 PRO B N 1
ATOM 11459 C CA . PRO B 1 703 ? -31.141 -16.453 -27.469 1 97.12 703 PRO B CA 1
ATOM 11460 C C . PRO B 1 703 ? -30.375 -16.781 -26.172 1 97.12 703 PRO B C 1
ATOM 11462 O O . PRO B 1 703 ? -29.469 -16.031 -25.781 1 97.12 703 PRO B O 1
ATOM 11465 N N . SER B 1 704 ? -30.75 -17.906 -25.609 1 97.5 704 SER B N 1
ATOM 11466 C CA . SER B 1 704 ? -30.078 -18.328 -24.375 1 97.5 704 SER B CA 1
ATOM 11467 C C . SER B 1 704 ? -28.609 -18.641 -24.641 1 97.5 704 SER B C 1
ATOM 11469 O O . SER B 1 704 ? -28.234 -19.031 -25.75 1 97.5 704 SER B O 1
ATOM 11471 N N . VAL B 1 705 ? -27.812 -18.5 -23.672 1 97.94 705 VAL B N 1
ATOM 11472 C CA . VAL B 1 705 ? -26.375 -18.719 -23.719 1 97.94 705 VAL B CA 1
ATOM 11473 C C . VAL B 1 705 ? -25.938 -19.531 -22.516 1 97.94 705 VAL B C 1
ATOM 11475 O O . VAL B 1 705 ? -26.656 -19.625 -21.516 1 97.94 705 VAL B O 1
ATOM 11478 N N . HIS B 1 706 ? -24.797 -20.203 -22.641 1 97.25 706 HIS B N 1
ATOM 11479 C CA . HIS B 1 706 ? -24.281 -20.906 -21.484 1 97.25 706 HIS B CA 1
ATOM 11480 C C . HIS B 1 706 ? -23.891 -19.953 -20.359 1 97.25 706 HIS B C 1
ATOM 11482 O O . HIS B 1 706 ? -23.328 -18.875 -20.625 1 97.25 706 HIS B O 1
ATOM 11488 N N . GLN B 1 707 ? -24.141 -20.375 -19.094 1 96.81 707 GLN B N 1
ATOM 11489 C CA . GLN B 1 707 ? -23.734 -19.609 -17.922 1 96.81 707 GLN B CA 1
ATOM 11490 C C . GLN B 1 707 ? -22.219 -19.562 -17.797 1 96.81 707 GLN B C 1
ATOM 11492 O O . GLN B 1 707 ? -21.516 -20.453 -18.281 1 96.81 707 GLN B O 1
ATOM 11497 N N . LEU B 1 708 ? -21.75 -18.516 -17.25 1 96.06 708 LEU B N 1
ATOM 11498 C CA . LEU B 1 708 ? -20.359 -18.438 -16.812 1 96.06 708 LEU B CA 1
ATOM 11499 C C . LEU B 1 708 ? -20.203 -19 -15.414 1 96.06 708 LEU B C 1
ATOM 11501 O O . LEU B 1 708 ? -20.734 -18.453 -14.445 1 96.06 708 LEU B O 1
ATOM 11505 N N . ILE B 1 709 ? -19.5 -20.094 -15.312 1 91.38 709 ILE B N 1
ATOM 11506 C CA . ILE B 1 709 ? -19.391 -20.766 -14.023 1 91.38 709 ILE B CA 1
ATOM 11507 C C . ILE B 1 709 ? -17.922 -21.094 -13.734 1 91.38 709 ILE B C 1
ATOM 11509 O O . ILE B 1 709 ? -17.062 -20.859 -14.578 1 91.38 709 ILE B O 1
ATOM 11513 N N . GLY B 1 710 ? -17.672 -21.594 -12.539 1 89.44 710 GLY B N 1
ATOM 11514 C CA . GLY B 1 710 ? -16.297 -21.766 -12.117 1 89.44 710 GLY B CA 1
ATOM 11515 C C . GLY B 1 710 ? -15.586 -20.469 -11.805 1 89.44 710 GLY B C 1
ATOM 11516 O O . GLY B 1 710 ? -16.047 -19.688 -10.969 1 89.44 710 GLY B O 1
ATOM 11517 N N . MET B 1 711 ? -14.578 -20.203 -12.57 1 92.88 711 MET B N 1
ATOM 11518 C CA . MET B 1 711 ? -13.812 -19 -12.305 1 92.88 711 MET B CA 1
ATOM 11519 C C . MET B 1 711 ? -14.273 -17.844 -13.195 1 92.88 711 MET B C 1
ATOM 11521 O O . MET B 1 711 ? -13.883 -16.703 -12.992 1 92.88 711 MET B O 1
ATOM 11525 N N . ALA B 1 712 ? -15.117 -18.109 -14.109 1 95.56 712 ALA B N 1
ATOM 11526 C CA . ALA B 1 712 ? -15.672 -17.062 -14.961 1 95.56 712 ALA B CA 1
ATOM 11527 C C . ALA B 1 712 ? -16.953 -16.5 -14.375 1 95.56 712 ALA B C 1
ATOM 11529 O O . ALA B 1 712 ? -17.781 -17.25 -13.82 1 95.56 712 ALA B O 1
ATOM 11530 N N . PRO B 1 713 ? -17.203 -15.242 -14.547 1 97.12 713 PRO B N 1
ATOM 11531 C CA . PRO B 1 713 ? -16.234 -14.25 -15.047 1 97.12 713 PRO B CA 1
ATOM 11532 C C . PRO B 1 713 ? -15.062 -14.039 -14.102 1 97.12 713 PRO B C 1
ATOM 11534 O O . PRO B 1 713 ? -15.242 -14 -12.883 1 97.12 713 PRO B O 1
ATOM 11537 N N . PHE B 1 714 ? -13.914 -13.906 -14.664 1 97.38 714 PHE B N 1
ATOM 11538 C CA . PHE B 1 714 ? -12.719 -13.797 -13.836 1 97.38 714 PHE B CA 1
ATOM 11539 C C . PHE B 1 714 ? -12.5 -12.359 -13.391 1 97.38 714 PHE B C 1
ATOM 11541 O O . PHE B 1 714 ? -12.188 -12.102 -12.227 1 97.38 714 PHE B O 1
ATOM 11548 N N . GLN B 1 715 ? -12.609 -11.43 -14.281 1 97.81 715 GLN B N 1
ATOM 11549 C CA . GLN B 1 715 ? -12.562 -10.023 -13.898 1 97.81 715 GLN B CA 1
ATOM 11550 C C . GLN B 1 715 ? -13.867 -9.586 -13.234 1 97.81 715 GLN B C 1
ATOM 11552 O O . GLN B 1 715 ? -14.953 -9.977 -13.672 1 97.81 715 GLN B O 1
ATOM 11557 N N . GLY B 1 716 ? -13.789 -8.766 -12.219 1 97.88 716 GLY B N 1
ATOM 11558 C CA . GLY B 1 716 ? -14.945 -8.398 -11.406 1 97.88 716 GLY B CA 1
ATOM 11559 C C . GLY B 1 716 ? -15.828 -7.359 -12.07 1 97.88 716 GLY B C 1
ATOM 11560 O O . GLY B 1 716 ? -15.719 -7.113 -13.273 1 97.88 716 GLY B O 1
ATOM 11561 N N . ILE B 1 717 ? -16.734 -6.785 -11.281 1 98.62 717 ILE B N 1
ATOM 11562 C CA . ILE B 1 717 ? -17.797 -5.898 -11.758 1 98.62 717 ILE B CA 1
ATOM 11563 C C . ILE B 1 717 ? -17.297 -4.453 -11.758 1 98.62 717 ILE B C 1
ATOM 11565 O O . ILE B 1 717 ? -16.75 -3.982 -10.758 1 98.62 717 ILE B O 1
ATOM 11569 N N . SER B 1 718 ? -17.484 -3.82 -12.859 1 98.44 718 SER B N 1
ATOM 11570 C CA . SER B 1 718 ? -17.25 -2.385 -12.984 1 98.44 718 SER B CA 1
ATOM 11571 C C . SER B 1 718 ? -18.531 -1.656 -13.391 1 98.44 718 SER B C 1
ATOM 11573 O O . SER B 1 718 ? -19.312 -2.162 -14.195 1 98.44 718 SER B O 1
ATOM 11575 N N . VAL B 1 719 ? -18.766 -0.539 -12.836 1 98.31 719 VAL B N 1
ATOM 11576 C CA . VAL B 1 719 ? -19.938 0.266 -13.18 1 98.31 719 VAL B CA 1
ATOM 11577 C C . VAL B 1 719 ? -19.484 1.546 -13.883 1 98.31 719 VAL B C 1
ATOM 11579 O O . VAL B 1 719 ? -18.484 2.152 -13.508 1 98.31 719 VAL B O 1
ATOM 11582 N N . GLY B 1 720 ? -20.141 1.839 -14.93 1 98.5 720 GLY B N 1
ATOM 11583 C CA . GLY B 1 720 ? -19.875 3.051 -15.695 1 98.5 720 GLY B CA 1
ATOM 11584 C C . GLY B 1 720 ? -18.672 2.939 -16.609 1 98.5 720 GLY B C 1
ATOM 11585 O O . GLY B 1 720 ? -18.203 3.943 -17.141 1 98.5 720 GLY B O 1
ATOM 11586 N N . ILE B 1 721 ? -18.125 1.768 -16.781 1 98.56 721 ILE B N 1
ATOM 11587 C CA . ILE B 1 721 ? -16.875 1.575 -17.531 1 98.56 721 ILE B CA 1
ATOM 11588 C C . ILE B 1 721 ? -16.594 0.082 -17.688 1 98.56 721 ILE B C 1
ATOM 11590 O O . ILE B 1 721 ? -17.141 -0.738 -16.953 1 98.56 721 ILE B O 1
ATOM 11594 N N . ASP B 1 722 ? -15.938 -0.346 -18.672 1 98.62 722 ASP B N 1
ATOM 11595 C CA . ASP B 1 722 ? -15.367 -1.686 -18.781 1 98.62 722 ASP B CA 1
ATOM 11596 C C . ASP B 1 722 ? -13.859 -1.665 -18.531 1 98.62 722 ASP B C 1
ATOM 11598 O O . ASP B 1 722 ? -13.078 -1.579 -19.484 1 98.62 722 ASP B O 1
ATOM 11602 N N . ARG B 1 723 ? -13.5 -1.847 -17.328 1 97.75 723 ARG B N 1
ATOM 11603 C CA . ARG B 1 723 ? -12.117 -1.683 -16.906 1 97.75 723 ARG B CA 1
ATOM 11604 C C . ARG B 1 723 ? -11.25 -2.834 -17.391 1 97.75 723 ARG B C 1
ATOM 11606 O O . ARG B 1 723 ? -11.711 -3.975 -17.484 1 97.75 723 ARG B O 1
ATOM 11613 N N . LYS B 1 724 ? -9.922 -2.564 -17.75 1 97.44 724 LYS B N 1
ATOM 11614 C CA . LYS B 1 724 ? -8.844 -3.523 -17.969 1 97.44 724 LYS B CA 1
ATOM 11615 C C . LYS B 1 724 ? -9.164 -4.441 -19.141 1 97.44 724 LYS B C 1
ATOM 11617 O O . LYS B 1 724 ? -9.312 -3.98 -20.281 1 97.44 724 LYS B O 1
ATOM 11622 N N . SER B 1 725 ? -9.352 -5.766 -18.938 1 96.56 725 SER B N 1
ATOM 11623 C CA . SER B 1 725 ? -9.656 -6.66 -20.062 1 96.56 725 SER B CA 1
ATOM 11624 C C . SER B 1 725 ? -11.102 -6.504 -20.516 1 96.56 725 SER B C 1
ATOM 11626 O O . SER B 1 725 ? -12.031 -6.715 -19.734 1 96.56 725 SER B O 1
ATOM 11628 N N . PRO B 1 726 ? -11.305 -6.191 -21.766 1 97.56 726 PRO B N 1
ATOM 11629 C CA . PRO B 1 726 ? -12.672 -5.93 -22.219 1 97.56 726 PRO B CA 1
ATOM 11630 C C . PRO B 1 726 ? -13.492 -7.207 -22.406 1 97.56 726 PRO B C 1
ATOM 11632 O O . PRO B 1 726 ? -12.945 -8.242 -22.797 1 97.56 726 PRO B O 1
ATOM 11635 N N . VAL B 1 727 ? -14.742 -7.027 -22.203 1 98.44 727 VAL B N 1
ATOM 11636 C CA . VAL B 1 727 ? -15.672 -8.102 -22.531 1 98.44 727 VAL B CA 1
ATOM 11637 C C . VAL B 1 727 ? -15.797 -8.234 -24.047 1 98.44 727 VAL B C 1
ATOM 11639 O O . VAL B 1 727 ? -15.734 -9.344 -24.594 1 98.44 727 VAL B O 1
ATOM 11642 N N . SER B 1 728 ? -15.953 -7.125 -24.703 1 98.62 728 SER B N 1
ATOM 11643 C CA . SER B 1 728 ? -16.047 -7.051 -26.156 1 98.62 728 SER B CA 1
ATOM 11644 C C . SER B 1 728 ? -14.805 -6.395 -26.75 1 98.62 728 SER B C 1
ATOM 11646 O O . SER B 1 728 ? -14.602 -5.184 -26.609 1 98.62 728 SER B O 1
ATOM 11648 N N . TRP B 1 729 ? -14.016 -7.148 -27.453 1 97.81 729 TRP B N 1
ATOM 11649 C CA . TRP B 1 729 ? -12.789 -6.617 -28.047 1 97.81 729 TRP B CA 1
ATOM 11650 C C . TRP B 1 729 ? -13.109 -5.617 -29.156 1 97.81 729 TRP B C 1
ATOM 11652 O O . TRP B 1 729 ? -12.445 -4.586 -29.266 1 97.81 729 TRP B O 1
ATOM 11662 N N . PRO B 1 730 ? -14.141 -5.895 -30.031 1 98.12 730 PRO B N 1
ATOM 11663 C CA . PRO B 1 730 ? -14.484 -4.891 -31.031 1 98.12 730 PRO B CA 1
ATOM 11664 C C . PRO B 1 730 ? -14.883 -3.549 -30.422 1 98.12 730 PRO B C 1
ATOM 11666 O O . PRO B 1 730 ? -14.516 -2.494 -30.953 1 98.12 730 PRO B O 1
ATOM 11669 N N . LEU B 1 731 ? -15.664 -3.619 -29.359 1 98.5 731 LEU B N 1
ATOM 11670 C CA . LEU B 1 731 ? -16.016 -2.377 -28.688 1 98.5 731 LEU B CA 1
ATOM 11671 C C . LEU B 1 731 ? -14.773 -1.664 -28.156 1 98.5 731 LEU B C 1
ATOM 11673 O O . LEU B 1 731 ? -14.664 -0.44 -28.266 1 98.5 731 LEU B O 1
ATOM 11677 N N . PHE B 1 732 ? -13.914 -2.389 -27.641 1 98.25 732 PHE B N 1
ATOM 11678 C CA . PHE B 1 732 ? -12.68 -1.848 -27.094 1 98.25 732 PHE B CA 1
ATOM 11679 C C . PHE B 1 732 ? -11.836 -1.207 -28.188 1 98.25 732 PHE B C 1
ATOM 11681 O O . PHE B 1 732 ? -11.219 -0.163 -27.969 1 98.25 732 PHE B O 1
ATOM 11688 N N . GLU B 1 733 ? -11.742 -1.822 -29.312 1 97.69 733 GLU B N 1
ATOM 11689 C CA . GLU B 1 733 ? -10.992 -1.264 -30.422 1 97.69 733 GLU B CA 1
ATOM 11690 C C . GLU B 1 733 ? -11.539 0.099 -30.828 1 97.69 733 GLU B C 1
ATOM 11692 O O . GLU B 1 733 ? -10.781 0.992 -31.219 1 97.69 733 GLU B O 1
ATOM 11697 N N . ARG B 1 734 ? -12.867 0.166 -30.688 1 98.06 734 ARG B N 1
ATOM 11698 C CA . ARG B 1 734 ? -13.492 1.405 -31.125 1 98.06 734 ARG B CA 1
ATOM 11699 C C . ARG B 1 734 ? -13.422 2.477 -30.047 1 98.06 734 ARG B C 1
ATOM 11701 O O . ARG B 1 734 ? -13.266 3.662 -30.344 1 98.06 734 ARG B O 1
ATOM 11708 N N . HIS B 1 735 ? -13.555 2.039 -28.719 1 98.19 735 HIS B N 1
ATOM 11709 C CA . HIS B 1 735 ? -13.828 3.051 -27.703 1 98.19 735 HIS B CA 1
ATOM 11710 C C . HIS B 1 735 ? -12.953 2.846 -26.484 1 98.19 735 HIS B C 1
ATOM 11712 O O . HIS B 1 735 ? -13.062 3.592 -25.5 1 98.19 735 HIS B O 1
ATOM 11718 N N . ARG B 1 736 ? -12.078 1.831 -26.516 1 98 736 ARG B N 1
ATOM 11719 C CA . ARG B 1 736 ? -11.258 1.479 -25.359 1 98 736 ARG B CA 1
ATOM 11720 C C . ARG B 1 736 ? -12.133 1.124 -24.156 1 98 736 ARG B C 1
ATOM 11722 O O . ARG B 1 736 ? -13 0.255 -24.25 1 98 736 ARG B O 1
ATOM 11729 N N . SER B 1 737 ? -11.93 1.628 -22.969 1 97.94 737 SER B N 1
ATOM 11730 C CA . SER B 1 737 ? -12.688 1.244 -21.781 1 97.94 737 SER B CA 1
ATOM 11731 C C . SER B 1 737 ? -14.094 1.841 -21.812 1 97.94 737 SER B C 1
ATOM 11733 O O . SER B 1 737 ? -14.977 1.415 -21.062 1 97.94 737 SER B O 1
ATOM 11735 N N . PHE B 1 738 ? -14.352 2.92 -22.547 1 98.5 738 PHE B N 1
ATOM 11736 C CA . PHE B 1 738 ? -15.648 3.453 -22.953 1 98.5 738 PHE B CA 1
ATOM 11737 C C . PHE B 1 738 ? -16.422 3.947 -21.734 1 98.5 738 PHE B C 1
ATOM 11739 O O . PHE B 1 738 ? -17.562 3.535 -21.5 1 98.5 738 PHE B O 1
ATOM 11746 N N . ARG B 1 739 ? -15.883 4.824 -20.906 1 98.31 739 ARG B N 1
ATOM 11747 C CA . ARG B 1 739 ? -16.531 5.406 -19.719 1 98.31 739 ARG B CA 1
ATOM 11748 C C . ARG B 1 739 ? -17.844 6.074 -20.094 1 98.31 739 ARG B C 1
ATOM 11750 O O . ARG B 1 739 ? -17.922 6.789 -21.094 1 98.31 739 ARG B O 1
ATOM 11757 N N . TYR B 1 740 ? -18.812 5.828 -19.297 1 98.56 740 TYR B N 1
ATOM 11758 C CA . TYR B 1 740 ? -20.141 6.383 -19.531 1 98.56 740 TYR B CA 1
ATOM 11759 C C . TYR B 1 740 ? -20.125 7.898 -19.391 1 98.56 740 TYR B C 1
ATOM 11761 O O . TYR B 1 740 ? -19.703 8.43 -18.359 1 98.56 740 TYR B O 1
ATOM 11769 N N . GLY B 1 741 ? -20.641 8.57 -20.375 1 98.25 741 GLY B N 1
ATOM 11770 C CA . GLY B 1 741 ? -20.578 10.023 -20.406 1 98.25 741 GLY B CA 1
ATOM 11771 C C . GLY B 1 741 ? -21.844 10.695 -19.906 1 98.25 741 GLY B C 1
ATOM 11772 O O . GLY B 1 741 ? -21.906 11.914 -19.781 1 98.25 741 GLY B O 1
ATOM 11773 N N . GLY B 1 742 ? -22.906 9.93 -19.609 1 98.06 742 GLY B N 1
ATOM 11774 C CA . GLY B 1 742 ? -24.125 10.469 -19.016 1 98.06 742 GLY B CA 1
ATOM 11775 C C . GLY B 1 742 ? -24.078 10.555 -17.5 1 98.06 742 GLY B C 1
ATOM 11776 O O . GLY B 1 742 ? -23 10.711 -16.922 1 98.06 742 GLY B O 1
ATOM 11777 N N . VAL B 1 743 ? -25.234 10.602 -16.875 1 98.25 743 VAL B N 1
ATOM 11778 C CA . VAL B 1 743 ? -25.312 10.672 -15.43 1 98.25 743 VAL B CA 1
ATOM 11779 C C . VAL B 1 743 ? -25.891 9.367 -14.875 1 98.25 743 VAL B C 1
ATOM 11781 O O . VAL B 1 743 ? -27.094 9.172 -14.867 1 98.25 743 VAL B O 1
ATOM 11784 N N . LEU B 1 744 ? -25.016 8.539 -14.438 1 98.25 744 LEU B N 1
ATOM 11785 C CA . LEU B 1 744 ? -25.375 7.27 -13.82 1 98.25 744 LEU B CA 1
ATOM 11786 C C . LEU B 1 744 ? -25.672 7.457 -12.336 1 98.25 744 LEU B C 1
ATOM 11788 O O . LEU B 1 744 ? -24.875 8.023 -11.602 1 98.25 744 LEU B O 1
ATOM 11792 N N . ARG B 1 745 ? -26.844 7.035 -11.93 1 97.75 745 ARG B N 1
ATOM 11793 C CA . ARG B 1 745 ? -27.188 7.164 -10.516 1 97.75 745 ARG B CA 1
ATOM 11794 C C . ARG B 1 745 ? -26.734 5.938 -9.727 1 97.75 745 ARG B C 1
ATOM 11796 O O . ARG B 1 745 ? -26.141 6.066 -8.656 1 97.75 745 ARG B O 1
ATOM 11803 N N . SER B 1 746 ? -27.016 4.738 -10.211 1 98.38 746 SER B N 1
ATOM 11804 C CA . SER B 1 746 ? -26.672 3.533 -9.461 1 98.38 746 SER B CA 1
ATOM 11805 C C . SER B 1 746 ? -26.859 2.281 -10.312 1 98.38 746 SER B C 1
ATOM 11807 O O . SER B 1 746 ? -27.562 2.312 -11.328 1 98.38 746 SER B O 1
ATOM 11809 N N . VAL B 1 747 ? -26.203 1.268 -9.977 1 98.81 747 VAL B N 1
ATOM 11810 C CA . VAL B 1 747 ? -26.375 -0.084 -10.5 1 98.81 747 VAL B CA 1
ATOM 11811 C C . VAL B 1 747 ? -26.656 -1.048 -9.344 1 98.81 747 VAL B C 1
ATOM 11813 O O . VAL B 1 747 ? -25.844 -1.188 -8.43 1 98.81 747 VAL B O 1
ATOM 11816 N N . THR B 1 748 ? -27.797 -1.745 -9.406 1 98.75 748 THR B N 1
ATOM 11817 C CA . THR B 1 748 ? -28.172 -2.65 -8.32 1 98.75 748 THR B CA 1
ATOM 11818 C C . THR B 1 748 ? -28.25 -4.09 -8.828 1 98.75 748 THR B C 1
ATOM 11820 O O . THR B 1 748 ? -28.969 -4.383 -9.781 1 98.75 748 THR B O 1
ATOM 11823 N N . TYR B 1 749 ? -27.484 -4.961 -8.25 1 98.75 749 TYR B N 1
ATOM 11824 C CA . TYR B 1 749 ? -27.594 -6.398 -8.469 1 98.75 749 TYR B CA 1
ATOM 11825 C C . TYR B 1 749 ? -28.594 -7.023 -7.492 1 98.75 749 TYR B C 1
ATOM 11827 O O . TYR B 1 749 ? -28.484 -6.824 -6.281 1 98.75 749 TYR B O 1
ATOM 11835 N N . THR B 1 750 ? -29.516 -7.773 -8.016 1 98.62 750 THR B N 1
ATOM 11836 C CA . THR B 1 750 ? -30.453 -8.547 -7.223 1 98.62 750 THR B CA 1
ATOM 11837 C C . THR B 1 750 ? -30.359 -10.031 -7.555 1 98.62 750 THR B C 1
ATOM 11839 O O . THR B 1 750 ? -31.016 -10.5 -8.5 1 98.62 750 THR B O 1
ATOM 11842 N N . PRO B 1 751 ? -29.578 -10.727 -6.766 1 97.88 751 PRO B N 1
ATOM 11843 C CA . PRO B 1 751 ? -29.516 -12.18 -6.977 1 97.88 751 PRO B CA 1
ATOM 11844 C C . PRO B 1 751 ? -30.859 -12.859 -6.789 1 97.88 751 PRO B C 1
ATOM 11846 O O . PRO B 1 751 ? -31.609 -12.516 -5.875 1 97.88 751 PRO B O 1
ATOM 11849 N N . GLY B 1 752 ? -31.172 -13.719 -7.738 1 96.06 752 GLY B N 1
ATOM 11850 C CA . GLY B 1 752 ? -32.406 -14.492 -7.668 1 96.06 752 GLY B CA 1
ATOM 11851 C C . GLY B 1 752 ? -32.188 -15.906 -7.156 1 96.06 752 GLY B C 1
ATOM 11852 O O . GLY B 1 752 ? -31.25 -16.172 -6.418 1 96.06 752 GLY B O 1
ATOM 11853 N N . GLU B 1 753 ? -33.094 -16.734 -7.496 1 91.19 753 GLU B N 1
ATOM 11854 C CA . GLU B 1 753 ? -33.062 -18.125 -7.039 1 91.19 753 GLU B CA 1
ATOM 11855 C C . GLU B 1 753 ? -31.953 -18.906 -7.734 1 91.19 753 GLU B C 1
ATOM 11857 O O . GLU B 1 753 ? -31.641 -18.656 -8.898 1 91.19 753 GLU B O 1
ATOM 11862 N N . PRO B 1 754 ? -31.406 -19.891 -6.98 1 92.44 754 PRO B N 1
ATOM 11863 C CA . PRO B 1 754 ? -30.484 -20.797 -7.66 1 92.44 754 PRO B CA 1
ATOM 11864 C C . PRO B 1 754 ? -31.125 -21.5 -8.859 1 92.44 754 PRO B C 1
ATOM 11866 O O . PRO B 1 754 ? -32.312 -21.859 -8.812 1 92.44 754 PRO B O 1
ATOM 11869 N N . GLY B 1 755 ? -30.328 -21.625 -9.891 1 93.06 755 GLY B N 1
ATOM 11870 C CA . GLY B 1 755 ? -30.797 -22.297 -11.094 1 93.06 755 GLY B CA 1
ATOM 11871 C C . GLY B 1 755 ? -31.031 -23.781 -10.898 1 93.06 755 GLY B C 1
ATOM 11872 O O . GLY B 1 755 ? -30.672 -24.344 -9.859 1 93.06 755 GLY B O 1
ATOM 11873 N N . PRO B 1 756 ? -31.641 -24.344 -11.852 1 89.81 756 PRO B N 1
ATOM 11874 C CA . PRO B 1 756 ? -31.969 -25.766 -11.766 1 89.81 756 PRO B CA 1
ATOM 11875 C C . PRO B 1 756 ? -30.734 -26.656 -11.656 1 89.81 756 PRO B C 1
ATOM 11877 O O . PRO B 1 756 ? -30.828 -27.797 -11.172 1 89.81 756 PRO B O 1
ATOM 11880 N N . ASP B 1 757 ? -29.578 -26.188 -12.125 1 87.88 757 ASP B N 1
ATOM 11881 C CA . ASP B 1 757 ? -28.359 -26.984 -12.141 1 87.88 757 ASP B CA 1
ATOM 11882 C C . ASP B 1 757 ? -27.422 -26.578 -11.016 1 87.88 757 ASP B C 1
ATOM 11884 O O . ASP B 1 757 ? -26.25 -26.953 -11.008 1 87.88 757 ASP B O 1
ATOM 11888 N N . SER B 1 758 ? -27.891 -25.812 -10.094 1 85.75 758 SER B N 1
ATOM 11889 C CA . SER B 1 758 ? -27.078 -25.406 -8.953 1 85.75 758 SER B CA 1
ATOM 11890 C C . SER B 1 758 ? -26.812 -26.594 -8.023 1 85.75 758 SER B C 1
ATOM 11892 O O . SER B 1 758 ? -27.594 -27.547 -7.996 1 85.75 758 SER B O 1
ATOM 11894 N N . PRO B 1 759 ? -25.562 -26.5 -7.375 1 73.62 759 PRO B N 1
ATOM 11895 C CA . PRO B 1 759 ? -25.297 -27.594 -6.434 1 73.62 759 PRO B CA 1
ATOM 11896 C C . PRO B 1 759 ? -26.422 -27.781 -5.422 1 73.62 759 PRO B C 1
ATOM 11898 O O . PRO B 1 759 ? -26.766 -28.922 -5.082 1 73.62 759 PRO B O 1
ATOM 11901 N N . GLU B 1 760 ? -26.938 -26.656 -4.988 1 68.88 760 GLU B N 1
ATOM 11902 C CA . GLU B 1 760 ? -28.062 -26.734 -4.059 1 68.88 760 GLU B CA 1
ATOM 11903 C C . GLU B 1 760 ? -29.25 -27.453 -4.691 1 68.88 760 GLU B C 1
ATOM 11905 O O . GLU B 1 760 ? -29.875 -28.312 -4.059 1 68.88 760 GLU B O 1
ATOM 11910 N N . ALA B 1 761 ? -29.453 -27.078 -5.918 1 68.06 761 ALA B N 1
ATOM 11911 C CA . ALA B 1 761 ? -30.594 -27.672 -6.633 1 68.06 761 ALA B CA 1
ATOM 11912 C C . ALA B 1 761 ? -30.328 -29.141 -6.953 1 68.06 761 ALA B C 1
ATOM 11914 O O . ALA B 1 761 ? -31.219 -29.969 -6.816 1 68.06 761 ALA B O 1
ATOM 11915 N N . VAL B 1 762 ? -29.047 -29.344 -7.25 1 60.97 762 VAL B N 1
ATOM 11916 C CA . VAL B 1 762 ? -28.672 -30.719 -7.562 1 60.97 762 VAL B CA 1
ATOM 11917 C C . VAL B 1 762 ? -28.75 -31.578 -6.301 1 60.97 762 VAL B C 1
ATOM 11919 O O . VAL B 1 762 ? -29.297 -32.688 -6.324 1 60.97 762 VAL B O 1
ATOM 11922 N N . ALA B 1 763 ? -28.281 -30.984 -5.238 1 61.25 763 ALA B N 1
ATOM 11923 C CA . ALA B 1 763 ? -28.375 -31.672 -3.951 1 61.25 763 ALA B CA 1
ATOM 11924 C C . ALA B 1 763 ? -29.828 -31.891 -3.537 1 61.25 763 ALA B C 1
ATOM 11926 O O . ALA B 1 763 ? -30.188 -32.969 -3.045 1 61.25 763 ALA B O 1
ATOM 11927 N N . ALA B 1 764 ? -30.656 -30.828 -3.697 1 59 764 ALA B N 1
ATOM 11928 C CA . ALA B 1 764 ? -32.062 -30.922 -3.322 1 59 764 ALA B CA 1
ATOM 11929 C C . ALA B 1 764 ? -32.781 -31.984 -4.164 1 59 764 ALA B C 1
ATOM 11931 O O . ALA B 1 764 ? -33.594 -32.75 -3.643 1 59 764 ALA B O 1
ATOM 11932 N N . ALA B 1 765 ? -32.406 -31.984 -5.48 1 53.19 765 ALA B N 1
ATOM 11933 C CA . ALA B 1 765 ? -33.031 -32.938 -6.41 1 53.19 765 ALA B CA 1
ATOM 11934 C C . ALA B 1 765 ? -32.656 -34.375 -6.07 1 53.19 765 ALA B C 1
ATOM 11936 O O . ALA B 1 765 ? -33.5 -35.281 -6.113 1 53.19 765 ALA B O 1
ATOM 11937 N N . LEU B 1 766 ? -31.438 -34.406 -5.699 1 50.69 766 LEU B N 1
ATOM 11938 C CA . LEU B 1 766 ? -30.953 -35.719 -5.312 1 50.69 766 LEU B CA 1
ATOM 11939 C C . LEU B 1 766 ? -31.625 -36.188 -4.02 1 50.69 766 LEU B C 1
ATOM 11941 O O . LEU B 1 766 ? -31.969 -37.375 -3.883 1 50.69 766 LEU B O 1
ATOM 11945 N N . LYS B 1 767 ? -31.734 -35.281 -3.041 1 54.84 767 LYS B N 1
ATOM 11946 C CA . LYS B 1 767 ? -32.438 -35.594 -1.798 1 54.84 767 LYS B CA 1
ATOM 11947 C C . LYS B 1 767 ? -33.906 -35.969 -2.066 1 54.84 767 LYS B C 1
ATOM 11949 O O . LYS B 1 767 ? -34.438 -36.906 -1.479 1 54.84 767 LYS B O 1
ATOM 11954 N N . GLN B 1 768 ? -34.625 -35.031 -2.787 1 46.81 768 GLN B N 1
ATOM 11955 C CA . GLN B 1 768 ? -36 -35.312 -3.109 1 46.81 768 GLN B CA 1
ATOM 11956 C C . GLN B 1 768 ? -36.156 -36.656 -3.807 1 46.81 768 GLN B C 1
ATOM 11958 O O . GLN B 1 768 ? -37.094 -37.406 -3.525 1 46.81 768 GLN B O 1
ATOM 11963 N N . ALA B 1 769 ? -35.312 -36.969 -4.672 1 43.75 769 ALA B N 1
ATOM 11964 C CA . ALA B 1 769 ? -35.312 -38.25 -5.367 1 43.75 769 ALA B CA 1
ATOM 11965 C C . ALA B 1 769 ? -35.062 -39.406 -4.395 1 43.75 769 ALA B C 1
ATOM 11967 O O . ALA B 1 769 ? -35.75 -40.438 -4.469 1 43.75 769 ALA B O 1
ATOM 11968 N N . ALA B 1 770 ? -34.219 -39.219 -3.578 1 44.72 770 ALA B N 1
ATOM 11969 C CA . ALA B 1 770 ? -33.969 -40.219 -2.555 1 44.72 770 ALA B CA 1
ATOM 11970 C C . ALA B 1 770 ? -35.188 -40.438 -1.681 1 44.72 770 ALA B C 1
ATOM 11972 O O . ALA B 1 770 ? -35.531 -41.562 -1.322 1 44.72 770 ALA B O 1
ATOM 11973 N N . ALA B 1 771 ? -35.562 -39.188 -1.321 1 53.81 771 ALA B N 1
ATOM 11974 C CA . ALA B 1 771 ? -36.75 -39.312 -0.474 1 53.81 771 ALA B CA 1
ATOM 11975 C C . ALA B 1 771 ? -37.875 -40.062 -1.203 1 53.81 771 ALA B C 1
ATOM 11977 O O . ALA B 1 771 ? -38.688 -40.688 -0.573 1 53.81 771 ALA B O 1
ATOM 11978 N N . ALA B 1 772 ? -38 -39.906 -2.342 1 43.81 772 ALA B N 1
ATOM 11979 C CA . ALA B 1 772 ? -39.031 -40.562 -3.125 1 43.81 772 ALA B CA 1
ATOM 11980 C C . ALA B 1 772 ? -38.781 -42.062 -3.193 1 43.81 772 ALA B C 1
ATOM 11982 O O . ALA B 1 772 ? -39.719 -42.844 -3.514 1 43.81 772 ALA B O 1
ATOM 11983 N N . PHE B 1 773 ? -37.594 -42.344 -3.154 1 36.5 773 PHE B N 1
ATOM 11984 C CA . PHE B 1 773 ? -37.281 -43.75 -3.152 1 36.5 773 PHE B CA 1
ATOM 11985 C C . PHE B 1 773 ? -37.344 -44.312 -1.735 1 36.5 773 PHE B C 1
ATOM 11987 O O . PHE B 1 773 ? -37.188 -45.531 -1.537 1 36.5 773 PHE B O 1
ATOM 11994 N N . GLU B 1 774 ? -37.344 -43.531 -0.777 1 33.69 774 GLU B N 1
ATOM 11995 C CA . GLU B 1 774 ? -37.656 -44.062 0.546 1 33.69 774 GLU B CA 1
ATOM 11996 C C . GLU B 1 774 ? -39.188 -44.156 0.747 1 33.69 774 GLU B C 1
ATOM 11998 O O . GLU B 1 774 ? -39.906 -43.219 0.35 1 33.69 774 GLU B O 1
#

pLDDT: mean 94.95, std 9.1, range [23.83, 98.94]

Foldseek 3Di:
DPPPVVDPDDDPCPPQPKADDPDPVRIGDDDDDDQAFDQQFFFEEEEAEAQFAALLAVLQQAPQDQPLQVVLQQQFEWELQEWAFLAFQQLLCLQFQLARQQLQQPQDFLQFPLPARSPHLAGDPLRATLLQQVVVRQAAEEEFEEQRSHYPVQLFLPHPCCRPVVVRRHPWYWYDPHLAADQQFGLWIDIRSDTDFFFADDPPGGNLLVRLVVQLVVVVVCCVVPVRHHYYYYHYYNPPPFLQAADPVLLVVCPPVQLVHLVVLLVSSQVSNVVQVSADPPEDFDDADDPVQQGEDDLVVDDPVLSNLLSSQVSSNSSRVNVNSVSVCVNLVSCVVSVRNQRYKYKYKYSWAHAQQLEHRWEQQVLLLNDDAPQADPPRDSHDDDDSVCRNHLLTTIDHHCSVSPSSNPRADGHRLAPTCRSIRIIIGIGRNNCCVVLLAPRDYAHANAYSSQNSVQSCVSSVHDDDQDDPHHGHDDRPHHHPSVCRNDSPDHHPNAKDWHDGQHWIWIGGNQKIWTFDDDAQDDDDLVRIFIDRCSNHVRRDDTCCVVCVVVSVVRVVVNVVVCVVSNVDDHHRNPCSRVDDDPVCLVLCAKDKDFPPDRFTAQSSQCSPPAQFKKKKKWKFFWAFWFWFKWFAASSWIWTWTADPQWIKIWTRQSHDIDIDTLGGDDTGIKIWMWIWGAERNQKTWIFIDIRPHTRDTDDIGHHSHDCPRVNGMDGQWQRRHHRDVVVCVVQNRGGTPGGIGIMMMNTDDRHCSDPVNVVVVVVVVVVVVD/DPPPVVDPDDDPCPPQPKADDPDPVRIGHDDDDDQAFDQQFFFEEEEAEAQFAALLAVLQQAPQDQPLQVVLQQQFEWELQEWAFLAFQQLLCLQFQLARQQLQQPQDFLQFPLPARSPHLAGDPLRATLLQQLVVRQAAEEEFEEQRSHYPVQLFLPHPCCRPVVNRRHPWYWYDPHLAADQQFGLWIDIRSDTDFFFADDPPGGNLLVRLVVQLVVVVVCCVVPVRHHYYYYHYYNPPPFLQAADPVLLVVCPPVQLVHLVVLLVSSQVSNVVQVSADPPEDFDDADDPVQQGEDDLVPDDPVLSNLLSSQVSSNSSRVNVNSVSVCVNLVSCVVSVRNQRYKYKYKYSWAHAQQLEHRWEQQVQQLNDDAPQADPPRDSHDDDDSVCRNHLLTTTDHHCSVSPSSNPRADGHRQAPTCRSIRIIIGIGRNNCCVVLLAPRDYAHANAYSSQNSVQSCVSSVHDDDQDDPHHGHDDRPHHHPSVCRNDSPDHHPNAKDWHDGQLWIWIGGNQKIWTFDDDAQDDDDLVRIFMDRCNNHVRRPDTCCVVCVVVSVVRVVVNVVVCVVSNVDDHHRNPCSRNDDDPVCLVLCAKDKAFPPDRFTAQSSQCSPPAQFKKKKKWKFFWAFWFWFKWAAASSWIWTWTADPQWIKIWTRQSHDIDIDTLGGDDTGIKIWMWIWGAERNQKTWIFIDIRRHTRDTDDIGHHSHDCPRVNGMDGQWQRRHHRDVVVCVVQNRGGTPGGIGIMMMNTDDRHCSDPVNVVVVVVVVVVVVD

Radius of gyration: 34.7 Å; Cα contacts (8 Å, |Δi|>4): 3900; chains: 2; bounding box: 82×110×87 Å

Solvent-accessible surface area (backbone atoms only — not comparable to full-atom values): 76651 Å² total; per-residue (Å²): 132,82,73,58,84,85,60,49,68,68,67,53,63,66,86,55,87,41,44,82,26,69,28,47,86,60,32,40,64,48,71,82,81,80,74,58,56,63,96,75,40,45,26,38,35,40,39,35,30,28,41,36,18,25,18,53,39,36,81,44,23,25,86,49,72,25,67,51,53,38,51,41,32,68,58,8,28,30,36,63,34,29,32,42,33,27,40,56,28,23,20,50,50,8,35,38,43,6,28,57,21,26,60,48,5,23,56,47,53,18,76,42,35,46,26,44,60,15,35,56,28,41,74,51,87,38,53,57,31,45,40,35,57,42,34,77,40,36,33,40,25,37,38,29,27,46,62,22,48,39,21,51,92,49,68,45,81,50,46,87,44,68,52,37,60,61,61,50,29,22,59,38,37,38,30,28,59,49,88,58,53,46,42,53,39,52,63,58,48,28,46,54,70,40,73,60,88,62,55,66,67,59,94,84,46,43,45,72,60,48,40,46,52,51,50,48,35,52,52,43,33,26,44,69,65,34,79,77,63,34,37,38,37,42,41,21,41,52,57,64,32,58,38,35,48,35,57,68,72,45,27,61,76,34,65,75,74,40,70,75,32,45,62,54,49,31,51,52,28,44,51,41,23,54,74,69,60,61,50,55,86,82,60,63,76,65,73,71,49,66,52,88,96,58,45,41,79,60,58,87,74,48,53,71,69,53,46,53,54,55,24,49,42,50,21,29,50,49,22,35,54,35,48,53,29,54,48,49,39,54,48,51,51,49,31,45,74,69,71,40,44,50,51,26,37,38,36,40,36,35,29,14,6,6,47,38,83,28,34,80,76,25,28,50,12,46,48,43,52,69,52,82,57,96,69,62,43,90,82,63,64,42,50,46,88,67,66,73,87,41,63,21,35,83,79,29,31,21,34,46,23,23,43,53,14,39,33,25,10,37,61,24,44,58,23,38,54,30,63,42,46,3,0,16,34,23,42,37,33,38,25,31,52,46,40,38,74,70,57,56,28,49,59,42,74,31,74,46,48,40,47,40,22,16,50,30,45,24,53,35,48,74,46,73,45,77,85,71,64,56,55,85,87,34,68,32,48,61,65,68,33,44,50,43,52,62,41,38,40,31,73,81,45,68,52,66,49,62,62,47,72,48,72,35,87,57,14,32,27,29,37,45,83,51,33,37,38,35,33,83,60,56,87,53,52,84,92,56,78,85,58,55,39,25,24,51,43,75,64,32,65,41,64,80,66,70,39,32,87,80,36,51,68,57,47,53,52,47,52,51,50,35,53,54,48,33,62,63,32,17,53,53,46,32,72,51,69,77,59,54,70,74,37,61,60,74,78,55,58,68,55,39,51,68,45,73,43,50,67,76,38,54,66,39,50,34,56,65,41,39,51,39,46,54,55,26,14,28,35,38,41,36,37,31,64,28,57,52,44,23,20,55,34,20,35,15,13,50,57,10,22,35,34,37,30,25,56,95,53,23,34,33,41,39,36,18,60,32,64,49,77,44,78,42,76,40,45,75,55,71,85,41,65,48,43,38,34,45,36,35,40,40,34,74,59,48,21,30,39,43,38,35,26,50,73,85,40,80,50,38,64,62,80,67,42,67,55,56,48,83,66,24,38,53,25,27,37,25,53,36,20,34,45,44,36,37,43,50,60,72,56,27,75,74,51,51,43,32,57,40,65,36,37,66,59,34,40,32,42,38,42,50,58,70,14,66,70,16,68,66,38,44,49,47,50,50,50,54,51,48,52,66,71,96,129,83,73,58,83,85,58,49,68,67,66,53,63,65,86,55,88,41,45,83,26,70,28,47,89,62,32,40,62,47,72,83,81,80,72,58,55,61,96,76,40,44,26,37,35,40,39,35,29,28,39,37,18,26,19,54,38,36,80,44,21,25,86,49,72,24,68,50,53,38,52,40,33,68,58,7,28,30,36,64,34,28,34,44,34,28,40,57,26,24,20,51,49,9,33,38,42,6,28,56,21,26,62,48,6,24,56,46,54,18,75,44,34,46,26,44,59,16,33,54,29,41,73,52,86,38,53,57,31,46,39,34,57,42,33,77,40,35,34,41,24,38,38,28,28,46,63,22,49,40,21,51,91,49,68,46,82,50,46,87,44,68,52,37,61,62,62,50,31,23,60,37,38,40,30,26,58,49,86,59,51,44,41,52,39,53,63,59,46,29,46,53,70,38,73,59,87,62,53,66,67,60,93,81,45,43,45,73,60,48,41,45,52,52,52,48,35,51,51,42,30,26,44,69,67,33,78,78,63,32,37,38,38,42,42,21,40,52,57,66,32,59,39,35,49,34,57,69,74,45,27,60,75,34,64,75,74,41,69,76,32,44,63,55,49,31,52,53,30,44,52,42,23,53,75,69,61,61,50,56,84,82,60,63,77,64,75,71,49,67,52,88,95,60,44,40,77,60,57,88,74,48,52,69,69,54,47,55,52,54,24,50,40,50,20,28,51,49,21,34,54,36,47,53,29,55,48,49,40,54,49,50,51,50,30,46,74,69,70,40,42,50,50,26,38,39,36,38,36,35,29,14,6,7,47,39,84,28,35,78,75,24,26,50,12,44,49,44,53,68,53,81,56,96,66,62,44,91,82,64,65,42,51,47,87,68,65,73,87,41,63,23,34,82,77,29,33,21,35,46,24,23,44,53,15,39,32,24,9,37,62,22,45,58,22,37,54,30,63,44,47,4,0,16,35,24,42,36,32,38,26,29,53,46,40,38,74,71,59,56,28,49,59,42,73,30,75,44,48,41,48,38,21,17,48,30,44,24,53,36,47,73,46,73,46,78,84,71,62,56,57,84,88,34,68,32,49,60,64,68,31,44,49,44,53,61,42,40,39,30,71,82,44,68,52,65,49,62,60,48,72,49,72,36,86,57,14,32,27,30,36,45,82,50,34,36,38,36,32,81,60,59,88,54,52,83,92,58,80,87,57,56,38,26,24,50,40,73,68,33,66,41,63,79,66,71,39,30,88,81,35,52,69,59,49,52,51,46,51,52,50,34,53,52,48,33,63,61,33,18,54,54,47,32,72,50,70,76,60,53,70,75,36,63,61,73,78,56,60,67,54,38,51,67,45,73,42,50,69,75,37,53,65,39,52,34,56,65,40,40,50,40,47,54,56,25,13,28,35,38,41,37,38,32,65,28,58,53,44,23,20,54,33,20,35,14,13,52,57,10,23,37,34,36,29,25,56,95,54,23,33,34,42,39,35,19,60,33,64,48,75,44,76,43,77,40,44,75,56,72,85,42,66,48,42,38,36,44,35,34,42,39,34,74,59,48,20,29,40,42,37,36,27,48,72,85,39,79,49,38,63,61,79,66,41,68,55,56,47,83,64,26,38,53,24,27,37,25,54,35,19,34,46,44,36,36,40,48,63,70,57,28,75,74,51,52,44,31,56,41,65,36,38,66,59,35,40,31,42,39,40,50,58,70,14,65,70,15,69,66,38,45,50,49,50,50,48,54,50,48,51,68,72,97

Secondary structure (DSSP, 8-state):
----TT--PPPTTTT-SSB--SBGGG-B---PPPP---TTPPEEEEEEESS--TTSSGGGT-SS--HHHHHHHHHSEEETTEE--SSHHHHHHHHHHSS-HHHHT-SS-TT---SSGGG--S--TTS--HHHHHHHTT-EEEEEEE---S-GGG-STTS--TTSGGGGT-SEEEEESSS---SSS-S--EETTEE---S---TT--HHHHHHHHHHHHHHHHHHH-TT--EEEEEE--TTSSSB---HHHHHTTTTTTTTHHHHHHHHHHHHHHHTT-S-TT--PPPPP-STTS----GGGS-HHHHHHHHHHHHHHHHHHHHHHHHHHHHHHHHHHTT-GGGEEEEEEESS----TTTTT-BSBHHHHT---TT--TT--SS----GGGTTSTT-BBB--HHHHHHHTTTS-S-TT-SSHHHHB--EEEE-HHHHHTTS---EEE-S-EEGGGHHHHHHHHTT-PPPSEETTEEPPPPS----HHHHH-TTSPPS--EEEEEETTEEEEEETTEEEE--PPTTS---GGG-EEEETTT-TT--S--TTT-HHHHHHHHHHHHHHHHHHT-PSBP-SSSGGG---GGGGGGGS-EEE-TTPPPPPHHHHHHTTTTEEEEEEEEEEE--SEEEEEEEETTEEEEEEEETTEEEEEEEETTEEEEEEEEE--SS-EEEEEEEEEETTTEEEEEEEETTEEEE-PPPEE---TT-S-S-EEESS--SS-S-HHHHHHHTT----SEEEEEEEEEEEEPTTSHHHHHHHHHHHHHHH-/----TT--PPPTTTT-SSB--SBGGG-B---PPPP---TTPPEEEEEEESS--TTSSGGGT-SS--HHHHHHHHTSEEETTEE--SSHHHHHHHHHHSS-HHHHT-SS-TT---SSGGG--S--TTS--HHHHHHTTT-EEEEEEE---S-GGG-STTS--TTSGGGGT-SEEEEESSS---SSS-S--EETTEE---S---TT--HHHHHHHHHHHHHHHHHHH-TT--EEEEEE--TTSSSB---HHHHHTTTTTTTTHHHHHHHHHHHHHHHHT-S-TT--PPPPP-STTS----GGGS-HHHHHHHHHHHHHHHHHHHHHHHHHHHHHHHHHHTT-GGGEEEEEEESS----TTTTT-BSBHHHHT---TT--TT--SS----GGGTTSTT-BBB--HHHHHHHTTTS-S-TT-SSHHHHB--EEEE-HHHHHTTS---EEE-S-EEGGGHHHHHHHHTT-PPPSEETTEEPPPPS----HHHHH-TTSPPS--EEEEEETTEEEEEETTEEEE--PPTTS---GGG-EEEETTT-TT--S--TTT-HHHHHHHHHHHHHHHHHHT-PSBP-SSSGGG---GGGGGGGS-EEE-TTPPPPPHHHHHHTTTTEEEEEEEEEEE--SEEEEEEEETTEEEEEEEETTEEEEEEEETTEEEEEEEEE--SS-EEEEEEEEEETTTEEEEEEEETTEEEE-PPPEE---TT-S-S-EEESS--SS-S-HHHHHHHTT----SEEEEEEEEEEEEPTTSHHHHHHHHHHHHHHH-